Protein 2KHU (pdb70)

Solvent-accessible surface area: 2929 Å² total; per-residue (Å²): 241,91,82,62,53,129,132,59,70,69,118,95,4,111,129,67,85,121,76,57,20,112,128,50,60,46,100,20,152,197,120,73

Foldseek 3Di:
DDDDPPPDDPVVQVVDDVVVNVVVVVVVVVVD

GO terms:
  GO:0005654 nucleoplasm (C, TAS)
  GO:0003887 DNA-directed DNA polymerase activity (F, TAS)
  GO:0006281 DNA repair (P, TAS)
  GO:0042276 error-prone translesion synthesis (P, TAS)
  GO:0005515 protein binding (F, IPI)
  GO:0016607 nuclear speck (C, IDA)
  GO:0003887 DNA-directed DNA polymerase activity (F, IDA)
  GO:0019985 translesion synthesis (P, IDA)
  GO:0005634 nucleus (C, EXP)
  GO:0034061 DNA polymerase activity (F, EXP)

Secondary structure (DSSP, 8-state):
-----TT--HHHHTTS-HHHHHHHHHHHHHH-

Sequence (32 aa):
KITFPSDIDPQVFYELPEAVQKELLAEWKRTGKITFPSDIDPQVFYELPEAVQKELLAEWKRTGKITFPSDIDPQVFYELPEAVQKELLAEWKRTGKITFPSDIDPQVFYELPEAVQKELLAEWKRTGKITFPSDIDPQVFYELPEAVQKELLAEWKRTGKITFPSDIDPQVFYELPEAVQKELLAEWKRTGKITFPSDIDPQVFYELPEAVQKELLAEWKRTGKITFPSDIDPQVFYELPEAVQKELLAEWKRTGKITFPSDIDPQVFYELPEAVQKELLAEWKRTGKITFPSDIDPQVFYELPEAVQKELLAEWKRTGKITFPSDIDPQVFYELPEAVQKELLAEWKRTGKITFPSDIDPQVFYELPEAVQKELLAEWKRTGKITFPSDIDPQVFYELPEAVQKELLAEWKRTGKITFPSDIDPQVFYELPEAVQKELLAEWKRTGKITFPSDIDPQVFYELPEAVQKELLAEWKRTGKITFPSDIDPQVFYELPEAVQKELLAEWKRTGKITFPSDIDPQVFYELPEAVQKELLAEWKRTGKITFPSDIDPQVFYELPEAVQKELLAEWKRTGKITFPSDIDPQVFYELPEAVQKELLAEWKRTGKITFPSDIDPQVFYELPEAVQKELLAEWKRTGKITFPSDIDPQVFYELPEAVQKELLAEWKRTGKITFPSDIDPQVFYELPEAVQKELLAEWKRTGKITFPSDIDPQVFYELPEAVQKELLAEWKRTGKITFPSDIDPQVFYELPEAVQKELLAEWKRTGKITFPSDIDPQVFYELPEAVQKELLAEWKRTG

Structure (mmCIF, N/CA/C/O backbone):
data_2KHU
#
_entry.id   2KHU
#
loop_
_atom_site.group_PDB
_atom_site.id
_atom_site.type_symbol
_atom_site.label_atom_id
_atom_site.label_alt_id
_atom_site.label_comp_id
_atom_site.label_asym_id
_atom_site.label_entity_id
_atom_site.label_seq_id
_atom_site.pdbx_PDB_ins_code
_atom_site.Cartn_x
_atom_site.Cartn_y
_atom_site.Cartn_z
_atom_site.occupancy
_atom_site.B_iso_or_equiv
_atom_site.auth_seq_id
_atom_site.auth_comp_id
_atom_site.auth_asym_id
_atom_site.auth_atom_id
_atom_site.pdbx_PDB_model_num
ATOM 1 N N . LYS A 1 61 ? -11.670 -0.602 2.273 1.00 0.00 61 LYS A N 1
ATOM 2 C CA . LYS A 1 61 ? -10.979 -1.868 2.645 1.00 0.00 61 LYS A CA 1
ATOM 3 C C . LYS A 1 61 ? -9.598 -1.901 1.989 1.00 0.00 61 LYS A C 1
ATOM 4 O O . LYS A 1 61 ? -9.480 -1.848 0.780 1.00 0.00 61 LYS A O 1
ATOM 23 N N . ILE A 1 62 ? -8.552 -1.988 2.766 1.00 0.00 62 ILE A N 1
ATOM 24 C CA . ILE A 1 62 ? -7.185 -2.021 2.171 1.00 0.00 62 ILE A CA 1
ATOM 25 C C . ILE A 1 62 ? -6.635 -3.449 2.221 1.00 0.00 62 ILE A C 1
ATOM 26 O O . ILE A 1 62 ? -6.800 -4.158 3.193 1.00 0.00 62 ILE A O 1
ATOM 42 N N . THR A 1 63 ? -5.974 -3.868 1.175 1.00 0.00 63 THR A N 1
ATOM 43 C CA . THR A 1 63 ? -5.397 -5.243 1.145 1.00 0.00 63 THR A CA 1
ATOM 44 C C . THR A 1 63 ? -3.895 -5.142 0.871 1.00 0.00 63 THR A C 1
ATOM 45 O O . THR A 1 63 ? -3.472 -4.661 -0.161 1.00 0.00 63 THR A O 1
ATOM 56 N N . PHE A 1 64 ? -3.084 -5.587 1.792 1.00 0.00 64 PHE A N 1
ATOM 57 C CA . PHE A 1 64 ? -1.611 -5.506 1.583 1.00 0.00 64 PHE A CA 1
ATOM 58 C C . PHE A 1 64 ? -1.080 -6.864 1.093 1.00 0.00 64 PHE A C 1
ATOM 59 O O . PHE A 1 64 ? -1.391 -7.888 1.668 1.00 0.00 64 PHE A O 1
ATOM 76 N N . PRO A 1 65 ? -0.261 -6.886 0.064 1.00 0.00 65 PRO A N 1
ATOM 77 C CA . PRO A 1 65 ? 0.328 -8.154 -0.451 1.00 0.00 65 PRO A CA 1
ATOM 78 C C . PRO A 1 65 ? 0.871 -9.036 0.679 1.00 0.00 65 PRO A C 1
ATOM 79 O O . PRO A 1 65 ? 1.147 -8.570 1.766 1.00 0.00 65 PRO A O 1
ATOM 90 N N . SER A 1 66 ? 1.021 -10.304 0.426 1.00 0.00 66 SER A N 1
ATOM 91 C CA . SER A 1 66 ? 1.542 -11.225 1.475 1.00 0.00 66 SER A CA 1
ATOM 92 C C . SER A 1 66 ? 3.009 -10.908 1.781 1.00 0.00 66 SER A C 1
ATOM 93 O O . SER A 1 66 ? 3.609 -11.524 2.638 1.00 0.00 66 SER A O 1
ATOM 101 N N . ASP A 1 67 ? 3.595 -9.964 1.087 1.00 0.00 67 ASP A N 1
ATOM 102 C CA . ASP A 1 67 ? 5.030 -9.633 1.348 1.00 0.00 67 ASP A CA 1
ATOM 103 C C . ASP A 1 67 ? 5.176 -8.152 1.723 1.00 0.00 67 ASP A C 1
ATOM 104 O O . ASP A 1 67 ? 6.273 -7.634 1.789 1.00 0.00 67 ASP A O 1
ATOM 113 N N . ILE A 1 68 ? 4.087 -7.469 1.968 1.00 0.00 68 ILE A N 1
ATOM 114 C CA . ILE A 1 68 ? 4.178 -6.023 2.339 1.00 0.00 68 ILE A CA 1
ATOM 115 C C . ILE A 1 68 ? 3.703 -5.812 3.778 1.00 0.00 68 ILE A C 1
ATOM 116 O O . ILE A 1 68 ? 2.621 -6.210 4.160 1.00 0.00 68 ILE A O 1
ATOM 132 N N . ASP A 1 69 ? 4.516 -5.173 4.570 1.00 0.00 69 ASP A N 1
ATOM 133 C CA . ASP A 1 69 ? 4.139 -4.907 5.985 1.00 0.00 69 ASP A CA 1
ATOM 134 C C . ASP A 1 69 ? 3.416 -3.550 6.057 1.00 0.00 69 ASP A C 1
ATOM 135 O O . ASP A 1 69 ? 3.816 -2.605 5.407 1.00 0.00 69 ASP A O 1
ATOM 144 N N . PRO A 1 70 ? 2.352 -3.447 6.824 1.00 0.00 70 PRO A N 1
ATOM 145 C CA . PRO A 1 70 ? 1.578 -2.174 6.941 1.00 0.00 70 PRO A CA 1
ATOM 146 C C . PRO A 1 70 ? 2.368 -1.049 7.624 1.00 0.00 70 PRO A C 1
ATOM 147 O O . PRO A 1 70 ? 2.273 0.101 7.245 1.00 0.00 70 PRO A O 1
ATOM 158 N N . GLN A 1 71 ? 3.143 -1.367 8.624 1.00 0.00 71 GLN A N 1
ATOM 159 C CA . GLN A 1 71 ? 3.929 -0.309 9.323 1.00 0.00 71 GLN A CA 1
ATOM 160 C C . GLN A 1 71 ? 5.103 0.133 8.445 1.00 0.00 71 GLN A C 1
ATOM 161 O O . GLN A 1 71 ? 5.487 1.286 8.454 1.00 0.00 71 GLN A O 1
ATOM 175 N N . VAL A 1 72 ? 5.670 -0.755 7.677 1.00 0.00 72 VAL A N 1
ATOM 176 C CA . VAL A 1 72 ? 6.806 -0.349 6.801 1.00 0.00 72 VAL A CA 1
ATOM 177 C C . VAL A 1 72 ? 6.242 0.273 5.524 1.00 0.00 72 VAL A C 1
ATOM 178 O O . VAL A 1 72 ? 6.904 1.031 4.842 1.00 0.00 72 VAL A O 1
ATOM 191 N N . PHE A 1 73 ? 5.019 -0.046 5.197 1.00 0.00 73 PHE A N 1
ATOM 192 C CA . PHE A 1 73 ? 4.392 0.511 3.968 1.00 0.00 73 PHE A CA 1
ATOM 193 C C . PHE A 1 73 ? 3.990 1.969 4.203 1.00 0.00 73 PHE A C 1
ATOM 194 O O . PHE A 1 73 ? 4.389 2.857 3.475 1.00 0.00 73 PHE A O 1
ATOM 211 N N . TYR A 1 74 ? 3.197 2.223 5.207 1.00 0.00 74 TYR A N 1
ATOM 212 C CA . TYR A 1 74 ? 2.767 3.627 5.473 1.00 0.00 74 TYR A CA 1
ATOM 213 C C . TYR A 1 74 ? 3.997 4.504 5.706 1.00 0.00 74 TYR A C 1
ATOM 214 O O . TYR A 1 74 ? 3.926 5.714 5.640 1.00 0.00 74 TYR A O 1
ATOM 232 N N . GLU A 1 75 ? 5.127 3.910 5.970 1.00 0.00 75 GLU A N 1
ATOM 233 C CA . GLU A 1 75 ? 6.355 4.718 6.197 1.00 0.00 75 GLU A CA 1
ATOM 234 C C . GLU A 1 75 ? 6.918 5.176 4.849 1.00 0.00 75 GLU A C 1
ATOM 235 O O . GLU A 1 75 ? 7.896 5.895 4.785 1.00 0.00 75 GLU A O 1
ATOM 247 N N . LEU A 1 76 ? 6.312 4.758 3.771 1.00 0.00 76 LEU A N 1
ATOM 248 C CA . LEU A 1 76 ? 6.813 5.160 2.426 1.00 0.00 76 LEU A CA 1
ATOM 249 C C . LEU A 1 76 ? 6.119 6.454 1.976 1.00 0.00 76 LEU A C 1
ATOM 250 O O . LEU A 1 76 ? 4.989 6.710 2.345 1.00 0.00 76 LEU A O 1
ATOM 266 N N . PRO A 1 77 ? 6.770 7.261 1.165 1.00 0.00 77 PRO A N 1
ATOM 267 C CA . PRO A 1 77 ? 6.166 8.527 0.657 1.00 0.00 77 PRO A CA 1
ATOM 268 C C . PRO A 1 77 ? 4.803 8.283 0.003 1.00 0.00 77 PRO A C 1
ATOM 269 O O . PRO A 1 77 ? 4.493 7.188 -0.422 1.00 0.00 77 PRO A O 1
ATOM 280 N N . GLU A 1 78 ? 3.988 9.299 -0.083 1.00 0.00 78 GLU A N 1
ATOM 281 C CA . GLU A 1 78 ? 2.647 9.134 -0.709 1.00 0.00 78 GLU A CA 1
ATOM 282 C C . GLU A 1 78 ? 2.802 8.725 -2.177 1.00 0.00 78 GLU A C 1
ATOM 283 O O . GLU A 1 78 ? 2.196 7.774 -2.629 1.00 0.00 78 GLU A O 1
ATOM 295 N N . ALA A 1 79 ? 3.603 9.432 -2.929 1.00 0.00 79 ALA A N 1
ATOM 296 C CA . ALA A 1 79 ? 3.781 9.071 -4.366 1.00 0.00 79 ALA A CA 1
ATOM 297 C C . ALA A 1 79 ? 4.105 7.579 -4.477 1.00 0.00 79 ALA A C 1
ATOM 298 O O . ALA A 1 79 ? 3.687 6.908 -5.404 1.00 0.00 79 ALA A O 1
ATOM 305 N N . VAL A 1 80 ? 4.824 7.048 -3.527 1.00 0.00 80 VAL A N 1
ATOM 306 C CA . VAL A 1 80 ? 5.156 5.596 -3.563 1.00 0.00 80 VAL A CA 1
ATOM 307 C C . VAL A 1 80 ? 3.931 4.808 -3.101 1.00 0.00 80 VAL A C 1
ATOM 308 O O . VAL A 1 80 ? 3.639 3.736 -3.592 1.00 0.00 80 VAL A O 1
ATOM 321 N N . GLN A 1 81 ? 3.207 5.350 -2.163 1.00 0.00 81 GLN A N 1
ATOM 322 C CA . GLN A 1 81 ? 1.986 4.668 -1.654 1.00 0.00 81 GLN A CA 1
ATOM 323 C C . GLN A 1 81 ? 0.964 4.548 -2.788 1.00 0.00 81 GLN A C 1
ATOM 324 O O . GLN A 1 81 ? 0.436 3.487 -3.054 1.00 0.00 81 GLN A O 1
ATOM 338 N N . LYS A 1 82 ? 0.678 5.636 -3.452 1.00 0.00 82 LYS A N 1
ATOM 339 C CA . LYS A 1 82 ? -0.314 5.603 -4.564 1.00 0.00 82 LYS A CA 1
ATOM 340 C C . LYS A 1 82 ? 0.150 4.636 -5.655 1.00 0.00 82 LYS A C 1
ATOM 341 O O . LYS A 1 82 ? -0.599 3.795 -6.105 1.00 0.00 82 LYS A O 1
ATOM 360 N N . GLU A 1 83 ? 1.372 4.754 -6.096 1.00 0.00 83 GLU A N 1
ATOM 361 C CA . GLU A 1 83 ? 1.860 3.842 -7.169 1.00 0.00 83 GLU A CA 1
ATOM 362 C C . GLU A 1 83 ? 1.759 2.389 -6.697 1.00 0.00 83 GLU A C 1
ATOM 363 O O . GLU A 1 83 ? 1.415 1.502 -7.457 1.00 0.00 83 GLU A O 1
ATOM 375 N N . LEU A 1 84 ? 2.047 2.131 -5.452 1.00 0.00 84 LEU A N 1
ATOM 376 C CA . LEU A 1 84 ? 1.961 0.730 -4.954 1.00 0.00 84 LEU A CA 1
ATOM 377 C C . LEU A 1 84 ? 0.490 0.337 -4.794 1.00 0.00 84 LEU A C 1
ATOM 378 O O . LEU A 1 84 ? 0.108 -0.783 -5.070 1.00 0.00 84 LEU A O 1
ATOM 394 N N . LEU A 1 85 ? -0.346 1.247 -4.371 1.00 0.00 85 LEU A N 1
ATOM 395 C CA . LEU A 1 85 ? -1.790 0.907 -4.224 1.00 0.00 85 LEU A CA 1
ATOM 396 C C . LEU A 1 85 ? -2.390 0.722 -5.618 1.00 0.00 85 LEU A C 1
ATOM 397 O O . LEU A 1 85 ? -3.200 -0.156 -5.845 1.00 0.00 85 LEU A O 1
ATOM 413 N N . ALA A 1 86 ? -1.991 1.535 -6.557 1.00 0.00 86 ALA A N 1
ATOM 414 C CA . ALA A 1 86 ? -2.527 1.399 -7.939 1.00 0.00 86 ALA A CA 1
ATOM 415 C C . ALA A 1 86 ? -2.109 0.037 -8.495 1.00 0.00 86 ALA A C 1
ATOM 416 O O . ALA A 1 86 ? -2.830 -0.588 -9.245 1.00 0.00 86 ALA A O 1
ATOM 423 N N . GLU A 1 87 ? -0.954 -0.437 -8.111 1.00 0.00 87 GLU A N 1
ATOM 424 C CA . GLU A 1 87 ? -0.501 -1.772 -8.595 1.00 0.00 87 GLU A CA 1
ATOM 425 C C . GLU A 1 87 ? -1.294 -2.849 -7.852 1.00 0.00 87 GLU A C 1
ATOM 426 O O . GLU A 1 87 ? -1.635 -3.879 -8.404 1.00 0.00 87 GLU A O 1
ATOM 438 N N . TRP A 1 88 ? -1.614 -2.604 -6.611 1.00 0.00 88 TRP A N 1
ATOM 439 C CA . TRP A 1 88 ? -2.410 -3.595 -5.836 1.00 0.00 88 TRP A CA 1
ATOM 440 C C . TRP A 1 88 ? -3.822 -3.637 -6.416 1.00 0.00 88 TRP A C 1
ATOM 441 O O . TRP A 1 88 ? -4.474 -4.660 -6.427 1.00 0.00 88 TRP A O 1
ATOM 462 N N . LYS A 1 89 ? -4.293 -2.518 -6.895 1.00 0.00 89 LYS A N 1
ATOM 463 C CA . LYS A 1 89 ? -5.661 -2.468 -7.479 1.00 0.00 89 LYS A CA 1
ATOM 464 C C . LYS A 1 89 ? -5.664 -3.181 -8.832 1.00 0.00 89 LYS A C 1
ATOM 465 O O . LYS A 1 89 ? -6.611 -3.857 -9.181 1.00 0.00 89 LYS A O 1
ATOM 484 N N . ARG A 1 90 ? -4.614 -3.046 -9.600 1.00 0.00 90 ARG A N 1
ATOM 485 C CA . ARG A 1 90 ? -4.584 -3.733 -10.922 1.00 0.00 90 ARG A CA 1
ATOM 486 C C . ARG A 1 90 ? -4.657 -5.243 -10.691 1.00 0.00 90 ARG A C 1
ATOM 487 O O . ARG A 1 90 ? -5.403 -5.945 -11.344 1.00 0.00 90 ARG A O 1
ATOM 508 N N . THR A 1 91 ? -3.904 -5.746 -9.750 1.00 0.00 91 THR A N 1
ATOM 509 C CA . THR A 1 91 ? -3.951 -7.207 -9.464 1.00 0.00 91 THR A CA 1
ATOM 510 C C . THR A 1 91 ? -5.124 -7.480 -8.521 1.00 0.00 91 THR A C 1
ATOM 511 O O . THR A 1 91 ? -5.856 -8.437 -8.678 1.00 0.00 91 THR A O 1
ATOM 522 N N . GLY A 1 92 ? -5.305 -6.634 -7.545 1.00 0.00 92 GLY A N 1
ATOM 523 C CA . GLY A 1 92 ? -6.428 -6.820 -6.583 1.00 0.00 92 GLY A CA 1
ATOM 524 C C . GLY A 1 92 ? -5.878 -7.241 -5.219 1.00 0.00 92 GLY A C 1
ATOM 525 O O . GLY A 1 92 ? -6.618 -7.442 -4.277 1.00 0.00 92 GLY A O 1
ATOM 529 N N . LYS A 1 61 ? -11.411 -0.810 2.888 1.00 0.00 61 LYS A N 2
ATOM 530 C CA . LYS A 1 61 ? -10.716 -2.113 3.088 1.00 0.00 61 LYS A CA 2
ATOM 531 C C . LYS A 1 61 ? -9.402 -2.111 2.303 1.00 0.00 61 LYS A C 2
ATOM 532 O O . LYS A 1 61 ? -9.396 -2.073 1.088 1.00 0.00 61 LYS A O 2
ATOM 551 N N . ILE A 1 62 ? -8.291 -2.155 2.984 1.00 0.00 62 ILE A N 2
ATOM 552 C CA . ILE A 1 62 ? -6.980 -2.156 2.2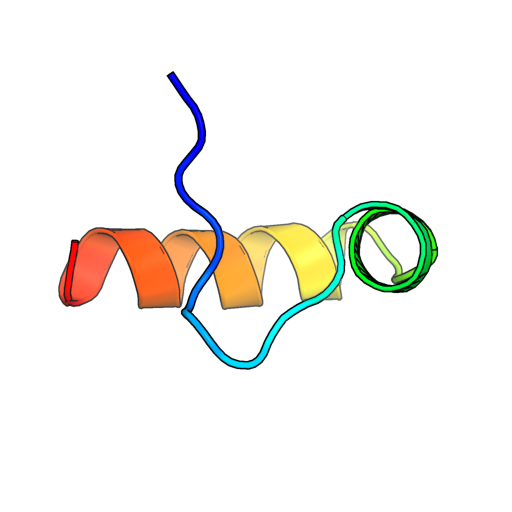73 1.00 0.00 62 ILE A CA 2
ATOM 553 C C . ILE A 1 62 ? -6.393 -3.568 2.292 1.00 0.00 62 ILE A C 2
ATOM 554 O O . ILE A 1 62 ? -6.421 -4.248 3.298 1.00 0.00 62 ILE A O 2
ATOM 570 N N . THR A 1 63 ? -5.856 -4.009 1.186 1.00 0.00 63 THR A N 2
ATOM 571 C CA . THR A 1 63 ? -5.258 -5.372 1.131 1.00 0.00 63 THR A CA 2
ATOM 572 C C . THR A 1 63 ? -3.759 -5.249 0.855 1.00 0.00 63 THR A C 2
ATOM 573 O O . THR A 1 63 ? -3.346 -4.766 -0.180 1.00 0.00 63 THR A O 2
ATOM 584 N N . PHE A 1 64 ? -2.943 -5.681 1.775 1.00 0.00 64 PHE A N 2
ATOM 585 C CA . PHE A 1 64 ? -1.471 -5.591 1.571 1.00 0.00 64 PHE A CA 2
ATOM 586 C C . PHE A 1 64 ? -0.930 -6.962 1.132 1.00 0.00 64 PHE A C 2
ATOM 587 O O . PHE A 1 64 ? -1.272 -7.971 1.716 1.00 0.00 64 PHE A O 2
ATOM 604 N N . PRO A 1 65 ? -0.075 -7.012 0.134 1.00 0.00 65 PRO A N 2
ATOM 605 C CA . PRO A 1 65 ? 0.516 -8.297 -0.335 1.00 0.00 65 PRO A CA 2
ATOM 606 C C . PRO A 1 65 ? 1.021 -9.167 0.822 1.00 0.00 65 PRO A C 2
ATOM 607 O O . PRO A 1 65 ? 1.347 -8.681 1.888 1.00 0.00 65 PRO A O 2
ATOM 618 N N . SER A 1 66 ? 1.092 -10.451 0.608 1.00 0.00 66 SER A N 2
ATOM 619 C CA . SER A 1 66 ? 1.579 -11.377 1.672 1.00 0.00 66 SER A CA 2
ATOM 620 C C . SER A 1 66 ? 3.038 -11.065 2.017 1.00 0.00 66 SER A C 2
ATOM 621 O O . SER A 1 66 ? 3.621 -11.696 2.876 1.00 0.00 66 SER A O 2
ATOM 629 N N . ASP A 1 67 ? 3.638 -10.112 1.351 1.00 0.00 67 ASP A N 2
ATOM 630 C CA . ASP A 1 67 ? 5.067 -9.785 1.644 1.00 0.00 67 ASP A CA 2
ATOM 631 C C . ASP A 1 67 ? 5.224 -8.301 1.998 1.00 0.00 67 ASP A C 2
ATOM 632 O O . ASP A 1 67 ? 6.326 -7.792 2.052 1.00 0.00 67 ASP A O 2
ATOM 641 N N . ILE A 1 68 ? 4.145 -7.600 2.238 1.00 0.00 68 ILE A N 2
ATOM 642 C CA . ILE A 1 68 ? 4.258 -6.149 2.585 1.00 0.00 68 ILE A CA 2
ATOM 643 C C . ILE A 1 68 ? 3.745 -5.891 4.003 1.00 0.00 68 ILE A C 2
ATOM 644 O O . ILE A 1 68 ? 2.659 -6.289 4.373 1.00 0.00 68 ILE A O 2
ATOM 660 N N . ASP A 1 69 ? 4.531 -5.210 4.788 1.00 0.00 69 ASP A N 2
ATOM 661 C CA . ASP A 1 69 ? 4.115 -4.892 6.183 1.00 0.00 69 ASP A CA 2
ATOM 662 C C . ASP A 1 69 ? 3.379 -3.541 6.185 1.00 0.00 69 ASP A C 2
ATOM 663 O O . ASP A 1 69 ? 3.787 -2.618 5.507 1.00 0.00 69 ASP A O 2
ATOM 672 N N . PRO A 1 70 ? 2.300 -3.416 6.924 1.00 0.00 70 PRO A N 2
ATOM 673 C CA . PRO A 1 70 ? 1.513 -2.145 6.979 1.00 0.00 70 PRO A CA 2
ATOM 674 C C . PRO A 1 70 ? 2.285 -0.997 7.639 1.00 0.00 70 PRO A C 2
ATOM 675 O O . PRO A 1 70 ? 2.173 0.146 7.240 1.00 0.00 70 PRO A O 2
ATOM 686 N N . GLN A 1 71 ? 3.070 -1.289 8.639 1.00 0.00 71 GLN A N 2
ATOM 687 C CA . GLN A 1 71 ? 3.850 -0.212 9.315 1.00 0.00 71 GLN A CA 2
ATOM 688 C C . GLN A 1 71 ? 5.036 0.189 8.437 1.00 0.00 71 GLN A C 2
ATOM 689 O O . GLN A 1 71 ? 5.455 1.331 8.435 1.00 0.00 71 GLN A O 2
ATOM 703 N N . VAL A 1 72 ? 5.574 -0.723 7.679 1.00 0.00 72 VAL A N 2
ATOM 704 C CA . VAL A 1 72 ? 6.718 -0.364 6.795 1.00 0.00 72 VAL A CA 2
ATOM 705 C C . VAL A 1 72 ? 6.169 0.259 5.512 1.00 0.00 72 VAL A C 2
ATOM 706 O O . VAL A 1 72 ? 6.847 0.996 4.825 1.00 0.00 72 VAL A O 2
ATOM 719 N N . PHE A 1 73 ? 4.938 -0.033 5.190 1.00 0.00 73 PHE A N 2
ATOM 720 C CA . PHE A 1 73 ? 4.320 0.533 3.960 1.00 0.00 73 PHE A CA 2
ATOM 721 C C . PHE A 1 73 ? 3.934 1.995 4.197 1.00 0.00 73 PHE A C 2
ATOM 722 O O . PHE A 1 73 ? 4.352 2.881 3.478 1.00 0.00 73 PHE A O 2
ATOM 739 N N . TYR A 1 74 ? 3.136 2.256 5.194 1.00 0.00 74 TYR A N 2
ATOM 740 C CA . TYR A 1 74 ? 2.731 3.665 5.459 1.00 0.00 74 TYR A CA 2
ATOM 741 C C . TYR A 1 74 ? 3.983 4.502 5.717 1.00 0.00 74 TYR A C 2
ATOM 742 O O . TYR A 1 74 ? 3.951 5.717 5.673 1.00 0.00 74 TYR A O 2
ATOM 760 N N . GLU A 1 75 ? 5.092 3.864 5.971 1.00 0.00 75 GLU A N 2
ATOM 761 C CA . GLU A 1 75 ? 6.352 4.619 6.214 1.00 0.00 75 GLU A CA 2
ATOM 762 C C . GLU A 1 75 ? 6.916 5.086 4.873 1.00 0.00 75 GLU A C 2
ATOM 763 O O . GLU A 1 75 ? 7.907 5.788 4.813 1.00 0.00 75 GLU A O 2
ATOM 775 N N . LEU A 1 76 ? 6.295 4.694 3.794 1.00 0.00 76 LEU A N 2
ATOM 776 C CA . LEU A 1 76 ? 6.795 5.104 2.452 1.00 0.00 76 LEU A CA 2
ATOM 777 C C . LEU A 1 76 ? 6.104 6.405 2.017 1.00 0.00 76 LEU A C 2
ATOM 778 O O . LEU A 1 76 ? 4.981 6.666 2.402 1.00 0.00 76 LEU A O 2
ATOM 794 N N . PRO A 1 77 ? 6.753 7.212 1.206 1.00 0.00 77 PRO A N 2
ATOM 795 C CA . PRO A 1 77 ? 6.155 8.484 0.715 1.00 0.00 77 PRO A CA 2
ATOM 796 C C . PRO A 1 77 ? 4.785 8.257 0.069 1.00 0.00 77 PRO A C 2
ATOM 797 O O . PRO A 1 77 ? 4.461 7.168 -0.362 1.00 0.00 77 PRO A O 2
ATOM 808 N N . GLU A 1 78 ? 3.978 9.280 -0.004 1.00 0.00 78 GLU A N 2
ATOM 809 C CA . GLU A 1 78 ? 2.629 9.135 -0.623 1.00 0.00 78 GLU A CA 2
ATOM 810 C C . GLU A 1 78 ? 2.763 8.773 -2.106 1.00 0.00 78 GLU A C 2
ATOM 811 O O . GLU A 1 78 ? 2.120 7.861 -2.587 1.00 0.00 78 GLU A O 2
ATOM 823 N N . ALA A 1 79 ? 3.583 9.478 -2.841 1.00 0.00 79 ALA A N 2
ATOM 824 C CA . ALA A 1 79 ? 3.733 9.161 -4.293 1.00 0.00 79 ALA A CA 2
ATOM 825 C C . ALA A 1 79 ? 4.049 7.674 -4.461 1.00 0.00 79 ALA A C 2
ATOM 826 O O . ALA A 1 79 ? 3.596 7.033 -5.390 1.00 0.00 79 ALA A O 2
ATOM 833 N N . VAL A 1 80 ? 4.804 7.115 -3.558 1.00 0.00 80 VAL A N 2
ATOM 834 C CA . VAL A 1 80 ? 5.132 5.666 -3.648 1.00 0.00 80 VAL A CA 2
ATOM 835 C C . VAL A 1 80 ? 3.909 4.867 -3.203 1.00 0.00 80 VAL A C 2
ATOM 836 O O . VAL A 1 80 ? 3.610 3.812 -3.727 1.00 0.00 80 VAL A O 2
ATOM 849 N N . GLN A 1 81 ? 3.195 5.380 -2.242 1.00 0.00 81 GLN A N 2
ATOM 850 C CA . GLN A 1 81 ? 1.975 4.684 -1.750 1.00 0.00 81 GLN A CA 2
ATOM 851 C C . GLN A 1 81 ? 0.957 4.575 -2.888 1.00 0.00 81 GLN A C 2
ATOM 852 O O . GLN A 1 81 ? 0.374 3.536 -3.119 1.00 0.00 81 GLN A O 2
ATOM 866 N N . LYS A 1 82 ? 0.731 5.653 -3.590 1.00 0.00 82 LYS A N 2
ATOM 867 C CA . LYS A 1 82 ? -0.258 5.637 -4.706 1.00 0.00 82 LYS A CA 2
ATOM 868 C C . LYS A 1 82 ? 0.194 4.683 -5.813 1.00 0.00 82 LYS A C 2
ATOM 869 O O . LYS A 1 82 ? -0.565 3.856 -6.275 1.00 0.00 82 LYS A O 2
ATOM 888 N N . GLU A 1 83 ? 1.417 4.794 -6.256 1.00 0.00 83 GLU A N 2
ATOM 889 C CA . GLU A 1 83 ? 1.888 3.892 -7.346 1.00 0.00 83 GLU A CA 2
ATOM 890 C C . GLU A 1 83 ? 1.794 2.433 -6.892 1.00 0.00 83 GLU A C 2
ATOM 891 O O . GLU A 1 83 ? 1.396 1.562 -7.644 1.00 0.00 83 GLU A O 2
ATOM 903 N N . LEU A 1 84 ? 2.147 2.153 -5.669 1.00 0.00 84 LEU A N 2
ATOM 904 C CA . LEU A 1 84 ? 2.070 0.746 -5.190 1.00 0.00 84 LEU A CA 2
ATOM 905 C C . LEU A 1 84 ? 0.603 0.346 -5.023 1.00 0.00 84 LEU A C 2
ATOM 906 O O . LEU A 1 84 ? 0.219 -0.766 -5.321 1.00 0.00 84 LEU A O 2
ATOM 922 N N . LEU A 1 85 ? -0.227 1.244 -4.563 1.00 0.00 85 LEU A N 2
ATOM 923 C CA . LEU A 1 85 ? -1.666 0.897 -4.402 1.00 0.00 85 LEU A CA 2
ATOM 924 C C . LEU A 1 85 ? -2.298 0.757 -5.787 1.00 0.00 85 LEU A C 2
ATOM 925 O O . LEU A 1 85 ? -3.144 -0.085 -6.013 1.00 0.00 85 LEU A O 2
ATOM 941 N N . ALA A 1 86 ? -1.888 1.571 -6.724 1.00 0.00 86 ALA A N 2
ATOM 942 C CA . ALA A 1 86 ? -2.460 1.472 -8.095 1.00 0.00 86 ALA A CA 2
ATOM 943 C C . ALA A 1 86 ? -2.126 0.094 -8.669 1.00 0.00 86 ALA A C 2
ATOM 944 O O . ALA A 1 86 ? -2.891 -0.482 -9.415 1.00 0.00 86 ALA A O 2
ATOM 951 N N . GLU A 1 87 ? -0.994 -0.444 -8.305 1.00 0.00 87 GLU A N 2
ATOM 952 C CA . GLU A 1 87 ? -0.614 -1.794 -8.809 1.00 0.00 87 GLU A CA 2
ATOM 953 C C . GLU A 1 87 ? -1.434 -2.854 -8.068 1.00 0.00 87 GLU A C 2
ATOM 954 O O . GLU A 1 87 ? -1.862 -3.838 -8.642 1.00 0.00 87 GLU A O 2
ATOM 966 N N . TRP A 1 88 ? -1.676 -2.653 -6.801 1.00 0.00 88 TRP A N 2
ATOM 967 C CA . TRP A 1 88 ? -2.485 -3.639 -6.030 1.00 0.00 88 TRP A CA 2
ATOM 968 C C . TRP A 1 88 ? -3.922 -3.619 -6.551 1.00 0.00 88 TRP A C 2
ATOM 969 O O . TRP A 1 88 ? -4.549 -4.645 -6.715 1.00 0.00 88 TRP A O 2
ATOM 990 N N . LYS A 1 89 ? -4.442 -2.455 -6.815 1.00 0.00 89 LYS A N 2
ATOM 991 C CA . LYS A 1 89 ? -5.837 -2.344 -7.328 1.00 0.00 89 LYS A CA 2
ATOM 992 C C . LYS A 1 89 ? -5.916 -2.886 -8.757 1.00 0.00 89 LYS A C 2
ATOM 993 O O . LYS A 1 89 ? -6.911 -3.459 -9.154 1.00 0.00 89 LYS A O 2
ATOM 1012 N N . ARG A 1 90 ? -4.889 -2.701 -9.539 1.00 0.00 90 ARG A N 2
ATOM 1013 C CA . ARG A 1 90 ? -4.932 -3.196 -10.946 1.00 0.00 90 ARG A CA 2
ATOM 1014 C C . ARG A 1 90 ? -5.036 -4.724 -10.968 1.00 0.00 90 ARG A C 2
ATOM 1015 O O . ARG A 1 90 ? -5.808 -5.284 -11.723 1.00 0.00 90 ARG A O 2
ATOM 1036 N N . THR A 1 91 ? -4.271 -5.405 -10.158 1.00 0.00 91 THR A N 2
ATOM 1037 C CA . THR A 1 91 ? -4.339 -6.897 -10.154 1.00 0.00 91 THR A CA 2
ATOM 1038 C C . THR A 1 91 ? -5.070 -7.386 -8.900 1.00 0.00 91 THR A C 2
ATOM 1039 O O . THR A 1 91 ? -5.867 -8.301 -8.956 1.00 0.00 91 THR A O 2
ATOM 1050 N N . GLY A 1 92 ? -4.806 -6.788 -7.770 1.00 0.00 92 GLY A N 2
ATOM 1051 C CA . GLY A 1 92 ? -5.487 -7.228 -6.516 1.00 0.00 92 GLY A CA 2
ATOM 1052 C C . GLY A 1 92 ? -4.498 -7.998 -5.642 1.00 0.00 92 GLY A C 2
ATOM 1053 O O . GLY A 1 92 ? -4.749 -8.253 -4.480 1.00 0.00 92 GLY A O 2
ATOM 1057 N N . LYS A 1 61 ? -11.686 -0.584 2.426 1.00 0.00 61 LYS A N 3
ATOM 1058 C CA . LYS A 1 61 ? -10.983 -1.862 2.733 1.00 0.00 61 LYS A CA 3
ATOM 1059 C C . LYS A 1 61 ? -9.626 -1.876 2.026 1.00 0.00 61 LYS A C 3
ATOM 1060 O O . LYS A 1 61 ? -9.549 -1.804 0.816 1.00 0.00 61 LYS A O 3
ATOM 1079 N N . ILE A 1 62 ? -8.553 -1.966 2.768 1.00 0.00 62 ILE A N 3
ATOM 1080 C CA . ILE A 1 62 ? -7.204 -1.981 2.130 1.00 0.00 62 ILE A CA 3
ATOM 1081 C C . ILE A 1 62 ? -6.623 -3.397 2.190 1.00 0.00 62 ILE A C 3
ATOM 1082 O O . ILE A 1 62 ? -6.808 -4.117 3.152 1.00 0.00 62 ILE A O 3
ATOM 1098 N N . THR A 1 63 ? -5.918 -3.797 1.165 1.00 0.00 63 THR A N 3
ATOM 1099 C CA . THR A 1 63 ? -5.317 -5.162 1.147 1.00 0.00 63 THR A CA 3
ATOM 1100 C C . THR A 1 63 ? -3.816 -5.051 0.880 1.00 0.00 63 THR A C 3
ATOM 1101 O O . THR A 1 63 ? -3.392 -4.559 -0.147 1.00 0.00 63 THR A O 3
ATOM 1112 N N . PHE A 1 64 ? -3.007 -5.509 1.796 1.00 0.00 64 PHE A N 3
ATOM 1113 C CA . PHE A 1 64 ? -1.534 -5.431 1.594 1.00 0.00 64 PHE A CA 3
ATOM 1114 C C . PHE A 1 64 ? -1.009 -6.805 1.141 1.00 0.00 64 PHE A C 3
ATOM 1115 O O . PHE A 1 64 ? -1.343 -7.814 1.732 1.00 0.00 64 PHE A O 3
ATOM 1132 N N . PRO A 1 65 ? -0.178 -6.859 0.124 1.00 0.00 65 PRO A N 3
ATOM 1133 C CA . PRO A 1 65 ? 0.396 -8.148 -0.361 1.00 0.00 65 PRO A CA 3
ATOM 1134 C C . PRO A 1 65 ? 0.915 -9.026 0.783 1.00 0.00 65 PRO A C 3
ATOM 1135 O O . PRO A 1 65 ? 1.183 -8.557 1.870 1.00 0.00 65 PRO A O 3
ATOM 1146 N N . SER A 1 66 ? 1.059 -10.298 0.536 1.00 0.00 66 SER A N 3
ATOM 1147 C CA . SER A 1 66 ? 1.561 -11.222 1.592 1.00 0.00 66 SER A CA 3
ATOM 1148 C C . SER A 1 66 ? 3.039 -10.942 1.876 1.00 0.00 66 SER A C 3
ATOM 1149 O O . SER A 1 66 ? 3.633 -11.556 2.740 1.00 0.00 66 SER A O 3
ATOM 1157 N N . ASP A 1 67 ? 3.641 -10.027 1.158 1.00 0.00 67 ASP A N 3
ATOM 1158 C CA . ASP A 1 67 ? 5.086 -9.724 1.394 1.00 0.00 67 ASP A CA 3
ATOM 1159 C C . ASP A 1 67 ? 5.263 -8.248 1.767 1.00 0.00 67 ASP A C 3
ATOM 1160 O O . ASP A 1 67 ? 6.370 -7.751 1.833 1.00 0.00 67 ASP A O 3
ATOM 1169 N N . ILE A 1 68 ? 4.188 -7.544 2.008 1.00 0.00 68 ILE A N 3
ATOM 1170 C CA . ILE A 1 68 ? 4.305 -6.100 2.374 1.00 0.00 68 ILE A CA 3
ATOM 1171 C C . ILE A 1 68 ? 3.818 -5.874 3.808 1.00 0.00 68 ILE A C 3
ATOM 1172 O O . ILE A 1 68 ? 2.734 -6.275 4.184 1.00 0.00 68 ILE A O 3
ATOM 1188 N N . ASP A 1 69 ? 4.620 -5.223 4.604 1.00 0.00 69 ASP A N 3
ATOM 1189 C CA . ASP A 1 69 ? 4.219 -4.951 6.015 1.00 0.00 69 ASP A CA 3
ATOM 1190 C C . ASP A 1 69 ? 3.483 -3.601 6.071 1.00 0.00 69 ASP A C 3
ATOM 1191 O O . ASP A 1 69 ? 3.898 -2.647 5.441 1.00 0.00 69 ASP A O 3
ATOM 1200 N N . PRO A 1 70 ? 2.397 -3.511 6.806 1.00 0.00 70 PRO A N 3
ATOM 1201 C CA . PRO A 1 70 ? 1.611 -2.244 6.914 1.00 0.00 70 PRO A CA 3
ATOM 1202 C C . PRO A 1 70 ? 2.380 -1.129 7.633 1.00 0.00 70 PRO A C 3
ATOM 1203 O O . PRO A 1 70 ? 2.279 0.030 7.283 1.00 0.00 70 PRO A O 3
ATOM 1214 N N . GLN A 1 71 ? 3.149 -1.469 8.632 1.00 0.00 71 GLN A N 3
ATOM 1215 C CA . GLN A 1 71 ? 3.924 -0.426 9.368 1.00 0.00 71 GLN A CA 3
ATOM 1216 C C . GLN A 1 71 ? 5.070 0.074 8.486 1.00 0.00 71 GLN A C 3
ATOM 1217 O O . GLN A 1 71 ? 5.444 1.228 8.542 1.00 0.00 71 GLN A O 3
ATOM 1231 N N . VAL A 1 72 ? 5.627 -0.772 7.668 1.00 0.00 72 VAL A N 3
ATOM 1232 C CA . VAL A 1 72 ? 6.739 -0.323 6.784 1.00 0.00 72 VAL A CA 3
ATOM 1233 C C . VAL A 1 72 ? 6.150 0.319 5.526 1.00 0.00 72 VAL A C 3
ATOM 1234 O O . VAL A 1 72 ? 6.795 1.098 4.852 1.00 0.00 72 VAL A O 3
ATOM 1247 N N . PHE A 1 73 ? 4.927 -0.009 5.199 1.00 0.00 73 PHE A N 3
ATOM 1248 C CA . PHE A 1 73 ? 4.284 0.565 3.983 1.00 0.00 73 PHE A CA 3
ATOM 1249 C C . PHE A 1 73 ? 3.886 2.027 4.233 1.00 0.00 73 PHE A C 3
ATOM 1250 O O . PHE A 1 73 ? 4.286 2.919 3.511 1.00 0.00 73 PHE A O 3
ATOM 1267 N N . TYR A 1 74 ? 3.093 2.275 5.238 1.00 0.00 74 TYR A N 3
ATOM 1268 C CA . TYR A 1 74 ? 2.668 3.678 5.514 1.00 0.00 74 TYR A CA 3
ATOM 1269 C C . TYR A 1 74 ? 3.898 4.555 5.761 1.00 0.00 74 TYR A C 3
ATOM 1270 O O . TYR A 1 74 ? 3.823 5.766 5.717 1.00 0.00 74 TYR A O 3
ATOM 1288 N N . GLU A 1 75 ? 5.032 3.959 6.010 1.00 0.00 75 GLU A N 3
ATOM 1289 C CA . GLU A 1 75 ? 6.260 4.768 6.248 1.00 0.00 75 GLU A CA 3
ATOM 1290 C C . GLU A 1 75 ? 6.848 5.206 4.904 1.00 0.00 75 GLU A C 3
ATOM 1291 O O . GLU A 1 75 ? 7.832 5.916 4.848 1.00 0.00 75 GLU A O 3
ATOM 1303 N N . LEU A 1 76 ? 6.256 4.784 3.818 1.00 0.00 76 LEU A N 3
ATOM 1304 C CA . LEU A 1 76 ? 6.789 5.174 2.481 1.00 0.00 76 LEU A CA 3
ATOM 1305 C C . LEU A 1 76 ? 6.085 6.450 1.994 1.00 0.00 76 LEU A C 3
ATOM 1306 O O . LEU A 1 76 ? 4.959 6.714 2.369 1.00 0.00 76 LEU A O 3
ATOM 1322 N N . PRO A 1 77 ? 6.729 7.236 1.158 1.00 0.00 77 PRO A N 3
ATOM 1323 C CA . PRO A 1 77 ? 6.120 8.489 0.622 1.00 0.00 77 PRO A CA 3
ATOM 1324 C C . PRO A 1 77 ? 4.754 8.239 -0.024 1.00 0.00 77 PRO A C 3
ATOM 1325 O O . PRO A 1 77 ? 4.441 7.139 -0.435 1.00 0.00 77 PRO A O 3
ATOM 1336 N N . GLU A 1 78 ? 3.944 9.257 -0.119 1.00 0.00 78 GLU A N 3
ATOM 1337 C CA . GLU A 1 78 ? 2.599 9.096 -0.742 1.00 0.00 78 GLU A CA 3
ATOM 1338 C C . GLU A 1 78 ? 2.749 8.704 -2.216 1.00 0.00 78 GLU A C 3
ATOM 1339 O O . GLU A 1 78 ? 2.130 7.767 -2.680 1.00 0.00 78 GLU A O 3
ATOM 1351 N N . ALA A 1 79 ? 3.557 9.412 -2.959 1.00 0.00 79 ALA A N 3
ATOM 1352 C CA . ALA A 1 79 ? 3.728 9.072 -4.402 1.00 0.00 79 ALA A CA 3
ATOM 1353 C C . ALA A 1 79 ? 4.053 7.583 -4.539 1.00 0.00 79 ALA A C 3
ATOM 1354 O O . ALA A 1 79 ? 3.623 6.925 -5.467 1.00 0.00 79 ALA A O 3
ATOM 1361 N N . VAL A 1 80 ? 4.791 7.040 -3.611 1.00 0.00 80 VAL A N 3
ATOM 1362 C CA . VAL A 1 80 ? 5.125 5.592 -3.675 1.00 0.00 80 VAL A CA 3
ATOM 1363 C C . VAL A 1 80 ? 3.917 4.793 -3.186 1.00 0.00 80 VAL A C 3
ATOM 1364 O O . VAL A 1 80 ? 3.612 3.728 -3.689 1.00 0.00 80 VAL A O 3
ATOM 1377 N N . GLN A 1 81 ? 3.219 5.315 -2.217 1.00 0.00 81 GLN A N 3
ATOM 1378 C CA . GLN A 1 81 ? 2.016 4.615 -1.690 1.00 0.00 81 GLN A CA 3
ATOM 1379 C C . GLN A 1 81 ? 0.976 4.494 -2.809 1.00 0.00 81 GLN A C 3
ATOM 1380 O O . GLN A 1 81 ? 0.392 3.450 -3.021 1.00 0.00 81 GLN A O 3
ATOM 1394 N N . LYS A 1 82 ? 0.738 5.564 -3.521 1.00 0.00 82 LYS A N 3
ATOM 1395 C CA . LYS A 1 82 ? -0.264 5.532 -4.625 1.00 0.00 82 LYS A CA 3
ATOM 1396 C C . LYS A 1 82 ? 0.191 4.570 -5.725 1.00 0.00 82 LYS A C 3
ATOM 1397 O O . LYS A 1 82 ? -0.563 3.734 -6.174 1.00 0.00 82 LYS A O 3
ATOM 1416 N N . GLU A 1 83 ? 1.410 4.691 -6.175 1.00 0.00 83 GLU A N 3
ATOM 1417 C CA . GLU A 1 83 ? 1.891 3.785 -7.260 1.00 0.00 83 GLU A CA 3
ATOM 1418 C C . GLU A 1 83 ? 1.784 2.326 -6.809 1.00 0.00 83 GLU A C 3
ATOM 1419 O O . GLU A 1 83 ? 1.398 1.459 -7.571 1.00 0.00 83 GLU A O 3
ATOM 1431 N N . LEU A 1 84 ? 2.114 2.042 -5.582 1.00 0.00 84 LEU A N 3
ATOM 1432 C CA . LEU A 1 84 ? 2.023 0.635 -5.104 1.00 0.00 84 LEU A CA 3
ATOM 1433 C C . LEU A 1 84 ? 0.554 0.276 -4.874 1.00 0.00 84 LEU A C 3
ATOM 1434 O O . LEU A 1 84 ? 0.124 -0.824 -5.161 1.00 0.00 84 LEU A O 3
ATOM 1450 N N . LEU A 1 85 ? -0.229 1.197 -4.379 1.00 0.00 85 LEU A N 3
ATOM 1451 C CA . LEU A 1 85 ? -1.673 0.901 -4.160 1.00 0.00 85 LEU A CA 3
ATOM 1452 C C . LEU A 1 85 ? -2.340 0.702 -5.524 1.00 0.00 85 LEU A C 3
ATOM 1453 O O . LEU A 1 85 ? -3.179 -0.159 -5.698 1.00 0.00 85 LEU A O 3
ATOM 1469 N N . ALA A 1 86 ? -1.962 1.489 -6.495 1.00 0.00 86 ALA A N 3
ATOM 1470 C CA . ALA A 1 86 ? -2.560 1.342 -7.851 1.00 0.00 86 ALA A CA 3
ATOM 1471 C C . ALA A 1 86 ? -2.142 -0.009 -8.431 1.00 0.00 86 ALA A C 3
ATOM 1472 O O . ALA A 1 86 ? -2.871 -0.628 -9.179 1.00 0.00 86 ALA A O 3
ATOM 1479 N N . GLU A 1 87 ? -0.979 -0.479 -8.070 1.00 0.00 87 GLU A N 3
ATOM 1480 C CA . GLU A 1 87 ? -0.521 -1.801 -8.581 1.00 0.00 87 GLU A CA 3
ATOM 1481 C C . GLU A 1 87 ? -1.332 -2.901 -7.890 1.00 0.00 87 GLU A C 3
ATOM 1482 O O . GLU A 1 87 ? -1.731 -3.873 -8.503 1.00 0.00 87 GLU A O 3
ATOM 1494 N N . TRP A 1 88 ? -1.601 -2.741 -6.623 1.00 0.00 88 TRP A N 3
ATOM 1495 C CA . TRP A 1 88 ? -2.407 -3.763 -5.899 1.00 0.00 88 TRP A CA 3
ATOM 1496 C C . TRP A 1 88 ? -3.836 -3.731 -6.439 1.00 0.00 88 TRP A C 3
ATOM 1497 O O . TRP A 1 88 ? -4.515 -4.736 -6.501 1.00 0.00 88 TRP A O 3
ATOM 1518 N N . LYS A 1 89 ? -4.295 -2.571 -6.823 1.00 0.00 89 LYS A N 3
ATOM 1519 C CA . LYS A 1 89 ? -5.679 -2.444 -7.355 1.00 0.00 89 LYS A CA 3
ATOM 1520 C C . LYS A 1 89 ? -5.732 -2.934 -8.802 1.00 0.00 89 LYS A C 3
ATOM 1521 O O . LYS A 1 89 ? -6.704 -3.528 -9.226 1.00 0.00 89 LYS A O 3
ATOM 1540 N N . ARG A 1 90 ? -4.708 -2.686 -9.571 1.00 0.00 90 ARG A N 3
ATOM 1541 C CA . ARG A 1 90 ? -4.725 -3.134 -10.979 1.00 0.00 90 ARG A CA 3
ATOM 1542 C C . ARG A 1 90 ? -4.853 -4.657 -11.022 1.00 0.00 90 ARG A C 3
ATOM 1543 O O . ARG A 1 90 ? -5.618 -5.200 -11.793 1.00 0.00 90 ARG A O 3
ATOM 1564 N N . THR A 1 91 ? -4.121 -5.353 -10.196 1.00 0.00 91 THR A N 3
ATOM 1565 C CA . THR A 1 91 ? -4.225 -6.839 -10.195 1.00 0.00 91 THR A CA 3
ATOM 1566 C C . THR A 1 91 ? -5.164 -7.277 -9.069 1.00 0.00 91 THR A C 3
ATOM 1567 O O . THR A 1 91 ? -5.967 -8.174 -9.233 1.00 0.00 91 THR A O 3
ATOM 1578 N N . GLY A 1 92 ? -5.072 -6.653 -7.927 1.00 0.00 92 GLY A N 3
ATOM 1579 C CA . GLY A 1 92 ? -5.963 -7.038 -6.796 1.00 0.00 92 GLY A CA 3
ATOM 1580 C C . GLY A 1 92 ? -5.188 -7.916 -5.813 1.00 0.00 92 GLY A C 3
ATOM 1581 O O . GLY A 1 92 ? -5.715 -8.859 -5.257 1.00 0.00 92 GLY A O 3
ATOM 1585 N N . LYS A 1 61 ? -11.587 -0.622 2.462 1.00 0.00 61 LYS A N 4
ATOM 1586 C CA . LYS A 1 61 ? -10.918 -1.921 2.756 1.00 0.00 61 LYS A CA 4
ATOM 1587 C C . LYS A 1 61 ? -9.566 -1.960 2.045 1.00 0.00 61 LYS A C 4
ATOM 1588 O O . LYS A 1 61 ? -9.494 -1.888 0.834 1.00 0.00 61 LYS A O 4
ATOM 1607 N N . ILE A 1 62 ? -8.491 -2.068 2.780 1.00 0.00 62 ILE A N 4
ATOM 1608 C CA . ILE A 1 62 ? -7.148 -2.100 2.135 1.00 0.00 62 ILE A CA 4
ATOM 1609 C C . ILE A 1 62 ? -6.574 -3.518 2.191 1.00 0.00 62 ILE A C 4
ATOM 1610 O O . ILE A 1 62 ? -6.706 -4.217 3.176 1.00 0.00 62 ILE A O 4
ATOM 1626 N N . THR A 1 63 ? -5.926 -3.935 1.138 1.00 0.00 63 THR A N 4
ATOM 1627 C CA . THR A 1 63 ? -5.320 -5.297 1.110 1.00 0.00 63 THR A CA 4
ATOM 1628 C C . THR A 1 63 ? -3.823 -5.162 0.829 1.00 0.00 63 THR A C 4
ATOM 1629 O O . THR A 1 63 ? -3.418 -4.670 -0.204 1.00 0.00 63 THR A O 4
ATOM 1640 N N . PHE A 1 64 ? -2.996 -5.586 1.747 1.00 0.00 64 PHE A N 4
ATOM 1641 C CA . PHE A 1 64 ? -1.527 -5.468 1.531 1.00 0.00 64 PHE A CA 4
ATOM 1642 C C . PHE A 1 64 ? -0.966 -6.816 1.046 1.00 0.00 64 PHE A C 4
ATOM 1643 O O . PHE A 1 64 ? -1.285 -7.850 1.601 1.00 0.00 64 PHE A O 4
ATOM 1660 N N . PRO A 1 65 ? -0.123 -6.820 0.035 1.00 0.00 65 PRO A N 4
ATOM 1661 C CA . PRO A 1 65 ? 0.486 -8.080 -0.484 1.00 0.00 65 PRO A CA 4
ATOM 1662 C C . PRO A 1 65 ? 1.019 -8.978 0.636 1.00 0.00 65 PRO A C 4
ATOM 1663 O O . PRO A 1 65 ? 1.342 -8.522 1.716 1.00 0.00 65 PRO A O 4
ATOM 1674 N N . SER A 1 66 ? 1.119 -10.250 0.377 1.00 0.00 66 SER A N 4
ATOM 1675 C CA . SER A 1 66 ? 1.635 -11.197 1.407 1.00 0.00 66 SER A CA 4
ATOM 1676 C C . SER A 1 66 ? 3.096 -10.878 1.734 1.00 0.00 66 SER A C 4
ATOM 1677 O O . SER A 1 66 ? 3.700 -11.521 2.571 1.00 0.00 66 SER A O 4
ATOM 1685 N N . ASP A 1 67 ? 3.676 -9.905 1.078 1.00 0.00 67 ASP A N 4
ATOM 1686 C CA . ASP A 1 67 ? 5.106 -9.568 1.356 1.00 0.00 67 ASP A CA 4
ATOM 1687 C C . ASP A 1 67 ? 5.244 -8.095 1.757 1.00 0.00 67 ASP A C 4
ATOM 1688 O O . ASP A 1 67 ? 6.338 -7.565 1.795 1.00 0.00 67 ASP A O 4
ATOM 1697 N N . ILE A 1 68 ? 4.159 -7.426 2.054 1.00 0.00 68 ILE A N 4
ATOM 1698 C CA . ILE A 1 68 ? 4.253 -5.985 2.447 1.00 0.00 68 ILE A CA 4
ATOM 1699 C C . ILE A 1 68 ? 3.736 -5.782 3.874 1.00 0.00 68 ILE A C 4
ATOM 1700 O O . ILE A 1 68 ? 2.649 -6.194 4.226 1.00 0.00 68 ILE A O 4
ATOM 1716 N N . ASP A 1 69 ? 4.517 -5.129 4.688 1.00 0.00 69 ASP A N 4
ATOM 1717 C CA . ASP A 1 69 ? 4.091 -4.864 6.093 1.00 0.00 69 ASP A CA 4
ATOM 1718 C C . ASP A 1 69 ? 3.365 -3.506 6.139 1.00 0.00 69 ASP A C 4
ATOM 1719 O O . ASP A 1 69 ? 3.798 -2.559 5.512 1.00 0.00 69 ASP A O 4
ATOM 1728 N N . PRO A 1 70 ? 2.266 -3.403 6.856 1.00 0.00 70 PRO A N 4
ATOM 1729 C CA . PRO A 1 70 ? 1.494 -2.127 6.942 1.00 0.00 70 PRO A CA 4
ATOM 1730 C C . PRO A 1 70 ? 2.287 -1.002 7.614 1.00 0.00 70 PRO A C 4
ATOM 1731 O O . PRO A 1 70 ? 2.196 0.146 7.231 1.00 0.00 70 PRO A O 4
ATOM 1742 N N . GLN A 1 71 ? 3.072 -1.322 8.605 1.00 0.00 71 GLN A N 4
ATOM 1743 C CA . GLN A 1 71 ? 3.873 -0.266 9.288 1.00 0.00 71 GLN A CA 4
ATOM 1744 C C . GLN A 1 71 ? 5.037 0.149 8.385 1.00 0.00 71 GLN A C 4
ATOM 1745 O O . GLN A 1 71 ? 5.458 1.288 8.391 1.00 0.00 71 GLN A O 4
ATOM 1759 N N . VAL A 1 72 ? 5.552 -0.754 7.597 1.00 0.00 72 VAL A N 4
ATOM 1760 C CA . VAL A 1 72 ? 6.675 -0.381 6.690 1.00 0.00 72 VAL A CA 4
ATOM 1761 C C . VAL A 1 72 ? 6.099 0.286 5.442 1.00 0.00 72 VAL A C 4
ATOM 1762 O O . VAL A 1 72 ? 6.768 1.033 4.759 1.00 0.00 72 VAL A O 4
ATOM 1775 N N . PHE A 1 73 ? 4.859 0.014 5.140 1.00 0.00 73 PHE A N 4
ATOM 1776 C CA . PHE A 1 73 ? 4.221 0.617 3.937 1.00 0.00 73 PHE A CA 4
ATOM 1777 C C . PHE A 1 73 ? 3.838 2.072 4.220 1.00 0.00 73 PHE A C 4
ATOM 1778 O O . PHE A 1 73 ? 4.219 2.976 3.502 1.00 0.00 73 PHE A O 4
ATOM 1795 N N . TYR A 1 74 ? 3.077 2.307 5.254 1.00 0.00 74 TYR A N 4
ATOM 1796 C CA . TYR A 1 74 ? 2.667 3.707 5.563 1.00 0.00 74 TYR A CA 4
ATOM 1797 C C . TYR A 1 74 ? 3.913 4.566 5.790 1.00 0.00 74 TYR A C 4
ATOM 1798 O O . TYR A 1 74 ? 3.853 5.779 5.748 1.00 0.00 74 TYR A O 4
ATOM 1816 N N . GLU A 1 75 ? 5.041 3.955 6.026 1.00 0.00 75 GLU A N 4
ATOM 1817 C CA . GLU A 1 75 ? 6.284 4.746 6.247 1.00 0.00 75 GLU A CA 4
ATOM 1818 C C . GLU A 1 75 ? 6.880 5.151 4.895 1.00 0.00 75 GLU A C 4
ATOM 1819 O O . GLU A 1 75 ? 7.868 5.856 4.830 1.00 0.00 75 GLU A O 4
ATOM 1831 N N . LEU A 1 76 ? 6.295 4.704 3.816 1.00 0.00 76 LEU A N 4
ATOM 1832 C CA . LEU A 1 76 ? 6.836 5.057 2.472 1.00 0.00 76 LEU A CA 4
ATOM 1833 C C . LEU A 1 76 ? 6.199 6.367 1.983 1.00 0.00 76 LEU A C 4
ATOM 1834 O O . LEU A 1 76 ? 5.092 6.693 2.362 1.00 0.00 76 LEU A O 4
ATOM 1850 N N . PRO A 1 77 ? 6.877 7.110 1.135 1.00 0.00 77 PRO A N 4
ATOM 1851 C CA . PRO A 1 77 ? 6.327 8.385 0.596 1.00 0.00 77 PRO A CA 4
ATOM 1852 C C . PRO A 1 77 ? 4.944 8.181 -0.032 1.00 0.00 77 PRO A C 4
ATOM 1853 O O . PRO A 1 77 ? 4.583 7.087 -0.419 1.00 0.00 77 PRO A O 4
ATOM 1864 N N . GLU A 1 78 ? 4.169 9.225 -0.133 1.00 0.00 78 GLU A N 4
ATOM 1865 C CA . GLU A 1 78 ? 2.811 9.095 -0.731 1.00 0.00 78 GLU A CA 4
ATOM 1866 C C . GLU A 1 78 ? 2.928 8.659 -2.194 1.00 0.00 78 GLU A C 4
ATOM 1867 O O . GLU A 1 78 ? 2.274 7.730 -2.624 1.00 0.00 78 GLU A O 4
ATOM 1879 N N . ALA A 1 79 ? 3.748 9.319 -2.967 1.00 0.00 79 ALA A N 4
ATOM 1880 C CA . ALA A 1 79 ? 3.885 8.930 -4.400 1.00 0.00 79 ALA A CA 4
ATOM 1881 C C . ALA A 1 79 ? 4.179 7.431 -4.500 1.00 0.00 79 ALA A C 4
ATOM 1882 O O . ALA A 1 79 ? 3.742 6.764 -5.418 1.00 0.00 79 ALA A O 4
ATOM 1889 N N . VAL A 1 80 ? 4.899 6.890 -3.554 1.00 0.00 80 VAL A N 4
ATOM 1890 C CA . VAL A 1 80 ? 5.201 5.430 -3.588 1.00 0.00 80 VAL A CA 4
ATOM 1891 C C . VAL A 1 80 ? 3.974 4.666 -3.091 1.00 0.00 80 VAL A C 4
ATOM 1892 O O . VAL A 1 80 ? 3.651 3.597 -3.569 1.00 0.00 80 VAL A O 4
ATOM 1905 N N . GLN A 1 81 ? 3.286 5.222 -2.135 1.00 0.00 81 GLN A N 4
ATOM 1906 C CA . GLN A 1 81 ? 2.070 4.560 -1.590 1.00 0.00 81 GLN A CA 4
ATOM 1907 C C . GLN A 1 81 ? 0.997 4.479 -2.681 1.00 0.00 81 GLN A C 4
ATOM 1908 O O . GLN A 1 81 ? 0.453 3.429 -2.955 1.00 0.00 81 GLN A O 4
ATOM 1922 N N . LYS A 1 82 ? 0.688 5.588 -3.296 1.00 0.00 82 LYS A N 4
ATOM 1923 C CA . LYS A 1 82 ? -0.352 5.597 -4.363 1.00 0.00 82 LYS A CA 4
ATOM 1924 C C . LYS A 1 82 ? 0.068 4.693 -5.526 1.00 0.00 82 LYS A C 4
ATOM 1925 O O . LYS A 1 82 ? -0.694 3.864 -5.981 1.00 0.00 82 LYS A O 4
ATOM 1944 N N . GLU A 1 83 ? 1.264 4.852 -6.020 1.00 0.00 83 GLU A N 4
ATOM 1945 C CA . GLU A 1 83 ? 1.710 4.004 -7.163 1.00 0.00 83 GLU A CA 4
ATOM 1946 C C . GLU A 1 83 ? 1.629 2.527 -6.773 1.00 0.00 83 GLU A C 4
ATOM 1947 O O . GLU A 1 83 ? 1.227 1.688 -7.558 1.00 0.00 83 GLU A O 4
ATOM 1959 N N . LEU A 1 84 ? 2.000 2.194 -5.568 1.00 0.00 84 LEU A N 4
ATOM 1960 C CA . LEU A 1 84 ? 1.932 0.768 -5.154 1.00 0.00 84 LEU A CA 4
ATOM 1961 C C . LEU A 1 84 ? 0.470 0.378 -4.931 1.00 0.00 84 LEU A C 4
ATOM 1962 O O . LEU A 1 84 ? 0.061 -0.724 -5.240 1.00 0.00 84 LEU A O 4
ATOM 1978 N N . LEU A 1 85 ? -0.333 1.276 -4.424 1.00 0.00 85 LEU A N 4
ATOM 1979 C CA . LEU A 1 85 ? -1.771 0.941 -4.221 1.00 0.00 85 LEU A CA 4
ATOM 1980 C C . LEU A 1 85 ? -2.420 0.769 -5.595 1.00 0.00 85 LEU A C 4
ATOM 1981 O O . LEU A 1 85 ? -3.256 -0.089 -5.794 1.00 0.00 85 LEU A O 4
ATOM 1997 N N . ALA A 1 86 ? -2.028 1.570 -6.550 1.00 0.00 86 ALA A N 4
ATOM 1998 C CA . ALA A 1 86 ? -2.612 1.439 -7.915 1.00 0.00 86 ALA A CA 4
ATOM 1999 C C . ALA A 1 86 ? -2.218 0.078 -8.490 1.00 0.00 86 ALA A C 4
ATOM 2000 O O . ALA A 1 86 ? -2.965 -0.538 -9.225 1.00 0.00 86 ALA A O 4
ATOM 2007 N N . GLU A 1 87 ? -1.055 -0.405 -8.143 1.00 0.00 87 GLU A N 4
ATOM 2008 C CA . GLU A 1 87 ? -0.622 -1.739 -8.651 1.00 0.00 87 GLU A CA 4
ATOM 2009 C C . GLU A 1 87 ? -1.395 -2.824 -7.895 1.00 0.00 87 GLU A C 4
ATOM 2010 O O . GLU A 1 87 ? -1.811 -3.817 -8.463 1.00 0.00 87 GLU A O 4
ATOM 2022 N N . TRP A 1 88 ? -1.615 -2.628 -6.624 1.00 0.00 88 TRP A N 4
ATOM 2023 C CA . TRP A 1 88 ? -2.387 -3.632 -5.841 1.00 0.00 88 TRP A CA 4
ATOM 2024 C C . TRP A 1 88 ? -3.812 -3.675 -6.391 1.00 0.00 88 TRP A C 4
ATOM 2025 O O . TRP A 1 88 ? -4.469 -4.695 -6.382 1.00 0.00 88 TRP A O 4
ATOM 2046 N N . LYS A 1 89 ? -4.290 -2.556 -6.861 1.00 0.00 89 LYS A N 4
ATOM 2047 C CA . LYS A 1 89 ? -5.673 -2.500 -7.411 1.00 0.00 89 LYS A CA 4
ATOM 2048 C C . LYS A 1 89 ? -5.717 -3.175 -8.785 1.00 0.00 89 LYS A C 4
ATOM 2049 O O . LYS A 1 89 ? -6.686 -3.819 -9.132 1.00 0.00 89 LYS A O 4
ATOM 2068 N N . ARG A 1 90 ? -4.683 -3.042 -9.573 1.00 0.00 90 ARG A N 4
ATOM 2069 C CA . ARG A 1 90 ? -4.700 -3.693 -10.915 1.00 0.00 90 ARG A CA 4
ATOM 2070 C C . ARG A 1 90 ? -4.800 -5.207 -10.730 1.00 0.00 90 ARG A C 4
ATOM 2071 O O . ARG A 1 90 ? -5.563 -5.876 -11.399 1.00 0.00 90 ARG A O 4
ATOM 2092 N N . THR A 1 91 ? -4.048 -5.751 -9.814 1.00 0.00 91 THR A N 4
ATOM 2093 C CA . THR A 1 91 ? -4.115 -7.222 -9.575 1.00 0.00 91 THR A CA 4
ATOM 2094 C C . THR A 1 91 ? -5.140 -7.494 -8.473 1.00 0.00 91 THR A C 4
ATOM 2095 O O . THR A 1 91 ? -5.914 -8.429 -8.546 1.00 0.00 91 THR A O 4
ATOM 2106 N N . GLY A 1 92 ? -5.147 -6.680 -7.456 1.00 0.00 92 GLY A N 4
ATOM 2107 C CA . GLY A 1 92 ? -6.117 -6.876 -6.340 1.00 0.00 92 GLY A CA 4
ATOM 2108 C C . GLY A 1 92 ? -5.370 -7.343 -5.091 1.00 0.00 92 GLY A C 4
ATOM 2109 O O . GLY A 1 92 ? -5.894 -7.307 -3.996 1.00 0.00 92 GLY A O 4
ATOM 2113 N N . LYS A 1 61 ? -11.302 -0.345 2.771 1.00 0.00 61 LYS A N 5
ATOM 2114 C CA . LYS A 1 61 ? -10.659 -1.660 3.048 1.00 0.00 61 LYS A CA 5
ATOM 2115 C C . LYS A 1 61 ? -9.332 -1.735 2.293 1.00 0.00 61 LYS A C 5
ATOM 2116 O O . LYS A 1 61 ? -9.301 -1.691 1.079 1.00 0.00 61 LYS A O 5
ATOM 2135 N N . ILE A 1 62 ? -8.235 -1.842 2.994 1.00 0.00 62 ILE A N 5
ATOM 2136 C CA . ILE A 1 62 ? -6.914 -1.911 2.304 1.00 0.00 62 ILE A CA 5
ATOM 2137 C C . ILE A 1 62 ? -6.373 -3.341 2.350 1.00 0.00 62 ILE A C 5
ATOM 2138 O O . ILE A 1 62 ? -6.548 -4.053 3.319 1.00 0.00 62 ILE A O 5
ATOM 2154 N N . THR A 1 63 ? -5.712 -3.757 1.306 1.00 0.00 63 THR A N 5
ATOM 2155 C CA . THR A 1 63 ? -5.145 -5.134 1.268 1.00 0.00 63 THR A CA 5
ATOM 2156 C C . THR A 1 63 ? -3.654 -5.055 0.941 1.00 0.00 63 THR A C 5
ATOM 2157 O O . THR A 1 63 ? -3.263 -4.595 -0.114 1.00 0.00 63 THR A O 5
ATOM 2168 N N . PHE A 1 64 ? -2.818 -5.501 1.838 1.00 0.00 64 PHE A N 5
ATOM 2169 C CA . PHE A 1 64 ? -1.354 -5.451 1.578 1.00 0.00 64 PHE A CA 5
ATOM 2170 C C . PHE A 1 64 ? -0.868 -6.839 1.128 1.00 0.00 64 PHE A C 5
ATOM 2171 O O . PHE A 1 64 ? -1.243 -7.839 1.708 1.00 0.00 64 PHE A O 5
ATOM 2188 N N . PRO A 1 65 ? -0.031 -6.914 0.117 1.00 0.00 65 PRO A N 5
ATOM 2189 C CA . PRO A 1 65 ? 0.505 -8.216 -0.370 1.00 0.00 65 PRO A CA 5
ATOM 2190 C C . PRO A 1 65 ? 0.989 -9.115 0.773 1.00 0.00 65 PRO A C 5
ATOM 2191 O O . PRO A 1 65 ? 1.343 -8.651 1.838 1.00 0.00 65 PRO A O 5
ATOM 2202 N N . SER A 1 66 ? 1.016 -10.397 0.548 1.00 0.00 66 SER A N 5
ATOM 2203 C CA . SER A 1 66 ? 1.487 -11.345 1.599 1.00 0.00 66 SER A CA 5
ATOM 2204 C C . SER A 1 66 ? 2.950 -11.054 1.943 1.00 0.00 66 SER A C 5
ATOM 2205 O O . SER A 1 66 ? 3.533 -11.703 2.788 1.00 0.00 66 SER A O 5
ATOM 2213 N N . ASP A 1 67 ? 3.554 -10.097 1.285 1.00 0.00 67 ASP A N 5
ATOM 2214 C CA . ASP A 1 67 ? 4.988 -9.786 1.569 1.00 0.00 67 ASP A CA 5
ATOM 2215 C C . ASP A 1 67 ? 5.159 -8.317 1.970 1.00 0.00 67 ASP A C 5
ATOM 2216 O O . ASP A 1 67 ? 6.264 -7.810 1.999 1.00 0.00 67 ASP A O 5
ATOM 2225 N N . ILE A 1 68 ? 4.091 -7.622 2.272 1.00 0.00 68 ILE A N 5
ATOM 2226 C CA . ILE A 1 68 ? 4.222 -6.183 2.661 1.00 0.00 68 ILE A CA 5
ATOM 2227 C C . ILE A 1 68 ? 3.732 -5.955 4.091 1.00 0.00 68 ILE A C 5
ATOM 2228 O O . ILE A 1 68 ? 2.637 -6.332 4.460 1.00 0.00 68 ILE A O 5
ATOM 2244 N N . ASP A 1 69 ? 4.538 -5.309 4.882 1.00 0.00 69 ASP A N 5
ATOM 2245 C CA . ASP A 1 69 ? 4.136 -5.009 6.285 1.00 0.00 69 ASP A CA 5
ATOM 2246 C C . ASP A 1 69 ? 3.401 -3.657 6.291 1.00 0.00 69 ASP A C 5
ATOM 2247 O O . ASP A 1 69 ? 3.807 -2.737 5.610 1.00 0.00 69 ASP A O 5
ATOM 2256 N N . PRO A 1 70 ? 2.321 -3.530 7.030 1.00 0.00 70 PRO A N 5
ATOM 2257 C CA . PRO A 1 70 ? 1.533 -2.259 7.074 1.00 0.00 70 PRO A CA 5
ATOM 2258 C C . PRO A 1 70 ? 2.318 -1.091 7.678 1.00 0.00 70 PRO A C 5
ATOM 2259 O O . PRO A 1 70 ? 2.185 0.041 7.256 1.00 0.00 70 PRO A O 5
ATOM 2270 N N . GLN A 1 71 ? 3.137 -1.352 8.657 1.00 0.00 71 GLN A N 5
ATOM 2271 C CA . GLN A 1 71 ? 3.929 -0.253 9.278 1.00 0.00 71 GLN A CA 5
ATOM 2272 C C . GLN A 1 71 ? 5.087 0.132 8.355 1.00 0.00 71 GLN A C 5
ATOM 2273 O O . GLN A 1 71 ? 5.519 1.267 8.336 1.00 0.00 71 GLN A O 5
ATOM 2287 N N . VAL A 1 72 ? 5.584 -0.788 7.579 1.00 0.00 72 VAL A N 5
ATOM 2288 C CA . VAL A 1 72 ? 6.701 -0.445 6.657 1.00 0.00 72 VAL A CA 5
ATOM 2289 C C . VAL A 1 72 ? 6.122 0.212 5.402 1.00 0.00 72 VAL A C 5
ATOM 2290 O O . VAL A 1 72 ? 6.797 0.939 4.700 1.00 0.00 72 VAL A O 5
ATOM 2303 N N . PHE A 1 73 ? 4.873 -0.043 5.115 1.00 0.00 73 PHE A N 5
ATOM 2304 C CA . PHE A 1 73 ? 4.233 0.555 3.909 1.00 0.00 73 PHE A CA 5
ATOM 2305 C C . PHE A 1 73 ? 3.889 2.022 4.175 1.00 0.00 73 PHE A C 5
ATOM 2306 O O . PHE A 1 73 ? 4.301 2.907 3.453 1.00 0.00 73 PHE A O 5
ATOM 2323 N N . TYR A 1 74 ? 3.134 2.290 5.206 1.00 0.00 74 TYR A N 5
ATOM 2324 C CA . TYR A 1 74 ? 2.769 3.705 5.501 1.00 0.00 74 TYR A CA 5
ATOM 2325 C C . TYR A 1 74 ? 4.046 4.513 5.725 1.00 0.00 74 TYR A C 5
ATOM 2326 O O . TYR A 1 74 ? 4.043 5.725 5.659 1.00 0.00 74 TYR A O 5
ATOM 2344 N N . GLU A 1 75 ? 5.141 3.852 5.976 1.00 0.00 75 GLU A N 5
ATOM 2345 C CA . GLU A 1 75 ? 6.418 4.583 6.188 1.00 0.00 75 GLU A CA 5
ATOM 2346 C C . GLU A 1 75 ? 6.962 5.033 4.831 1.00 0.00 75 GLU A C 5
ATOM 2347 O O . GLU A 1 75 ? 7.958 5.722 4.746 1.00 0.00 75 GLU A O 5
ATOM 2359 N N . LEU A 1 76 ? 6.314 4.639 3.768 1.00 0.00 76 LEU A N 5
ATOM 2360 C CA . LEU A 1 76 ? 6.790 5.034 2.413 1.00 0.00 76 LEU A CA 5
ATOM 2361 C C . LEU A 1 76 ? 6.127 6.354 2.000 1.00 0.00 76 LEU A C 5
ATOM 2362 O O . LEU A 1 76 ? 5.020 6.643 2.409 1.00 0.00 76 LEU A O 5
ATOM 2378 N N . PRO A 1 77 ? 6.782 7.146 1.181 1.00 0.00 77 PRO A N 5
ATOM 2379 C CA . PRO A 1 77 ? 6.207 8.434 0.708 1.00 0.00 77 PRO A CA 5
ATOM 2380 C C . PRO A 1 77 ? 4.819 8.239 0.093 1.00 0.00 77 PRO A C 5
ATOM 2381 O O . PRO A 1 77 ? 4.467 7.158 -0.337 1.00 0.00 77 PRO A O 5
ATOM 2392 N N . GLU A 1 78 ? 4.029 9.275 0.043 1.00 0.00 78 GLU A N 5
ATOM 2393 C CA . GLU A 1 78 ? 2.667 9.152 -0.546 1.00 0.00 78 GLU A CA 5
ATOM 2394 C C . GLU A 1 78 ? 2.767 8.792 -2.031 1.00 0.00 78 GLU A C 5
ATOM 2395 O O . GLU A 1 78 ? 2.117 7.877 -2.498 1.00 0.00 78 GLU A O 5
ATOM 2407 N N . ALA A 1 79 ? 3.568 9.499 -2.782 1.00 0.00 79 ALA A N 5
ATOM 2408 C CA . ALA A 1 79 ? 3.691 9.183 -4.234 1.00 0.00 79 ALA A CA 5
ATOM 2409 C C . ALA A 1 79 ? 3.987 7.692 -4.402 1.00 0.00 79 ALA A C 5
ATOM 2410 O O . ALA A 1 79 ? 3.538 7.057 -5.338 1.00 0.00 79 ALA A O 5
ATOM 2417 N N . VAL A 1 80 ? 4.723 7.125 -3.487 1.00 0.00 80 VAL A N 5
ATOM 2418 C CA . VAL A 1 80 ? 5.037 5.671 -3.568 1.00 0.00 80 VAL A CA 5
ATOM 2419 C C . VAL A 1 80 ? 3.802 4.884 -3.130 1.00 0.00 80 VAL A C 5
ATOM 2420 O O . VAL A 1 80 ? 3.501 3.829 -3.651 1.00 0.00 80 VAL A O 5
ATOM 2433 N N . GLN A 1 81 ? 3.084 5.406 -2.176 1.00 0.00 81 GLN A N 5
ATOM 2434 C CA . GLN A 1 81 ? 1.856 4.719 -1.689 1.00 0.00 81 GLN A CA 5
ATOM 2435 C C . GLN A 1 81 ? 0.831 4.631 -2.822 1.00 0.00 81 GLN A C 5
ATOM 2436 O O . GLN A 1 81 ? 0.242 3.596 -3.064 1.00 0.00 81 GLN A O 5
ATOM 2450 N N . LYS A 1 82 ? 0.603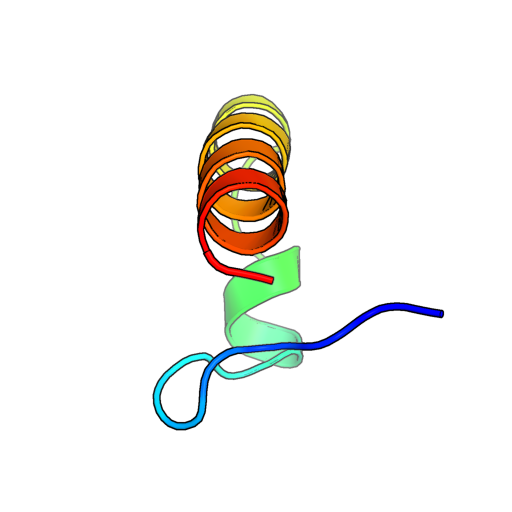 5.718 -3.509 1.00 0.00 82 LYS A N 5
ATOM 2451 C CA . LYS A 1 82 ? -0.394 5.718 -4.619 1.00 0.00 82 LYS A CA 5
ATOM 2452 C C . LYS A 1 82 ? 0.054 4.776 -5.738 1.00 0.00 82 LYS A C 5
ATOM 2453 O O . LYS A 1 82 ? -0.710 3.959 -6.212 1.00 0.00 82 LYS A O 5
ATOM 2472 N N . GLU A 1 83 ? 1.276 4.893 -6.179 1.00 0.00 83 GLU A N 5
ATOM 2473 C CA . GLU A 1 83 ? 1.750 4.008 -7.283 1.00 0.00 83 GLU A CA 5
ATOM 2474 C C . GLU A 1 83 ? 1.682 2.542 -6.849 1.00 0.00 83 GLU A C 5
ATOM 2475 O O . GLU A 1 83 ? 1.259 1.682 -7.599 1.00 0.00 83 GLU A O 5
ATOM 2487 N N . LEU A 1 84 ? 2.089 2.241 -5.648 1.00 0.00 84 LEU A N 5
ATOM 2488 C CA . LEU A 1 84 ? 2.036 0.823 -5.200 1.00 0.00 84 LEU A CA 5
ATOM 2489 C C . LEU A 1 84 ? 0.574 0.409 -5.030 1.00 0.00 84 LEU A C 5
ATOM 2490 O O . LEU A 1 84 ? 0.201 -0.713 -5.307 1.00 0.00 84 LEU A O 5
ATOM 2506 N N . LEU A 1 85 ? -0.264 1.308 -4.590 1.00 0.00 85 LEU A N 5
ATOM 2507 C CA . LEU A 1 85 ? -1.702 0.959 -4.421 1.00 0.00 85 LEU A CA 5
ATOM 2508 C C . LEU A 1 85 ? -2.331 0.772 -5.805 1.00 0.00 85 LEU A C 5
ATOM 2509 O O . LEU A 1 85 ? -3.187 -0.069 -5.998 1.00 0.00 85 LEU A O 5
ATOM 2525 N N . ALA A 1 86 ? -1.909 1.543 -6.771 1.00 0.00 86 ALA A N 5
ATOM 2526 C CA . ALA A 1 86 ? -2.480 1.399 -8.142 1.00 0.00 86 ALA A CA 5
ATOM 2527 C C . ALA A 1 86 ? -2.111 0.021 -8.695 1.00 0.00 86 ALA A C 5
ATOM 2528 O O . ALA A 1 86 ? -2.866 -0.591 -9.424 1.00 0.00 86 ALA A O 5
ATOM 2535 N N . GLU A 1 87 ? -0.959 -0.479 -8.338 1.00 0.00 87 GLU A N 5
ATOM 2536 C CA . GLU A 1 87 ? -0.545 -1.827 -8.827 1.00 0.00 87 GLU A CA 5
ATOM 2537 C C . GLU A 1 87 ? -1.374 -2.892 -8.101 1.00 0.00 87 GLU A C 5
ATOM 2538 O O . GLU A 1 87 ? -1.799 -3.872 -8.687 1.00 0.00 87 GLU A O 5
ATOM 2550 N N . TRP A 1 88 ? -1.627 -2.697 -6.837 1.00 0.00 88 TRP A N 5
ATOM 2551 C CA . TRP A 1 88 ? -2.447 -3.683 -6.081 1.00 0.00 88 TRP A CA 5
ATOM 2552 C C . TRP A 1 88 ? -3.879 -3.644 -6.614 1.00 0.00 88 TRP A C 5
ATOM 2553 O O . TRP A 1 88 ? -4.579 -4.635 -6.620 1.00 0.00 88 TRP A O 5
ATOM 2574 N N . LYS A 1 89 ? -4.318 -2.499 -7.056 1.00 0.00 89 LYS A N 5
ATOM 2575 C CA . LYS A 1 89 ? -5.705 -2.384 -7.585 1.00 0.00 89 LYS A CA 5
ATOM 2576 C C . LYS A 1 89 ? -5.797 -3.105 -8.932 1.00 0.00 89 LYS A C 5
ATOM 2577 O O . LYS A 1 89 ? -6.790 -3.733 -9.241 1.00 0.00 89 LYS A O 5
ATOM 2596 N N . ARG A 1 90 ? -4.775 -3.017 -9.739 1.00 0.00 90 ARG A N 5
ATOM 2597 C CA . ARG A 1 90 ? -4.819 -3.692 -11.061 1.00 0.00 90 ARG A CA 5
ATOM 2598 C C . ARG A 1 90 ? -4.920 -5.207 -10.862 1.00 0.00 90 ARG A C 5
ATOM 2599 O O . ARG A 1 90 ? -5.685 -5.876 -11.528 1.00 0.00 90 ARG A O 5
ATOM 2620 N N . THR A 1 91 ? -4.160 -5.757 -9.954 1.00 0.00 91 THR A N 5
ATOM 2621 C CA . THR A 1 91 ? -4.232 -7.230 -9.729 1.00 0.00 91 THR A CA 5
ATOM 2622 C C . THR A 1 91 ? -5.177 -7.524 -8.561 1.00 0.00 91 THR A C 5
ATOM 2623 O O . THR A 1 91 ? -5.969 -8.444 -8.607 1.00 0.00 91 THR A O 5
ATOM 2634 N N . GLY A 1 92 ? -5.103 -6.748 -7.516 1.00 0.00 92 GLY A N 5
ATOM 2635 C CA . GLY A 1 92 ? -5.999 -6.982 -6.348 1.00 0.00 92 GLY A CA 5
ATOM 2636 C C . GLY A 1 92 ? -5.292 -7.879 -5.331 1.00 0.00 92 GLY A C 5
ATOM 2637 O O . GLY A 1 92 ? -5.918 -8.512 -4.504 1.00 0.00 92 GLY A O 5
ATOM 2641 N N . LYS A 1 61 ? -10.973 0.463 2.475 1.00 0.00 61 LYS A N 6
ATOM 2642 C CA . LYS A 1 61 ? -10.585 -0.790 1.766 1.00 0.00 61 LYS A CA 6
ATOM 2643 C C . LYS A 1 61 ? -9.068 -0.812 1.578 1.00 0.00 61 LYS A C 6
ATOM 2644 O O . LYS A 1 61 ? -8.514 0.025 0.894 1.00 0.00 61 LYS A O 6
ATOM 2663 N N . ILE A 1 62 ? -8.383 -1.756 2.165 1.00 0.00 62 ILE A N 6
ATOM 2664 C CA . ILE A 1 62 ? -6.904 -1.801 1.985 1.00 0.00 62 ILE A CA 6
ATOM 2665 C C . ILE A 1 62 ? -6.415 -3.250 2.053 1.00 0.00 62 ILE A C 6
ATOM 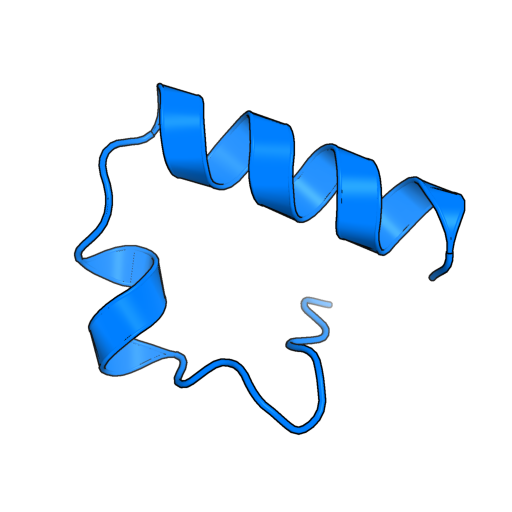2666 O O . ILE A 1 62 ? -6.638 -3.947 3.021 1.00 0.00 62 ILE A O 6
ATOM 2682 N N . THR A 1 63 ? -5.741 -3.698 1.031 1.00 0.00 63 THR A N 6
ATOM 2683 C CA . THR A 1 63 ? -5.219 -5.096 1.023 1.00 0.00 63 THR A CA 6
ATOM 2684 C C . THR A 1 63 ? -3.706 -5.054 0.813 1.00 0.00 63 THR A C 6
ATOM 2685 O O . THR A 1 63 ? -3.221 -4.556 -0.184 1.00 0.00 63 THR A O 6
ATOM 2696 N N . PHE A 1 64 ? -2.950 -5.568 1.747 1.00 0.00 64 PHE A N 6
ATOM 2697 C CA . PHE A 1 64 ? -1.469 -5.548 1.601 1.00 0.00 64 PHE A CA 6
ATOM 2698 C C . PHE A 1 64 ? -0.976 -6.922 1.121 1.00 0.00 64 PHE A C 6
ATOM 2699 O O . PHE A 1 64 ? -1.330 -7.934 1.694 1.00 0.00 64 PHE A O 6
ATOM 2716 N N . PRO A 1 65 ? -0.145 -6.975 0.104 1.00 0.00 65 PRO A N 6
ATOM 2717 C CA . PRO A 1 65 ? 0.403 -8.265 -0.399 1.00 0.00 65 PRO A CA 6
ATOM 2718 C C . PRO A 1 65 ? 0.908 -9.157 0.738 1.00 0.00 65 PRO A C 6
ATOM 2719 O O . PRO A 1 65 ? 1.207 -8.696 1.821 1.00 0.00 65 PRO A O 6
ATOM 2730 N N . SER A 1 66 ? 1.005 -10.432 0.493 1.00 0.00 66 SER A N 6
ATOM 2731 C CA . SER A 1 66 ? 1.490 -11.371 1.543 1.00 0.00 66 SER A CA 6
ATOM 2732 C C . SER A 1 66 ? 2.944 -11.056 1.907 1.00 0.00 66 SER A C 6
ATOM 2733 O O . SER A 1 66 ? 3.521 -11.698 2.761 1.00 0.00 66 SER A O 6
ATOM 2741 N N . ASP A 1 67 ? 3.547 -10.086 1.265 1.00 0.00 67 ASP A N 6
ATOM 2742 C CA . ASP A 1 67 ? 4.970 -9.758 1.582 1.00 0.00 67 ASP A CA 6
ATOM 2743 C C . ASP A 1 67 ? 5.116 -8.279 1.958 1.00 0.00 67 ASP A C 6
ATOM 2744 O O . ASP A 1 67 ? 6.214 -7.760 2.002 1.00 0.00 67 ASP A O 6
ATOM 2753 N N . ILE A 1 68 ? 4.033 -7.592 2.227 1.00 0.00 68 ILE A N 6
ATOM 2754 C CA . ILE A 1 68 ? 4.141 -6.145 2.590 1.00 0.00 68 ILE A CA 6
ATOM 2755 C C . ILE A 1 68 ? 3.666 -5.910 4.026 1.00 0.00 68 ILE A C 6
ATOM 2756 O O . ILE A 1 68 ? 2.566 -6.263 4.402 1.00 0.00 68 ILE A O 6
ATOM 2772 N N . ASP A 1 69 ? 4.497 -5.293 4.814 1.00 0.00 69 ASP A N 6
ATOM 2773 C CA . ASP A 1 69 ? 4.119 -4.997 6.226 1.00 0.00 69 ASP A CA 6
ATOM 2774 C C . ASP A 1 69 ? 3.420 -3.626 6.265 1.00 0.00 69 ASP A C 6
ATOM 2775 O O . ASP A 1 69 ? 3.840 -2.703 5.597 1.00 0.00 69 ASP A O 6
ATOM 2784 N N . PRO A 1 70 ? 2.354 -3.486 7.023 1.00 0.00 70 PRO A N 6
ATOM 2785 C CA . PRO A 1 70 ? 1.601 -2.197 7.109 1.00 0.00 70 PRO A CA 6
ATOM 2786 C C . PRO A 1 70 ? 2.420 -1.064 7.739 1.00 0.00 70 PRO A C 6
ATOM 2787 O O . PRO A 1 70 ? 2.323 0.078 7.335 1.00 0.00 70 PRO A O 6
ATOM 2798 N N . GLN A 1 71 ? 3.225 -1.364 8.719 1.00 0.00 71 GLN A N 6
ATOM 2799 C CA . GLN A 1 71 ? 4.043 -0.293 9.363 1.00 0.00 71 GLN A CA 6
ATOM 2800 C C . GLN A 1 71 ? 5.200 0.096 8.443 1.00 0.00 71 GLN A C 6
ATOM 2801 O O . GLN A 1 71 ? 5.652 1.225 8.451 1.00 0.00 71 GLN A O 6
ATOM 2815 N N . VAL A 1 72 ? 5.684 -0.812 7.645 1.00 0.00 72 VAL A N 6
ATOM 2816 C CA . VAL A 1 72 ? 6.808 -0.463 6.731 1.00 0.00 72 VAL A CA 6
ATOM 2817 C C . VAL A 1 72 ? 6.243 0.185 5.467 1.00 0.00 72 VAL A C 6
ATOM 2818 O O . VAL A 1 72 ? 6.926 0.908 4.768 1.00 0.00 72 VAL A O 6
ATOM 2831 N N . PHE A 1 73 ? 5.000 -0.074 5.167 1.00 0.00 73 PHE A N 6
ATOM 2832 C CA . PHE A 1 73 ? 4.377 0.513 3.946 1.00 0.00 73 PHE A CA 6
ATOM 2833 C C . PHE A 1 73 ? 4.009 1.979 4.197 1.00 0.00 73 PHE A C 6
ATOM 2834 O O . PHE A 1 73 ? 4.434 2.864 3.481 1.00 0.00 73 PHE A O 6
ATOM 2851 N N . TYR A 1 74 ? 3.216 2.246 5.199 1.00 0.00 74 TYR A N 6
ATOM 2852 C CA . TYR A 1 74 ? 2.830 3.661 5.471 1.00 0.00 74 TYR A CA 6
ATOM 2853 C C . TYR A 1 74 ? 4.096 4.489 5.688 1.00 0.00 74 TYR A C 6
ATOM 2854 O O . TYR A 1 74 ? 4.072 5.703 5.637 1.00 0.00 74 TYR A O 6
ATOM 2872 N N . GLU A 1 75 ? 5.206 3.846 5.919 1.00 0.00 75 GLU A N 6
ATOM 2873 C CA . GLU A 1 75 ? 6.471 4.598 6.129 1.00 0.00 75 GLU A CA 6
ATOM 2874 C C . GLU A 1 75 ? 7.009 5.068 4.775 1.00 0.00 75 GLU A C 6
ATOM 2875 O O . GLU A 1 75 ? 8.016 5.742 4.696 1.00 0.00 75 GLU A O 6
ATOM 2887 N N . LEU A 1 76 ? 6.349 4.707 3.706 1.00 0.00 76 LEU A N 6
ATOM 2888 C CA . LEU A 1 76 ? 6.829 5.123 2.358 1.00 0.00 76 LEU A CA 6
ATOM 2889 C C . LEU A 1 76 ? 6.142 6.432 1.943 1.00 0.00 76 LEU A C 6
ATOM 2890 O O . LEU A 1 76 ? 5.038 6.710 2.364 1.00 0.00 76 LEU A O 6
ATOM 2906 N N . PRO A 1 77 ? 6.775 7.227 1.108 1.00 0.00 77 PRO A N 6
ATOM 2907 C CA . PRO A 1 77 ? 6.177 8.507 0.631 1.00 0.00 77 PRO A CA 6
ATOM 2908 C C . PRO A 1 77 ? 4.789 8.296 0.021 1.00 0.00 77 PRO A C 6
ATOM 2909 O O . PRO A 1 77 ? 4.443 7.211 -0.402 1.00 0.00 77 PRO A O 6
ATOM 2920 N N . GLU A 1 78 ? 3.994 9.328 -0.030 1.00 0.00 78 GLU A N 6
ATOM 2921 C CA . GLU A 1 78 ? 2.630 9.200 -0.614 1.00 0.00 78 GLU A CA 6
ATOM 2922 C C . GLU A 1 78 ? 2.731 8.827 -2.097 1.00 0.00 78 GLU A C 6
ATOM 2923 O O . GLU A 1 78 ? 2.080 7.911 -2.558 1.00 0.00 78 GLU A O 6
ATOM 2935 N N . ALA A 1 79 ? 3.534 9.529 -2.852 1.00 0.00 79 ALA A N 6
ATOM 2936 C CA . ALA A 1 79 ? 3.658 9.205 -4.303 1.00 0.00 79 ALA A CA 6
ATOM 2937 C C . ALA A 1 79 ? 3.933 7.710 -4.468 1.00 0.00 79 ALA A C 6
ATOM 2938 O O . ALA A 1 79 ? 3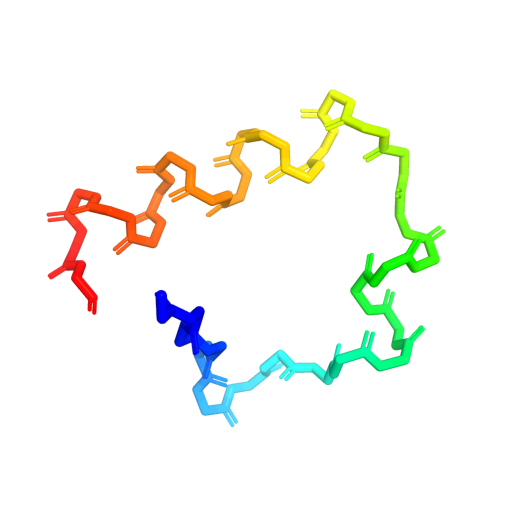.471 7.080 -5.399 1.00 0.00 79 ALA A O 6
ATOM 2945 N N . VAL A 1 80 ? 4.665 7.132 -3.558 1.00 0.00 80 VAL A N 6
ATOM 2946 C CA . VAL A 1 80 ? 4.958 5.674 -3.644 1.00 0.00 80 VAL A CA 6
ATOM 2947 C C . VAL A 1 80 ? 3.735 4.900 -3.152 1.00 0.00 80 VAL A C 6
ATOM 2948 O O . VAL A 1 80 ? 3.400 3.849 -3.663 1.00 0.00 80 VAL A O 6
ATOM 2961 N N . GLN A 1 81 ? 3.060 5.428 -2.170 1.00 0.00 81 GLN A N 6
ATOM 2962 C CA . GLN A 1 81 ? 1.844 4.753 -1.638 1.00 0.00 81 GLN A CA 6
ATOM 2963 C C . GLN A 1 81 ? 0.802 4.644 -2.754 1.00 0.00 81 GLN A C 6
ATOM 2964 O O . GLN A 1 81 ? 0.218 3.603 -2.977 1.00 0.00 81 GLN A O 6
ATOM 2978 N N . LYS A 1 82 ? 0.566 5.722 -3.449 1.00 0.00 82 LYS A N 6
ATOM 2979 C CA . LYS A 1 82 ? -0.439 5.709 -4.550 1.00 0.00 82 LYS A CA 6
ATOM 2980 C C . LYS A 1 82 ? 0.011 4.758 -5.662 1.00 0.00 82 LYS A C 6
ATOM 2981 O O . LYS A 1 82 ? -0.747 3.926 -6.121 1.00 0.00 82 LYS A O 6
ATOM 3000 N N . GLU A 1 83 ? 1.231 4.881 -6.109 1.00 0.00 83 GLU A N 6
ATOM 3001 C CA . GLU A 1 83 ? 1.712 3.988 -7.202 1.00 0.00 83 GLU A CA 6
ATOM 3002 C C . GLU A 1 83 ? 1.640 2.526 -6.756 1.00 0.00 83 GLU A C 6
ATOM 3003 O O . GLU A 1 83 ? 1.219 1.659 -7.501 1.00 0.00 83 GLU A O 6
ATOM 3015 N N . LEU A 1 84 ? 2.043 2.237 -5.551 1.00 0.00 84 LEU A N 6
ATOM 3016 C CA . LEU A 1 84 ? 1.994 0.824 -5.081 1.00 0.00 84 LEU A CA 6
ATOM 3017 C C . LEU A 1 84 ? 0.535 0.403 -4.896 1.00 0.00 84 LEU A C 6
ATOM 3018 O O . LEU A 1 84 ? 0.165 -0.717 -5.185 1.00 0.00 84 LEU A O 6
ATOM 3034 N N . LEU A 1 85 ? -0.300 1.290 -4.432 1.00 0.00 85 LEU A N 6
ATOM 3035 C CA . LEU A 1 85 ? -1.733 0.925 -4.254 1.00 0.00 85 LEU A CA 6
ATOM 3036 C C . LEU A 1 85 ? -2.361 0.714 -5.633 1.00 0.00 85 LEU A C 6
ATOM 3037 O O . LEU A 1 85 ? -3.210 -0.136 -5.816 1.00 0.00 85 LEU A O 6
ATOM 3053 N N . ALA A 1 86 ? -1.940 1.473 -6.609 1.00 0.00 86 ALA A N 6
ATOM 3054 C CA . ALA A 1 86 ? -2.507 1.306 -7.976 1.00 0.00 86 ALA A CA 6
ATOM 3055 C C . ALA A 1 86 ? -2.108 -0.071 -8.515 1.00 0.00 86 ALA A C 6
ATOM 3056 O O . ALA A 1 86 ? -2.842 -0.695 -9.256 1.00 0.00 86 ALA A O 6
ATOM 3063 N N . GLU A 1 87 ? -0.956 -0.553 -8.134 1.00 0.00 87 GLU A N 6
ATOM 3064 C CA . GLU A 1 87 ? -0.515 -1.897 -8.608 1.00 0.00 87 GLU A CA 6
ATOM 3065 C C . GLU A 1 87 ? -1.358 -2.972 -7.916 1.00 0.00 87 GLU A C 6
ATOM 3066 O O . GLU A 1 87 ? -1.815 -3.913 -8.538 1.00 0.00 87 GLU A O 6
ATOM 3078 N N . TRP A 1 88 ? -1.587 -2.829 -6.640 1.00 0.00 88 TRP A N 6
ATOM 3079 C CA . TRP A 1 88 ? -2.422 -3.830 -5.919 1.00 0.00 88 TRP A CA 6
ATOM 3080 C C . TRP A 1 88 ? -3.841 -3.778 -6.481 1.00 0.00 88 TRP A C 6
ATOM 3081 O O . TRP A 1 88 ? -4.548 -4.765 -6.513 1.00 0.00 88 TRP A O 6
ATOM 3102 N N . LYS A 1 89 ? -4.262 -2.622 -6.919 1.00 0.00 89 LYS A N 6
ATOM 3103 C CA . LYS A 1 89 ? -5.635 -2.483 -7.476 1.00 0.00 89 LYS A CA 6
ATOM 3104 C C . LYS A 1 89 ? -5.689 -3.081 -8.882 1.00 0.00 89 LYS A C 6
ATOM 3105 O O . LYS A 1 89 ? -6.660 -3.705 -9.259 1.00 0.00 89 LYS A O 6
ATOM 3124 N N . ARG A 1 90 ? -4.660 -2.898 -9.664 1.00 0.00 90 ARG A N 6
ATOM 3125 C CA . ARG A 1 90 ? -4.676 -3.466 -11.040 1.00 0.00 90 ARG A CA 6
ATOM 3126 C C . ARG A 1 90 ? -4.841 -4.981 -10.948 1.00 0.00 90 ARG A C 6
ATOM 3127 O O . ARG A 1 90 ? -5.598 -5.579 -11.688 1.00 0.00 90 ARG A O 6
ATOM 3148 N N . THR A 1 91 ? -4.151 -5.607 -10.036 1.00 0.00 91 THR A N 6
ATOM 3149 C CA . THR A 1 91 ? -4.285 -7.083 -9.887 1.00 0.00 91 THR A CA 6
ATOM 3150 C C . THR A 1 91 ? -5.345 -7.380 -8.823 1.00 0.00 91 THR A C 6
ATOM 3151 O O . THR A 1 91 ? -6.155 -8.274 -8.971 1.00 0.00 91 THR A O 6
ATOM 3162 N N . GLY A 1 92 ? -5.345 -6.636 -7.752 1.00 0.00 92 GLY A N 6
ATOM 3163 C CA . GLY A 1 92 ? -6.352 -6.873 -6.678 1.00 0.00 92 GLY A CA 6
ATOM 3164 C C . GLY A 1 92 ? -5.910 -8.057 -5.819 1.00 0.00 92 GLY A C 6
ATOM 3165 O O . GLY A 1 92 ? -6.700 -8.913 -5.470 1.00 0.00 92 GLY A O 6
ATOM 3169 N N . LYS A 1 61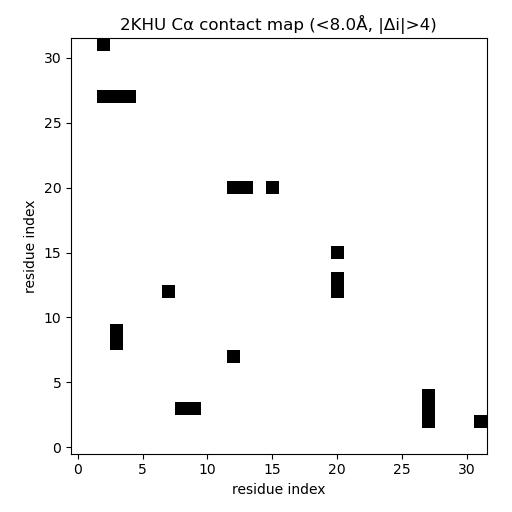 ? -11.515 -0.376 2.171 1.00 0.00 61 LYS A N 7
ATOM 3170 C CA . LYS A 1 61 ? -10.799 -1.616 2.585 1.00 0.00 61 LYS A CA 7
ATOM 3171 C C . LYS A 1 61 ? -9.433 -1.671 1.898 1.00 0.00 61 LYS A C 7
ATOM 3172 O O . LYS A 1 61 ? -9.342 -1.632 0.686 1.00 0.00 61 LYS A O 7
ATOM 3191 N N . ILE A 1 62 ? -8.371 -1.765 2.653 1.00 0.00 62 ILE A N 7
ATOM 3192 C CA . ILE A 1 62 ? -7.017 -1.824 2.031 1.00 0.00 62 ILE A CA 7
ATOM 3193 C C . ILE A 1 62 ? -6.456 -3.243 2.167 1.00 0.00 62 ILE A C 7
ATOM 3194 O O . ILE A 1 62 ? -6.587 -3.879 3.194 1.00 0.00 62 ILE A O 7
ATOM 3210 N N . THR A 1 63 ? -5.831 -3.739 1.133 1.00 0.00 63 THR A N 7
ATOM 3211 C CA . THR A 1 63 ? -5.257 -5.116 1.185 1.00 0.00 63 THR A CA 7
ATOM 3212 C C . THR A 1 63 ? -3.755 -5.051 0.907 1.00 0.00 63 THR A C 7
ATOM 3213 O O . THR A 1 63 ? -3.324 -4.590 -0.132 1.00 0.00 63 THR A O 7
ATOM 3224 N N . PHE A 1 64 ? -2.952 -5.514 1.828 1.00 0.00 64 PHE A N 7
ATOM 3225 C CA . PHE A 1 64 ? -1.479 -5.483 1.617 1.00 0.00 64 PHE A CA 7
ATOM 3226 C C . PHE A 1 64 ? -0.998 -6.885 1.198 1.00 0.00 64 PHE A C 7
ATOM 3227 O O . PHE A 1 64 ? -1.372 -7.866 1.809 1.00 0.00 64 PHE A O 7
ATOM 3244 N N . PRO A 1 65 ? -0.163 -6.993 0.190 1.00 0.00 65 PRO A N 7
ATOM 3245 C CA . PRO A 1 65 ? 0.370 -8.313 -0.257 1.00 0.00 65 PRO A CA 7
ATOM 3246 C C . PRO A 1 65 ? 0.855 -9.177 0.912 1.00 0.00 65 PRO A C 7
ATOM 3247 O O . PRO A 1 65 ? 1.147 -8.686 1.985 1.00 0.00 65 PRO A O 7
ATOM 3258 N N . SER A 1 66 ? 0.947 -10.461 0.704 1.00 0.00 66 SER A N 7
ATOM 3259 C CA . SER A 1 66 ? 1.419 -11.375 1.785 1.00 0.00 66 SER A CA 7
ATOM 3260 C C . SER A 1 66 ? 2.897 -11.107 2.088 1.00 0.00 66 SER A C 7
ATOM 3261 O O . SER A 1 66 ? 3.474 -11.723 2.964 1.00 0.00 66 SER A O 7
ATOM 3269 N N . ASP A 1 67 ? 3.515 -10.202 1.373 1.00 0.00 67 ASP A N 7
ATOM 3270 C CA . ASP A 1 67 ? 4.960 -9.909 1.623 1.00 0.00 67 ASP A CA 7
ATOM 3271 C C . ASP A 1 67 ? 5.148 -8.430 1.977 1.00 0.00 67 ASP A C 7
ATOM 3272 O O . ASP A 1 67 ? 6.259 -7.940 2.031 1.00 0.00 67 ASP A O 7
ATOM 3281 N N . ILE A 1 68 ? 4.079 -7.715 2.214 1.00 0.00 68 ILE A N 7
ATOM 3282 C CA . ILE A 1 68 ? 4.209 -6.265 2.560 1.00 0.00 68 ILE A CA 7
ATOM 3283 C C . ILE A 1 68 ? 3.745 -6.009 3.994 1.00 0.00 68 ILE A C 7
ATOM 3284 O O . ILE A 1 68 ? 2.662 -6.390 4.393 1.00 0.00 68 ILE A O 7
ATOM 3300 N N . ASP A 1 69 ? 4.564 -5.349 4.763 1.00 0.00 69 ASP A N 7
ATOM 3301 C CA . ASP A 1 69 ? 4.190 -5.038 6.172 1.00 0.00 69 ASP A CA 7
ATOM 3302 C C . ASP A 1 69 ? 3.469 -3.677 6.199 1.00 0.00 69 ASP A C 7
ATOM 3303 O O . ASP A 1 69 ? 3.880 -2.751 5.528 1.00 0.00 69 ASP A O 7
ATOM 3312 N N . PRO A 1 70 ? 2.396 -3.548 6.951 1.00 0.00 70 PRO A N 7
ATOM 3313 C CA . PRO A 1 70 ? 1.625 -2.269 7.024 1.00 0.00 70 PRO A CA 7
ATOM 3314 C C . PRO A 1 70 ? 2.427 -1.124 7.653 1.00 0.00 70 PRO A C 7
ATOM 3315 O O . PRO A 1 70 ? 2.311 0.017 7.251 1.00 0.00 70 PRO A O 7
ATOM 3326 N N . GLN A 1 71 ? 3.237 -1.414 8.634 1.00 0.00 71 GLN A N 7
ATOM 3327 C CA . GLN A 1 71 ? 4.038 -0.335 9.280 1.00 0.00 71 GLN A CA 7
ATOM 3328 C C . GLN A 1 71 ? 5.197 0.067 8.364 1.00 0.00 71 GLN A C 7
ATOM 3329 O O . GLN A 1 71 ? 5.620 1.206 8.356 1.00 0.00 71 GLN A O 7
ATOM 3343 N N . VAL A 1 72 ? 5.710 -0.843 7.586 1.00 0.00 72 VAL A N 7
ATOM 3344 C CA . VAL A 1 72 ? 6.830 -0.481 6.672 1.00 0.00 72 VAL A CA 7
ATOM 3345 C C . VAL A 1 72 ? 6.254 0.163 5.410 1.00 0.00 72 VAL A C 7
ATOM 3346 O O . VAL A 1 72 ? 6.929 0.891 4.707 1.00 0.00 72 VAL A O 7
ATOM 3359 N N . PHE A 1 73 ? 5.011 -0.105 5.116 1.00 0.00 73 PHE A N 7
ATOM 3360 C CA . PHE A 1 73 ? 4.374 0.476 3.901 1.00 0.00 73 PHE A CA 7
ATOM 3361 C C . PHE A 1 73 ? 4.010 1.943 4.149 1.00 0.00 73 PHE A C 7
ATOM 3362 O O . PHE A 1 73 ? 4.411 2.824 3.414 1.00 0.00 73 PHE A O 7
ATOM 3379 N N . TYR A 1 74 ? 3.245 2.214 5.171 1.00 0.00 74 TYR A N 7
ATOM 3380 C CA . TYR A 1 74 ? 2.857 3.627 5.446 1.00 0.00 74 TYR A CA 7
ATOM 3381 C C . TYR A 1 74 ? 4.112 4.470 5.678 1.00 0.00 74 TYR A C 7
ATOM 3382 O O . TYR A 1 74 ? 4.074 5.683 5.606 1.00 0.00 74 TYR A O 7
ATOM 3400 N N . GLU A 1 75 ? 5.226 3.847 5.944 1.00 0.00 75 GLU A N 7
ATOM 3401 C CA . GLU A 1 75 ? 6.475 4.628 6.165 1.00 0.00 75 GLU A CA 7
ATOM 3402 C C . GLU A 1 75 ? 6.998 5.137 4.821 1.00 0.00 75 GLU A C 7
ATOM 3403 O O . GLU A 1 75 ? 7.987 5.840 4.752 1.00 0.00 75 GLU A O 7
ATOM 3415 N N . LEU A 1 76 ? 6.344 4.780 3.749 1.00 0.00 76 LEU A N 7
ATOM 3416 C CA . LEU A 1 76 ? 6.808 5.236 2.408 1.00 0.00 76 LEU A CA 7
ATOM 3417 C C . LEU A 1 76 ? 6.073 6.527 2.013 1.00 0.00 76 LEU A C 7
ATOM 3418 O O . LEU A 1 76 ? 4.948 6.747 2.416 1.00 0.00 76 LEU A O 7
ATOM 3434 N N . PRO A 1 77 ? 6.689 7.367 1.210 1.00 0.00 77 PRO A N 7
ATOM 3435 C CA . PRO A 1 77 ? 6.051 8.631 0.747 1.00 0.00 77 PRO A CA 7
ATOM 3436 C C . PRO A 1 77 ? 4.682 8.379 0.108 1.00 0.00 77 PRO A C 7
ATOM 3437 O O . PRO A 1 77 ? 4.383 7.289 -0.336 1.00 0.00 77 PRO A O 7
ATOM 3448 N N . GLU A 1 78 ? 3.852 9.383 0.053 1.00 0.00 78 GLU A N 7
ATOM 3449 C CA . GLU A 1 78 ? 2.503 9.213 -0.559 1.00 0.00 78 GLU A CA 7
ATOM 3450 C C . GLU A 1 78 ? 2.643 8.842 -2.039 1.00 0.00 78 GLU A C 7
ATOM 3451 O O . GLU A 1 78 ? 2.038 7.898 -2.509 1.00 0.00 78 GLU A O 7
ATOM 3463 N N . ALA A 1 79 ? 3.426 9.576 -2.782 1.00 0.00 79 ALA A N 7
ATOM 3464 C CA . ALA A 1 79 ? 3.588 9.257 -4.231 1.00 0.00 79 ALA A CA 7
ATOM 3465 C C . ALA A 1 79 ? 3.915 7.771 -4.390 1.00 0.00 79 ALA A C 7
ATOM 3466 O O . ALA A 1 79 ? 3.465 7.120 -5.313 1.00 0.00 79 ALA A O 7
ATOM 3473 N N . VAL A 1 80 ? 4.675 7.224 -3.482 1.00 0.00 80 VAL A N 7
ATOM 3474 C CA . VAL A 1 80 ? 5.015 5.776 -3.565 1.00 0.00 80 VAL A CA 7
ATOM 3475 C C . VAL A 1 80 ? 3.803 4.963 -3.112 1.00 0.00 80 VAL A C 7
ATOM 3476 O O . VAL A 1 80 ? 3.513 3.904 -3.635 1.00 0.00 80 VAL A O 7
ATOM 3489 N N . GLN A 1 81 ? 3.088 5.466 -2.148 1.00 0.00 81 GLN A N 7
ATOM 3490 C CA . GLN A 1 81 ? 1.881 4.753 -1.650 1.00 0.00 81 GLN A CA 7
ATOM 3491 C C . GLN A 1 81 ? 0.870 4.611 -2.791 1.00 0.00 81 GLN A C 7
ATOM 3492 O O . GLN A 1 81 ? 0.308 3.557 -3.015 1.00 0.00 81 GLN A O 7
ATOM 3506 N N . LYS A 1 82 ? 0.628 5.676 -3.506 1.00 0.00 82 LYS A N 7
ATOM 3507 C CA . LYS A 1 82 ? -0.351 5.632 -4.628 1.00 0.00 82 LYS A CA 7
ATOM 3508 C C . LYS A 1 82 ? 0.136 4.687 -5.730 1.00 0.00 82 LYS A C 7
ATOM 3509 O O . LYS A 1 82 ? -0.601 3.846 -6.203 1.00 0.00 82 LYS A O 7
ATOM 3528 N N . GLU A 1 83 ? 1.360 4.825 -6.161 1.00 0.00 83 GLU A N 7
ATOM 3529 C CA . GLU A 1 83 ? 1.862 3.935 -7.247 1.00 0.00 83 GLU A CA 7
ATOM 3530 C C . GLU A 1 83 ? 1.779 2.472 -6.804 1.00 0.00 83 GLU A C 7
ATOM 3531 O O . GLU A 1 83 ? 1.409 1.602 -7.571 1.00 0.00 83 GLU A O 7
ATOM 3543 N N . LEU A 1 84 ? 2.109 2.186 -5.576 1.00 0.00 84 LEU A N 7
ATOM 3544 C CA . LEU A 1 84 ? 2.037 0.773 -5.113 1.00 0.00 84 LEU A CA 7
ATOM 3545 C C . LEU A 1 84 ? 0.570 0.363 -4.974 1.00 0.00 84 LEU A C 7
ATOM 3546 O O . LEU A 1 84 ? 0.205 -0.761 -5.251 1.00 0.00 84 LEU A O 7
ATOM 3562 N N . LEU A 1 85 ? -0.279 1.265 -4.559 1.00 0.00 85 LEU A N 7
ATOM 3563 C CA . LEU A 1 85 ? -1.720 0.913 -4.424 1.00 0.00 85 LEU A CA 7
ATOM 3564 C C . LEU A 1 85 ? -2.325 0.750 -5.823 1.00 0.00 85 LEU A C 7
ATOM 3565 O O . LEU A 1 85 ? -3.161 -0.101 -6.050 1.00 0.00 85 LEU A O 7
ATOM 3581 N N . ALA A 1 86 ? -1.902 1.553 -6.764 1.00 0.00 86 ALA A N 7
ATOM 3582 C CA . ALA A 1 86 ? -2.448 1.432 -8.146 1.00 0.00 86 ALA A CA 7
ATOM 3583 C C . ALA A 1 86 ? -2.083 0.055 -8.703 1.00 0.00 86 ALA A C 7
ATOM 3584 O O . ALA A 1 86 ? -2.843 -0.559 -9.426 1.00 0.00 86 ALA A O 7
ATOM 3591 N N . GLU A 1 87 ? -0.928 -0.443 -8.350 1.00 0.00 87 GLU A N 7
ATOM 3592 C CA . GLU A 1 87 ? -0.520 -1.792 -8.835 1.00 0.00 87 GLU A CA 7
ATOM 3593 C C . GLU A 1 87 ? -1.340 -2.847 -8.089 1.00 0.00 87 GLU A C 7
ATOM 3594 O O . GLU A 1 87 ? -1.761 -3.840 -8.653 1.00 0.00 87 GLU A O 7
ATOM 3606 N N . TRP A 1 88 ? -1.592 -2.622 -6.830 1.00 0.00 88 TRP A N 7
ATOM 3607 C CA . TRP A 1 88 ? -2.406 -3.591 -6.048 1.00 0.00 88 TRP A CA 7
ATOM 3608 C C . TRP A 1 88 ? -3.828 -3.595 -6.605 1.00 0.00 88 TRP A C 7
ATOM 3609 O O . TRP A 1 88 ? -4.479 -4.618 -6.675 1.00 0.00 88 TRP A O 7
ATOM 3630 N N . LYS A 1 89 ? -4.313 -2.450 -7.002 1.00 0.00 89 LYS A N 7
ATOM 3631 C CA . LYS A 1 89 ? -5.692 -2.376 -7.556 1.00 0.00 89 LYS A CA 7
ATOM 3632 C C . LYS A 1 89 ? -5.748 -3.127 -8.886 1.00 0.00 89 LYS A C 7
ATOM 3633 O O . LYS A 1 89 ? -6.714 -3.802 -9.183 1.00 0.00 89 LYS A O 7
ATOM 3652 N N . ARG A 1 90 ? -4.723 -3.029 -9.690 1.00 0.00 90 ARG A N 7
ATOM 3653 C CA . ARG A 1 90 ? -4.747 -3.757 -10.987 1.00 0.00 90 ARG A CA 7
ATOM 3654 C C . ARG A 1 90 ? -4.895 -5.251 -10.699 1.00 0.00 90 ARG A C 7
ATOM 3655 O O . ARG A 1 90 ? -5.672 -5.940 -11.330 1.00 0.00 90 ARG A O 7
ATOM 3676 N N . THR A 1 91 ? -4.177 -5.753 -9.730 1.00 0.00 91 THR A N 7
ATOM 3677 C CA . THR A 1 91 ? -4.312 -7.197 -9.386 1.00 0.00 91 THR A CA 7
ATOM 3678 C C . THR A 1 91 ? -5.613 -7.377 -8.603 1.00 0.00 91 THR A C 7
ATOM 3679 O O . THR A 1 91 ? -6.355 -8.317 -8.806 1.00 0.00 91 THR A O 7
ATOM 3690 N N . GLY A 1 92 ? -5.887 -6.465 -7.712 1.00 0.00 92 GLY A N 7
ATOM 3691 C CA . GLY A 1 92 ? -7.135 -6.548 -6.904 1.00 0.00 92 GLY A CA 7
ATOM 3692 C C . GLY A 1 92 ? -6.811 -7.093 -5.513 1.00 0.00 92 GLY A C 7
ATOM 3693 O O . GLY A 1 92 ? -7.687 -7.514 -4.782 1.00 0.00 92 GLY A O 7
ATOM 3697 N N . LYS A 1 61 ? -11.356 -0.267 3.235 1.00 0.00 61 LYS A N 8
ATOM 3698 C CA . LYS A 1 61 ? -10.707 -1.588 3.474 1.00 0.00 61 LYS A CA 8
ATOM 3699 C C . LYS A 1 61 ? -9.418 -1.676 2.654 1.00 0.00 61 LYS A C 8
ATOM 3700 O O . LYS A 1 61 ? -9.442 -1.641 1.439 1.00 0.00 61 LYS A O 8
ATOM 3719 N N . ILE A 1 62 ? -8.292 -1.782 3.306 1.00 0.00 62 ILE A N 8
ATOM 3720 C CA . ILE A 1 62 ? -7.005 -1.863 2.557 1.00 0.00 62 ILE A CA 8
ATOM 3721 C C . ILE A 1 62 ? -6.502 -3.307 2.533 1.00 0.00 62 ILE A C 8
ATOM 3722 O O . ILE A 1 62 ? -6.690 -4.060 3.468 1.00 0.00 62 ILE A O 8
ATOM 3738 N N . THR A 1 63 ? -5.859 -3.692 1.465 1.00 0.00 63 THR A N 8
ATOM 3739 C CA . THR A 1 63 ? -5.328 -5.080 1.358 1.00 0.00 63 THR A CA 8
ATOM 3740 C C . THR A 1 63 ? -3.839 -5.024 1.013 1.00 0.00 63 THR A C 8
ATOM 3741 O O . THR A 1 63 ? -3.453 -4.572 -0.047 1.00 0.00 63 THR A O 8
ATOM 3752 N N . PHE A 1 64 ? -2.999 -5.478 1.903 1.00 0.00 64 PHE A N 8
ATOM 3753 C CA . PHE A 1 64 ? -1.534 -5.451 1.632 1.00 0.00 64 PHE A CA 8
ATOM 3754 C C . PHE A 1 64 ? -1.079 -6.838 1.150 1.00 0.00 64 PHE A C 8
ATOM 3755 O O . PHE A 1 64 ? -1.453 -7.842 1.725 1.00 0.00 64 PHE A O 8
ATOM 3772 N N . PRO A 1 65 ? -0.260 -6.911 0.123 1.00 0.00 65 PRO A N 8
ATOM 3773 C CA . PRO A 1 65 ? 0.249 -8.214 -0.389 1.00 0.00 65 PRO A CA 8
ATOM 3774 C C . PRO A 1 65 ? 0.758 -9.124 0.735 1.00 0.00 65 PRO A C 8
ATOM 3775 O O . PRO A 1 65 ? 1.150 -8.670 1.791 1.00 0.00 65 PRO A O 8
ATOM 3786 N N . SER A 1 66 ? 0.764 -10.405 0.503 1.00 0.00 66 SER A N 8
ATOM 3787 C CA . SER A 1 66 ? 1.254 -11.363 1.535 1.00 0.00 66 SER A CA 8
ATOM 3788 C C . SER A 1 66 ? 2.728 -11.084 1.852 1.00 0.00 66 SER A C 8
ATOM 3789 O O . SER A 1 66 ? 3.323 -11.752 2.675 1.00 0.00 66 SER A O 8
ATOM 3797 N N . ASP A 1 67 ? 3.326 -10.119 1.200 1.00 0.00 67 ASP A N 8
ATOM 3798 C CA . ASP A 1 67 ? 4.768 -9.824 1.464 1.00 0.00 67 ASP A CA 8
ATOM 3799 C C . ASP A 1 67 ? 4.963 -8.354 1.857 1.00 0.00 67 ASP A C 8
ATOM 3800 O O . ASP A 1 67 ? 6.071 -7.856 1.855 1.00 0.00 67 ASP A O 8
ATOM 3809 N N . ILE A 1 68 ? 3.909 -7.652 2.188 1.00 0.00 68 ILE A N 8
ATOM 3810 C CA . ILE A 1 68 ? 4.060 -6.213 2.570 1.00 0.00 68 ILE A CA 8
ATOM 3811 C C . ILE A 1 68 ? 3.679 -5.985 4.033 1.00 0.00 68 ILE A C 8
ATOM 3812 O O . ILE A 1 68 ? 2.603 -6.330 4.477 1.00 0.00 68 ILE A O 8
ATOM 3828 N N . ASP A 1 69 ? 4.563 -5.374 4.769 1.00 0.00 69 ASP A N 8
ATOM 3829 C CA . ASP A 1 69 ? 4.278 -5.075 6.199 1.00 0.00 69 ASP A CA 8
ATOM 3830 C C . ASP A 1 69 ? 3.540 -3.724 6.268 1.00 0.00 69 ASP A C 8
ATOM 3831 O O . ASP A 1 69 ? 3.885 -2.801 5.558 1.00 0.00 69 ASP A O 8
ATOM 3840 N N . PRO A 1 70 ? 2.521 -3.606 7.089 1.00 0.00 70 PRO A N 8
ATOM 3841 C CA . PRO A 1 70 ? 1.727 -2.341 7.203 1.00 0.00 70 PRO A CA 8
ATOM 3842 C C . PRO A 1 70 ? 2.527 -1.171 7.790 1.00 0.00 70 PRO A C 8
ATOM 3843 O O . PRO A 1 70 ? 2.383 -0.041 7.367 1.00 0.00 70 PRO A O 8
ATOM 3854 N N . GLN A 1 71 ? 3.369 -1.427 8.752 1.00 0.00 71 GLN A N 8
ATOM 3855 C CA . GLN A 1 71 ? 4.168 -0.324 9.350 1.00 0.00 71 GLN A CA 8
ATOM 3856 C C . GLN A 1 71 ? 5.294 0.072 8.394 1.00 0.00 71 GLN A C 8
ATOM 3857 O O . GLN A 1 71 ? 5.744 1.200 8.390 1.00 0.00 71 GLN A O 8
ATOM 3871 N N . VAL A 1 72 ? 5.752 -0.833 7.578 1.00 0.00 72 VAL A N 8
ATOM 3872 C CA . VAL A 1 72 ? 6.842 -0.482 6.627 1.00 0.00 72 VAL A CA 8
ATOM 3873 C C . VAL A 1 72 ? 6.237 0.180 5.388 1.00 0.00 72 VAL A C 8
ATOM 3874 O O . VAL A 1 72 ? 6.901 0.900 4.669 1.00 0.00 72 VAL A O 8
ATOM 3887 N N . PHE A 1 73 ? 4.979 -0.064 5.130 1.00 0.00 73 PHE A N 8
ATOM 3888 C CA . PHE A 1 73 ? 4.319 0.538 3.935 1.00 0.00 73 PHE A CA 8
ATOM 3889 C C . PHE A 1 73 ? 3.952 1.999 4.216 1.00 0.00 73 PHE A C 8
ATOM 3890 O O . PHE A 1 73 ? 4.327 2.894 3.482 1.00 0.00 73 PHE A O 8
ATOM 3907 N N . TYR A 1 74 ? 3.210 2.250 5.259 1.00 0.00 74 TYR A N 8
ATOM 3908 C CA . TYR A 1 74 ? 2.816 3.658 5.557 1.00 0.00 74 TYR A CA 8
ATOM 3909 C C . TYR A 1 74 ? 4.069 4.513 5.747 1.00 0.00 74 TYR A C 8
ATOM 3910 O O . TYR A 1 74 ? 4.018 5.724 5.665 1.00 0.00 74 TYR A O 8
ATOM 3928 N N . GLU A 1 75 ? 5.196 3.905 5.986 1.00 0.00 75 GLU A N 8
ATOM 3929 C CA . GLU A 1 75 ? 6.443 4.702 6.163 1.00 0.00 75 GLU A CA 8
ATOM 3930 C C . GLU A 1 75 ? 6.952 5.151 4.792 1.00 0.00 75 GLU A C 8
ATOM 3931 O O . GLU A 1 75 ? 7.944 5.845 4.684 1.00 0.00 75 GLU A O 8
ATOM 3943 N N . LEU A 1 76 ? 6.285 4.755 3.741 1.00 0.00 76 LEU A N 8
ATOM 3944 C CA . LEU A 1 76 ? 6.735 5.152 2.374 1.00 0.00 76 LEU A CA 8
ATOM 3945 C C . LEU A 1 76 ? 6.054 6.469 1.968 1.00 0.00 76 LEU A C 8
ATOM 3946 O O . LEU A 1 76 ? 4.952 6.754 2.392 1.00 0.00 76 LEU A O 8
ATOM 3962 N N . PRO A 1 77 ? 6.698 7.262 1.141 1.00 0.00 77 PRO A N 8
ATOM 3963 C CA . PRO A 1 77 ? 6.124 8.554 0.672 1.00 0.00 77 PRO A CA 8
ATOM 3964 C C . PRO A 1 77 ? 4.736 8.371 0.050 1.00 0.00 77 PRO A C 8
ATOM 3965 O O . PRO A 1 77 ? 4.374 7.291 -0.375 1.00 0.00 77 PRO A O 8
ATOM 3976 N N . GLU A 1 78 ? 3.956 9.416 -0.007 1.00 0.00 78 GLU A N 8
ATOM 3977 C CA . GLU A 1 78 ? 2.593 9.302 -0.601 1.00 0.00 78 GLU A CA 8
ATOM 3978 C C . GLU A 1 78 ? 2.696 8.913 -2.078 1.00 0.00 78 GLU A C 8
ATOM 3979 O O . GLU A 1 78 ? 2.028 8.007 -2.535 1.00 0.00 78 GLU A O 8
ATOM 3991 N N . ALA A 1 79 ? 3.515 9.594 -2.834 1.00 0.00 79 ALA A N 8
ATOM 3992 C CA . ALA A 1 79 ? 3.636 9.256 -4.282 1.00 0.00 79 ALA A CA 8
ATOM 3993 C C . ALA A 1 79 ? 3.927 7.760 -4.438 1.00 0.00 79 ALA A C 8
ATOM 3994 O O . ALA A 1 79 ? 3.469 7.123 -5.365 1.00 0.00 79 ALA A O 8
ATOM 4001 N N . VAL A 1 80 ? 4.666 7.190 -3.528 1.00 0.00 80 VAL A N 8
ATOM 4002 C CA . VAL A 1 80 ? 4.968 5.732 -3.614 1.00 0.00 80 VAL A CA 8
ATOM 4003 C C . VAL A 1 80 ? 3.749 4.951 -3.123 1.00 0.00 80 VAL A C 8
ATOM 4004 O O . VAL A 1 80 ? 3.420 3.898 -3.632 1.00 0.00 80 VAL A O 8
ATOM 4017 N N . GLN A 1 81 ? 3.073 5.477 -2.142 1.00 0.00 81 GLN A N 8
ATOM 4018 C CA . GLN A 1 81 ? 1.862 4.794 -1.608 1.00 0.00 81 GLN A CA 8
ATOM 4019 C C . GLN A 1 81 ? 0.822 4.670 -2.723 1.00 0.00 81 GLN A C 8
ATOM 4020 O O . GLN A 1 81 ? 0.238 3.625 -2.932 1.00 0.00 81 GLN A O 8
ATOM 4034 N N . LYS A 1 82 ? 0.581 5.739 -3.432 1.00 0.00 82 LYS A N 8
ATOM 4035 C CA . LYS A 1 82 ? -0.426 5.711 -4.532 1.00 0.00 82 LYS A CA 8
ATOM 4036 C C . LYS A 1 82 ? 0.031 4.775 -5.653 1.00 0.00 82 LYS A C 8
ATOM 4037 O O . LYS A 1 82 ? -0.720 3.944 -6.122 1.00 0.00 82 LYS A O 8
ATOM 4056 N N . GLU A 1 83 ? 1.250 4.913 -6.102 1.00 0.00 83 GLU A N 8
ATOM 4057 C CA . GLU A 1 83 ? 1.734 4.040 -7.210 1.00 0.00 83 GLU A CA 8
ATOM 4058 C C . GLU A 1 83 ? 1.683 2.571 -6.786 1.00 0.00 83 GLU A C 8
ATOM 4059 O O . GLU A 1 83 ? 1.313 1.707 -7.561 1.00 0.00 83 GLU A O 8
ATOM 4071 N N . LEU A 1 84 ? 2.044 2.268 -5.571 1.00 0.00 84 LEU A N 8
ATOM 4072 C CA . LEU A 1 84 ? 2.004 0.846 -5.135 1.00 0.00 84 LEU A CA 8
ATOM 4073 C C . LEU A 1 84 ? 0.545 0.413 -4.989 1.00 0.00 84 LEU A C 8
ATOM 4074 O O . LEU A 1 84 ? 0.191 -0.713 -5.274 1.00 0.00 84 LEU A O 8
ATOM 4090 N N . LEU A 1 85 ? -0.308 1.303 -4.565 1.00 0.00 85 LEU A N 8
ATOM 4091 C CA . LEU A 1 85 ? -1.745 0.942 -4.424 1.00 0.00 85 LEU A CA 8
ATOM 4092 C C . LEU A 1 85 ? -2.346 0.741 -5.817 1.00 0.00 85 LEU A C 8
ATOM 4093 O O . LEU A 1 85 ? -3.201 -0.098 -6.018 1.00 0.00 85 LEU A O 8
ATOM 4109 N N . ALA A 1 86 ? -1.901 1.498 -6.786 1.00 0.00 86 ALA A N 8
ATOM 4110 C CA . ALA A 1 86 ? -2.446 1.339 -8.164 1.00 0.00 86 ALA A CA 8
ATOM 4111 C C . ALA A 1 86 ? -2.035 -0.028 -8.715 1.00 0.00 86 ALA A C 8
ATOM 4112 O O . ALA A 1 86 ? -2.789 -0.684 -9.407 1.00 0.00 86 ALA A O 8
ATOM 4119 N N . GLU A 1 87 ? -0.849 -0.472 -8.395 1.00 0.00 87 GLU A N 8
ATOM 4120 C CA . GLU A 1 87 ? -0.398 -1.808 -8.884 1.00 0.00 87 GLU A CA 8
ATOM 4121 C C . GLU A 1 87 ? -1.191 -2.888 -8.147 1.00 0.00 87 GLU A C 8
ATOM 4122 O O . GLU A 1 87 ? -1.582 -3.890 -8.717 1.00 0.00 87 GLU A O 8
ATOM 4134 N N . TRP A 1 88 ? -1.454 -2.677 -6.888 1.00 0.00 88 TRP A N 8
ATOM 4135 C CA . TRP A 1 88 ? -2.247 -3.673 -6.117 1.00 0.00 88 TRP A CA 8
ATOM 4136 C C . TRP A 1 88 ? -3.655 -3.737 -6.710 1.00 0.00 88 TRP A C 8
ATOM 4137 O O . TRP A 1 88 ? -4.275 -4.778 -6.765 1.00 0.00 88 TRP A O 8
ATOM 4158 N N . LYS A 1 89 ? -4.166 -2.616 -7.145 1.00 0.00 89 LYS A N 8
ATOM 4159 C CA . LYS A 1 89 ? -5.539 -2.589 -7.725 1.00 0.00 89 LYS A CA 8
ATOM 4160 C C . LYS A 1 89 ? -5.556 -3.306 -9.079 1.00 0.00 89 LYS A C 8
ATOM 4161 O O . LYS A 1 89 ? -6.524 -3.952 -9.427 1.00 0.00 89 LYS A O 8
ATOM 4180 N N . ARG A 1 90 ? -4.509 -3.205 -9.853 1.00 0.00 90 ARG A N 8
ATOM 4181 C CA . ARG A 1 90 ? -4.509 -3.889 -11.173 1.00 0.00 90 ARG A CA 8
ATOM 4182 C C . ARG A 1 90 ? -4.558 -5.406 -10.965 1.00 0.00 90 ARG A C 8
ATOM 4183 O O . ARG A 1 90 ? -5.326 -6.100 -11.600 1.00 0.00 90 ARG A O 8
ATOM 4204 N N . THR A 1 91 ? -3.758 -5.929 -10.075 1.00 0.00 91 THR A N 8
ATOM 4205 C CA . THR A 1 91 ? -3.788 -7.402 -9.837 1.00 0.00 91 THR A CA 8
ATOM 4206 C C . THR A 1 91 ? -4.751 -7.705 -8.685 1.00 0.00 91 THR A C 8
ATOM 4207 O O . THR A 1 91 ? -5.521 -8.644 -8.737 1.00 0.00 91 THR A O 8
ATOM 4218 N N . GLY A 1 92 ? -4.711 -6.917 -7.648 1.00 0.00 92 GLY A N 8
ATOM 4219 C CA . GLY A 1 92 ? -5.623 -7.158 -6.493 1.00 0.00 92 GLY A CA 8
ATOM 4220 C C . GLY A 1 92 ? -4.909 -8.018 -5.450 1.00 0.00 92 GLY A C 8
ATOM 4221 O O . GLY A 1 92 ? -5.256 -8.015 -4.286 1.00 0.00 92 GLY A O 8
ATOM 4225 N N . LYS A 1 61 ? -11.623 -0.756 2.834 1.00 0.00 61 LYS A N 9
ATOM 4226 C CA . LYS A 1 61 ? -10.928 -2.052 3.069 1.00 0.00 61 LYS A CA 9
ATOM 4227 C C . LYS A 1 61 ? -9.591 -2.045 2.327 1.00 0.00 61 LYS A C 9
ATOM 4228 O O . LYS A 1 61 ? -9.549 -1.974 1.115 1.00 0.00 61 LYS A O 9
ATOM 4247 N N . ILE A 1 62 ? -8.498 -2.113 3.038 1.00 0.00 62 ILE A N 9
ATOM 4248 C CA . ILE A 1 62 ? -7.170 -2.104 2.363 1.00 0.00 62 ILE A CA 9
ATOM 4249 C C . ILE A 1 62 ? -6.578 -3.514 2.369 1.00 0.00 62 ILE A C 9
ATOM 4250 O O . ILE A 1 62 ? -6.759 -4.272 3.302 1.00 0.00 62 ILE A O 9
ATOM 4266 N N . THR A 1 63 ? -5.872 -3.868 1.330 1.00 0.00 63 THR A N 9
ATOM 4267 C CA . THR A 1 63 ? -5.263 -5.226 1.258 1.00 0.00 63 THR A CA 9
ATOM 4268 C C . THR A 1 63 ? -3.768 -5.101 0.961 1.00 0.00 63 THR A C 9
ATOM 4269 O O . THR A 1 63 ? -3.368 -4.611 -0.076 1.00 0.00 63 THR A O 9
ATOM 4280 N N . PHE A 1 64 ? -2.939 -5.549 1.866 1.00 0.00 64 PHE A N 9
ATOM 4281 C CA . PHE A 1 64 ? -1.470 -5.465 1.640 1.00 0.00 64 PHE A CA 9
ATOM 4282 C C . PHE A 1 64 ? -0.955 -6.837 1.169 1.00 0.00 64 PHE A C 9
ATOM 4283 O O . PHE A 1 64 ? -1.312 -7.851 1.735 1.00 0.00 64 PHE A O 9
ATOM 4300 N N . PRO A 1 65 ? -0.111 -6.882 0.163 1.00 0.00 65 PRO A N 9
ATOM 4301 C CA . PRO A 1 65 ? 0.454 -8.169 -0.337 1.00 0.00 65 PRO A CA 9
ATOM 4302 C C . PRO A 1 65 ? 0.960 -9.067 0.797 1.00 0.00 65 PRO A C 9
ATOM 4303 O O . PRO A 1 65 ? 1.276 -8.608 1.877 1.00 0.00 65 PRO A O 9
ATOM 4314 N N . SER A 1 66 ? 1.049 -10.344 0.548 1.00 0.00 66 SER A N 9
ATOM 4315 C CA . SER A 1 66 ? 1.543 -11.291 1.588 1.00 0.00 66 SER A CA 9
ATOM 4316 C C . SER A 1 66 ? 3.012 -10.995 1.911 1.00 0.00 66 SER A C 9
ATOM 4317 O O . SER A 1 66 ? 3.605 -11.643 2.752 1.00 0.00 66 SER A O 9
ATOM 4325 N N . ASP A 1 67 ? 3.607 -10.038 1.247 1.00 0.00 67 ASP A N 9
ATOM 4326 C CA . ASP A 1 67 ? 5.044 -9.724 1.518 1.00 0.00 67 ASP A CA 9
ATOM 4327 C C . ASP A 1 67 ? 5.211 -8.254 1.925 1.00 0.00 67 ASP A C 9
ATOM 4328 O O . ASP A 1 67 ? 6.314 -7.745 1.965 1.00 0.00 67 ASP A O 9
ATOM 4337 N N . ILE A 1 68 ? 4.137 -7.564 2.218 1.00 0.00 68 ILE A N 9
ATOM 4338 C CA . ILE A 1 68 ? 4.260 -6.125 2.611 1.00 0.00 68 ILE A CA 9
ATOM 4339 C C . ILE A 1 68 ? 3.804 -5.911 4.056 1.00 0.00 68 ILE A C 9
ATOM 4340 O O . ILE A 1 68 ? 2.724 -6.301 4.452 1.00 0.00 68 ILE A O 9
ATOM 4356 N N . ASP A 1 69 ? 4.630 -5.269 4.833 1.00 0.00 69 ASP A N 9
ATOM 4357 C CA . ASP A 1 69 ? 4.272 -4.990 6.254 1.00 0.00 69 ASP A CA 9
ATOM 4358 C C . ASP A 1 69 ? 3.531 -3.641 6.314 1.00 0.00 69 ASP A C 9
ATOM 4359 O O . ASP A 1 69 ? 3.915 -2.701 5.647 1.00 0.00 69 ASP A O 9
ATOM 4368 N N . PRO A 1 70 ? 2.469 -3.541 7.085 1.00 0.00 70 PRO A N 9
ATOM 4369 C CA . PRO A 1 70 ? 1.675 -2.277 7.189 1.00 0.00 70 PRO A CA 9
ATOM 4370 C C . PRO A 1 70 ? 2.463 -1.121 7.815 1.00 0.00 70 PRO A C 9
ATOM 4371 O O . PRO A 1 70 ? 2.313 0.021 7.423 1.00 0.00 70 PRO A O 9
ATOM 4382 N N . GLN A 1 71 ? 3.306 -1.398 8.769 1.00 0.00 71 GLN A N 9
ATOM 4383 C CA . GLN A 1 71 ? 4.100 -0.301 9.393 1.00 0.00 71 GLN A CA 9
ATOM 4384 C C . GLN A 1 71 ? 5.221 0.111 8.438 1.00 0.00 71 GLN A C 9
ATOM 4385 O O . GLN A 1 71 ? 5.668 1.240 8.445 1.00 0.00 71 GLN A O 9
ATOM 4399 N N . VAL A 1 72 ? 5.672 -0.785 7.608 1.00 0.00 72 VAL A N 9
ATOM 4400 C CA . VAL A 1 72 ? 6.753 -0.426 6.648 1.00 0.00 72 VAL A CA 9
ATOM 4401 C C . VAL A 1 72 ? 6.132 0.210 5.403 1.00 0.00 72 VAL A C 9
ATOM 4402 O O . VAL A 1 72 ? 6.784 0.923 4.667 1.00 0.00 72 VAL A O 9
ATOM 4415 N N . PHE A 1 73 ? 4.875 -0.048 5.155 1.00 0.00 73 PHE A N 9
ATOM 4416 C CA . PHE A 1 73 ? 4.205 0.529 3.954 1.00 0.00 73 PHE A CA 9
ATOM 4417 C C . PHE A 1 73 ? 3.802 1.984 4.225 1.00 0.00 73 PHE A C 9
ATOM 4418 O O . PHE A 1 73 ? 4.193 2.889 3.514 1.00 0.00 73 PHE A O 9
ATOM 4435 N N . TYR A 1 74 ? 3.013 2.217 5.239 1.00 0.00 74 TYR A N 9
ATOM 4436 C CA . TYR A 1 74 ? 2.582 3.616 5.538 1.00 0.00 74 TYR A CA 9
ATOM 4437 C C . TYR A 1 74 ? 3.810 4.502 5.770 1.00 0.00 74 TYR A C 9
ATOM 4438 O O . TYR A 1 74 ? 3.722 5.712 5.746 1.00 0.00 74 TYR A O 9
ATOM 4456 N N . GLU A 1 75 ? 4.954 3.916 5.992 1.00 0.00 75 GLU A N 9
ATOM 4457 C CA . GLU A 1 75 ? 6.179 4.735 6.220 1.00 0.00 75 GLU A CA 9
ATOM 4458 C C . GLU A 1 75 ? 6.762 5.175 4.875 1.00 0.00 75 GLU A C 9
ATOM 4459 O O . GLU A 1 75 ? 7.749 5.881 4.819 1.00 0.00 75 GLU A O 9
ATOM 4471 N N . LEU A 1 76 ? 6.168 4.759 3.792 1.00 0.00 76 LEU A N 9
ATOM 4472 C CA . LEU A 1 76 ? 6.701 5.153 2.458 1.00 0.00 76 LEU A CA 9
ATOM 4473 C C . LEU A 1 76 ? 6.006 6.439 1.984 1.00 0.00 76 LEU A C 9
ATOM 4474 O O . LEU A 1 76 ? 4.877 6.700 2.346 1.00 0.00 76 LEU A O 9
ATOM 4490 N N . PRO A 1 77 ? 6.667 7.236 1.173 1.00 0.00 77 PRO A N 9
ATOM 4491 C CA . PRO A 1 77 ? 6.073 8.499 0.648 1.00 0.00 77 PRO A CA 9
ATOM 4492 C C . PRO A 1 77 ? 4.708 8.264 -0.008 1.00 0.00 77 PRO A C 9
ATOM 4493 O O . PRO A 1 77 ? 4.386 7.168 -0.422 1.00 0.00 77 PRO A O 9
ATOM 4504 N N . GLU A 1 78 ? 3.907 9.290 -0.105 1.00 0.00 78 GLU A N 9
ATOM 4505 C CA . GLU A 1 78 ? 2.563 9.139 -0.732 1.00 0.00 78 GLU A CA 9
ATOM 4506 C C . GLU A 1 78 ? 2.713 8.744 -2.204 1.00 0.00 78 GLU A C 9
ATOM 4507 O O . GLU A 1 78 ? 2.078 7.821 -2.669 1.00 0.00 78 GLU A O 9
ATOM 4519 N N . ALA A 1 79 ? 3.538 9.433 -2.943 1.00 0.00 79 ALA A N 9
ATOM 4520 C CA . ALA A 1 79 ? 3.705 9.085 -4.385 1.00 0.00 79 ALA A CA 9
ATOM 4521 C C . ALA A 1 79 ? 4.073 7.604 -4.520 1.00 0.00 79 ALA A C 9
ATOM 4522 O O . ALA A 1 79 ? 3.671 6.937 -5.453 1.00 0.00 79 ALA A O 9
ATOM 4529 N N . VAL A 1 80 ? 4.818 7.079 -3.585 1.00 0.00 80 VAL A N 9
ATOM 4530 C CA . VAL A 1 80 ? 5.193 5.638 -3.651 1.00 0.00 80 VAL A CA 9
ATOM 4531 C C . VAL A 1 80 ? 3.998 4.807 -3.191 1.00 0.00 80 VAL A C 9
ATOM 4532 O O . VAL A 1 80 ? 3.730 3.736 -3.697 1.00 0.00 80 VAL A O 9
ATOM 4545 N N . GLN A 1 81 ? 3.273 5.313 -2.234 1.00 0.00 81 GLN A N 9
ATOM 4546 C CA . GLN A 1 81 ? 2.078 4.590 -1.725 1.00 0.00 81 GLN A CA 9
ATOM 4547 C C . GLN A 1 81 ? 1.042 4.482 -2.846 1.00 0.00 81 GLN A C 9
ATOM 4548 O O . GLN A 1 81 ? 0.469 3.437 -3.082 1.00 0.00 81 GLN A O 9
ATOM 4562 N N . LYS A 1 82 ? 0.791 5.568 -3.528 1.00 0.00 82 LYS A N 9
ATOM 4563 C CA . LYS A 1 82 ? -0.214 5.561 -4.630 1.00 0.00 82 LYS A CA 9
ATOM 4564 C C . LYS A 1 82 ? 0.229 4.620 -5.750 1.00 0.00 82 LYS A C 9
ATOM 4565 O O . LYS A 1 82 ? -0.531 3.797 -6.213 1.00 0.00 82 LYS A O 9
ATOM 4584 N N . GLU A 1 83 ? 1.446 4.742 -6.204 1.00 0.00 83 GLU A N 9
ATOM 4585 C CA . GLU A 1 83 ? 1.912 3.854 -7.308 1.00 0.00 83 GLU A CA 9
ATOM 4586 C C . GLU A 1 83 ? 1.805 2.390 -6.877 1.00 0.00 83 GLU A C 9
ATOM 4587 O O . GLU A 1 83 ? 1.379 1.539 -7.637 1.00 0.00 83 GLU A O 9
ATOM 4599 N N . LEU A 1 84 ? 2.175 2.084 -5.665 1.00 0.00 84 LEU A N 9
ATOM 4600 C CA . LEU A 1 84 ? 2.083 0.672 -5.206 1.00 0.00 84 LEU A CA 9
ATOM 4601 C C . LEU A 1 84 ? 0.612 0.300 -5.026 1.00 0.00 84 LEU A C 9
ATOM 4602 O O . LEU A 1 84 ? 0.200 -0.803 -5.331 1.00 0.00 84 LEU A O 9
ATOM 4618 N N . LEU A 1 85 ? -0.192 1.212 -4.552 1.00 0.00 85 LEU A N 9
ATOM 4619 C CA . LEU A 1 85 ? -1.637 0.904 -4.380 1.00 0.00 85 LEU A CA 9
ATOM 4620 C C . LEU A 1 85 ? -2.279 0.754 -5.761 1.00 0.00 85 LEU A C 9
ATOM 4621 O O . LEU A 1 85 ? -3.126 -0.091 -5.973 1.00 0.00 85 LEU A O 9
ATOM 4637 N N . ALA A 1 86 ? -1.876 1.559 -6.708 1.00 0.00 86 ALA A N 9
ATOM 4638 C CA . ALA A 1 86 ? -2.457 1.450 -8.075 1.00 0.00 86 ALA A CA 9
ATOM 4639 C C . ALA A 1 86 ? -2.107 0.080 -8.660 1.00 0.00 86 ALA A C 9
ATOM 4640 O O . ALA A 1 86 ? -2.863 -0.493 -9.420 1.00 0.00 86 ALA A O 9
ATOM 4647 N N . GLU A 1 87 ? -0.975 -0.457 -8.293 1.00 0.00 87 GLU A N 9
ATOM 4648 C CA . GLU A 1 87 ? -0.588 -1.801 -8.812 1.00 0.00 87 GLU A CA 9
ATOM 4649 C C . GLU A 1 87 ? -1.402 -2.869 -8.079 1.00 0.00 87 GLU A C 9
ATOM 4650 O O . GLU A 1 87 ? -1.783 -3.871 -8.651 1.00 0.00 87 GLU A O 9
ATOM 4662 N N . TRP A 1 88 ? -1.687 -2.656 -6.824 1.00 0.00 88 TRP A N 9
ATOM 4663 C CA . TRP A 1 88 ? -2.494 -3.650 -6.061 1.00 0.00 88 TRP A CA 9
ATOM 4664 C C . TRP A 1 88 ? -3.922 -3.653 -6.610 1.00 0.00 88 TRP A C 9
ATOM 4665 O O . TRP A 1 88 ? -4.542 -4.686 -6.760 1.00 0.00 88 TRP A O 9
ATOM 4686 N N . LYS A 1 89 ? -4.443 -2.495 -6.908 1.00 0.00 89 LYS A N 9
ATOM 4687 C CA . LYS A 1 89 ? -5.828 -2.402 -7.447 1.00 0.00 89 LYS A CA 9
ATOM 4688 C C . LYS A 1 89 ? -5.859 -2.868 -8.903 1.00 0.00 89 LYS A C 9
ATOM 4689 O O . LYS A 1 89 ? -6.835 -3.431 -9.358 1.00 0.00 89 LYS A O 9
ATOM 4708 N N . ARG A 1 90 ? -4.811 -2.638 -9.644 1.00 0.00 90 ARG A N 9
ATOM 4709 C CA . ARG A 1 90 ? -4.807 -3.067 -11.061 1.00 0.00 90 ARG A CA 9
ATOM 4710 C C . ARG A 1 90 ? -4.914 -4.590 -11.127 1.00 0.00 90 ARG A C 9
ATOM 4711 O O . ARG A 1 90 ? -5.674 -5.134 -11.905 1.00 0.00 90 ARG A O 9
ATOM 4732 N N . THR A 1 91 ? -4.165 -5.286 -10.314 1.00 0.00 91 THR A N 9
ATOM 4733 C CA . THR A 1 91 ? -4.238 -6.774 -10.333 1.00 0.00 91 THR A CA 9
ATOM 4734 C C . THR A 1 91 ? -5.087 -7.260 -9.153 1.00 0.00 91 THR A C 9
ATOM 4735 O O . THR A 1 91 ? -5.878 -8.173 -9.286 1.00 0.00 91 THR A O 9
ATOM 4746 N N . GLY A 1 92 ? -4.931 -6.660 -8.004 1.00 0.00 92 GLY A N 9
ATOM 4747 C CA . GLY A 1 92 ? -5.729 -7.089 -6.816 1.00 0.00 92 GLY A CA 9
ATOM 4748 C C . GLY A 1 92 ? -4.816 -7.781 -5.804 1.00 0.00 92 GLY A C 9
ATOM 4749 O O . GLY A 1 92 ? -5.207 -8.722 -5.143 1.00 0.00 92 GLY A O 9
ATOM 4753 N N . LYS A 1 61 ? -11.071 0.238 3.147 1.00 0.00 61 LYS A N 10
ATOM 4754 C CA . LYS A 1 61 ? -10.702 -0.950 2.331 1.00 0.00 61 LYS A CA 10
ATOM 4755 C C . LYS A 1 61 ? -9.203 -0.908 2.033 1.00 0.00 61 LYS A C 10
ATOM 4756 O O . LYS A 1 61 ? -8.728 -0.029 1.343 1.00 0.00 61 LYS A O 10
ATOM 4775 N N . ILE A 1 62 ? -8.451 -1.851 2.531 1.00 0.00 62 ILE A N 10
ATOM 4776 C CA . ILE A 1 62 ? -6.987 -1.846 2.246 1.00 0.00 62 ILE A CA 10
ATOM 4777 C C . ILE A 1 62 ? -6.449 -3.279 2.290 1.00 0.00 62 ILE A C 10
ATOM 4778 O O . ILE A 1 62 ? -6.626 -3.990 3.259 1.00 0.00 62 ILE A O 10
ATOM 4794 N N . THR A 1 63 ? -5.786 -3.699 1.248 1.00 0.00 63 THR A N 10
ATOM 4795 C CA . THR A 1 63 ? -5.221 -5.078 1.217 1.00 0.00 63 THR A CA 10
ATOM 4796 C C . THR A 1 63 ? -3.721 -4.996 0.922 1.00 0.00 63 THR A C 10
ATOM 4797 O O . THR A 1 63 ? -3.308 -4.525 -0.119 1.00 0.00 63 THR A O 10
ATOM 4808 N N . PHE A 1 64 ? -2.901 -5.447 1.834 1.00 0.00 64 PHE A N 10
ATOM 4809 C CA . PHE A 1 64 ? -1.429 -5.391 1.606 1.00 0.00 64 PHE A CA 10
ATOM 4810 C C . PHE A 1 64 ? -0.935 -6.759 1.106 1.00 0.00 64 PHE A C 10
ATOM 4811 O O . PHE A 1 64 ? -1.269 -7.777 1.678 1.00 0.00 64 PHE A O 10
ATOM 4828 N N . PRO A 1 65 ? -0.124 -6.798 0.070 1.00 0.00 65 PRO A N 10
ATOM 4829 C CA . PRO A 1 65 ? 0.425 -8.081 -0.454 1.00 0.00 65 PRO A CA 10
ATOM 4830 C C . PRO A 1 65 ? 0.966 -8.983 0.662 1.00 0.00 65 PRO A C 10
ATOM 4831 O O . PRO A 1 65 ? 1.310 -8.526 1.735 1.00 0.00 65 PRO A O 10
ATOM 4842 N N . SER A 1 66 ? 1.043 -10.259 0.411 1.00 0.00 66 SER A N 10
ATOM 4843 C CA . SER A 1 66 ? 1.560 -11.209 1.439 1.00 0.00 66 SER A CA 10
ATOM 4844 C C . SER A 1 66 ? 3.024 -10.896 1.765 1.00 0.00 66 SER A C 10
ATOM 4845 O O . SER A 1 66 ? 3.624 -11.540 2.604 1.00 0.00 66 SER A O 10
ATOM 4853 N N . ASP A 1 67 ? 3.610 -9.928 1.108 1.00 0.00 67 ASP A N 10
ATOM 4854 C CA . ASP A 1 67 ? 5.041 -9.599 1.386 1.00 0.00 67 ASP A CA 10
ATOM 4855 C C . ASP A 1 67 ? 5.187 -8.126 1.785 1.00 0.00 67 ASP A C 10
ATOM 4856 O O . ASP A 1 67 ? 6.282 -7.599 1.822 1.00 0.00 67 ASP A O 10
ATOM 4865 N N . ILE A 1 68 ? 4.103 -7.455 2.080 1.00 0.00 68 ILE A N 10
ATOM 4866 C CA . ILE A 1 68 ? 4.196 -6.014 2.470 1.00 0.00 68 ILE A CA 10
ATOM 4867 C C . ILE A 1 68 ? 3.724 -5.813 3.912 1.00 0.00 68 ILE A C 10
ATOM 4868 O O . ILE A 1 68 ? 2.638 -6.205 4.291 1.00 0.00 68 ILE A O 10
ATOM 4884 N N . ASP A 1 69 ? 4.539 -5.182 4.709 1.00 0.00 69 ASP A N 10
ATOM 4885 C CA . ASP A 1 69 ? 4.157 -4.920 6.126 1.00 0.00 69 ASP A CA 10
ATOM 4886 C C . ASP A 1 69 ? 3.453 -3.552 6.199 1.00 0.00 69 ASP A C 10
ATOM 4887 O O . ASP A 1 69 ? 3.881 -2.607 5.567 1.00 0.00 69 ASP A O 10
ATOM 4896 N N . PRO A 1 70 ? 2.375 -3.438 6.945 1.00 0.00 70 PRO A N 10
ATOM 4897 C CA . PRO A 1 70 ? 1.619 -2.154 7.058 1.00 0.00 70 PRO A CA 10
ATOM 4898 C C . PRO A 1 70 ? 2.432 -1.040 7.727 1.00 0.00 70 PRO A C 10
ATOM 4899 O O . PRO A 1 70 ? 2.342 0.114 7.358 1.00 0.00 70 PRO A O 10
ATOM 4910 N N . GLN A 1 71 ? 3.221 -1.375 8.709 1.00 0.00 71 GLN A N 10
ATOM 4911 C CA . GLN A 1 71 ? 4.036 -0.338 9.403 1.00 0.00 71 GLN A CA 10
ATOM 4912 C C . GLN A 1 71 ? 5.164 0.133 8.483 1.00 0.00 71 GLN A C 10
ATOM 4913 O O . GLN A 1 71 ? 5.539 1.289 8.494 1.00 0.00 71 GLN A O 10
ATOM 4927 N N . VAL A 1 72 ? 5.704 -0.739 7.681 1.00 0.00 72 VAL A N 10
ATOM 4928 C CA . VAL A 1 72 ? 6.799 -0.319 6.763 1.00 0.00 72 VAL A CA 10
ATOM 4929 C C . VAL A 1 72 ? 6.188 0.330 5.521 1.00 0.00 72 VAL A C 10
ATOM 4930 O O . VAL A 1 72 ? 6.827 1.097 4.828 1.00 0.00 72 VAL A O 10
ATOM 4943 N N . PHE A 1 73 ? 4.954 0.019 5.229 1.00 0.00 73 PHE A N 10
ATOM 4944 C CA . PHE A 1 73 ? 4.289 0.601 4.029 1.00 0.00 73 PHE A CA 10
ATOM 4945 C C . PHE A 1 73 ? 3.939 2.070 4.284 1.00 0.00 73 PHE A C 10
ATOM 4946 O O . PHE A 1 73 ? 4.327 2.948 3.540 1.00 0.00 73 PHE A O 10
ATOM 4963 N N . TYR A 1 74 ? 3.199 2.342 5.325 1.00 0.00 74 TYR A N 10
ATOM 4964 C CA . TYR A 1 74 ? 2.822 3.756 5.610 1.00 0.00 74 TYR A CA 10
ATOM 4965 C C . TYR A 1 74 ? 4.086 4.587 5.840 1.00 0.00 74 TYR A C 10
ATOM 4966 O O . TYR A 1 74 ? 4.059 5.800 5.778 1.00 0.00 74 TYR A O 10
ATOM 4984 N N . GLU A 1 75 ? 5.196 3.951 6.093 1.00 0.00 75 GLU A N 10
ATOM 4985 C CA . GLU A 1 75 ? 6.456 4.716 6.310 1.00 0.00 75 GLU A CA 10
ATOM 4986 C C . GLU A 1 75 ? 7.001 5.176 4.956 1.00 0.00 75 GLU A C 10
ATOM 4987 O O . GLU A 1 75 ? 7.981 5.890 4.879 1.00 0.00 75 GLU A O 10
ATOM 4999 N N . LEU A 1 76 ? 6.373 4.767 3.887 1.00 0.00 76 LEU A N 10
ATOM 5000 C CA . LEU A 1 76 ? 6.854 5.172 2.536 1.00 0.00 76 LEU A CA 10
ATOM 5001 C C . LEU A 1 76 ? 6.137 6.458 2.094 1.00 0.00 76 LEU A C 10
ATOM 5002 O O . LEU A 1 76 ? 5.011 6.702 2.480 1.00 0.00 76 LEU A O 10
ATOM 5018 N N . PRO A 1 77 ? 6.770 7.270 1.275 1.00 0.00 77 PRO A N 10
ATOM 5019 C CA . PRO A 1 77 ? 6.151 8.531 0.774 1.00 0.00 77 PRO A CA 10
ATOM 5020 C C . PRO A 1 77 ? 4.784 8.276 0.131 1.00 0.00 77 PRO A C 10
ATOM 5021 O O . PRO A 1 77 ? 4.477 7.176 -0.286 1.00 0.00 77 PRO A O 10
ATOM 5032 N N . GLU A 1 78 ? 3.960 9.284 0.048 1.00 0.00 78 GLU A N 10
ATOM 5033 C CA . GLU A 1 78 ? 2.614 9.103 -0.567 1.00 0.00 78 GLU A CA 10
ATOM 5034 C C . GLU A 1 78 ? 2.760 8.687 -2.033 1.00 0.00 78 GLU A C 10
ATOM 5035 O O . GLU A 1 78 ? 2.136 7.746 -2.481 1.00 0.00 78 GLU A O 10
ATOM 5047 N N . ALA A 1 79 ? 3.565 9.382 -2.791 1.00 0.00 79 ALA A N 10
ATOM 5048 C CA . ALA A 1 79 ? 3.728 9.019 -4.229 1.00 0.00 79 ALA A CA 10
ATOM 5049 C C . ALA A 1 79 ? 4.055 7.527 -4.354 1.00 0.00 79 ALA A C 10
ATOM 5050 O O . ALA A 1 79 ? 3.621 6.862 -5.275 1.00 0.00 79 ALA A O 10
ATOM 5057 N N . VAL A 1 80 ? 4.798 6.990 -3.424 1.00 0.00 80 VAL A N 10
ATOM 5058 C CA . VAL A 1 80 ? 5.131 5.538 -3.483 1.00 0.00 80 VAL A CA 10
ATOM 5059 C C . VAL A 1 80 ? 3.907 4.741 -3.038 1.00 0.00 80 VAL A C 10
ATOM 5060 O O . VAL A 1 80 ? 3.619 3.677 -3.547 1.00 0.00 80 VAL A O 10
ATOM 5073 N N . GLN A 1 81 ? 3.182 5.268 -2.092 1.00 0.00 81 GLN A N 10
ATOM 5074 C CA . GLN A 1 81 ? 1.964 4.574 -1.597 1.00 0.00 81 GLN A CA 10
ATOM 5075 C C . GLN A 1 81 ? 0.949 4.452 -2.735 1.00 0.00 81 GLN A C 10
ATOM 5076 O O . GLN A 1 81 ? 0.367 3.409 -2.956 1.00 0.00 81 GLN A O 10
ATOM 5090 N N . LYS A 1 82 ? 0.722 5.520 -3.451 1.00 0.00 82 LYS A N 10
ATOM 5091 C CA . LYS A 1 82 ? -0.268 5.484 -4.565 1.00 0.00 82 LYS A CA 10
ATOM 5092 C C . LYS A 1 82 ? 0.194 4.524 -5.664 1.00 0.00 82 LYS A C 10
ATOM 5093 O O . LYS A 1 82 ? -0.557 3.685 -6.117 1.00 0.00 82 LYS A O 10
ATOM 5112 N N . GLU A 1 83 ? 1.412 4.646 -6.113 1.00 0.00 83 GLU A N 10
ATOM 5113 C CA . GLU A 1 83 ? 1.887 3.743 -7.200 1.00 0.00 83 GLU A CA 10
ATOM 5114 C C . GLU A 1 83 ? 1.745 2.280 -6.770 1.00 0.00 83 GLU A C 10
ATOM 5115 O O . GLU A 1 83 ? 1.379 1.427 -7.558 1.00 0.00 83 GLU A O 10
ATOM 5127 N N . LEU A 1 84 ? 2.023 1.972 -5.536 1.00 0.00 84 LEU A N 10
ATOM 5128 C CA . LEU A 1 84 ? 1.892 0.557 -5.095 1.00 0.00 84 LEU A CA 10
ATOM 5129 C C . LEU A 1 84 ? 0.410 0.210 -4.946 1.00 0.00 84 LEU A C 10
ATOM 5130 O O . LEU A 1 84 ? -0.004 -0.901 -5.214 1.00 0.00 84 LEU A O 10
ATOM 5146 N N . LEU A 1 85 ? -0.398 1.150 -4.539 1.00 0.00 85 LEU A N 10
ATOM 5147 C CA . LEU A 1 85 ? -1.852 0.862 -4.399 1.00 0.00 85 LEU A CA 10
ATOM 5148 C C . LEU A 1 85 ? -2.455 0.692 -5.793 1.00 0.00 85 LEU A C 10
ATOM 5149 O O . LEU A 1 85 ? -3.284 -0.167 -6.021 1.00 0.00 85 LEU A O 10
ATOM 5165 N N . ALA A 1 86 ? -2.041 1.497 -6.733 1.00 0.00 86 ALA A N 10
ATOM 5166 C CA . ALA A 1 86 ? -2.586 1.372 -8.111 1.00 0.00 86 ALA A CA 10
ATOM 5167 C C . ALA A 1 86 ? -2.199 0.006 -8.679 1.00 0.00 86 ALA A C 10
ATOM 5168 O O . ALA A 1 86 ? -2.942 -0.601 -9.424 1.00 0.00 86 ALA A O 10
ATOM 5175 N N . GLU A 1 87 ? -1.047 -0.491 -8.315 1.00 0.00 87 GLU A N 10
ATOM 5176 C CA . GLU A 1 87 ? -0.623 -1.830 -8.817 1.00 0.00 87 GLU A CA 10
ATOM 5177 C C . GLU A 1 87 ? -1.438 -2.909 -8.099 1.00 0.00 87 GLU A C 10
ATOM 5178 O O . GLU A 1 87 ? -1.821 -3.908 -8.682 1.00 0.00 87 GLU A O 10
ATOM 5190 N N . TRP A 1 88 ? -1.729 -2.702 -6.844 1.00 0.00 88 TRP A N 10
ATOM 5191 C CA . TRP A 1 88 ? -2.541 -3.700 -6.092 1.00 0.00 88 TRP A CA 10
ATOM 5192 C C . TRP A 1 88 ? -3.961 -3.708 -6.656 1.00 0.00 88 TRP A C 10
ATOM 5193 O O . TRP A 1 88 ? -4.630 -4.720 -6.670 1.00 0.00 88 TRP A O 10
ATOM 5214 N N . LYS A 1 89 ? -4.427 -2.577 -7.110 1.00 0.00 89 LYS A N 10
ATOM 5215 C CA . LYS A 1 89 ? -5.807 -2.505 -7.664 1.00 0.00 89 LYS A CA 10
ATOM 5216 C C . LYS A 1 89 ? -5.855 -3.182 -9.035 1.00 0.00 89 LYS A C 10
ATOM 5217 O O . LYS A 1 89 ? -6.815 -3.848 -9.369 1.00 0.00 89 LYS A O 10
ATOM 5236 N N . ARG A 1 90 ? -4.836 -3.024 -9.837 1.00 0.00 90 ARG A N 10
ATOM 5237 C CA . ARG A 1 90 ? -4.847 -3.658 -11.173 1.00 0.00 90 ARG A CA 10
ATOM 5238 C C . ARG A 1 90 ? -4.915 -5.176 -11.015 1.00 0.00 90 ARG A C 10
ATOM 5239 O O . ARG A 1 90 ? -5.668 -5.845 -11.695 1.00 0.00 90 ARG A O 10
ATOM 5260 N N . THR A 1 91 ? -4.143 -5.727 -10.119 1.00 0.00 91 THR A N 10
ATOM 5261 C CA . THR A 1 91 ? -4.182 -7.204 -9.924 1.00 0.00 91 THR A CA 10
ATOM 5262 C C . THR A 1 91 ? -5.143 -7.537 -8.781 1.00 0.00 91 THR A C 10
ATOM 5263 O O . THR A 1 91 ? -5.910 -8.476 -8.856 1.00 0.00 91 THR A O 10
ATOM 5274 N N . GLY A 1 92 ? -5.109 -6.772 -7.726 1.00 0.00 92 GLY A N 10
ATOM 5275 C CA . GLY A 1 92 ? -6.022 -7.042 -6.579 1.00 0.00 92 GLY A CA 10
ATOM 5276 C C . GLY A 1 92 ? -5.264 -7.796 -5.485 1.00 0.00 92 GLY A C 10
ATOM 5277 O O . GLY A 1 92 ? -5.782 -8.707 -4.874 1.00 0.00 92 GLY A O 10
ATOM 5281 N N . LYS A 1 61 ? -11.166 -0.169 3.661 1.00 0.00 61 LYS A N 11
ATOM 5282 C CA . LYS A 1 61 ? -10.811 -1.227 2.673 1.00 0.00 61 LYS A CA 11
ATOM 5283 C C . LYS A 1 61 ? -9.327 -1.119 2.314 1.00 0.00 61 LYS A C 11
ATOM 5284 O O . LYS A 1 61 ? -8.897 -0.168 1.692 1.00 0.00 61 LYS A O 11
ATOM 5303 N N . ILE A 1 62 ? -8.543 -2.097 2.683 1.00 0.00 62 ILE A N 11
ATOM 5304 C CA . ILE A 1 62 ? -7.090 -2.055 2.340 1.00 0.00 62 ILE A CA 11
ATOM 5305 C C . ILE A 1 62 ? -6.536 -3.481 2.289 1.00 0.00 62 ILE A C 11
ATOM 5306 O O . ILE A 1 62 ? -6.738 -4.269 3.190 1.00 0.00 62 ILE A O 11
ATOM 5322 N N . THR A 1 63 ? -5.832 -3.811 1.241 1.00 0.00 63 THR A N 11
ATOM 5323 C CA . THR A 1 63 ? -5.249 -5.178 1.121 1.00 0.00 63 THR A CA 11
ATOM 5324 C C . THR A 1 63 ? -3.743 -5.062 0.885 1.00 0.00 63 THR A C 11
ATOM 5325 O O . THR A 1 63 ? -3.302 -4.541 -0.121 1.00 0.00 63 THR A O 11
ATOM 5336 N N . PHE A 1 64 ? -2.948 -5.541 1.805 1.00 0.00 64 PHE A N 11
ATOM 5337 C CA . PHE A 1 64 ? -1.471 -5.453 1.632 1.00 0.00 64 PHE A CA 11
ATOM 5338 C C . PHE A 1 64 ? -0.934 -6.786 1.086 1.00 0.00 64 PHE A C 11
ATOM 5339 O O . PHE A 1 64 ? -1.253 -7.836 1.611 1.00 0.00 64 PHE A O 11
ATOM 5356 N N . PRO A 1 65 ? -0.102 -6.764 0.069 1.00 0.00 65 PRO A N 11
ATOM 5357 C CA . PRO A 1 65 ? 0.491 -8.012 -0.492 1.00 0.00 65 PRO A CA 11
ATOM 5358 C C . PRO A 1 65 ? 1.025 -8.939 0.605 1.00 0.00 65 PRO A C 11
ATOM 5359 O O . PRO A 1 65 ? 1.403 -8.500 1.674 1.00 0.00 65 PRO A O 11
ATOM 5370 N N . SER A 1 66 ? 1.057 -10.216 0.348 1.00 0.00 66 SER A N 11
ATOM 5371 C CA . SER A 1 66 ? 1.565 -11.180 1.366 1.00 0.00 66 SER A CA 11
ATOM 5372 C C . SER A 1 66 ? 3.037 -10.896 1.681 1.00 0.00 66 SER A C 11
ATOM 5373 O O . SER A 1 66 ? 3.634 -11.559 2.508 1.00 0.00 66 SER A O 11
ATOM 5381 N N . ASP A 1 67 ? 3.635 -9.932 1.027 1.00 0.00 67 ASP A N 11
ATOM 5382 C CA . ASP A 1 67 ? 5.075 -9.631 1.294 1.00 0.00 67 ASP A CA 11
ATOM 5383 C C . ASP A 1 67 ? 5.252 -8.166 1.718 1.00 0.00 67 ASP A C 11
ATOM 5384 O O . ASP A 1 67 ? 6.357 -7.661 1.756 1.00 0.00 67 ASP A O 11
ATOM 5393 N N . ILE A 1 68 ? 4.182 -7.481 2.031 1.00 0.00 68 ILE A N 11
ATOM 5394 C CA . ILE A 1 68 ? 4.303 -6.049 2.446 1.00 0.00 68 ILE A CA 11
ATOM 5395 C C . ILE A 1 68 ? 3.825 -5.851 3.885 1.00 0.00 68 ILE A C 11
ATOM 5396 O O . ILE A 1 68 ? 2.741 -6.250 4.263 1.00 0.00 68 ILE A O 11
ATOM 5412 N N . ASP A 1 69 ? 4.638 -5.215 4.680 1.00 0.00 69 ASP A N 11
ATOM 5413 C CA . ASP A 1 69 ? 4.261 -4.953 6.097 1.00 0.00 69 ASP A CA 11
ATOM 5414 C C . ASP A 1 69 ? 3.472 -3.631 6.158 1.00 0.00 69 ASP A C 11
ATOM 5415 O O . ASP A 1 69 ? 3.811 -2.681 5.481 1.00 0.00 69 ASP A O 11
ATOM 5424 N N . PRO A 1 70 ? 2.418 -3.568 6.941 1.00 0.00 70 PRO A N 11
ATOM 5425 C CA . PRO A 1 70 ? 1.572 -2.336 7.052 1.00 0.00 70 PRO A CA 11
ATOM 5426 C C . PRO A 1 70 ? 2.307 -1.153 7.695 1.00 0.00 70 PRO A C 11
ATOM 5427 O O . PRO A 1 70 ? 2.153 -0.021 7.282 1.00 0.00 70 PRO A O 11
ATOM 5438 N N . GLN A 1 71 ? 3.103 -1.401 8.698 1.00 0.00 71 GLN A N 11
ATOM 5439 C CA . GLN A 1 71 ? 3.839 -0.281 9.355 1.00 0.00 71 GLN A CA 11
ATOM 5440 C C . GLN A 1 71 ? 4.996 0.172 8.462 1.00 0.00 71 GLN A C 11
ATOM 5441 O O . GLN A 1 71 ? 5.379 1.325 8.474 1.00 0.00 71 GLN A O 11
ATOM 5455 N N . VAL A 1 72 ? 5.547 -0.706 7.674 1.00 0.00 72 VAL A N 11
ATOM 5456 C CA . VAL A 1 72 ? 6.662 -0.289 6.778 1.00 0.00 72 VAL A CA 11
ATOM 5457 C C . VAL A 1 72 ? 6.076 0.339 5.514 1.00 0.00 72 VAL A C 11
ATOM 5458 O O . VAL A 1 72 ? 6.724 1.101 4.827 1.00 0.00 72 VAL A O 11
ATOM 5471 N N . PHE A 1 73 ? 4.848 0.018 5.202 1.00 0.00 73 PHE A N 11
ATOM 5472 C CA . PHE A 1 73 ? 4.200 0.581 3.983 1.00 0.00 73 PHE A CA 11
ATOM 5473 C C . PHE A 1 73 ? 3.798 2.038 4.225 1.00 0.00 73 PHE A C 11
ATOM 5474 O O . PHE A 1 73 ? 4.191 2.930 3.500 1.00 0.00 73 PHE A O 11
ATOM 5491 N N . TYR A 1 74 ? 3.007 2.285 5.232 1.00 0.00 74 TYR A N 11
ATOM 5492 C CA . TYR A 1 74 ? 2.578 3.687 5.503 1.00 0.00 74 TYR A CA 11
ATOM 5493 C C . TYR A 1 74 ? 3.812 4.563 5.736 1.00 0.00 74 TYR A C 11
ATOM 5494 O O . TYR A 1 74 ? 3.743 5.775 5.679 1.00 0.00 74 TYR A O 11
ATOM 5512 N N . GLU A 1 75 ? 4.943 3.963 5.990 1.00 0.00 75 GLU A N 11
ATOM 5513 C CA . GLU A 1 75 ? 6.180 4.764 6.216 1.00 0.00 75 GLU A CA 11
ATOM 5514 C C . GLU A 1 75 ? 6.780 5.171 4.865 1.00 0.00 75 GLU A C 11
ATOM 5515 O O . GLU A 1 75 ? 7.757 5.890 4.803 1.00 0.00 75 GLU A O 11
ATOM 5527 N N . LEU A 1 76 ? 6.205 4.715 3.784 1.00 0.00 76 LEU A N 11
ATOM 5528 C CA . LEU A 1 76 ? 6.749 5.074 2.441 1.00 0.00 76 LEU A CA 11
ATOM 5529 C C . LEU A 1 76 ? 6.093 6.372 1.943 1.00 0.00 76 LEU A C 11
ATOM 5530 O O . LEU A 1 76 ? 4.975 6.677 2.308 1.00 0.00 76 LEU A O 11
ATOM 5546 N N . PRO A 1 77 ? 6.767 7.129 1.103 1.00 0.00 77 PRO A N 11
ATOM 5547 C CA . PRO A 1 77 ? 6.204 8.396 0.553 1.00 0.00 77 PRO A CA 11
ATOM 5548 C C . PRO A 1 77 ? 4.833 8.176 -0.093 1.00 0.00 77 PRO A C 11
ATOM 5549 O O . PRO A 1 77 ? 4.490 7.078 -0.485 1.00 0.00 77 PRO A O 11
ATOM 5560 N N . GLU A 1 78 ? 4.048 9.212 -0.208 1.00 0.00 78 GLU A N 11
ATOM 5561 C CA . GLU A 1 78 ? 2.702 9.068 -0.831 1.00 0.00 78 GLU A CA 11
ATOM 5562 C C . GLU A 1 78 ? 2.847 8.650 -2.297 1.00 0.00 78 GLU A C 11
ATOM 5563 O O . GLU A 1 78 ? 2.245 7.691 -2.736 1.00 0.00 78 GLU A O 11
ATOM 5575 N N . ALA A 1 79 ? 3.636 9.354 -3.063 1.00 0.00 79 ALA A N 11
ATOM 5576 C CA . ALA A 1 79 ? 3.799 8.978 -4.497 1.00 0.00 79 ALA A CA 11
ATOM 5577 C C . ALA A 1 79 ? 4.115 7.484 -4.595 1.00 0.00 79 ALA A C 11
ATOM 5578 O O . ALA A 1 79 ? 3.689 6.808 -5.511 1.00 0.00 79 ALA A O 11
ATOM 5585 N N . VAL A 1 80 ? 4.837 6.958 -3.644 1.00 0.00 80 VAL A N 11
ATOM 5586 C CA . VAL A 1 80 ? 5.158 5.505 -3.670 1.00 0.00 80 VAL A CA 11
ATOM 5587 C C . VAL A 1 80 ? 3.943 4.729 -3.162 1.00 0.00 80 VAL A C 11
ATOM 5588 O O . VAL A 1 80 ? 3.627 3.658 -3.639 1.00 0.00 80 VAL A O 11
ATOM 5601 N N . GLN A 1 81 ? 3.251 5.279 -2.203 1.00 0.00 81 GLN A N 11
ATOM 5602 C CA . GLN A 1 81 ? 2.042 4.601 -1.658 1.00 0.00 81 GLN A CA 11
ATOM 5603 C C . GLN A 1 81 ? 0.995 4.484 -2.766 1.00 0.00 81 GLN A C 11
ATOM 5604 O O . GLN A 1 81 ? 0.470 3.421 -3.033 1.00 0.00 81 GLN A O 11
ATOM 5618 N N . LYS A 1 82 ? 0.688 5.576 -3.410 1.00 0.00 82 LYS A N 11
ATOM 5619 C CA . LYS A 1 82 ? -0.323 5.550 -4.504 1.00 0.00 82 LYS A CA 11
ATOM 5620 C C . LYS A 1 82 ? 0.137 4.601 -5.611 1.00 0.00 82 LYS A C 11
ATOM 5621 O O . LYS A 1 82 ? -0.616 3.774 -6.079 1.00 0.00 82 LYS A O 11
ATOM 5640 N N . GLU A 1 83 ? 1.363 4.720 -6.044 1.00 0.00 83 GLU A N 11
ATOM 5641 C CA . GLU A 1 83 ? 1.856 3.826 -7.132 1.00 0.00 83 GLU A CA 11
ATOM 5642 C C . GLU A 1 83 ? 1.776 2.367 -6.681 1.00 0.00 83 GLU A C 11
ATOM 5643 O O . GLU A 1 83 ? 1.399 1.494 -7.442 1.00 0.00 83 GLU A O 11
ATOM 5655 N N . LEU A 1 84 ? 2.119 2.088 -5.456 1.00 0.00 84 LEU A N 11
ATOM 5656 C CA . LEU A 1 84 ? 2.053 0.679 -4.984 1.00 0.00 84 LEU A CA 11
ATOM 5657 C C . LEU A 1 84 ? 0.587 0.285 -4.802 1.00 0.00 84 LEU A C 11
ATOM 5658 O O . LEU A 1 84 ? 0.197 -0.833 -5.071 1.00 0.00 84 LEU A O 11
ATOM 5674 N N . LEU A 1 85 ? -0.237 1.201 -4.368 1.00 0.00 85 LEU A N 11
ATOM 5675 C CA . LEU A 1 85 ? -1.680 0.877 -4.199 1.00 0.00 85 LEU A CA 11
ATOM 5676 C C . LEU A 1 85 ? -2.302 0.702 -5.585 1.00 0.00 85 LEU A C 11
ATOM 5677 O O . LEU A 1 85 ? -3.139 -0.154 -5.797 1.00 0.00 85 LEU A O 11
ATOM 5693 N N . ALA A 1 86 ? -1.894 1.500 -6.536 1.00 0.00 86 ALA A N 11
ATOM 5694 C CA . ALA A 1 86 ? -2.454 1.368 -7.909 1.00 0.00 86 ALA A CA 11
ATOM 5695 C C . ALA A 1 86 ? -2.082 -0.008 -8.460 1.00 0.00 86 ALA A C 11
ATOM 5696 O O . ALA A 1 86 ? -2.834 -0.621 -9.190 1.00 0.00 86 ALA A O 11
ATOM 5703 N N . GLU A 1 87 ? -0.936 -0.511 -8.089 1.00 0.00 87 GLU A N 11
ATOM 5704 C CA . GLU A 1 87 ? -0.528 -1.862 -8.566 1.00 0.00 87 GLU A CA 11
ATOM 5705 C C . GLU A 1 87 ? -1.364 -2.904 -7.823 1.00 0.00 87 GLU A C 11
ATOM 5706 O O . GLU A 1 87 ? -1.743 -3.923 -8.371 1.00 0.00 87 GLU A O 11
ATOM 5718 N N . TRP A 1 88 ? -1.677 -2.643 -6.583 1.00 0.00 88 TRP A N 11
ATOM 5719 C CA . TRP A 1 88 ? -2.508 -3.602 -5.809 1.00 0.00 88 TRP A CA 11
ATOM 5720 C C . TRP A 1 88 ? -3.930 -3.574 -6.368 1.00 0.00 88 TRP A C 11
ATOM 5721 O O . TRP A 1 88 ? -4.641 -4.558 -6.345 1.00 0.00 88 TRP A O 11
ATOM 5742 N N . LYS A 1 89 ? -4.349 -2.441 -6.863 1.00 0.00 89 LYS A N 11
ATOM 5743 C CA . LYS A 1 89 ? -5.725 -2.325 -7.418 1.00 0.00 89 LYS A CA 11
ATOM 5744 C C . LYS A 1 89 ? -5.772 -2.942 -8.817 1.00 0.00 89 LYS A C 11
ATOM 5745 O O . LYS A 1 89 ? -6.730 -3.597 -9.177 1.00 0.00 89 LYS A O 11
ATOM 5764 N N . ARG A 1 90 ? -4.757 -2.748 -9.614 1.00 0.00 90 ARG A N 11
ATOM 5765 C CA . ARG A 1 90 ? -4.779 -3.340 -10.980 1.00 0.00 90 ARG A CA 11
ATOM 5766 C C . ARG A 1 90 ? -4.894 -4.861 -10.857 1.00 0.00 90 ARG A C 11
ATOM 5767 O O . ARG A 1 90 ? -5.642 -5.495 -11.573 1.00 0.00 90 ARG A O 11
ATOM 5788 N N . THR A 1 91 ? -4.164 -5.451 -9.950 1.00 0.00 91 THR A N 11
ATOM 5789 C CA . THR A 1 91 ? -4.242 -6.929 -9.780 1.00 0.00 91 THR A CA 11
ATOM 5790 C C . THR A 1 91 ? -5.202 -7.255 -8.634 1.00 0.00 91 THR A C 11
ATOM 5791 O O . THR A 1 91 ? -5.990 -8.176 -8.716 1.00 0.00 91 THR A O 11
ATOM 5802 N N . GLY A 1 92 ? -5.147 -6.501 -7.569 1.00 0.00 92 GLY A N 11
ATOM 5803 C CA . GLY A 1 92 ? -6.058 -6.759 -6.416 1.00 0.00 92 GLY A CA 11
ATOM 5804 C C . GLY A 1 92 ? -5.258 -7.316 -5.237 1.00 0.00 92 GLY A C 11
ATOM 5805 O O . GLY A 1 92 ? -5.805 -7.911 -4.330 1.00 0.00 92 GLY A O 11
ATOM 5809 N N . LYS A 1 61 ? -10.957 0.128 2.610 1.00 0.00 61 LYS A N 12
ATOM 5810 C CA . LYS A 1 61 ? -10.414 -1.238 2.855 1.00 0.00 61 LYS A CA 12
ATOM 5811 C C . LYS A 1 61 ? -9.106 -1.403 2.080 1.00 0.00 61 LYS A C 12
ATOM 5812 O O . LYS A 1 61 ? -9.086 -1.341 0.867 1.00 0.00 61 LYS A O 12
ATOM 5831 N N . ILE A 1 62 ? -8.014 -1.603 2.770 1.00 0.00 62 ILE A N 12
ATOM 5832 C CA . ILE A 1 62 ? -6.708 -1.759 2.067 1.00 0.00 62 ILE A CA 12
ATOM 5833 C C . ILE A 1 62 ? -6.206 -3.199 2.194 1.00 0.00 62 ILE A C 12
ATOM 5834 O O . ILE A 1 62 ? -6.256 -3.797 3.249 1.00 0.00 62 ILE A O 12
ATOM 5850 N N . THR A 1 63 ? -5.706 -3.747 1.123 1.00 0.00 63 THR A N 12
ATOM 5851 C CA . THR A 1 63 ? -5.175 -5.138 1.158 1.00 0.00 63 THR A CA 12
ATOM 5852 C C . THR A 1 63 ? -3.676 -5.092 0.867 1.00 0.00 63 THR A C 12
ATOM 5853 O O . THR A 1 63 ? -3.250 -4.610 -0.164 1.00 0.00 63 THR A O 12
ATOM 5864 N N . PHE A 1 64 ? -2.869 -5.581 1.769 1.00 0.00 64 PHE A N 12
ATOM 5865 C CA . PHE A 1 64 ? -1.398 -5.555 1.546 1.00 0.00 64 PHE A CA 12
ATOM 5866 C C . PHE A 1 64 ? -0.916 -6.945 1.100 1.00 0.00 64 PHE A C 12
ATOM 5867 O O . PHE A 1 64 ? -1.277 -7.939 1.695 1.00 0.00 64 PHE A O 12
ATOM 5884 N N . PRO A 1 65 ? -0.088 -7.027 0.081 1.00 0.00 65 PRO A N 12
ATOM 5885 C CA . PRO A 1 65 ? 0.447 -8.334 -0.393 1.00 0.00 65 PRO A CA 12
ATOM 5886 C C . PRO A 1 65 ? 0.960 -9.206 0.758 1.00 0.00 65 PRO A C 12
ATOM 5887 O O . PRO A 1 65 ? 1.263 -8.726 1.833 1.00 0.00 65 PRO A O 12
ATOM 5898 N N . SER A 1 66 ? 1.067 -10.484 0.532 1.00 0.00 66 SER A N 12
ATOM 5899 C CA . SER A 1 66 ? 1.568 -11.407 1.590 1.00 0.00 66 SER A CA 12
ATOM 5900 C C . SER A 1 66 ? 3.031 -11.090 1.917 1.00 0.00 66 SER A C 12
ATOM 5901 O O . SER A 1 66 ? 3.628 -11.717 2.768 1.00 0.00 66 SER A O 12
ATOM 5909 N N . ASP A 1 67 ? 3.618 -10.136 1.239 1.00 0.00 67 ASP A N 12
ATOM 5910 C CA . ASP A 1 67 ? 5.050 -9.803 1.510 1.00 0.00 67 ASP A CA 12
ATOM 5911 C C . ASP A 1 67 ? 5.203 -8.324 1.882 1.00 0.00 67 ASP A C 12
ATOM 5912 O O . ASP A 1 67 ? 6.301 -7.804 1.910 1.00 0.00 67 ASP A O 12
ATOM 5921 N N . ILE A 1 68 ? 4.124 -7.639 2.163 1.00 0.00 68 ILE A N 12
ATOM 5922 C CA . ILE A 1 68 ? 4.235 -6.193 2.523 1.00 0.00 68 ILE A CA 12
ATOM 5923 C C . ILE A 1 68 ? 3.769 -5.963 3.961 1.00 0.00 68 ILE A C 12
ATOM 5924 O O . ILE A 1 68 ? 2.688 -6.357 4.355 1.00 0.00 68 ILE A O 12
ATOM 5940 N N . ASP A 1 69 ? 4.583 -5.308 4.735 1.00 0.00 69 ASP A N 12
ATOM 5941 C CA . ASP A 1 69 ? 4.211 -5.017 6.148 1.00 0.00 69 ASP A CA 12
ATOM 5942 C C . ASP A 1 69 ? 3.427 -3.691 6.185 1.00 0.00 69 ASP A C 12
ATOM 5943 O O . ASP A 1 69 ? 3.781 -2.748 5.504 1.00 0.00 69 ASP A O 12
ATOM 5952 N N . PRO A 1 70 ? 2.363 -3.613 6.954 1.00 0.00 70 PRO A N 12
ATOM 5953 C CA . PRO A 1 70 ? 1.528 -2.375 7.040 1.00 0.00 70 PRO A CA 12
ATOM 5954 C C . PRO A 1 70 ? 2.264 -1.199 7.694 1.00 0.00 70 PRO A C 12
ATOM 5955 O O . PRO A 1 70 ? 2.106 -0.060 7.297 1.00 0.00 70 PRO A O 12
ATOM 5966 N N . GLN A 1 71 ? 3.066 -1.460 8.688 1.00 0.00 71 GLN A N 12
ATOM 5967 C CA . GLN A 1 71 ? 3.808 -0.354 9.357 1.00 0.00 71 GLN A CA 12
ATOM 5968 C C . GLN A 1 71 ? 4.959 0.102 8.459 1.00 0.00 71 GLN A C 12
ATOM 5969 O O . GLN A 1 71 ? 5.353 1.252 8.483 1.00 0.00 71 GLN A O 12
ATOM 5983 N N . VAL A 1 72 ? 5.499 -0.773 7.657 1.00 0.00 72 VAL A N 12
ATOM 5984 C CA . VAL A 1 72 ? 6.611 -0.354 6.759 1.00 0.00 72 VAL A CA 12
ATOM 5985 C C . VAL A 1 72 ? 6.021 0.315 5.518 1.00 0.00 72 VAL A C 12
ATOM 5986 O O . VAL A 1 72 ? 6.665 1.108 4.861 1.00 0.00 72 VAL A O 12
ATOM 5999 N N . PHE A 1 73 ? 4.794 0.003 5.196 1.00 0.00 73 PHE A N 12
ATOM 6000 C CA . PHE A 1 73 ? 4.151 0.616 4.001 1.00 0.00 73 PHE A CA 12
ATOM 6001 C C . PHE A 1 73 ? 3.791 2.074 4.304 1.00 0.00 73 PHE A C 12
ATOM 6002 O O . PHE A 1 73 ? 4.176 2.977 3.589 1.00 0.00 73 PHE A O 12
ATOM 6019 N N . TYR A 1 74 ? 3.054 2.312 5.356 1.00 0.00 74 TYR A N 12
ATOM 6020 C CA . TYR A 1 74 ? 2.681 3.719 5.683 1.00 0.00 74 TYR A CA 12
ATOM 6021 C C . TYR A 1 74 ? 3.957 4.548 5.842 1.00 0.00 74 TYR A C 12
ATOM 6022 O O . TYR A 1 74 ? 3.923 5.763 5.839 1.00 0.00 74 TYR A O 12
ATOM 6040 N N . GLU A 1 75 ? 5.082 3.905 5.987 1.00 0.00 75 GLU A N 12
ATOM 6041 C CA . GLU A 1 75 ? 6.357 4.658 6.152 1.00 0.00 75 GLU A CA 12
ATOM 6042 C C . GLU A 1 75 ? 6.884 5.099 4.783 1.00 0.00 75 GLU A C 12
ATOM 6043 O O . GLU A 1 75 ? 7.868 5.806 4.687 1.00 0.00 75 GLU A O 12
ATOM 6055 N N . LEU A 1 76 ? 6.249 4.684 3.722 1.00 0.00 76 LEU A N 12
ATOM 6056 C CA . LEU A 1 76 ? 6.733 5.078 2.366 1.00 0.00 76 LEU A CA 12
ATOM 6057 C C . LEU A 1 76 ? 6.061 6.393 1.934 1.00 0.00 76 LEU A C 12
ATOM 6058 O O . LEU A 1 76 ? 4.952 6.682 2.339 1.00 0.00 76 LEU A O 12
ATOM 6074 N N . PRO A 1 77 ? 6.715 7.180 1.106 1.00 0.00 77 PRO A N 12
ATOM 6075 C CA . PRO A 1 77 ? 6.141 8.465 0.615 1.00 0.00 77 PRO A CA 12
ATOM 6076 C C . PRO A 1 77 ? 4.758 8.268 -0.013 1.00 0.00 77 PRO A C 12
ATOM 6077 O O . PRO A 1 77 ? 4.407 7.186 -0.438 1.00 0.00 77 PRO A O 12
ATOM 6088 N N . GLU A 1 78 ? 3.972 9.308 -0.079 1.00 0.00 78 GLU A N 12
ATOM 6089 C CA . GLU A 1 78 ? 2.616 9.185 -0.683 1.00 0.00 78 GLU A CA 12
ATOM 6090 C C . GLU A 1 78 ? 2.734 8.816 -2.165 1.00 0.00 78 GLU A C 12
ATOM 6091 O O . GLU A 1 78 ? 2.088 7.902 -2.636 1.00 0.00 78 GLU A O 12
ATOM 6103 N N . ALA A 1 79 ? 3.546 9.518 -2.910 1.00 0.00 79 ALA A N 12
ATOM 6104 C CA . ALA A 1 79 ? 3.687 9.196 -4.361 1.00 0.00 79 ALA A CA 12
ATOM 6105 C C . ALA A 1 79 ? 4.033 7.712 -4.523 1.00 0.00 79 ALA A C 12
ATOM 6106 O O . ALA A 1 79 ? 3.579 7.054 -5.441 1.00 0.00 79 ALA A O 12
ATOM 6113 N N . VAL A 1 80 ? 4.813 7.177 -3.626 1.00 0.00 80 VAL A N 12
ATOM 6114 C CA . VAL A 1 80 ? 5.173 5.733 -3.709 1.00 0.00 80 VAL A CA 12
ATOM 6115 C C . VAL A 1 80 ? 3.983 4.911 -3.222 1.00 0.00 80 VAL A C 12
ATOM 6116 O O . VAL A 1 80 ? 3.697 3.841 -3.722 1.00 0.00 80 VAL A O 12
ATOM 6129 N N . GLN A 1 81 ? 3.284 5.420 -2.249 1.00 0.00 81 GLN A N 12
ATOM 6130 C CA . GLN A 1 81 ? 2.099 4.703 -1.708 1.00 0.00 81 GLN A CA 12
ATOM 6131 C C . GLN A 1 81 ? 1.036 4.575 -2.804 1.00 0.00 81 GLN A C 12
ATOM 6132 O O . GLN A 1 81 ? 0.477 3.518 -3.024 1.00 0.00 81 GLN A O 12
ATOM 6146 N N . LYS A 1 82 ? 0.747 5.653 -3.483 1.00 0.00 82 LYS A N 12
ATOM 6147 C CA . LYS A 1 82 ? -0.286 5.621 -4.560 1.00 0.00 82 LYS A CA 12
ATOM 6148 C C . LYS A 1 82 ? 0.145 4.682 -5.687 1.00 0.00 82 LYS A C 12
ATOM 6149 O O . LYS A 1 82 ? -0.612 3.841 -6.127 1.00 0.00 82 LYS A O 12
ATOM 6168 N N . GLU A 1 83 ? 1.347 4.825 -6.176 1.00 0.00 83 GLU A N 12
ATOM 6169 C CA . GLU A 1 83 ? 1.800 3.944 -7.289 1.00 0.00 83 GLU A CA 12
ATOM 6170 C C . GLU A 1 83 ? 1.712 2.475 -6.864 1.00 0.00 83 GLU A C 12
ATOM 6171 O O . GLU A 1 83 ? 1.303 1.621 -7.629 1.00 0.00 83 GLU A O 12
ATOM 6183 N N . LEU A 1 84 ? 2.084 2.168 -5.653 1.00 0.00 84 LEU A N 12
ATOM 6184 C CA . LEU A 1 84 ? 2.012 0.750 -5.204 1.00 0.00 84 LEU A CA 12
ATOM 6185 C C . LEU A 1 84 ? 0.550 0.366 -4.979 1.00 0.00 84 LEU A C 12
ATOM 6186 O O . LEU A 1 84 ? 0.141 -0.742 -5.265 1.00 0.00 84 LEU A O 12
ATOM 6202 N N . LEU A 1 85 ? -0.246 1.274 -4.489 1.00 0.00 85 LEU A N 12
ATOM 6203 C CA . LEU A 1 85 ? -1.684 0.956 -4.274 1.00 0.00 85 LEU A CA 12
ATOM 6204 C C . LEU A 1 85 ? -2.354 0.781 -5.639 1.00 0.00 85 LEU A C 12
ATOM 6205 O O . LEU A 1 85 ? -3.202 -0.071 -5.822 1.00 0.00 85 LEU A O 12
ATOM 6221 N N . ALA A 1 86 ? -1.972 1.576 -6.602 1.00 0.00 86 ALA A N 12
ATOM 6222 C CA . ALA A 1 86 ? -2.577 1.450 -7.957 1.00 0.00 86 ALA A CA 12
ATOM 6223 C C . ALA A 1 86 ? -2.203 0.087 -8.544 1.00 0.00 86 ALA A C 12
ATOM 6224 O O . ALA A 1 86 ? -2.953 -0.505 -9.294 1.00 0.00 86 ALA A O 12
ATOM 6231 N N . GLU A 1 87 ? -1.051 -0.421 -8.192 1.00 0.00 87 GLU A N 12
ATOM 6232 C CA . GLU A 1 87 ? -0.638 -1.757 -8.713 1.00 0.00 87 GLU A CA 12
ATOM 6233 C C . GLU A 1 87 ? -1.422 -2.846 -7.973 1.00 0.00 87 GLU A C 12
ATOM 6234 O O . GLU A 1 87 ? -1.837 -3.832 -8.554 1.00 0.00 87 GLU A O 12
ATOM 6246 N N . TRP A 1 88 ? -1.653 -2.665 -6.700 1.00 0.00 88 TRP A N 12
ATOM 6247 C CA . TRP A 1 88 ? -2.434 -3.679 -5.935 1.00 0.00 88 TRP A CA 12
ATOM 6248 C C . TRP A 1 88 ? -3.867 -3.693 -6.465 1.00 0.00 88 TRP A C 12
ATOM 6249 O O . TRP A 1 88 ? -4.516 -4.718 -6.512 1.00 0.00 88 TRP A O 12
ATOM 6270 N N . LYS A 1 89 ? -4.365 -2.554 -6.862 1.00 0.00 89 LYS A N 12
ATOM 6271 C CA . LYS A 1 89 ? -5.755 -2.482 -7.391 1.00 0.00 89 LYS A CA 12
ATOM 6272 C C . LYS A 1 89 ? -5.807 -3.102 -8.789 1.00 0.00 89 LYS A C 12
ATOM 6273 O O . LYS A 1 89 ? -6.782 -3.724 -9.161 1.00 0.00 89 LYS A O 12
ATOM 6292 N N . ARG A 1 90 ? -4.777 -2.938 -9.571 1.00 0.00 90 ARG A N 12
ATOM 6293 C CA . ARG A 1 90 ? -4.793 -3.522 -10.936 1.00 0.00 90 ARG A CA 12
ATOM 6294 C C . ARG A 1 90 ? -4.902 -5.045 -10.834 1.00 0.00 90 ARG A C 12
ATOM 6295 O O . ARG A 1 90 ? -5.648 -5.672 -11.559 1.00 0.00 90 ARG A O 12
ATOM 6316 N N . THR A 1 91 ? -4.171 -5.649 -9.934 1.00 0.00 91 THR A N 12
ATOM 6317 C CA . THR A 1 91 ? -4.249 -7.131 -9.792 1.00 0.00 91 THR A CA 12
ATOM 6318 C C . THR A 1 91 ? -5.157 -7.482 -8.608 1.00 0.00 91 THR A C 12
ATOM 6319 O O . THR A 1 91 ? -5.959 -8.392 -8.679 1.00 0.00 91 THR A O 12
ATOM 6330 N N . GLY A 1 92 ? -5.043 -6.762 -7.525 1.00 0.00 92 GLY A N 12
ATOM 6331 C CA . GLY A 1 92 ? -5.906 -7.048 -6.342 1.00 0.00 92 GLY A CA 12
ATOM 6332 C C . GLY A 1 92 ? -5.086 -7.749 -5.257 1.00 0.00 92 GLY A C 12
ATOM 6333 O O . GLY A 1 92 ? -5.626 -8.407 -4.390 1.00 0.00 92 GLY A O 12
ATOM 6337 N N . LYS A 1 61 ? -11.588 -0.528 2.505 1.00 0.00 61 LYS A N 13
ATOM 6338 C CA . LYS A 1 61 ? -10.877 -1.785 2.869 1.00 0.00 61 LYS A CA 13
ATOM 6339 C C . LYS A 1 61 ? -9.512 -1.818 2.181 1.00 0.00 61 LYS A C 13
ATOM 6340 O O . LYS A 1 61 ? -9.419 -1.751 0.971 1.00 0.00 61 LYS A O 13
ATOM 6359 N N . ILE A 1 62 ? -8.451 -1.920 2.936 1.00 0.00 62 ILE A N 13
ATOM 6360 C CA . ILE A 1 62 ? -7.097 -1.954 2.315 1.00 0.00 62 ILE A CA 13
ATOM 6361 C C . ILE A 1 62 ? -6.557 -3.386 2.325 1.00 0.00 62 ILE A C 13
ATOM 63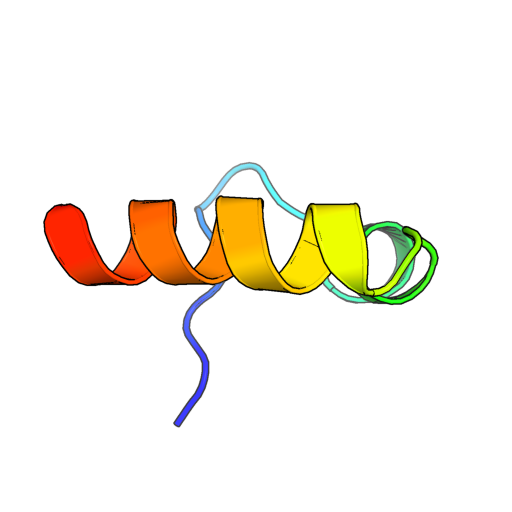62 O O . ILE A 1 62 ? -6.761 -4.132 3.263 1.00 0.00 62 ILE A O 13
ATOM 6378 N N . THR A 1 63 ? -5.866 -3.769 1.287 1.00 0.00 63 THR A N 13
ATOM 6379 C CA . THR A 1 63 ? -5.299 -5.144 1.218 1.00 0.00 63 THR A CA 13
ATOM 6380 C C . THR A 1 63 ? -3.798 -5.054 0.943 1.00 0.00 63 THR A C 13
ATOM 6381 O O . THR A 1 63 ? -3.373 -4.568 -0.086 1.00 0.00 63 THR A O 13
ATOM 6392 N N . PHE A 1 64 ? -2.990 -5.514 1.860 1.00 0.00 64 PHE A N 13
ATOM 6393 C CA . PHE A 1 64 ? -1.517 -5.450 1.656 1.00 0.00 64 PHE A CA 13
ATOM 6394 C C . PHE A 1 64 ? -1.004 -6.818 1.175 1.00 0.00 64 PHE A C 13
ATOM 6395 O O . PHE A 1 64 ? -1.348 -7.836 1.743 1.00 0.00 64 PHE A O 13
ATOM 6412 N N . PRO A 1 65 ? -0.172 -6.857 0.157 1.00 0.00 65 PRO A N 13
ATOM 6413 C CA . PRO A 1 65 ? 0.391 -8.140 -0.353 1.00 0.00 65 PRO A CA 13
ATOM 6414 C C . PRO A 1 65 ? 0.900 -9.042 0.775 1.00 0.00 65 PRO A C 13
ATOM 6415 O O . PRO A 1 65 ? 1.238 -8.585 1.849 1.00 0.00 65 PRO A O 13
ATOM 6426 N N . SER A 1 66 ? 0.962 -10.321 0.532 1.00 0.00 66 SER A N 13
ATOM 6427 C CA . SER A 1 66 ? 1.452 -11.268 1.572 1.00 0.00 66 SER A CA 13
ATOM 6428 C C . SER A 1 66 ? 2.919 -10.978 1.900 1.00 0.00 66 SER A C 13
ATOM 6429 O O . SER A 1 66 ? 3.507 -11.625 2.744 1.00 0.00 66 SER A O 13
ATOM 6437 N N . ASP A 1 67 ? 3.519 -10.024 1.236 1.00 0.00 67 ASP A N 13
ATOM 6438 C CA . ASP A 1 67 ? 4.956 -9.714 1.512 1.00 0.00 67 ASP A CA 13
ATOM 6439 C C . ASP A 1 67 ? 5.119 -8.245 1.919 1.00 0.00 67 ASP A C 13
ATOM 6440 O O . ASP A 1 67 ? 6.221 -7.739 1.981 1.00 0.00 67 ASP A O 13
ATOM 6449 N N . ILE A 1 68 ? 4.040 -7.557 2.195 1.00 0.00 68 ILE A N 13
ATOM 6450 C CA . ILE A 1 68 ? 4.152 -6.121 2.594 1.00 0.00 68 ILE A CA 13
ATOM 6451 C C . ILE A 1 68 ? 3.693 -5.921 4.039 1.00 0.00 68 ILE A C 13
ATOM 6452 O O . ILE A 1 68 ? 2.600 -6.292 4.421 1.00 0.00 68 ILE A O 13
ATOM 6468 N N . ASP A 1 69 ? 4.525 -5.309 4.831 1.00 0.00 69 ASP A N 13
ATOM 6469 C CA . ASP A 1 69 ? 4.158 -5.041 6.248 1.00 0.00 69 ASP A CA 13
ATOM 6470 C C . ASP A 1 69 ? 3.442 -3.680 6.305 1.00 0.00 69 ASP A C 13
ATOM 6471 O O . ASP A 1 69 ? 3.849 -2.745 5.644 1.00 0.00 69 ASP A O 13
ATOM 6480 N N . PRO A 1 70 ? 2.375 -3.560 7.062 1.00 0.00 70 PRO A N 13
ATOM 6481 C CA . PRO A 1 70 ? 1.606 -2.280 7.155 1.00 0.00 70 PRO A CA 13
ATOM 6482 C C . PRO A 1 70 ? 2.411 -1.128 7.769 1.00 0.00 70 PRO A C 13
ATOM 6483 O O . PRO A 1 70 ? 2.282 0.011 7.364 1.00 0.00 70 PRO A O 13
ATOM 6494 N N . GLN A 1 71 ? 3.237 -1.408 8.738 1.00 0.00 71 GLN A N 13
ATOM 6495 C CA . GLN A 1 71 ? 4.038 -0.320 9.372 1.00 0.00 71 GLN A CA 13
ATOM 6496 C C . GLN A 1 71 ? 5.189 0.095 8.452 1.00 0.00 71 GLN A C 13
ATOM 6497 O O . GLN A 1 71 ? 5.604 1.237 8.450 1.00 0.00 71 GLN A O 13
ATOM 6511 N N . VAL A 1 72 ? 5.708 -0.804 7.664 1.00 0.00 72 VAL A N 13
ATOM 6512 C CA . VAL A 1 72 ? 6.822 -0.418 6.754 1.00 0.00 72 VAL A CA 13
ATOM 6513 C C . VAL A 1 72 ? 6.240 0.191 5.477 1.00 0.00 72 VAL A C 13
ATOM 6514 O O . VAL A 1 72 ? 6.898 0.936 4.779 1.00 0.00 72 VAL A O 13
ATOM 6527 N N . PHE A 1 73 ? 5.009 -0.118 5.167 1.00 0.00 73 PHE A N 13
ATOM 6528 C CA . PHE A 1 73 ? 4.376 0.444 3.940 1.00 0.00 73 PHE A CA 13
ATOM 6529 C C . PHE A 1 73 ? 4.014 1.910 4.178 1.00 0.00 73 PHE A C 13
ATOM 6530 O O . PHE A 1 73 ? 4.415 2.787 3.439 1.00 0.00 73 PHE A O 13
ATOM 6547 N N . TYR A 1 74 ? 3.254 2.185 5.202 1.00 0.00 74 TYR A N 13
ATOM 6548 C CA . TYR A 1 74 ? 2.868 3.598 5.471 1.00 0.00 74 TYR A CA 13
ATOM 6549 C C . TYR A 1 74 ? 4.129 4.440 5.687 1.00 0.00 74 TYR A C 13
ATOM 6550 O O . TYR A 1 74 ? 4.088 5.654 5.634 1.00 0.00 74 TYR A O 13
ATOM 6568 N N . GLU A 1 75 ? 5.251 3.814 5.918 1.00 0.00 75 GLU A N 13
ATOM 6569 C CA . GLU A 1 75 ? 6.508 4.591 6.121 1.00 0.00 75 GLU A CA 13
ATOM 6570 C C . GLU A 1 75 ? 7.023 5.083 4.765 1.00 0.00 75 GLU A C 13
ATOM 6571 O O . GLU A 1 75 ? 8.005 5.793 4.684 1.00 0.00 75 GLU A O 13
ATOM 6583 N N . LEU A 1 76 ? 6.367 4.706 3.701 1.00 0.00 76 LEU A N 13
ATOM 6584 C CA . LEU A 1 76 ? 6.815 5.143 2.348 1.00 0.00 76 LEU A CA 13
ATOM 6585 C C . LEU A 1 76 ? 6.084 6.439 1.963 1.00 0.00 76 LEU A C 13
ATOM 6586 O O . LEU A 1 76 ? 4.976 6.678 2.397 1.00 0.00 76 LEU A O 13
ATOM 6602 N N . PRO A 1 77 ? 6.696 7.268 1.152 1.00 0.00 77 PRO A N 13
ATOM 6603 C CA . PRO A 1 77 ? 6.080 8.552 0.707 1.00 0.00 77 PRO A CA 13
ATOM 6604 C C . PRO A 1 77 ? 4.735 8.328 0.006 1.00 0.00 77 PRO A C 13
ATOM 6605 O O . PRO A 1 77 ? 4.449 7.249 -0.475 1.00 0.00 77 PRO A O 13
ATOM 6616 N N . GLU A 1 78 ? 3.907 9.334 -0.047 1.00 0.00 78 GLU A N 13
ATOM 6617 C CA . GLU A 1 78 ? 2.577 9.179 -0.704 1.00 0.00 78 GLU A CA 13
ATOM 6618 C C . GLU A 1 78 ? 2.746 8.784 -2.174 1.00 0.00 78 GLU A C 13
ATOM 6619 O O . GLU A 1 78 ? 2.124 7.854 -2.646 1.00 0.00 78 GLU A O 13
ATOM 6631 N N . ALA A 1 79 ? 3.568 9.483 -2.910 1.00 0.00 79 ALA A N 13
ATOM 6632 C CA . ALA A 1 79 ? 3.744 9.132 -4.349 1.00 0.00 79 ALA A CA 13
ATOM 6633 C C . ALA A 1 79 ? 4.041 7.639 -4.480 1.00 0.00 79 ALA A C 13
ATOM 6634 O O . ALA A 1 79 ? 3.606 6.988 -5.410 1.00 0.00 79 ALA A O 13
ATOM 6641 N N . VAL A 1 80 ? 4.761 7.087 -3.545 1.00 0.00 80 VAL A N 13
ATOM 6642 C CA . VAL A 1 80 ? 5.070 5.631 -3.603 1.00 0.00 80 VAL A CA 13
ATOM 6643 C C . VAL A 1 80 ? 3.850 4.849 -3.120 1.00 0.00 80 VAL A C 13
ATOM 6644 O O . VAL A 1 80 ? 3.536 3.786 -3.618 1.00 0.00 80 VAL A O 13
ATOM 6657 N N . GLN A 1 81 ? 3.154 5.384 -2.156 1.00 0.00 81 GLN A N 13
ATOM 6658 C CA . GLN A 1 81 ? 1.941 4.701 -1.629 1.00 0.00 81 GLN A CA 13
ATOM 6659 C C . GLN A 1 81 ? 0.895 4.589 -2.741 1.00 0.00 81 GLN A C 13
ATOM 6660 O O . GLN A 1 81 ? 0.352 3.533 -2.997 1.00 0.00 81 GLN A O 13
ATOM 6674 N N . LYS A 1 82 ? 0.606 5.679 -3.396 1.00 0.00 82 LYS A N 13
ATOM 6675 C CA . LYS A 1 82 ? -0.408 5.662 -4.488 1.00 0.00 82 LYS A CA 13
ATOM 6676 C C . LYS A 1 82 ? 0.051 4.739 -5.619 1.00 0.00 82 LYS A C 13
ATOM 6677 O O . LYS A 1 82 ? -0.692 3.896 -6.083 1.00 0.00 82 LYS A O 13
ATOM 6696 N N . GLU A 1 83 ? 1.263 4.894 -6.077 1.00 0.00 83 GLU A N 13
ATOM 6697 C CA . GLU A 1 83 ? 1.750 4.029 -7.190 1.00 0.00 83 GLU A CA 13
ATOM 6698 C C . GLU A 1 83 ? 1.663 2.555 -6.786 1.00 0.00 83 GLU A C 13
ATOM 6699 O O . GLU A 1 83 ? 1.305 1.706 -7.581 1.00 0.00 83 GLU A O 13
ATOM 6711 N N . LEU A 1 84 ? 1.979 2.235 -5.561 1.00 0.00 84 LEU A N 13
ATOM 6712 C CA . LEU A 1 84 ? 1.906 0.811 -5.135 1.00 0.00 84 LEU A CA 13
ATOM 6713 C C . LEU A 1 84 ? 0.440 0.409 -4.965 1.00 0.00 84 LEU A C 13
ATOM 6714 O O . LEU A 1 84 ? 0.054 -0.701 -5.275 1.00 0.00 84 LEU A O 13
ATOM 6730 N N . LEU A 1 85 ? -0.386 1.302 -4.495 1.00 0.00 85 LEU A N 13
ATOM 6731 C CA . LEU A 1 85 ? -1.825 0.955 -4.334 1.00 0.00 85 LEU A CA 13
ATOM 6732 C C . LEU A 1 85 ? -2.442 0.774 -5.723 1.00 0.00 85 LEU A C 13
ATOM 6733 O O . LEU A 1 85 ? -3.271 -0.089 -5.936 1.00 0.00 85 LEU A O 13
ATOM 6749 N N . ALA A 1 86 ? -2.035 1.571 -6.674 1.00 0.00 86 ALA A N 13
ATOM 6750 C CA . ALA A 1 86 ? -2.590 1.430 -8.051 1.00 0.00 86 ALA A CA 13
ATOM 6751 C C . ALA A 1 86 ? -2.166 0.074 -8.615 1.00 0.00 86 ALA A C 13
ATOM 6752 O O . ALA A 1 86 ? -2.905 -0.574 -9.330 1.00 0.00 86 ALA A O 13
ATOM 6759 N N . GLU A 1 87 ? -0.986 -0.368 -8.278 1.00 0.00 87 GLU A N 13
ATOM 6760 C CA . GLU A 1 87 ? -0.522 -1.692 -8.773 1.00 0.00 87 GLU A CA 13
ATOM 6761 C C . GLU A 1 87 ? -1.315 -2.783 -8.051 1.00 0.00 87 GLU A C 13
ATOM 6762 O O . GLU A 1 87 ? -1.699 -3.780 -8.634 1.00 0.00 87 GLU A O 13
ATOM 6774 N N . TRP A 1 88 ? -1.593 -2.586 -6.792 1.00 0.00 88 TRP A N 13
ATOM 6775 C CA . TRP A 1 88 ? -2.391 -3.593 -6.042 1.00 0.00 88 TRP A CA 13
ATOM 6776 C C . TRP A 1 88 ? -3.801 -3.623 -6.631 1.00 0.00 88 TRP A C 13
ATOM 6777 O O . TRP A 1 88 ? -4.491 -4.621 -6.578 1.00 0.00 88 TRP A O 13
ATOM 6798 N N . LYS A 1 89 ? -4.231 -2.524 -7.189 1.00 0.00 89 LYS A N 13
ATOM 6799 C CA . LYS A 1 89 ? -5.596 -2.467 -7.785 1.00 0.00 89 LYS A CA 13
ATOM 6800 C C . LYS A 1 89 ? -5.609 -3.227 -9.111 1.00 0.00 89 LYS A C 13
ATOM 6801 O O . LYS A 1 89 ? -6.571 -3.892 -9.442 1.00 0.00 89 LYS A O 13
ATOM 6820 N N . ARG A 1 90 ? -4.556 -3.140 -9.880 1.00 0.00 90 ARG A N 13
ATOM 6821 C CA . ARG A 1 90 ? -4.527 -3.858 -11.170 1.00 0.00 90 ARG A CA 13
ATOM 6822 C C . ARG A 1 90 ? -4.593 -5.363 -10.894 1.00 0.00 90 ARG A C 13
ATOM 6823 O O . ARG A 1 90 ? -5.336 -6.086 -11.526 1.00 0.00 90 ARG A O 13
ATOM 6844 N N . THR A 1 91 ? -3.839 -5.839 -9.939 1.00 0.00 91 THR A N 13
ATOM 6845 C CA . THR A 1 91 ? -3.889 -7.293 -9.617 1.00 0.00 91 THR A CA 13
ATOM 6846 C C . THR A 1 91 ? -4.992 -7.526 -8.583 1.00 0.00 91 THR A C 13
ATOM 6847 O O . THR A 1 91 ? -5.750 -8.472 -8.664 1.00 0.00 91 THR A O 13
ATOM 6858 N N . GLY A 1 92 ? -5.085 -6.658 -7.613 1.00 0.00 92 GLY A N 13
ATOM 6859 C CA . GLY A 1 92 ? -6.136 -6.810 -6.567 1.00 0.00 92 GLY A CA 13
ATOM 6860 C C . GLY A 1 92 ? -5.586 -7.622 -5.395 1.00 0.00 92 GLY A C 13
ATOM 6861 O O . GLY A 1 92 ? -6.309 -8.333 -4.727 1.00 0.00 92 GLY A O 13
ATOM 6865 N N . LYS A 1 61 ? -11.195 0.129 2.478 1.00 0.00 61 LYS A N 14
ATOM 6866 C CA . LYS A 1 61 ? -10.580 -1.188 2.801 1.00 0.00 61 LYS A CA 14
ATOM 6867 C C . LYS A 1 61 ? -9.224 -1.294 2.106 1.00 0.00 61 LYS A C 14
ATOM 6868 O O . LYS A 1 61 ? -9.137 -1.217 0.896 1.00 0.00 61 LYS A O 14
ATOM 6887 N N . ILE A 1 62 ? -8.164 -1.467 2.852 1.00 0.00 62 ILE A N 14
ATOM 6888 C CA . ILE A 1 62 ? -6.819 -1.575 2.219 1.00 0.00 62 ILE A CA 14
ATOM 6889 C C . ILE A 1 62 ? -6.314 -3.015 2.326 1.00 0.00 62 ILE A C 14
ATOM 6890 O O . ILE A 1 62 ? -6.404 -3.642 3.363 1.00 0.00 62 ILE A O 14
ATOM 6906 N N . THR A 1 63 ? -5.780 -3.536 1.259 1.00 0.00 63 THR A N 14
ATOM 6907 C CA . THR A 1 63 ? -5.257 -4.930 1.276 1.00 0.00 63 THR A CA 14
ATOM 6908 C C . THR A 1 63 ? -3.762 -4.899 0.971 1.00 0.00 63 THR A C 14
ATOM 6909 O O . THR A 1 63 ? -3.337 -4.400 -0.052 1.00 0.00 63 THR A O 14
ATOM 6920 N N . PHE A 1 64 ? -2.958 -5.422 1.855 1.00 0.00 64 PHE A N 14
ATOM 6921 C CA . PHE A 1 64 ? -1.490 -5.413 1.621 1.00 0.00 64 PHE A CA 14
ATOM 6922 C C . PHE A 1 64 ? -1.043 -6.799 1.130 1.00 0.00 64 PHE A C 14
ATOM 6923 O O . PHE A 1 64 ? -1.407 -7.802 1.712 1.00 0.00 64 PHE A O 14
ATOM 6940 N N . PRO A 1 65 ? -0.242 -6.873 0.092 1.00 0.00 65 PRO A N 14
ATOM 6941 C CA . PRO A 1 65 ? 0.259 -8.177 -0.423 1.00 0.00 65 PRO A CA 14
ATOM 6942 C C . PRO A 1 65 ? 0.778 -9.078 0.702 1.00 0.00 65 PRO A C 14
ATOM 6943 O O . PRO A 1 65 ? 1.130 -8.617 1.769 1.00 0.00 65 PRO A O 14
ATOM 6954 N N . SER A 1 66 ? 0.837 -10.356 0.463 1.00 0.00 66 SER A N 14
ATOM 6955 C CA . SER A 1 66 ? 1.342 -11.301 1.500 1.00 0.00 66 SER A CA 14
ATOM 6956 C C . SER A 1 66 ? 2.814 -11.006 1.810 1.00 0.00 66 SER A C 14
ATOM 6957 O O . SER A 1 66 ? 3.416 -11.658 2.641 1.00 0.00 66 SER A O 14
ATOM 6965 N N . ASP A 1 67 ? 3.403 -10.046 1.144 1.00 0.00 67 ASP A N 14
ATOM 6966 C CA . ASP A 1 67 ? 4.842 -9.735 1.402 1.00 0.00 67 ASP A CA 14
ATOM 6967 C C . ASP A 1 67 ? 5.021 -8.267 1.803 1.00 0.00 67 ASP A C 14
ATOM 6968 O O . ASP A 1 67 ? 6.126 -7.763 1.828 1.00 0.00 67 ASP A O 14
ATOM 6977 N N . ILE A 1 68 ? 3.955 -7.574 2.112 1.00 0.00 68 ILE A N 14
ATOM 6978 C CA . ILE A 1 68 ? 4.089 -6.136 2.501 1.00 0.00 68 ILE A CA 14
ATOM 6979 C C . ILE A 1 68 ? 3.688 -5.926 3.963 1.00 0.00 68 ILE A C 14
ATOM 6980 O O . ILE A 1 68 ? 2.613 -6.297 4.391 1.00 0.00 68 ILE A O 14
ATOM 6996 N N . ASP A 1 69 ? 4.551 -5.308 4.717 1.00 0.00 69 ASP A N 14
ATOM 6997 C CA . ASP A 1 69 ? 4.241 -5.033 6.149 1.00 0.00 69 ASP A CA 14
ATOM 6998 C C . ASP A 1 69 ? 3.511 -3.680 6.233 1.00 0.00 69 ASP A C 14
ATOM 6999 O O . ASP A 1 69 ? 3.873 -2.743 5.550 1.00 0.00 69 ASP A O 14
ATOM 7008 N N . PRO A 1 70 ? 2.481 -3.571 7.044 1.00 0.00 70 PRO A N 14
ATOM 7009 C CA . PRO A 1 70 ? 1.704 -2.301 7.177 1.00 0.00 70 PRO A CA 14
ATOM 7010 C C . PRO A 1 70 ? 2.527 -1.160 7.785 1.00 0.00 70 PRO A C 14
ATOM 7011 O O . PRO A 1 70 ? 2.386 -0.014 7.403 1.00 0.00 70 PRO A O 14
ATOM 7022 N N . GLN A 1 71 ? 3.387 -1.456 8.720 1.00 0.00 71 GLN A N 14
ATOM 7023 C CA . GLN A 1 71 ? 4.214 -0.380 9.338 1.00 0.00 71 GLN A CA 14
ATOM 7024 C C . GLN A 1 71 ? 5.325 0.038 8.371 1.00 0.00 71 GLN A C 14
ATOM 7025 O O . GLN A 1 71 ? 5.756 1.173 8.368 1.00 0.00 71 GLN A O 14
ATOM 7039 N N . VAL A 1 72 ? 5.788 -0.856 7.543 1.00 0.00 72 VAL A N 14
ATOM 7040 C CA . VAL A 1 72 ? 6.863 -0.479 6.580 1.00 0.00 72 VAL A CA 14
ATOM 7041 C C . VAL A 1 72 ? 6.228 0.171 5.351 1.00 0.00 72 VAL A C 14
ATOM 7042 O O . VAL A 1 72 ? 6.871 0.895 4.617 1.00 0.00 72 VAL A O 14
ATOM 7055 N N . PHE A 1 73 ? 4.970 -0.094 5.112 1.00 0.00 73 PHE A N 14
ATOM 7056 C CA . PHE A 1 73 ? 4.289 0.492 3.924 1.00 0.00 73 PHE A CA 14
ATOM 7057 C C . PHE A 1 73 ? 3.895 1.948 4.200 1.00 0.00 73 PHE A C 14
ATOM 7058 O O . PHE A 1 73 ? 4.280 2.850 3.482 1.00 0.00 73 PHE A O 14
ATOM 7075 N N . TYR A 1 74 ? 3.124 2.186 5.226 1.00 0.00 74 TYR A N 14
ATOM 7076 C CA . TYR A 1 74 ? 2.710 3.589 5.526 1.00 0.00 74 TYR A CA 14
ATOM 7077 C C . TYR A 1 74 ? 3.957 4.449 5.740 1.00 0.00 74 TYR A C 14
ATOM 7078 O O . TYR A 1 74 ? 3.897 5.662 5.713 1.00 0.00 74 TYR A O 14
ATOM 7096 N N . GLU A 1 75 ? 5.085 3.832 5.950 1.00 0.00 75 GLU A N 14
ATOM 7097 C CA . GLU A 1 75 ? 6.336 4.612 6.161 1.00 0.00 75 GLU A CA 14
ATOM 7098 C C . GLU A 1 75 ? 6.859 5.115 4.813 1.00 0.00 75 GLU A C 14
ATOM 7099 O O . GLU A 1 75 ? 7.846 5.819 4.744 1.00 0.00 75 GLU A O 14
ATOM 7111 N N . LEU A 1 76 ? 6.213 4.750 3.740 1.00 0.00 76 LEU A N 14
ATOM 7112 C CA . LEU A 1 76 ? 6.685 5.198 2.397 1.00 0.00 76 LEU A CA 14
ATOM 7113 C C . LEU A 1 76 ? 5.956 6.488 1.985 1.00 0.00 76 LEU A C 14
ATOM 7114 O O . LEU A 1 76 ? 4.836 6.722 2.391 1.00 0.00 76 LEU A O 14
ATOM 7130 N N . PRO A 1 77 ? 6.575 7.315 1.167 1.00 0.00 77 PRO A N 14
ATOM 7131 C CA . PRO A 1 77 ? 5.946 8.583 0.691 1.00 0.00 77 PRO A CA 14
ATOM 7132 C C . PRO A 1 77 ? 4.570 8.342 0.062 1.00 0.00 77 PRO A C 14
ATOM 7133 O O . PRO A 1 77 ? 4.259 7.251 -0.373 1.00 0.00 77 PRO A O 14
ATOM 7144 N N . GLU A 1 78 ? 3.748 9.355 0.001 1.00 0.00 78 GLU A N 14
ATOM 7145 C CA . GLU A 1 78 ? 2.399 9.189 -0.609 1.00 0.00 78 GLU A CA 14
ATOM 7146 C C . GLU A 1 78 ? 2.541 8.826 -2.090 1.00 0.00 78 GLU A C 14
ATOM 7147 O O . GLU A 1 78 ? 1.896 7.920 -2.577 1.00 0.00 78 GLU A O 14
ATOM 7159 N N . ALA A 1 79 ? 3.374 9.522 -2.816 1.00 0.00 79 ALA A N 14
ATOM 7160 C CA . ALA A 1 79 ? 3.539 9.205 -4.265 1.00 0.00 79 ALA A CA 14
ATOM 7161 C C . ALA A 1 79 ? 3.923 7.731 -4.426 1.00 0.00 79 ALA A C 14
ATOM 7162 O O . ALA A 1 79 ? 3.498 7.066 -5.352 1.00 0.00 79 ALA A O 14
ATOM 7169 N N . VAL A 1 80 ? 4.701 7.208 -3.519 1.00 0.00 80 VAL A N 14
ATOM 7170 C CA . VAL A 1 80 ? 5.090 5.771 -3.607 1.00 0.00 80 VAL A CA 14
ATOM 7171 C C . VAL A 1 80 ? 3.908 4.924 -3.134 1.00 0.00 80 VAL A C 14
ATOM 7172 O O . VAL A 1 80 ? 3.639 3.858 -3.651 1.00 0.00 80 VAL A O 14
ATOM 7185 N N . GLN A 1 81 ? 3.195 5.412 -2.160 1.00 0.00 81 GLN A N 14
ATOM 7186 C CA . GLN A 1 81 ? 2.011 4.674 -1.640 1.00 0.00 81 GLN A CA 14
ATOM 7187 C C . GLN A 1 81 ? 0.970 4.539 -2.757 1.00 0.00 81 GLN A C 14
ATOM 7188 O O . GLN A 1 81 ? 0.412 3.484 -2.979 1.00 0.00 81 GLN A O 14
ATOM 7202 N N . LYS A 1 82 ? 0.701 5.611 -3.451 1.00 0.00 82 LYS A N 14
ATOM 7203 C CA . LYS A 1 82 ? -0.308 5.573 -4.548 1.00 0.00 82 LYS A CA 14
ATOM 7204 C C . LYS A 1 82 ? 0.149 4.633 -5.666 1.00 0.00 82 LYS A C 14
ATOM 7205 O O . LYS A 1 82 ? -0.598 3.791 -6.118 1.00 0.00 82 LYS A O 14
ATOM 7224 N N . GLU A 1 83 ? 1.359 4.776 -6.131 1.00 0.00 83 GLU A N 14
ATOM 7225 C CA . GLU A 1 83 ? 1.834 3.889 -7.232 1.00 0.00 83 GLU A CA 14
ATOM 7226 C C . GLU A 1 83 ? 1.771 2.426 -6.788 1.00 0.00 83 GLU A C 14
ATOM 7227 O O . GLU A 1 83 ? 1.385 1.553 -7.545 1.00 0.00 83 GLU A O 14
ATOM 7239 N N . LEU A 1 84 ? 2.133 2.140 -5.569 1.00 0.00 84 LEU A N 14
ATOM 7240 C CA . LEU A 1 84 ? 2.079 0.725 -5.103 1.00 0.00 84 LEU A CA 14
ATOM 7241 C C . LEU A 1 84 ? 0.615 0.323 -4.918 1.00 0.00 84 LEU A C 14
ATOM 7242 O O . LEU A 1 84 ? 0.227 -0.792 -5.207 1.00 0.00 84 LEU A O 14
ATOM 7258 N N . LEU A 1 85 ? -0.202 1.226 -4.453 1.00 0.00 85 LEU A N 14
ATOM 7259 C CA . LEU A 1 85 ? -1.643 0.901 -4.269 1.00 0.00 85 LEU A CA 14
ATOM 7260 C C . LEU A 1 85 ? -2.282 0.714 -5.649 1.00 0.00 85 LEU A C 14
ATOM 7261 O O . LEU A 1 85 ? -3.124 -0.142 -5.843 1.00 0.00 85 LEU A O 14
ATOM 7277 N N . ALA A 1 86 ? -1.882 1.502 -6.610 1.00 0.00 86 ALA A N 14
ATOM 7278 C CA . ALA A 1 86 ? -2.459 1.365 -7.976 1.00 0.00 86 ALA A CA 14
ATOM 7279 C C . ALA A 1 86 ? -2.077 -0.002 -8.548 1.00 0.00 86 ALA A C 14
ATOM 7280 O O . ALA A 1 86 ? -2.814 -0.597 -9.309 1.00 0.00 86 ALA A O 14
ATOM 7287 N N . GLU A 1 87 ? -0.933 -0.511 -8.175 1.00 0.00 87 GLU A N 14
ATOM 7288 C CA . GLU A 1 87 ? -0.510 -1.847 -8.686 1.00 0.00 87 GLU A CA 14
ATOM 7289 C C . GLU A 1 87 ? -1.317 -2.936 -7.972 1.00 0.00 87 GLU A C 14
ATOM 7290 O O . GLU A 1 87 ? -1.730 -3.911 -8.572 1.00 0.00 87 GLU A O 14
ATOM 7302 N N . TRP A 1 88 ? -1.565 -2.769 -6.703 1.00 0.00 88 TRP A N 14
ATOM 7303 C CA . TRP A 1 88 ? -2.367 -3.785 -5.965 1.00 0.00 88 TRP A CA 14
ATOM 7304 C C . TRP A 1 88 ? -3.775 -3.814 -6.552 1.00 0.00 88 TRP A C 14
ATOM 7305 O O . TRP A 1 88 ? -4.436 -4.833 -6.571 1.00 0.00 88 TRP A O 14
ATOM 7326 N N . LYS A 1 89 ? -4.239 -2.690 -7.024 1.00 0.00 89 LYS A N 14
ATOM 7327 C CA . LYS A 1 89 ? -5.607 -2.627 -7.606 1.00 0.00 89 LYS A CA 14
ATOM 7328 C C . LYS A 1 89 ? -5.615 -3.248 -9.003 1.00 0.00 89 LYS A C 14
ATOM 7329 O O . LYS A 1 89 ? -6.575 -3.879 -9.397 1.00 0.00 89 LYS A O 14
ATOM 7348 N N . ARG A 1 90 ? -4.565 -3.086 -9.763 1.00 0.00 90 ARG A N 14
ATOM 7349 C CA . ARG A 1 90 ? -4.563 -3.688 -11.124 1.00 0.00 90 ARG A CA 14
ATOM 7350 C C . ARG A 1 90 ? -4.670 -5.207 -10.986 1.00 0.00 90 ARG A C 14
ATOM 7351 O O . ARG A 1 90 ? -5.420 -5.851 -11.692 1.00 0.00 90 ARG A O 14
ATOM 7372 N N . THR A 1 91 ? -3.945 -5.782 -10.066 1.00 0.00 91 THR A N 14
ATOM 7373 C CA . THR A 1 91 ? -4.029 -7.258 -9.870 1.00 0.00 91 THR A CA 14
ATOM 7374 C C . THR A 1 91 ? -5.082 -7.549 -8.797 1.00 0.00 91 THR A C 14
ATOM 7375 O O . THR A 1 91 ? -5.867 -8.468 -8.916 1.00 0.00 91 THR A O 14
ATOM 7386 N N . GLY A 1 92 ? -5.104 -6.765 -7.753 1.00 0.00 92 GLY A N 14
ATOM 7387 C CA . GLY A 1 92 ? -6.109 -6.984 -6.672 1.00 0.00 92 GLY A CA 14
ATOM 7388 C C . GLY A 1 92 ? -5.430 -7.606 -5.452 1.00 0.00 92 GLY A C 14
ATOM 7389 O O . GLY A 1 92 ? -6.080 -8.146 -4.579 1.00 0.00 92 GLY A O 14
ATOM 7393 N N . LYS A 1 61 ? -11.249 -0.160 2.952 1.00 0.00 61 LYS A N 15
ATOM 7394 C CA . LYS A 1 61 ? -10.796 -1.255 2.052 1.00 0.00 61 LYS A CA 15
ATOM 7395 C C . LYS A 1 61 ? -9.287 -1.144 1.828 1.00 0.00 61 LYS A C 15
ATOM 7396 O O . LYS A 1 61 ? -8.813 -0.224 1.192 1.00 0.00 61 LYS A O 15
ATOM 7415 N N . ILE A 1 62 ? -8.530 -2.086 2.322 1.00 0.00 62 ILE A N 15
ATOM 7416 C CA . ILE A 1 62 ? -7.056 -2.040 2.109 1.00 0.00 62 ILE A CA 15
ATOM 7417 C C . ILE A 1 62 ? -6.496 -3.462 2.159 1.00 0.00 62 ILE A C 15
ATOM 7418 O O . ILE A 1 62 ? -6.648 -4.165 3.138 1.00 0.00 62 ILE A O 15
ATOM 7434 N N . THR A 1 63 ? -5.843 -3.884 1.114 1.00 0.00 63 THR A N 15
ATOM 7435 C CA . THR A 1 63 ? -5.260 -5.254 1.093 1.00 0.00 63 THR A CA 15
ATOM 7436 C C . THR A 1 63 ? -3.758 -5.149 0.842 1.00 0.00 63 THR A C 15
ATOM 7437 O O . THR A 1 63 ? -3.322 -4.666 -0.184 1.00 0.00 63 THR A O 15
ATOM 7448 N N . PHE A 1 64 ? -2.962 -5.601 1.770 1.00 0.00 64 PHE A N 15
ATOM 7449 C CA . PHE A 1 64 ? -1.489 -5.530 1.586 1.00 0.00 64 PHE A CA 15
ATOM 7450 C C . PHE A 1 64 ? -0.977 -6.889 1.081 1.00 0.00 64 PHE A C 15
ATOM 7451 O O . PHE A 1 64 ? -1.300 -7.913 1.650 1.00 0.00 64 PHE A O 15
ATOM 7468 N N . PRO A 1 65 ? -0.169 -6.915 0.049 1.00 0.00 65 PRO A N 15
ATOM 7469 C CA . PRO A 1 65 ? 0.392 -8.191 -0.473 1.00 0.00 65 PRO A CA 15
ATOM 7470 C C . PRO A 1 65 ? 0.932 -9.083 0.650 1.00 0.00 65 PRO A C 15
ATOM 7471 O O . PRO A 1 65 ? 1.282 -8.616 1.716 1.00 0.00 65 PRO A O 15
ATOM 7482 N N . SER A 1 66 ? 1.001 -10.360 0.413 1.00 0.00 66 SER A N 15
ATOM 7483 C CA . SER A 1 66 ? 1.517 -11.300 1.449 1.00 0.00 66 SER A CA 15
ATOM 7484 C C . SER A 1 66 ? 2.973 -10.968 1.792 1.00 0.00 66 SER A C 15
ATOM 7485 O O . SER A 1 66 ? 3.576 -11.618 2.623 1.00 0.00 66 SER A O 15
ATOM 7493 N N . ASP A 1 67 ? 3.550 -9.981 1.154 1.00 0.00 67 ASP A N 15
ATOM 7494 C CA . ASP A 1 67 ? 4.977 -9.642 1.448 1.00 0.00 67 ASP A CA 15
ATOM 7495 C C . ASP A 1 67 ? 5.131 -8.159 1.814 1.00 0.00 67 ASP A C 15
ATOM 7496 O O . ASP A 1 67 ? 6.232 -7.646 1.846 1.00 0.00 67 ASP A O 15
ATOM 7505 N N . ILE A 1 68 ? 4.056 -7.463 2.089 1.00 0.00 68 ILE A N 15
ATOM 7506 C CA . ILE A 1 68 ? 4.179 -6.015 2.449 1.00 0.00 68 ILE A CA 15
ATOM 7507 C C . ILE A 1 68 ? 3.763 -5.780 3.904 1.00 0.00 68 ILE A C 15
ATOM 7508 O O . ILE A 1 68 ? 2.689 -6.157 4.329 1.00 0.00 68 ILE A O 15
ATOM 7524 N N . ASP A 1 69 ? 4.614 -5.145 4.658 1.00 0.00 69 ASP A N 15
ATOM 7525 C CA . ASP A 1 69 ? 4.292 -4.858 6.085 1.00 0.00 69 ASP A CA 15
ATOM 7526 C C . ASP A 1 69 ? 3.539 -3.516 6.164 1.00 0.00 69 ASP A C 15
ATOM 7527 O O . ASP A 1 69 ? 3.892 -2.572 5.487 1.00 0.00 69 ASP A O 15
ATOM 7536 N N . PRO A 1 70 ? 2.502 -3.425 6.972 1.00 0.00 70 PRO A N 15
ATOM 7537 C CA . PRO A 1 70 ? 1.701 -2.168 7.104 1.00 0.00 70 PRO A CA 15
ATOM 7538 C C . PRO A 1 70 ? 2.485 -1.026 7.760 1.00 0.00 70 PRO A C 15
ATOM 7539 O O . PRO A 1 70 ? 2.365 0.120 7.374 1.00 0.00 70 PRO A O 15
ATOM 7550 N N . GLN A 1 71 ? 3.284 -1.324 8.747 1.00 0.00 71 GLN A N 15
ATOM 7551 C CA . GLN A 1 71 ? 4.069 -0.247 9.419 1.00 0.00 71 GLN A CA 15
ATOM 7552 C C . GLN A 1 71 ? 5.174 0.241 8.480 1.00 0.00 71 GLN A C 15
ATOM 7553 O O . GLN A 1 71 ? 5.551 1.395 8.506 1.00 0.00 71 GLN A O 15
ATOM 7567 N N . VAL A 1 72 ? 5.692 -0.614 7.644 1.00 0.00 72 VAL A N 15
ATOM 7568 C CA . VAL A 1 72 ? 6.762 -0.171 6.707 1.00 0.00 72 VAL A CA 15
ATOM 7569 C C . VAL A 1 72 ? 6.121 0.451 5.465 1.00 0.00 72 VAL A C 15
ATOM 7570 O O . VAL A 1 72 ? 6.736 1.229 4.762 1.00 0.00 72 VAL A O 15
ATOM 7583 N N . PHE A 1 73 ? 4.890 0.114 5.179 1.00 0.00 73 PHE A N 15
ATOM 7584 C CA . PHE A 1 73 ? 4.213 0.682 3.979 1.00 0.00 73 PHE A CA 15
ATOM 7585 C C . PHE A 1 73 ? 3.822 2.137 4.247 1.00 0.00 73 PHE A C 15
ATOM 7586 O O . PHE A 1 73 ? 4.215 3.039 3.532 1.00 0.00 73 PHE A O 15
ATOM 7603 N N . TYR A 1 74 ? 3.047 2.375 5.269 1.00 0.00 74 TYR A N 15
ATOM 7604 C CA . TYR A 1 74 ? 2.640 3.775 5.569 1.00 0.00 74 TYR A CA 15
ATOM 7605 C C . TYR A 1 74 ? 3.898 4.616 5.798 1.00 0.00 74 TYR A C 15
ATOM 7606 O O . TYR A 1 74 ? 3.864 5.829 5.752 1.00 0.00 74 TYR A O 15
ATOM 7624 N N . GLU A 1 75 ? 5.012 3.977 6.034 1.00 0.00 75 GLU A N 15
ATOM 7625 C CA . GLU A 1 75 ? 6.277 4.732 6.256 1.00 0.00 75 GLU A CA 15
ATOM 7626 C C . GLU A 1 75 ? 6.877 5.126 4.904 1.00 0.00 75 GLU A C 15
ATOM 7627 O O . GLU A 1 75 ? 7.861 5.836 4.834 1.00 0.00 75 GLU A O 15
ATOM 7639 N N . LEU A 1 76 ? 6.294 4.669 3.831 1.00 0.00 76 LEU A N 15
ATOM 7640 C CA . LEU A 1 76 ? 6.832 5.016 2.484 1.00 0.00 76 LEU A CA 15
ATOM 7641 C C . LEU A 1 76 ? 6.196 6.329 2.004 1.00 0.00 76 LEU A C 15
ATOM 7642 O O . LEU A 1 76 ? 5.098 6.663 2.402 1.00 0.00 76 LEU A O 15
ATOM 7658 N N . PRO A 1 77 ? 6.864 7.067 1.145 1.00 0.00 77 PRO A N 15
ATOM 7659 C CA . PRO A 1 77 ? 6.316 8.348 0.617 1.00 0.00 77 PRO A CA 15
ATOM 7660 C C . PRO A 1 77 ? 4.920 8.165 0.018 1.00 0.00 77 PRO A C 15
ATOM 7661 O O . PRO A 1 77 ? 4.536 7.078 -0.367 1.00 0.00 77 PRO A O 15
ATOM 7672 N N . GLU A 1 78 ? 4.157 9.221 -0.067 1.00 0.00 78 GLU A N 15
ATOM 7673 C CA . GLU A 1 78 ? 2.787 9.114 -0.644 1.00 0.00 78 GLU A CA 15
ATOM 7674 C C . GLU A 1 78 ? 2.869 8.703 -2.117 1.00 0.00 78 GLU A C 15
ATOM 7675 O O . GLU A 1 78 ? 2.223 7.767 -2.543 1.00 0.00 78 GLU A O 15
ATOM 7687 N N . ALA A 1 79 ? 3.649 9.398 -2.900 1.00 0.00 79 ALA A N 15
ATOM 7688 C CA . ALA A 1 79 ? 3.757 9.045 -4.346 1.00 0.00 79 ALA A CA 15
ATOM 7689 C C . ALA A 1 79 ? 4.064 7.551 -4.489 1.00 0.00 79 ALA A C 15
ATOM 7690 O O . ALA A 1 79 ? 3.614 6.898 -5.411 1.00 0.00 79 ALA A O 15
ATOM 7697 N N . VAL A 1 80 ? 4.808 7.001 -3.570 1.00 0.00 80 VAL A N 15
ATOM 7698 C CA . VAL A 1 80 ? 5.128 5.547 -3.636 1.00 0.00 80 VAL A CA 15
ATOM 7699 C C . VAL A 1 80 ? 3.920 4.760 -3.124 1.00 0.00 80 VAL A C 15
ATOM 7700 O O . VAL A 1 80 ? 3.599 3.696 -3.616 1.00 0.00 80 VAL A O 15
ATOM 7713 N N . GLN A 1 81 ? 3.243 5.294 -2.146 1.00 0.00 81 GLN A N 15
ATOM 7714 C CA . GLN A 1 81 ? 2.042 4.610 -1.594 1.00 0.00 81 GLN A CA 15
ATOM 7715 C C . GLN A 1 81 ? 0.980 4.490 -2.691 1.00 0.00 81 GLN A C 15
ATOM 7716 O O . GLN A 1 81 ? 0.421 3.437 -2.921 1.00 0.00 81 GLN A O 15
ATOM 7730 N N . LYS A 1 82 ? 0.695 5.574 -3.359 1.00 0.00 82 LYS A N 15
ATOM 7731 C CA . LYS A 1 82 ? -0.333 5.552 -4.437 1.00 0.00 82 LYS A CA 15
ATOM 7732 C C . LYS A 1 82 ? 0.099 4.621 -5.571 1.00 0.00 82 LYS A C 15
ATOM 7733 O O . LYS A 1 82 ? -0.660 3.785 -6.019 1.00 0.00 82 LYS A O 15
ATOM 7752 N N . GLU A 1 83 ? 1.303 4.763 -6.051 1.00 0.00 83 GLU A N 15
ATOM 7753 C CA . GLU A 1 83 ? 1.760 3.889 -7.169 1.00 0.00 83 GLU A CA 15
ATOM 7754 C C . GLU A 1 83 ? 1.665 2.419 -6.753 1.00 0.00 83 GLU A C 15
ATOM 7755 O O . GLU A 1 83 ? 1.260 1.573 -7.529 1.00 0.00 83 GLU A O 15
ATOM 7767 N N . LEU A 1 84 ? 2.021 2.101 -5.540 1.00 0.00 84 LEU A N 15
ATOM 7768 C CA . LEU A 1 84 ? 1.933 0.678 -5.109 1.00 0.00 84 LEU A CA 15
ATOM 7769 C C . LEU A 1 84 ? 0.466 0.308 -4.896 1.00 0.00 84 LEU A C 15
ATOM 7770 O O . LEU A 1 84 ? 0.057 -0.806 -5.157 1.00 0.00 84 LEU A O 15
ATOM 7786 N N . LEU A 1 85 ? -0.339 1.230 -4.440 1.00 0.00 85 LEU A N 15
ATOM 7787 C CA . LEU A 1 85 ? -1.780 0.910 -4.239 1.00 0.00 85 LEU A CA 15
ATOM 7788 C C . LEU A 1 85 ? -2.431 0.714 -5.611 1.00 0.00 85 LEU A C 15
ATOM 7789 O O . LEU A 1 85 ? -3.274 -0.142 -5.792 1.00 0.00 85 LEU A O 15
ATOM 7805 N N . ALA A 1 86 ? -2.039 1.493 -6.586 1.00 0.00 86 ALA A N 15
ATOM 7806 C CA . ALA A 1 86 ? -2.629 1.333 -7.946 1.00 0.00 86 ALA A CA 15
ATOM 7807 C C . ALA A 1 86 ? -2.229 -0.034 -8.502 1.00 0.00 86 ALA A C 15
ATOM 7808 O O . ALA A 1 86 ? -2.978 -0.670 -9.218 1.00 0.00 86 ALA A O 15
ATOM 7815 N N . GLU A 1 87 ? -1.058 -0.502 -8.160 1.00 0.00 87 GLU A N 15
ATOM 7816 C CA . GLU A 1 87 ? -0.621 -1.839 -8.652 1.00 0.00 87 GLU A CA 15
ATOM 7817 C C . GLU A 1 87 ? -1.440 -2.922 -7.941 1.00 0.00 87 GLU A C 15
ATOM 7818 O O . GLU A 1 87 ? -1.851 -3.901 -8.540 1.00 0.00 87 GLU A O 15
ATOM 7830 N N . TRP A 1 88 ? -1.703 -2.740 -6.675 1.00 0.00 88 TRP A N 15
ATOM 7831 C CA . TRP A 1 88 ? -2.516 -3.743 -5.933 1.00 0.00 88 TRP A CA 15
ATOM 7832 C C . TRP A 1 88 ? -3.935 -3.746 -6.503 1.00 0.00 88 TRP A C 15
ATOM 7833 O O . TRP A 1 88 ? -4.601 -4.760 -6.545 1.00 0.00 88 TRP A O 15
ATOM 7854 N N . LYS A 1 89 ? -4.399 -2.605 -6.932 1.00 0.00 89 LYS A N 15
ATOM 7855 C CA . LYS A 1 89 ? -5.775 -2.506 -7.494 1.00 0.00 89 LYS A CA 15
ATOM 7856 C C . LYS A 1 89 ? -5.770 -2.905 -8.972 1.00 0.00 89 LYS A C 15
ATOM 7857 O O . LYS A 1 89 ? -6.804 -3.171 -9.551 1.00 0.00 89 LYS A O 15
ATOM 7876 N N . ARG A 1 90 ? -4.622 -2.952 -9.593 1.00 0.00 90 ARG A N 15
ATOM 7877 C CA . ARG A 1 90 ? -4.593 -3.337 -11.033 1.00 0.00 90 ARG A CA 15
ATOM 7878 C C . ARG A 1 90 ? -4.751 -4.853 -11.149 1.00 0.00 90 ARG A C 15
ATOM 7879 O O . ARG A 1 90 ? -5.538 -5.342 -11.937 1.00 0.00 90 ARG A O 15
ATOM 7900 N N . THR A 1 91 ? -4.017 -5.605 -10.373 1.00 0.00 91 THR A N 15
ATOM 7901 C CA . THR A 1 91 ? -4.141 -7.091 -10.447 1.00 0.00 91 THR A CA 15
ATOM 7902 C C . THR A 1 91 ? -4.946 -7.603 -9.250 1.00 0.00 91 THR A C 15
ATOM 7903 O O . THR A 1 91 ? -5.770 -8.485 -9.382 1.00 0.00 91 THR A O 15
ATOM 7914 N N . GLY A 1 92 ? -4.719 -7.061 -8.084 1.00 0.00 92 GLY A N 15
ATOM 7915 C CA . GLY A 1 92 ? -5.480 -7.527 -6.888 1.00 0.00 92 GLY A CA 15
ATOM 7916 C C . GLY A 1 92 ? -4.587 -8.419 -6.026 1.00 0.00 92 GLY A C 15
ATOM 7917 O O . GLY A 1 92 ? -5.040 -9.049 -5.091 1.00 0.00 92 GLY A O 15
ATOM 7921 N N . LYS A 1 61 ? -10.972 -0.061 4.420 1.00 0.00 61 LYS A N 16
ATOM 7922 C CA . LYS A 1 61 ? -10.723 -1.068 3.351 1.00 0.00 61 LYS A CA 16
ATOM 7923 C C . LYS A 1 61 ? -9.268 -0.970 2.885 1.00 0.00 61 LYS A C 16
ATOM 7924 O O . LYS A 1 61 ? -8.866 0.003 2.280 1.00 0.00 61 LYS A O 16
ATOM 7943 N N . ILE A 1 62 ? -8.481 -1.980 3.150 1.00 0.00 62 ILE A N 16
ATOM 7944 C CA . ILE A 1 62 ? -7.052 -1.955 2.708 1.00 0.00 62 ILE A CA 16
ATOM 7945 C C . ILE A 1 62 ? -6.522 -3.389 2.610 1.00 0.00 62 ILE A C 16
ATOM 7946 O O . ILE A 1 62 ? -6.723 -4.198 3.493 1.00 0.00 62 ILE A O 16
ATOM 7962 N N . THR A 1 63 ? -5.844 -3.704 1.539 1.00 0.00 63 THR A N 16
ATOM 7963 C CA . THR A 1 63 ? -5.292 -5.081 1.371 1.00 0.00 63 THR A CA 16
ATOM 7964 C C . THR A 1 63 ? -3.796 -4.995 1.058 1.00 0.00 63 THR A C 16
ATOM 7965 O O . THR A 1 63 ? -3.394 -4.463 0.043 1.00 0.00 63 THR A O 16
ATOM 7976 N N . PHE A 1 64 ? -2.968 -5.514 1.925 1.00 0.00 64 PHE A N 16
ATOM 7977 C CA . PHE A 1 64 ? -1.500 -5.462 1.679 1.00 0.00 64 PHE A CA 16
ATOM 7978 C C . PHE A 1 64 ? -1.028 -6.805 1.099 1.00 0.00 64 PHE A C 16
ATOM 7979 O O . PHE A 1 64 ? -1.353 -7.849 1.626 1.00 0.00 64 PHE A O 16
ATOM 7996 N N . PRO A 1 65 ? -0.242 -6.794 0.046 1.00 0.00 65 PRO A N 16
ATOM 7997 C CA . PRO A 1 65 ? 0.289 -8.051 -0.551 1.00 0.00 65 PRO A CA 16
ATOM 7998 C C . PRO A 1 65 ? 0.841 -9.006 0.512 1.00 0.00 65 PRO A C 16
ATOM 7999 O O . PRO A 1 65 ? 1.231 -8.598 1.588 1.00 0.00 65 PRO A O 16
ATOM 8010 N N . SER A 1 66 ? 0.875 -10.274 0.214 1.00 0.00 66 SER A N 16
ATOM 8011 C CA . SER A 1 66 ? 1.399 -11.272 1.193 1.00 0.00 66 SER A CA 16
ATOM 8012 C C . SER A 1 66 ? 2.868 -10.980 1.519 1.00 0.00 66 SER A C 16
ATOM 8013 O O . SER A 1 66 ? 3.477 -11.675 2.309 1.00 0.00 66 SER A O 16
ATOM 8021 N N . ASP A 1 67 ? 3.449 -9.976 0.912 1.00 0.00 67 ASP A N 16
ATOM 8022 C CA . ASP A 1 67 ? 4.887 -9.669 1.190 1.00 0.00 67 ASP A CA 16
ATOM 8023 C C . ASP A 1 67 ? 5.058 -8.210 1.629 1.00 0.00 67 ASP A C 16
ATOM 8024 O O . ASP A 1 67 ? 6.152 -7.684 1.616 1.00 0.00 67 ASP A O 16
ATOM 8033 N N . ILE A 1 68 ? 3.994 -7.547 2.005 1.00 0.00 68 ILE A N 16
ATOM 8034 C CA . ILE A 1 68 ? 4.119 -6.118 2.429 1.00 0.00 68 ILE A CA 16
ATOM 8035 C C . ILE A 1 68 ? 3.672 -5.929 3.881 1.00 0.00 68 ILE A C 16
ATOM 8036 O O . ILE A 1 68 ? 2.605 -6.349 4.284 1.00 0.00 68 ILE A O 16
ATOM 8052 N N . ASP A 1 69 ? 4.492 -5.276 4.656 1.00 0.00 69 ASP A N 16
ATOM 8053 C CA . ASP A 1 69 ? 4.145 -5.020 6.084 1.00 0.00 69 ASP A CA 16
ATOM 8054 C C . ASP A 1 69 ? 3.420 -3.665 6.179 1.00 0.00 69 ASP A C 16
ATOM 8055 O O . ASP A 1 69 ? 3.801 -2.716 5.524 1.00 0.00 69 ASP A O 16
ATOM 8064 N N . PRO A 1 70 ? 2.375 -3.566 6.974 1.00 0.00 70 PRO A N 16
ATOM 8065 C CA . PRO A 1 70 ? 1.600 -2.293 7.118 1.00 0.00 70 PRO A CA 16
ATOM 8066 C C . PRO A 1 70 ? 2.412 -1.162 7.761 1.00 0.00 70 PRO A C 16
ATOM 8067 O O . PRO A 1 70 ? 2.269 -0.009 7.408 1.00 0.00 70 PRO A O 16
ATOM 8078 N N . GLN A 1 71 ? 3.263 -1.477 8.698 1.00 0.00 71 GLN A N 16
ATOM 8079 C CA . GLN A 1 71 ? 4.076 -0.413 9.355 1.00 0.00 71 GLN A CA 16
ATOM 8080 C C . GLN A 1 71 ? 5.181 0.050 8.404 1.00 0.00 71 GLN A C 16
ATOM 8081 O O . GLN A 1 71 ? 5.583 1.196 8.422 1.00 0.00 71 GLN A O 16
ATOM 8095 N N . VAL A 1 72 ? 5.670 -0.818 7.567 1.00 0.00 72 VAL A N 16
ATOM 8096 C CA . VAL A 1 72 ? 6.737 -0.403 6.616 1.00 0.00 72 VAL A CA 16
ATOM 8097 C C . VAL A 1 72 ? 6.096 0.275 5.405 1.00 0.00 72 VAL A C 16
ATOM 8098 O O . VAL A 1 72 ? 6.730 1.027 4.692 1.00 0.00 72 VAL A O 16
ATOM 8111 N N . PHE A 1 73 ? 4.843 0.003 5.159 1.00 0.00 73 PHE A N 16
ATOM 8112 C CA . PHE A 1 73 ? 4.150 0.613 3.989 1.00 0.00 73 PHE A CA 16
ATOM 8113 C C . PHE A 1 73 ? 3.760 2.066 4.293 1.00 0.00 73 PHE A C 16
ATOM 8114 O O . PHE A 1 73 ? 4.132 2.979 3.584 1.00 0.00 73 PHE A O 16
ATOM 8131 N N . TYR A 1 74 ? 3.003 2.287 5.335 1.00 0.00 74 TYR A N 16
ATOM 8132 C CA . TYR A 1 74 ? 2.583 3.684 5.664 1.00 0.00 74 TYR A CA 16
ATOM 8133 C C . TYR A 1 74 ? 3.820 4.566 5.852 1.00 0.00 74 TYR A C 16
ATOM 8134 O O . TYR A 1 74 ? 3.732 5.778 5.850 1.00 0.00 74 TYR A O 16
ATOM 8152 N N . GLU A 1 75 ? 4.970 3.978 6.019 1.00 0.00 75 GLU A N 16
ATOM 8153 C CA . GLU A 1 75 ? 6.203 4.794 6.208 1.00 0.00 75 GLU A CA 16
ATOM 8154 C C . GLU A 1 75 ? 6.771 5.205 4.847 1.00 0.00 75 GLU A C 16
ATOM 8155 O O . GLU A 1 75 ? 7.740 5.934 4.766 1.00 0.00 75 GLU A O 16
ATOM 8167 N N . LEU A 1 76 ? 6.186 4.740 3.778 1.00 0.00 76 LEU A N 16
ATOM 8168 C CA . LEU A 1 76 ? 6.707 5.103 2.427 1.00 0.00 76 LEU A CA 16
ATOM 8169 C C . LEU A 1 76 ? 6.051 6.409 1.951 1.00 0.00 76 LEU A C 16
ATOM 8170 O O . LEU A 1 76 ? 4.942 6.719 2.337 1.00 0.00 76 LEU A O 16
ATOM 8186 N N . PRO A 1 77 ? 6.720 7.169 1.108 1.00 0.00 77 PRO A N 16
ATOM 8187 C CA . PRO A 1 77 ? 6.159 8.447 0.582 1.00 0.00 77 PRO A CA 16
ATOM 8188 C C . PRO A 1 77 ? 4.775 8.247 -0.045 1.00 0.00 77 PRO A C 16
ATOM 8189 O O . PRO A 1 77 ? 4.423 7.160 -0.459 1.00 0.00 77 PRO A O 16
ATOM 8200 N N . GLU A 1 78 ? 3.991 9.288 -0.121 1.00 0.00 78 GLU A N 16
ATOM 8201 C CA . GLU A 1 78 ? 2.634 9.162 -0.725 1.00 0.00 78 GLU A CA 16
ATOM 8202 C C . GLU A 1 78 ? 2.752 8.798 -2.208 1.00 0.00 78 GLU A C 16
ATOM 8203 O O . GLU A 1 78 ? 2.134 7.862 -2.674 1.00 0.00 78 GLU A O 16
ATOM 8215 N N . ALA A 1 79 ? 3.533 9.530 -2.959 1.00 0.00 79 ALA A N 16
ATOM 8216 C CA . ALA A 1 79 ? 3.671 9.215 -4.412 1.00 0.00 79 ALA A CA 16
ATOM 8217 C C . ALA A 1 79 ? 4.032 7.736 -4.579 1.00 0.00 79 ALA A C 16
ATOM 8218 O O . ALA A 1 79 ? 3.590 7.077 -5.502 1.00 0.00 79 ALA A O 16
ATOM 8225 N N . VAL A 1 80 ? 4.809 7.205 -3.677 1.00 0.00 80 VAL A N 16
ATOM 8226 C CA . VAL A 1 80 ? 5.176 5.766 -3.762 1.00 0.00 80 VAL A CA 16
ATOM 8227 C C . VAL A 1 80 ? 3.992 4.941 -3.269 1.00 0.00 80 VAL A C 16
ATOM 8228 O O . VAL A 1 80 ? 3.709 3.869 -3.769 1.00 0.00 80 VAL A O 16
ATOM 8241 N N . GLN A 1 81 ? 3.290 5.447 -2.294 1.00 0.00 81 GLN A N 16
ATOM 8242 C CA . GLN A 1 81 ? 2.110 4.722 -1.758 1.00 0.00 81 GLN A CA 16
ATOM 8243 C C . GLN A 1 81 ? 1.069 4.582 -2.872 1.00 0.00 81 GLN A C 16
ATOM 8244 O O . GLN A 1 81 ? 0.520 3.521 -3.097 1.00 0.00 81 GLN A O 16
ATOM 8258 N N . LYS A 1 82 ? 0.793 5.652 -3.570 1.00 0.00 82 LYS A N 16
ATOM 8259 C CA . LYS A 1 82 ? -0.212 5.597 -4.671 1.00 0.00 82 LYS A CA 16
ATOM 8260 C C . LYS A 1 82 ? 0.238 4.601 -5.741 1.00 0.00 82 LYS A C 16
ATOM 8261 O O . LYS A 1 82 ? -0.520 3.759 -6.171 1.00 0.00 82 LYS A O 16
ATOM 8280 N N . GLU A 1 83 ? 1.459 4.703 -6.190 1.00 0.00 83 GLU A N 16
ATOM 8281 C CA . GLU A 1 83 ? 1.935 3.767 -7.250 1.00 0.00 83 GLU A CA 16
ATOM 8282 C C . GLU A 1 83 ? 1.833 2.322 -6.755 1.00 0.00 83 GLU A C 16
ATOM 8283 O O . GLU A 1 83 ? 1.504 1.423 -7.506 1.00 0.00 83 GLU A O 16
ATOM 8295 N N . LEU A 1 84 ? 2.103 2.082 -5.504 1.00 0.00 84 LEU A N 16
ATOM 8296 C CA . LEU A 1 84 ? 2.012 0.688 -4.988 1.00 0.00 84 LEU A CA 16
ATOM 8297 C C . LEU A 1 84 ? 0.540 0.318 -4.787 1.00 0.00 84 LEU A C 16
ATOM 8298 O O . LEU A 1 84 ? 0.127 -0.788 -5.075 1.00 0.00 84 LEU A O 16
ATOM 8314 N N . LEU A 1 85 ? -0.264 1.235 -4.319 1.00 0.00 85 LEU A N 16
ATOM 8315 C CA . LEU A 1 85 ? -1.709 0.922 -4.132 1.00 0.00 85 LEU A CA 16
ATOM 8316 C C . LEU A 1 85 ? -2.353 0.741 -5.509 1.00 0.00 85 LEU A C 16
ATOM 8317 O O . LEU A 1 85 ? -3.184 -0.124 -5.706 1.00 0.00 85 LEU A O 16
ATOM 8333 N N . ALA A 1 86 ? -1.971 1.542 -6.468 1.00 0.00 86 ALA A N 16
ATOM 8334 C CA . ALA A 1 86 ? -2.557 1.402 -7.830 1.00 0.00 86 ALA A CA 16
ATOM 8335 C C . ALA A 1 86 ? -2.125 0.060 -8.426 1.00 0.00 86 ALA A C 16
ATOM 8336 O O . ALA A 1 86 ? -2.856 -0.565 -9.168 1.00 0.00 86 ALA A O 16
ATOM 8343 N N . GLU A 1 87 ? -0.948 -0.397 -8.090 1.00 0.00 87 GLU A N 16
ATOM 8344 C CA . GLU A 1 87 ? -0.481 -1.711 -8.620 1.00 0.00 87 GLU A CA 16
ATOM 8345 C C . GLU A 1 87 ? -1.245 -2.824 -7.902 1.00 0.00 87 GLU A C 16
ATOM 8346 O O . GLU A 1 87 ? -1.617 -3.822 -8.494 1.00 0.00 87 GLU A O 16
ATOM 8358 N N . TRP A 1 88 ? -1.509 -2.647 -6.637 1.00 0.00 88 TRP A N 16
ATOM 8359 C CA . TRP A 1 88 ? -2.277 -3.678 -5.888 1.00 0.00 88 TRP A CA 16
ATOM 8360 C C . TRP A 1 88 ? -3.684 -3.743 -6.477 1.00 0.00 88 TRP A C 16
ATOM 8361 O O . TRP A 1 88 ? -4.324 -4.776 -6.492 1.00 0.00 88 TRP A O 16
ATOM 8382 N N . LYS A 1 89 ? -4.169 -2.629 -6.954 1.00 0.00 89 LYS A N 16
ATOM 8383 C CA . LYS A 1 89 ? -5.537 -2.594 -7.533 1.00 0.00 89 LYS A CA 16
ATOM 8384 C C . LYS A 1 89 ? -5.543 -3.275 -8.905 1.00 0.00 89 LYS A C 16
ATOM 8385 O O . LYS A 1 89 ? -6.482 -3.964 -9.249 1.00 0.00 89 LYS A O 16
ATOM 8404 N N . ARG A 1 90 ? -4.517 -3.104 -9.695 1.00 0.00 90 ARG A N 16
ATOM 8405 C CA . ARG A 1 90 ? -4.517 -3.768 -11.026 1.00 0.00 90 ARG A CA 16
ATOM 8406 C C . ARG A 1 90 ? -4.594 -5.278 -10.814 1.00 0.00 90 ARG A C 16
ATOM 8407 O O . ARG A 1 90 ? -5.343 -5.970 -11.475 1.00 0.00 90 ARG A O 16
ATOM 8428 N N . THR A 1 91 ? -3.844 -5.795 -9.878 1.00 0.00 91 THR A N 16
ATOM 8429 C CA . THR A 1 91 ? -3.902 -7.259 -9.609 1.00 0.00 91 THR A CA 16
ATOM 8430 C C . THR A 1 91 ? -5.099 -7.533 -8.699 1.00 0.00 91 THR A C 16
ATOM 8431 O O . THR A 1 91 ? -5.833 -8.485 -8.881 1.00 0.00 91 THR A O 16
ATOM 8442 N N . GLY A 1 92 ? -5.298 -6.695 -7.719 1.00 0.00 92 GLY A N 16
ATOM 8443 C CA . GLY A 1 92 ? -6.445 -6.887 -6.787 1.00 0.00 92 GLY A CA 16
ATOM 8444 C C . GLY A 1 92 ? -5.944 -7.498 -5.477 1.00 0.00 92 GLY A C 16
ATOM 8445 O O . GLY A 1 92 ? -6.707 -8.042 -4.704 1.00 0.00 92 GLY A O 16
ATOM 8449 N N . LYS A 1 61 ? -10.953 -0.071 4.295 1.00 0.00 61 LYS A N 17
ATOM 8450 C CA . LYS A 1 61 ? -10.701 -1.086 3.232 1.00 0.00 61 LYS A CA 17
ATOM 8451 C C . LYS A 1 61 ? -9.248 -0.979 2.766 1.00 0.00 61 LYS A C 17
ATOM 8452 O O . LYS A 1 61 ? -8.854 -0.009 2.150 1.00 0.00 61 LYS A O 17
ATOM 8471 N N . ILE A 1 62 ? -8.454 -1.978 3.039 1.00 0.00 62 ILE A N 17
ATOM 8472 C CA . ILE A 1 62 ? -7.028 -1.946 2.594 1.00 0.00 62 ILE A CA 17
ATOM 8473 C C . ILE A 1 62 ? -6.492 -3.377 2.518 1.00 0.00 62 ILE A C 17
ATOM 8474 O O . ILE A 1 62 ? -6.681 -4.170 3.420 1.00 0.00 62 ILE A O 17
ATOM 8490 N N . THR A 1 63 ? -5.821 -3.709 1.450 1.00 0.00 63 THR A N 17
ATOM 8491 C CA . THR A 1 63 ? -5.264 -5.086 1.307 1.00 0.00 63 THR A CA 17
ATOM 8492 C C . THR A 1 63 ? -3.770 -5.001 0.995 1.00 0.00 63 THR A C 17
ATOM 8493 O O . THR A 1 63 ? -3.367 -4.486 -0.030 1.00 0.00 63 THR A O 17
ATOM 8504 N N . PHE A 1 64 ? -2.944 -5.507 1.872 1.00 0.00 64 PHE A N 17
ATOM 8505 C CA . PHE A 1 64 ? -1.474 -5.464 1.629 1.00 0.00 64 PHE A CA 17
ATOM 8506 C C . PHE A 1 64 ? -1.003 -6.833 1.112 1.00 0.00 64 PHE A C 17
ATOM 8507 O O . PHE A 1 64 ? -1.341 -7.851 1.681 1.00 0.00 64 PHE A O 17
ATOM 8524 N N . PRO A 1 65 ? -0.206 -6.873 0.068 1.00 0.00 65 PRO A N 17
ATOM 8525 C CA . PRO A 1 65 ? 0.321 -8.159 -0.468 1.00 0.00 65 PRO A CA 17
ATOM 8526 C C . PRO A 1 65 ? 0.868 -9.064 0.642 1.00 0.00 65 PRO A C 17
ATOM 8527 O O . PRO A 1 65 ? 1.228 -8.609 1.709 1.00 0.00 65 PRO A O 17
ATOM 8538 N N . SER A 1 66 ? 0.939 -10.339 0.390 1.00 0.00 66 SER A N 17
ATOM 8539 C CA . SER A 1 66 ? 1.469 -11.288 1.412 1.00 0.00 66 SER A CA 17
ATOM 8540 C C . SER A 1 66 ? 2.925 -10.950 1.748 1.00 0.00 66 SER A C 17
ATOM 8541 O O . SER A 1 66 ? 3.542 -11.606 2.566 1.00 0.00 66 SER A O 17
ATOM 8549 N N . ASP A 1 67 ? 3.489 -9.952 1.116 1.00 0.00 67 ASP A N 17
ATOM 8550 C CA . ASP A 1 67 ? 4.915 -9.602 1.398 1.00 0.00 67 ASP A CA 17
ATOM 8551 C C . ASP A 1 67 ? 5.055 -8.130 1.802 1.00 0.00 67 ASP A C 17
ATOM 8552 O O . ASP A 1 67 ? 6.146 -7.597 1.823 1.00 0.00 67 ASP A O 17
ATOM 8561 N N . ILE A 1 68 ? 3.975 -7.463 2.121 1.00 0.00 68 ILE A N 17
ATOM 8562 C CA . ILE A 1 68 ? 4.079 -6.023 2.515 1.00 0.00 68 ILE A CA 17
ATOM 8563 C C . ILE A 1 68 ? 3.696 -5.834 3.984 1.00 0.00 68 ILE A C 17
ATOM 8564 O O . ILE A 1 68 ? 2.636 -6.232 4.425 1.00 0.00 68 ILE A O 17
ATOM 8580 N N . ASP A 1 69 ? 4.563 -5.216 4.732 1.00 0.00 69 ASP A N 17
ATOM 8581 C CA . ASP A 1 69 ? 4.277 -4.972 6.173 1.00 0.00 69 ASP A CA 17
ATOM 8582 C C . ASP A 1 69 ? 3.564 -3.612 6.328 1.00 0.00 69 ASP A C 17
ATOM 8583 O O . ASP A 1 69 ? 4.130 -2.583 6.019 1.00 0.00 69 ASP A O 17
ATOM 8592 N N . PRO A 1 70 ? 2.332 -3.599 6.793 1.00 0.00 70 PRO A N 17
ATOM 8593 C CA . PRO A 1 70 ? 1.553 -2.334 6.971 1.00 0.00 70 PRO A CA 17
ATOM 8594 C C . PRO A 1 70 ? 2.366 -1.211 7.631 1.00 0.00 70 PRO A C 17
ATOM 8595 O O . PRO A 1 70 ? 2.257 -0.058 7.261 1.00 0.00 70 PRO A O 17
ATOM 8606 N N . GLN A 1 71 ? 3.173 -1.532 8.604 1.00 0.00 71 GLN A N 17
ATOM 8607 C CA . GLN A 1 71 ? 3.982 -0.474 9.282 1.00 0.00 71 GLN A CA 17
ATOM 8608 C C . GLN A 1 71 ? 5.102 0.007 8.355 1.00 0.00 71 GLN A C 17
ATOM 8609 O O . GLN A 1 71 ? 5.474 1.163 8.376 1.00 0.00 71 GLN A O 17
ATOM 8623 N N . VAL A 1 72 ? 5.637 -0.850 7.536 1.00 0.00 72 VAL A N 17
ATOM 8624 C CA . VAL A 1 72 ? 6.722 -0.405 6.616 1.00 0.00 72 VAL A CA 17
ATOM 8625 C C . VAL A 1 72 ? 6.096 0.269 5.394 1.00 0.00 72 VAL A C 17
ATOM 8626 O O . VAL A 1 72 ? 6.728 1.044 4.706 1.00 0.00 72 VAL A O 17
ATOM 8639 N N . PHE A 1 73 ? 4.855 -0.032 5.114 1.00 0.00 73 PHE A N 17
ATOM 8640 C CA . PHE A 1 73 ? 4.175 0.572 3.933 1.00 0.00 73 PHE A CA 17
ATOM 8641 C C . PHE A 1 73 ? 3.808 2.035 4.218 1.00 0.00 73 PHE A C 17
ATOM 8642 O O . PHE A 1 73 ? 4.175 2.930 3.481 1.00 0.00 73 PHE A O 17
ATOM 8659 N N . TYR A 1 74 ? 3.079 2.286 5.271 1.00 0.00 74 TYR A N 17
ATOM 8660 C CA . TYR A 1 74 ? 2.690 3.695 5.583 1.00 0.00 74 TYR A CA 17
ATOM 8661 C C . TYR A 1 74 ? 3.949 4.543 5.773 1.00 0.00 74 TYR A C 17
ATOM 8662 O O . TYR A 1 74 ? 3.899 5.756 5.749 1.00 0.00 74 TYR A O 17
ATOM 8680 N N . GLU A 1 75 ? 5.075 3.917 5.964 1.00 0.00 75 GLU A N 17
ATOM 8681 C CA . GLU A 1 75 ? 6.335 4.688 6.159 1.00 0.00 75 GLU A CA 17
ATOM 8682 C C . GLU A 1 75 ? 6.878 5.139 4.801 1.00 0.00 75 GLU A C 17
ATOM 8683 O O . GLU A 1 75 ? 7.846 5.868 4.720 1.00 0.00 75 GLU A O 17
ATOM 8695 N N . LEU A 1 76 ? 6.268 4.707 3.731 1.00 0.00 76 LEU A N 17
ATOM 8696 C CA . LEU A 1 76 ? 6.758 5.108 2.382 1.00 0.00 76 LEU A CA 17
ATOM 8697 C C . LEU A 1 76 ? 6.072 6.413 1.950 1.00 0.00 76 LEU A C 17
ATOM 8698 O O . LEU A 1 76 ? 4.955 6.683 2.345 1.00 0.00 76 LEU A O 17
ATOM 8714 N N . PRO A 1 77 ? 6.720 7.213 1.134 1.00 0.00 77 PRO A N 17
ATOM 8715 C CA . PRO A 1 77 ? 6.129 8.491 0.647 1.00 0.00 77 PRO A CA 17
ATOM 8716 C C . PRO A 1 77 ? 4.752 8.274 0.012 1.00 0.00 77 PRO A C 17
ATOM 8717 O O . PRO A 1 77 ? 4.421 7.187 -0.418 1.00 0.00 77 PRO A O 17
ATOM 8728 N N . GLU A 1 78 ? 3.950 9.302 -0.051 1.00 0.00 78 GLU A N 17
ATOM 8729 C CA . GLU A 1 78 ? 2.598 9.160 -0.659 1.00 0.00 78 GLU A CA 17
ATOM 8730 C C . GLU A 1 78 ? 2.728 8.800 -2.140 1.00 0.00 78 GLU A C 17
ATOM 8731 O O . GLU A 1 78 ? 2.111 7.868 -2.616 1.00 0.00 78 GLU A O 17
ATOM 8743 N N . ALA A 1 79 ? 3.518 9.529 -2.880 1.00 0.00 79 ALA A N 17
ATOM 8744 C CA . ALA A 1 79 ? 3.666 9.213 -4.329 1.00 0.00 79 ALA A CA 17
ATOM 8745 C C . ALA A 1 79 ? 4.029 7.735 -4.488 1.00 0.00 79 ALA A C 17
ATOM 8746 O O . ALA A 1 79 ? 3.600 7.075 -5.413 1.00 0.00 79 ALA A O 17
ATOM 8753 N N . VAL A 1 80 ? 4.793 7.204 -3.574 1.00 0.00 80 VAL A N 17
ATOM 8754 C CA . VAL A 1 80 ? 5.163 5.763 -3.652 1.00 0.00 80 VAL A CA 17
ATOM 8755 C C . VAL A 1 80 ? 3.977 4.931 -3.169 1.00 0.00 80 VAL A C 17
ATOM 8756 O O . VAL A 1 80 ? 3.700 3.861 -3.674 1.00 0.00 80 VAL A O 17
ATOM 8769 N N . GLN A 1 81 ? 3.267 5.431 -2.198 1.00 0.00 81 GLN A N 17
ATOM 8770 C CA . GLN A 1 81 ? 2.083 4.699 -1.673 1.00 0.00 81 GLN A CA 17
ATOM 8771 C C . GLN A 1 81 ? 1.042 4.561 -2.787 1.00 0.00 81 GLN A C 17
ATOM 8772 O O . GLN A 1 81 ? 0.503 3.497 -3.025 1.00 0.00 81 GLN A O 17
ATOM 8786 N N . LYS A 1 82 ? 0.751 5.639 -3.465 1.00 0.00 82 LYS A N 17
ATOM 8787 C CA . LYS A 1 82 ? -0.258 5.596 -4.561 1.00 0.00 82 LYS A CA 17
ATOM 8788 C C . LYS A 1 82 ? 0.202 4.644 -5.666 1.00 0.00 82 LYS A C 17
ATOM 8789 O O . LYS A 1 82 ? -0.546 3.798 -6.113 1.00 0.00 82 LYS A O 17
ATOM 8808 N N . GLU A 1 83 ? 1.417 4.780 -6.123 1.00 0.00 83 GLU A N 17
ATOM 8809 C CA . GLU A 1 83 ? 1.897 3.881 -7.211 1.00 0.00 83 GLU A CA 17
ATOM 8810 C C . GLU A 1 83 ? 1.812 2.422 -6.756 1.00 0.00 83 GLU A C 17
ATOM 8811 O O . GLU A 1 83 ? 1.434 1.548 -7.514 1.00 0.00 83 GLU A O 17
ATOM 8823 N N . LEU A 1 84 ? 2.146 2.143 -5.527 1.00 0.00 84 LEU A N 17
ATOM 8824 C CA . LEU A 1 84 ? 2.072 0.733 -5.055 1.00 0.00 84 LEU A CA 17
ATOM 8825 C C . LEU A 1 84 ? 0.604 0.340 -4.867 1.00 0.00 84 LEU A C 17
ATOM 8826 O O . LEU A 1 84 ? 0.214 -0.778 -5.137 1.00 0.00 84 LEU A O 17
ATOM 8842 N N . LEU A 1 85 ? -0.219 1.253 -4.424 1.00 0.00 85 LEU A N 17
ATOM 8843 C CA . LEU A 1 85 ? -1.662 0.922 -4.244 1.00 0.00 85 LEU A CA 17
ATOM 8844 C C . LEU A 1 85 ? -2.300 0.730 -5.624 1.00 0.00 85 LEU A C 17
ATOM 8845 O O . LEU A 1 85 ? -3.137 -0.130 -5.816 1.00 0.00 85 LEU A O 17
ATOM 8861 N N . ALA A 1 86 ? -1.910 1.520 -6.588 1.00 0.00 86 ALA A N 17
ATOM 8862 C CA . ALA A 1 86 ? -2.492 1.373 -7.953 1.00 0.00 86 ALA A CA 17
ATOM 8863 C C . ALA A 1 86 ? -2.096 0.010 -8.526 1.00 0.00 86 ALA A C 17
ATOM 8864 O O . ALA A 1 86 ? -2.848 -0.613 -9.250 1.00 0.00 86 ALA A O 17
ATOM 8871 N N . GLU A 1 87 ? -0.928 -0.467 -8.190 1.00 0.00 87 GLU A N 17
ATOM 8872 C CA . GLU A 1 87 ? -0.494 -1.803 -8.696 1.00 0.00 87 GLU A CA 17
ATOM 8873 C C . GLU A 1 87 ? -1.296 -2.884 -7.971 1.00 0.00 87 GLU A C 17
ATOM 8874 O O . GLU A 1 87 ? -1.648 -3.903 -8.539 1.00 0.00 87 GLU A O 17
ATOM 8886 N N . TRP A 1 88 ? -1.606 -2.660 -6.725 1.00 0.00 88 TRP A N 17
ATOM 8887 C CA . TRP A 1 88 ? -2.403 -3.661 -5.966 1.00 0.00 88 TRP A CA 17
ATOM 8888 C C . TRP A 1 88 ? -3.819 -3.701 -6.541 1.00 0.00 88 TRP A C 17
ATOM 8889 O O . TRP A 1 88 ? -4.479 -4.720 -6.533 1.00 0.00 88 TRP A O 17
ATOM 8910 N N . LYS A 1 89 ? -4.295 -2.586 -7.025 1.00 0.00 89 LYS A N 17
ATOM 8911 C CA . LYS A 1 89 ? -5.672 -2.545 -7.588 1.00 0.00 89 LYS A CA 17
ATOM 8912 C C . LYS A 1 89 ? -5.702 -3.238 -8.951 1.00 0.00 89 LYS A C 17
ATOM 8913 O O . LYS A 1 89 ? -6.652 -3.920 -9.280 1.00 0.00 89 LYS A O 17
ATOM 8932 N N . ARG A 1 90 ? -4.682 -3.083 -9.751 1.00 0.00 90 ARG A N 17
ATOM 8933 C CA . ARG A 1 90 ? -4.691 -3.754 -11.079 1.00 0.00 90 ARG A CA 17
ATOM 8934 C C . ARG A 1 90 ? -4.724 -5.269 -10.871 1.00 0.00 90 ARG A C 17
ATOM 8935 O O . ARG A 1 90 ? -5.493 -5.973 -11.495 1.00 0.00 90 ARG A O 17
ATOM 8956 N N . THR A 1 91 ? -3.910 -5.776 -9.985 1.00 0.00 91 THR A N 17
ATOM 8957 C CA . THR A 1 91 ? -3.918 -7.245 -9.730 1.00 0.00 91 THR A CA 17
ATOM 8958 C C . THR A 1 91 ? -4.951 -7.549 -8.644 1.00 0.00 91 THR A C 17
ATOM 8959 O O . THR A 1 91 ? -5.693 -8.508 -8.724 1.00 0.00 91 THR A O 17
ATOM 8970 N N . GLY A 1 92 ? -5.002 -6.733 -7.629 1.00 0.00 92 GLY A N 17
ATOM 8971 C CA . GLY A 1 92 ? -5.985 -6.960 -6.531 1.00 0.00 92 GLY A CA 17
ATOM 8972 C C . GLY A 1 92 ? -5.289 -7.643 -5.354 1.00 0.00 92 GLY A C 17
ATOM 8973 O O . GLY A 1 92 ? -5.928 -8.141 -4.448 1.00 0.00 92 GLY A O 17
ATOM 8977 N N . LYS A 1 61 ? -11.893 -0.878 2.661 1.00 0.00 61 LYS A N 18
ATOM 8978 C CA . LYS A 1 61 ? -11.105 -2.087 3.035 1.00 0.00 61 LYS A CA 18
ATOM 8979 C C . LYS A 1 61 ? -9.754 -2.059 2.314 1.00 0.00 61 LYS A C 18
ATOM 8980 O O . LYS A 1 61 ? -9.694 -2.010 1.101 1.00 0.00 61 LYS A O 18
ATOM 8999 N N . ILE A 1 62 ? -8.669 -2.094 3.043 1.00 0.00 62 ILE A N 18
ATOM 9000 C CA . ILE A 1 62 ? -7.332 -2.075 2.383 1.00 0.00 62 ILE A CA 18
ATOM 9001 C C . ILE A 1 62 ? -6.755 -3.492 2.362 1.00 0.00 62 ILE A C 18
ATOM 9002 O O . ILE A 1 62 ? -6.963 -4.272 3.270 1.00 0.00 62 ILE A O 18
ATOM 9018 N N . THR A 1 63 ? -6.035 -3.827 1.327 1.00 0.00 63 THR A N 18
ATOM 9019 C CA . THR A 1 63 ? -5.441 -5.192 1.235 1.00 0.00 63 THR A CA 18
ATOM 9020 C C . THR A 1 63 ? -3.948 -5.083 0.919 1.00 0.00 63 THR A C 18
ATOM 9021 O O . THR A 1 63 ? -3.556 -4.629 -0.137 1.00 0.00 63 THR A O 18
ATOM 9032 N N . PHE A 1 64 ? -3.114 -5.507 1.829 1.00 0.00 64 PHE A N 18
ATOM 9033 C CA . PHE A 1 64 ? -1.645 -5.442 1.590 1.00 0.00 64 PHE A CA 18
ATOM 9034 C C . PHE A 1 64 ? -1.148 -6.821 1.122 1.00 0.00 64 PHE A C 18
ATOM 9035 O O . PHE A 1 64 ? -1.493 -7.828 1.706 1.00 0.00 64 PHE A O 18
ATOM 9052 N N . PRO A 1 65 ? -0.324 -6.879 0.099 1.00 0.00 65 PRO A N 18
ATOM 9053 C CA . PRO A 1 65 ? 0.228 -8.173 -0.400 1.00 0.00 65 PRO A CA 18
ATOM 9054 C C . PRO A 1 65 ? 0.748 -9.066 0.733 1.00 0.00 65 PRO A C 18
ATOM 9055 O O . PRO A 1 65 ? 1.075 -8.603 1.807 1.00 0.00 65 PRO A O 18
ATOM 9066 N N . SER A 1 66 ? 0.829 -10.344 0.488 1.00 0.00 66 SER A N 18
ATOM 9067 C CA . SER A 1 66 ? 1.332 -11.288 1.528 1.00 0.00 66 SER A CA 18
ATOM 9068 C C . SER A 1 66 ? 2.798 -10.983 1.854 1.00 0.00 66 SER A C 18
ATOM 9069 O O . SER A 1 66 ? 3.393 -11.629 2.695 1.00 0.00 66 SER A O 18
ATOM 9077 N N . ASP A 1 67 ? 3.390 -10.021 1.193 1.00 0.00 67 ASP A N 18
ATOM 9078 C CA . ASP A 1 67 ? 4.825 -9.702 1.469 1.00 0.00 67 ASP A CA 18
ATOM 9079 C C . ASP A 1 67 ? 4.989 -8.227 1.850 1.00 0.00 67 ASP A C 18
ATOM 9080 O O . ASP A 1 67 ? 6.092 -7.721 1.904 1.00 0.00 67 ASP A O 18
ATOM 9089 N N . ILE A 1 68 ? 3.913 -7.529 2.110 1.00 0.00 68 ILE A N 18
ATOM 9090 C CA . ILE A 1 68 ? 4.034 -6.086 2.482 1.00 0.00 68 ILE A CA 18
ATOM 9091 C C . ILE A 1 68 ? 3.608 -5.858 3.933 1.00 0.00 68 ILE A C 18
ATOM 9092 O O . ILE A 1 68 ? 2.526 -6.223 4.348 1.00 0.00 68 ILE A O 18
ATOM 9108 N N . ASP A 1 69 ? 4.460 -5.233 4.695 1.00 0.00 69 ASP A N 18
ATOM 9109 C CA . ASP A 1 69 ? 4.124 -4.943 6.117 1.00 0.00 69 ASP A CA 18
ATOM 9110 C C . ASP A 1 69 ? 3.448 -3.562 6.185 1.00 0.00 69 ASP A C 18
ATOM 9111 O O . ASP A 1 69 ? 3.881 -2.634 5.530 1.00 0.00 69 ASP A O 18
ATOM 9120 N N . PRO A 1 70 ? 2.388 -3.417 6.949 1.00 0.00 70 PRO A N 18
ATOM 9121 C CA . PRO A 1 70 ? 1.661 -2.117 7.057 1.00 0.00 70 PRO A CA 18
ATOM 9122 C C . PRO A 1 70 ? 2.513 -1.003 7.677 1.00 0.00 70 PRO A C 18
ATOM 9123 O O . PRO A 1 70 ? 2.421 0.145 7.293 1.00 0.00 70 PRO A O 18
ATOM 9134 N N . GLN A 1 71 ? 3.348 -1.328 8.625 1.00 0.00 71 GLN A N 18
ATOM 9135 C CA . GLN A 1 71 ? 4.203 -0.279 9.252 1.00 0.00 71 GLN A CA 18
ATOM 9136 C C . GLN A 1 71 ? 5.346 0.089 8.302 1.00 0.00 71 GLN A C 18
ATOM 9137 O O . GLN A 1 71 ? 5.805 1.213 8.288 1.00 0.00 71 GLN A O 18
ATOM 9151 N N . VAL A 1 72 ? 5.805 -0.831 7.504 1.00 0.00 72 VAL A N 18
ATOM 9152 C CA . VAL A 1 72 ? 6.909 -0.497 6.562 1.00 0.00 72 VAL A CA 18
ATOM 9153 C C . VAL A 1 72 ? 6.315 0.138 5.303 1.00 0.00 72 VAL A C 18
ATOM 9154 O O . VAL A 1 72 ? 6.982 0.849 4.579 1.00 0.00 72 VAL A O 18
ATOM 9167 N N . PHE A 1 73 ? 5.063 -0.118 5.038 1.00 0.00 73 PHE A N 18
ATOM 9168 C CA . PHE A 1 73 ? 4.411 0.460 3.830 1.00 0.00 73 PHE A CA 18
ATOM 9169 C C . PHE A 1 73 ? 4.015 1.915 4.098 1.00 0.00 73 PHE A C 18
ATOM 9170 O O . PH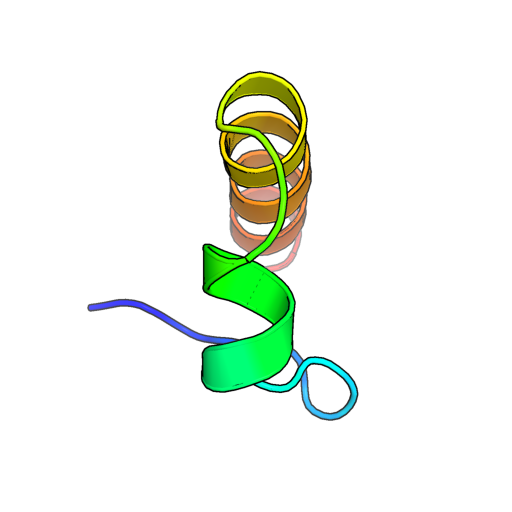E A 1 73 ? 4.417 2.819 3.390 1.00 0.00 73 PHE A O 18
ATOM 9187 N N . TYR A 1 74 ? 3.225 2.150 5.109 1.00 0.00 74 TYR A N 18
ATOM 9188 C CA . TYR A 1 74 ? 2.806 3.551 5.405 1.00 0.00 74 TYR A CA 18
ATOM 9189 C C . TYR A 1 74 ? 4.047 4.410 5.655 1.00 0.00 74 TYR A C 18
ATOM 9190 O O . TYR A 1 74 ? 3.992 5.623 5.601 1.00 0.00 74 TYR A O 18
ATOM 9208 N N . GLU A 1 75 ? 5.171 3.798 5.912 1.00 0.00 75 GLU A N 18
ATOM 9209 C CA . GLU A 1 75 ? 6.413 4.587 6.146 1.00 0.00 75 GLU A CA 18
ATOM 9210 C C . GLU A 1 75 ? 6.965 5.065 4.800 1.00 0.00 75 GLU A C 18
ATOM 9211 O O . GLU A 1 75 ? 7.953 5.768 4.737 1.00 0.00 75 GLU A O 18
ATOM 9223 N N . LEU A 1 76 ? 6.336 4.678 3.722 1.00 0.00 76 LEU A N 18
ATOM 9224 C CA . LEU A 1 76 ? 6.825 5.099 2.377 1.00 0.00 76 LEU A CA 18
ATOM 9225 C C . LEU A 1 76 ? 6.145 6.413 1.962 1.00 0.00 76 LEU A C 18
ATOM 9226 O O . LEU A 1 76 ? 5.034 6.688 2.369 1.00 0.00 76 LEU A O 18
ATOM 9242 N N . PRO A 1 77 ? 6.791 7.215 1.142 1.00 0.00 77 PRO A N 18
ATOM 9243 C CA . PRO A 1 77 ? 6.204 8.500 0.668 1.00 0.00 77 PRO A CA 18
ATOM 9244 C C . PRO A 1 77 ? 4.815 8.301 0.054 1.00 0.00 77 PRO A C 18
ATOM 9245 O O . PRO A 1 77 ? 4.460 7.217 -0.367 1.00 0.00 77 PRO A O 18
ATOM 9256 N N . GLU A 1 78 ? 4.027 9.339 0.002 1.00 0.00 78 GLU A N 18
ATOM 9257 C CA . GLU A 1 78 ? 2.661 9.223 -0.582 1.00 0.00 78 GLU A CA 18
ATOM 9258 C C . GLU A 1 78 ? 2.749 8.852 -2.066 1.00 0.00 78 GLU A C 18
ATOM 9259 O O . GLU A 1 78 ? 2.125 7.912 -2.514 1.00 0.00 78 GLU A O 18
ATOM 9271 N N . ALA A 1 79 ? 3.513 9.581 -2.836 1.00 0.00 79 ALA A N 18
ATOM 9272 C CA . ALA A 1 79 ? 3.623 9.257 -4.287 1.00 0.00 79 ALA A CA 18
ATOM 9273 C C . ALA A 1 79 ? 3.952 7.772 -4.448 1.00 0.00 79 ALA A C 18
ATOM 9274 O O . ALA A 1 79 ? 3.520 7.124 -5.381 1.00 0.00 79 ALA A O 18
ATOM 9281 N N . VAL A 1 80 ? 4.692 7.221 -3.527 1.00 0.00 80 VAL A N 18
ATOM 9282 C CA . VAL A 1 80 ? 5.030 5.773 -3.601 1.00 0.00 80 VAL A CA 18
ATOM 9283 C C . VAL A 1 80 ? 3.821 4.971 -3.123 1.00 0.00 80 VAL A C 18
ATOM 9284 O O . VAL A 1 80 ? 3.518 3.908 -3.628 1.00 0.00 80 VAL A O 18
ATOM 9297 N N . GLN A 1 81 ? 3.121 5.494 -2.157 1.00 0.00 81 GLN A N 18
ATOM 9298 C CA . GLN A 1 81 ? 1.914 4.800 -1.632 1.00 0.00 81 GLN A CA 18
ATOM 9299 C C . GLN A 1 81 ? 0.873 4.688 -2.748 1.00 0.00 81 GLN A C 18
ATOM 9300 O O . GLN A 1 81 ? 0.332 3.632 -3.008 1.00 0.00 81 GLN A O 18
ATOM 9314 N N . LYS A 1 82 ? 0.587 5.780 -3.403 1.00 0.00 82 LYS A N 18
ATOM 9315 C CA . LYS A 1 82 ? -0.421 5.765 -4.501 1.00 0.00 82 LYS A CA 18
ATOM 9316 C C . LYS A 1 82 ? 0.028 4.827 -5.621 1.00 0.00 82 LYS A C 18
ATOM 9317 O O . LYS A 1 82 ? -0.725 3.993 -6.082 1.00 0.00 82 LYS A O 18
ATOM 9336 N N . GLU A 1 83 ? 1.242 4.966 -6.076 1.00 0.00 83 GLU A N 18
ATOM 9337 C CA . GLU A 1 83 ? 1.721 4.090 -7.182 1.00 0.00 83 GLU A CA 18
ATOM 9338 C C . GLU A 1 83 ? 1.659 2.622 -6.755 1.00 0.00 83 GLU A C 18
ATOM 9339 O O . GLU A 1 83 ? 1.298 1.755 -7.532 1.00 0.00 83 GLU A O 18
ATOM 9351 N N . LEU A 1 84 ? 2.000 2.325 -5.534 1.00 0.00 84 LEU A N 18
ATOM 9352 C CA . LEU A 1 84 ? 1.951 0.906 -5.091 1.00 0.00 84 LEU A CA 18
ATOM 9353 C C . LEU A 1 84 ? 0.494 0.481 -4.915 1.00 0.00 84 LEU A C 18
ATOM 9354 O O . LEU A 1 84 ? 0.125 -0.633 -5.230 1.00 0.00 84 LEU A O 18
ATOM 9370 N N . LEU A 1 85 ? -0.347 1.357 -4.438 1.00 0.00 85 LEU A N 18
ATOM 9371 C CA . LEU A 1 85 ? -1.779 0.982 -4.280 1.00 0.00 85 LEU A CA 18
ATOM 9372 C C . LEU A 1 85 ? -2.366 0.741 -5.672 1.00 0.00 85 LEU A C 18
ATOM 9373 O O . LEU A 1 85 ? -3.214 -0.108 -5.863 1.00 0.00 85 LEU A O 18
ATOM 9389 N N . ALA A 1 86 ? -1.913 1.480 -6.651 1.00 0.00 86 ALA A N 18
ATOM 9390 C CA . ALA A 1 86 ? -2.437 1.290 -8.034 1.00 0.00 86 ALA A CA 18
ATOM 9391 C C . ALA A 1 86 ? -2.001 -0.081 -8.558 1.00 0.00 86 ALA A C 18
ATOM 9392 O O . ALA A 1 86 ? -2.726 -0.741 -9.276 1.00 0.00 86 ALA A O 18
ATOM 9399 N N . GLU A 1 87 ? -0.827 -0.520 -8.190 1.00 0.00 87 GLU A N 18
ATOM 9400 C CA . GLU A 1 87 ? -0.352 -1.856 -8.657 1.00 0.00 87 GLU A CA 18
ATOM 9401 C C . GLU A 1 87 ? -1.142 -2.947 -7.929 1.00 0.00 87 GLU A C 18
ATOM 9402 O O . GLU A 1 87 ? -1.540 -3.938 -8.513 1.00 0.00 87 GLU A O 18
ATOM 9414 N N . TRP A 1 88 ? -1.398 -2.761 -6.664 1.00 0.00 88 TRP A N 18
ATOM 9415 C CA . TRP A 1 88 ? -2.188 -3.773 -5.911 1.00 0.00 88 TRP A CA 18
ATOM 9416 C C . TRP A 1 88 ? -3.592 -3.837 -6.511 1.00 0.00 88 TRP A C 18
ATOM 9417 O O . TRP A 1 88 ? -4.207 -4.881 -6.584 1.00 0.00 88 TRP A O 18
ATOM 9438 N N . LYS A 1 89 ? -4.100 -2.713 -6.933 1.00 0.00 89 LYS A N 18
ATOM 9439 C CA . LYS A 1 89 ? -5.466 -2.672 -7.524 1.00 0.00 89 LYS A CA 18
ATOM 9440 C C . LYS A 1 89 ? -5.459 -3.307 -8.916 1.00 0.00 89 LYS A C 18
ATOM 9441 O O . LYS A 1 89 ? -6.426 -3.921 -9.322 1.00 0.00 89 LYS A O 18
ATOM 9460 N N . ARG A 1 90 ? -4.393 -3.173 -9.658 1.00 0.00 90 ARG A N 18
ATOM 9461 C CA . ARG A 1 90 ? -4.377 -3.785 -11.018 1.00 0.00 90 ARG A CA 18
ATOM 9462 C C . ARG A 1 90 ? -4.486 -5.304 -10.878 1.00 0.00 90 ARG A C 18
ATOM 9463 O O . ARG A 1 90 ? -5.253 -5.946 -11.569 1.00 0.00 90 ARG A O 18
ATOM 9484 N N . THR A 1 91 ? -3.744 -5.884 -9.975 1.00 0.00 91 THR A N 18
ATOM 9485 C CA . THR A 1 91 ? -3.834 -7.359 -9.779 1.00 0.00 91 THR A CA 18
ATOM 9486 C C . THR A 1 91 ? -4.910 -7.647 -8.730 1.00 0.00 91 THR A C 18
ATOM 9487 O O . THR A 1 91 ? -5.699 -8.562 -8.864 1.00 0.00 91 THR A O 18
ATOM 9498 N N . GLY A 1 92 ? -4.947 -6.864 -7.689 1.00 0.00 92 GLY A N 18
ATOM 9499 C CA . GLY A 1 92 ? -5.970 -7.076 -6.628 1.00 0.00 92 GLY A CA 18
ATOM 9500 C C . GLY A 1 92 ? -5.386 -7.953 -5.520 1.00 0.00 92 GLY A C 18
ATOM 9501 O O . GLY A 1 92 ? -6.045 -8.830 -4.997 1.00 0.00 92 GLY A O 18
ATOM 9505 N N . LYS A 1 61 ? -11.455 -0.726 3.237 1.00 0.00 61 LYS A N 19
ATOM 9506 C CA . LYS A 1 61 ? -10.834 -2.075 3.361 1.00 0.00 61 LYS A CA 19
ATOM 9507 C C . LYS A 1 61 ? -9.540 -2.103 2.543 1.00 0.00 61 LYS A C 19
ATOM 9508 O O . LYS A 1 61 ? -9.558 -2.004 1.332 1.00 0.00 61 LYS A O 19
ATOM 9527 N N . ILE A 1 62 ? -8.418 -2.219 3.198 1.00 0.00 62 ILE A N 19
ATOM 9528 C CA . ILE A 1 62 ? -7.123 -2.235 2.460 1.00 0.00 62 ILE A CA 19
ATOM 9529 C C . ILE A 1 62 ? -6.568 -3.660 2.392 1.00 0.00 62 ILE A C 19
ATOM 9530 O O . ILE A 1 62 ? -6.779 -4.467 3.274 1.00 0.00 62 ILE A O 19
ATOM 9546 N N . THR A 1 63 ? -5.853 -3.965 1.343 1.00 0.00 63 THR A N 19
ATOM 9547 C CA . THR A 1 63 ? -5.266 -5.326 1.195 1.00 0.00 63 THR A CA 19
ATOM 9548 C C . THR A 1 63 ? -3.772 -5.198 0.904 1.00 0.00 63 THR A C 19
ATOM 9549 O O . THR A 1 63 ? -3.372 -4.726 -0.142 1.00 0.00 63 THR A O 19
ATOM 9560 N N . PHE A 1 64 ? -2.942 -5.615 1.819 1.00 0.00 64 PHE A N 19
ATOM 9561 C CA . PHE A 1 64 ? -1.475 -5.518 1.592 1.00 0.00 64 PHE A CA 19
ATOM 9562 C C . PHE A 1 64 ? -0.940 -6.887 1.137 1.00 0.00 64 PHE A C 19
ATOM 9563 O O . PHE A 1 64 ? -1.279 -7.902 1.714 1.00 0.00 64 PHE A O 19
ATOM 9580 N N . PRO A 1 65 ? -0.098 -6.930 0.129 1.00 0.00 65 PRO A N 19
ATOM 9581 C CA . PRO A 1 65 ? 0.486 -8.211 -0.358 1.00 0.00 65 PRO A CA 19
ATOM 9582 C C . PRO A 1 65 ? 0.996 -9.095 0.786 1.00 0.00 65 PRO A C 19
ATOM 9583 O O . PRO A 1 65 ? 1.304 -8.627 1.864 1.00 0.00 65 PRO A O 19
ATOM 9594 N N . SER A 1 66 ? 1.095 -10.371 0.544 1.00 0.00 66 SER A N 19
ATOM 9595 C CA . SER A 1 66 ? 1.593 -11.313 1.587 1.00 0.00 66 SER A CA 19
ATOM 9596 C C . SER A 1 66 ? 3.034 -10.962 1.970 1.00 0.00 66 SER A C 19
ATOM 9597 O O . SER A 1 66 ? 3.625 -11.607 2.814 1.00 0.00 66 SER A O 19
ATOM 9605 N N . ASP A 1 67 ? 3.610 -9.965 1.351 1.00 0.00 67 ASP A N 19
ATOM 9606 C CA . ASP A 1 67 ? 5.023 -9.604 1.681 1.00 0.00 67 ASP A CA 19
ATOM 9607 C C . ASP A 1 67 ? 5.145 -8.118 2.051 1.00 0.00 67 ASP A C 19
ATOM 9608 O O . ASP A 1 67 ? 6.237 -7.590 2.110 1.00 0.00 67 ASP A O 19
ATOM 9617 N N . ILE A 1 68 ? 4.053 -7.436 2.301 1.00 0.00 68 ILE A N 19
ATOM 9618 C CA . ILE A 1 68 ? 4.150 -5.987 2.665 1.00 0.00 68 ILE A CA 19
ATOM 9619 C C . ILE A 1 68 ? 3.699 -5.762 4.109 1.00 0.00 68 ILE A C 19
ATOM 9620 O O . ILE A 1 68 ? 2.619 -6.147 4.511 1.00 0.00 68 ILE A O 19
ATOM 9636 N N . ASP A 1 69 ? 4.533 -5.125 4.879 1.00 0.00 69 ASP A N 19
ATOM 9637 C CA . ASP A 1 69 ? 4.186 -4.842 6.299 1.00 0.00 69 ASP A CA 19
ATOM 9638 C C . ASP A 1 69 ? 3.528 -3.451 6.389 1.00 0.00 69 ASP A C 19
ATOM 9639 O O . ASP A 1 69 ? 4.155 -2.455 6.089 1.00 0.00 69 ASP A O 19
ATOM 9648 N N . PRO A 1 70 ? 2.274 -3.371 6.784 1.00 0.00 70 PRO A N 19
ATOM 9649 C CA . PRO A 1 70 ? 1.551 -2.068 6.888 1.00 0.00 70 PRO A CA 19
ATOM 9650 C C . PRO A 1 70 ? 2.382 -0.982 7.581 1.00 0.00 70 PRO A C 19
ATOM 9651 O O . PRO A 1 70 ? 2.315 0.180 7.233 1.00 0.00 70 PRO A O 19
ATOM 9662 N N . GLN A 1 71 ? 3.169 -1.352 8.555 1.00 0.00 71 GLN A N 19
ATOM 9663 C CA . GLN A 1 71 ? 4.007 -0.340 9.266 1.00 0.00 71 GLN A CA 19
ATOM 9664 C C . GLN A 1 71 ? 5.176 0.072 8.367 1.00 0.00 71 GLN A C 19
ATOM 9665 O O . GLN A 1 71 ? 5.615 1.205 8.394 1.00 0.00 71 GLN A O 19
ATOM 9679 N N . VAL A 1 72 ? 5.674 -0.821 7.564 1.00 0.00 72 VAL A N 19
ATOM 9680 C CA . VAL A 1 72 ? 6.799 -0.455 6.659 1.00 0.00 72 VAL A CA 19
ATOM 9681 C C . VAL A 1 72 ? 6.221 0.207 5.406 1.00 0.00 72 VAL A C 19
ATOM 9682 O O . VAL A 1 72 ? 6.890 0.945 4.711 1.00 0.00 72 VAL A O 19
ATOM 9695 N N . PHE A 1 73 ? 4.975 -0.055 5.116 1.00 0.00 73 PHE A N 19
ATOM 9696 C CA . PHE A 1 73 ? 4.327 0.543 3.913 1.00 0.00 73 PHE A CA 19
ATOM 9697 C C . PHE A 1 73 ? 3.927 1.994 4.195 1.00 0.00 73 PHE A C 19
ATOM 9698 O O . PHE A 1 73 ? 4.334 2.906 3.504 1.00 0.00 73 PHE A O 19
ATOM 9715 N N . TYR A 1 74 ? 3.121 2.216 5.198 1.00 0.00 74 TYR A N 19
ATOM 9716 C CA . TYR A 1 74 ? 2.692 3.611 5.504 1.00 0.00 74 TYR A CA 19
ATOM 9717 C C . TYR A 1 74 ? 3.922 4.479 5.772 1.00 0.00 74 TYR A C 19
ATOM 9718 O O . TYR A 1 74 ? 3.854 5.692 5.738 1.00 0.00 74 TYR A O 19
ATOM 9736 N N . GLU A 1 75 ? 5.051 3.875 6.021 1.00 0.00 75 GLU A N 19
ATOM 9737 C CA . GLU A 1 75 ? 6.285 4.673 6.269 1.00 0.00 75 GLU A CA 19
ATOM 9738 C C . GLU A 1 75 ? 6.865 5.110 4.924 1.00 0.00 75 GLU A C 19
ATOM 9739 O O . GLU A 1 75 ? 7.857 5.809 4.858 1.00 0.00 75 GLU A O 19
ATOM 9751 N N . LEU A 1 76 ? 6.253 4.697 3.847 1.00 0.00 76 LEU A N 19
ATOM 9752 C CA . LEU A 1 76 ? 6.764 5.076 2.501 1.00 0.00 76 LEU A CA 19
ATOM 9753 C C . LEU A 1 76 ? 6.093 6.378 2.042 1.00 0.00 76 LEU A C 19
ATOM 9754 O O . LEU A 1 76 ? 4.973 6.663 2.415 1.00 0.00 76 LEU A O 19
ATOM 9770 N N . PRO A 1 77 ? 6.759 7.161 1.223 1.00 0.00 77 PRO A N 19
ATOM 9771 C CA . PRO A 1 77 ? 6.184 8.436 0.707 1.00 0.00 77 PRO A CA 19
ATOM 9772 C C . PRO A 1 77 ? 4.813 8.220 0.060 1.00 0.00 77 PRO A C 19
ATOM 9773 O O . PRO A 1 77 ? 4.477 7.131 -0.360 1.00 0.00 77 PRO A O 19
ATOM 9784 N N . GLU A 1 78 ? 4.022 9.255 -0.026 1.00 0.00 78 GLU A N 19
ATOM 9785 C CA . GLU A 1 78 ? 2.674 9.121 -0.648 1.00 0.00 78 GLU A CA 19
ATOM 9786 C C . GLU A 1 78 ? 2.809 8.740 -2.125 1.00 0.00 78 GLU A C 19
ATOM 9787 O O . GLU A 1 78 ? 2.160 7.830 -2.600 1.00 0.00 78 GLU A O 19
ATOM 9799 N N . ALA A 1 79 ? 3.638 9.430 -2.861 1.00 0.00 79 ALA A N 19
ATOM 9800 C CA . ALA A 1 79 ? 3.793 9.102 -4.307 1.00 0.00 79 ALA A CA 19
ATOM 9801 C C . ALA A 1 79 ? 4.106 7.611 -4.465 1.00 0.00 79 ALA A C 19
ATOM 9802 O O . ALA A 1 79 ? 3.679 6.972 -5.409 1.00 0.00 79 ALA A O 19
ATOM 9809 N N . VAL A 1 80 ? 4.827 7.046 -3.536 1.00 0.00 80 VAL A N 19
ATOM 9810 C CA . VAL A 1 80 ? 5.149 5.594 -3.615 1.00 0.00 80 VAL A CA 19
ATOM 9811 C C . VAL A 1 80 ? 3.928 4.798 -3.154 1.00 0.00 80 VAL A C 19
ATOM 9812 O O . VAL A 1 80 ? 3.625 3.740 -3.669 1.00 0.00 80 VAL A O 19
ATOM 9825 N N . GLN A 1 81 ? 3.221 5.319 -2.191 1.00 0.00 81 GLN A N 19
ATOM 9826 C CA . GLN A 1 81 ? 2.006 4.626 -1.682 1.00 0.00 81 GLN A CA 19
ATOM 9827 C C . GLN A 1 81 ? 0.972 4.524 -2.806 1.00 0.00 81 GLN A C 19
ATOM 9828 O O . GLN A 1 81 ? 0.402 3.478 -3.048 1.00 0.00 81 GLN A O 19
ATOM 9842 N N . LYS A 1 82 ? 0.721 5.608 -3.485 1.00 0.00 82 LYS A N 19
ATOM 9843 C CA . LYS A 1 82 ? -0.282 5.596 -4.588 1.00 0.00 82 LYS A CA 19
ATOM 9844 C C . LYS A 1 82 ? 0.167 4.656 -5.709 1.00 0.00 82 LYS A C 19
ATOM 9845 O O . LYS A 1 82 ? -0.591 3.826 -6.171 1.00 0.00 82 LYS A O 19
ATOM 9864 N N . GLU A 1 83 ? 1.382 4.785 -6.166 1.00 0.00 83 GLU A N 19
ATOM 9865 C CA . GLU A 1 83 ? 1.849 3.902 -7.273 1.00 0.00 83 GLU A CA 19
ATOM 9866 C C . GLU A 1 83 ? 1.749 2.432 -6.850 1.00 0.00 83 GLU A C 19
ATOM 9867 O O . GLU A 1 83 ? 1.381 1.576 -7.636 1.00 0.00 83 GLU A O 19
ATOM 9879 N N . LEU A 1 84 ? 2.059 2.122 -5.621 1.00 0.00 84 LEU A N 19
ATOM 9880 C CA . LEU A 1 84 ? 1.961 0.700 -5.187 1.00 0.00 84 LEU A CA 19
ATOM 9881 C C . LEU A 1 84 ? 0.487 0.322 -5.038 1.00 0.00 84 LEU A C 19
ATOM 9882 O O . LEU A 1 84 ? 0.089 -0.782 -5.351 1.00 0.00 84 LEU A O 19
ATOM 9898 N N . LEU A 1 85 ? -0.335 1.229 -4.582 1.00 0.00 85 LEU A N 19
ATOM 9899 C CA . LEU A 1 85 ? -1.783 0.902 -4.446 1.00 0.00 85 LEU A CA 19
ATOM 9900 C C . LEU A 1 85 ? -2.385 0.759 -5.845 1.00 0.00 85 LEU A C 19
ATOM 9901 O O . LEU A 1 85 ? -3.237 -0.075 -6.081 1.00 0.00 85 LEU A O 19
ATOM 9917 N N . ALA A 1 86 ? -1.948 1.561 -6.781 1.00 0.00 86 ALA A N 19
ATOM 9918 C CA . ALA A 1 86 ? -2.496 1.456 -8.163 1.00 0.00 86 ALA A CA 19
ATOM 9919 C C . ALA A 1 86 ? -2.135 0.086 -8.739 1.00 0.00 86 ALA A C 19
ATOM 9920 O O . ALA A 1 86 ? -2.888 -0.504 -9.488 1.00 0.00 86 ALA A O 19
ATOM 9927 N N . GLU A 1 87 ? -0.994 -0.436 -8.375 1.00 0.00 87 GLU A N 19
ATOM 9928 C CA . GLU A 1 87 ? -0.599 -1.782 -8.882 1.00 0.00 87 GLU A CA 19
ATOM 9929 C C . GLU A 1 87 ? -1.398 -2.849 -8.127 1.00 0.00 87 GLU A C 19
ATOM 9930 O O . GLU A 1 87 ? -1.815 -3.843 -8.690 1.00 0.00 87 GLU A O 19
ATOM 9942 N N . TRP A 1 88 ? -1.639 -2.637 -6.860 1.00 0.00 88 TRP A N 19
ATOM 9943 C CA . TRP A 1 88 ? -2.431 -3.627 -6.077 1.00 0.00 88 TRP A CA 19
ATOM 9944 C C . TRP A 1 88 ? -3.857 -3.652 -6.625 1.00 0.00 88 TRP A C 19
ATOM 9945 O O . TRP A 1 88 ? -4.471 -4.691 -6.755 1.00 0.00 88 TRP A O 19
ATOM 9966 N N . LYS A 1 89 ? -4.385 -2.502 -6.939 1.00 0.00 89 LYS A N 19
ATOM 9967 C CA . LYS A 1 89 ? -5.772 -2.422 -7.474 1.00 0.00 89 LYS A CA 19
ATOM 9968 C C . LYS A 1 89 ? -5.820 -2.956 -8.906 1.00 0.00 89 LYS A C 19
ATOM 9969 O O . LYS A 1 89 ? -6.793 -3.562 -9.312 1.00 0.00 89 LYS A O 19
ATOM 9988 N N . ARG A 1 90 ? -4.797 -2.735 -9.683 1.00 0.00 90 ARG A N 19
ATOM 9989 C CA . ARG A 1 90 ? -4.821 -3.230 -11.081 1.00 0.00 90 ARG A CA 19
ATOM 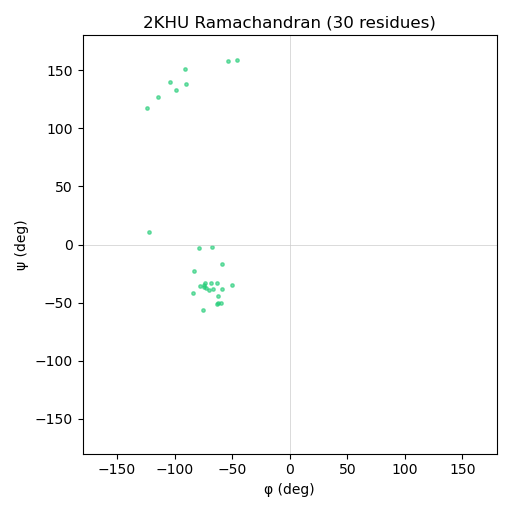9990 C C . ARG A 1 90 ? -4.951 -4.754 -11.079 1.00 0.00 90 ARG A C 19
ATOM 9991 O O . ARG A 1 90 ? -5.709 -5.320 -11.842 1.00 0.00 90 ARG A O 19
ATOM 10012 N N . THR A 1 91 ? -4.232 -5.428 -10.222 1.00 0.00 91 THR A N 19
ATOM 10013 C CA . THR A 1 91 ? -4.337 -6.916 -10.174 1.00 0.00 91 THR A CA 19
ATOM 10014 C C . THR A 1 91 ? -5.217 -7.320 -8.989 1.00 0.00 91 THR A C 19
ATOM 10015 O O . THR A 1 91 ? -6.038 -8.209 -9.088 1.00 0.00 91 THR A O 19
ATOM 10026 N N . GLY A 1 92 ? -5.058 -6.667 -7.871 1.00 0.00 92 GLY A N 19
ATOM 10027 C CA . GLY A 1 92 ? -5.891 -7.007 -6.683 1.00 0.00 92 GLY A CA 19
ATOM 10028 C C . GLY A 1 92 ? -5.071 -7.842 -5.696 1.00 0.00 92 GLY A C 19
ATOM 10029 O O . GLY A 1 92 ? -5.578 -8.310 -4.696 1.00 0.00 92 GLY A O 19
ATOM 10033 N N . LYS A 1 61 ? -11.609 -1.013 2.943 1.00 0.00 61 LYS A N 20
ATOM 10034 C CA . LYS A 1 61 ? -10.888 -2.305 3.129 1.00 0.00 61 LYS A CA 20
ATOM 10035 C C . LYS A 1 61 ? -9.557 -2.253 2.379 1.00 0.00 61 LYS A C 20
ATOM 10036 O O . LYS A 1 61 ? -9.524 -2.181 1.167 1.00 0.00 61 LYS A O 20
ATOM 10055 N N . ILE A 1 62 ? -8.460 -2.285 3.084 1.00 0.00 62 ILE A N 20
ATOM 10056 C CA . ILE A 1 62 ? -7.140 -2.235 2.399 1.00 0.00 62 ILE A CA 20
ATOM 10057 C C . ILE A 1 62 ? -6.564 -3.647 2.293 1.00 0.00 62 ILE A C 20
ATOM 10058 O O . ILE A 1 62 ? -6.769 -4.481 3.153 1.00 0.00 62 ILE A O 20
ATOM 10074 N N . THR A 1 63 ? -5.846 -3.920 1.238 1.00 0.00 63 THR A N 20
ATOM 10075 C CA . THR A 1 63 ? -5.252 -5.273 1.056 1.00 0.00 63 THR A CA 20
ATOM 10076 C C . THR A 1 63 ? -3.750 -5.137 0.798 1.00 0.00 63 THR A C 20
ATOM 10077 O O . THR A 1 63 ? -3.329 -4.634 -0.225 1.00 0.00 63 THR A O 20
ATOM 10088 N N . PHE A 1 64 ? -2.937 -5.582 1.719 1.00 0.00 64 PHE A N 20
ATOM 10089 C CA . PHE A 1 64 ? -1.463 -5.479 1.527 1.00 0.00 64 PHE A CA 20
ATOM 10090 C C . PHE A 1 64 ? -0.917 -6.833 1.044 1.00 0.00 64 PHE A C 20
ATOM 10091 O O . PHE A 1 64 ? -1.265 -7.864 1.587 1.00 0.00 64 PHE A O 20
ATOM 10108 N N . PRO A 1 65 ? -0.057 -6.850 0.049 1.00 0.00 65 PRO A N 20
ATOM 10109 C CA . PRO A 1 65 ? 0.535 -8.119 -0.464 1.00 0.00 65 PRO A CA 20
ATOM 10110 C C . PRO A 1 65 ? 1.025 -9.041 0.658 1.00 0.00 65 PRO A C 20
ATOM 10111 O O . PRO A 1 65 ? 1.364 -8.604 1.740 1.00 0.00 65 PRO A O 20
ATOM 10122 N N . SER A 1 66 ? 1.067 -10.315 0.395 1.00 0.00 66 SER A N 20
ATOM 10123 C CA . SER A 1 66 ? 1.539 -11.293 1.417 1.00 0.00 66 SER A CA 20
ATOM 10124 C C . SER A 1 66 ? 2.994 -11.000 1.797 1.00 0.00 66 SER A C 20
ATOM 10125 O O . SER A 1 66 ? 3.569 -11.678 2.626 1.00 0.00 66 SER A O 20
ATOM 10133 N N . ASP A 1 67 ? 3.599 -10.009 1.193 1.00 0.00 67 ASP A N 20
ATOM 10134 C CA . ASP A 1 67 ? 5.025 -9.697 1.520 1.00 0.00 67 ASP A CA 20
ATOM 10135 C C . ASP A 1 67 ? 5.190 -8.225 1.917 1.00 0.00 67 ASP A C 20
ATOM 10136 O O . ASP A 1 67 ? 6.294 -7.719 1.960 1.00 0.00 67 ASP A O 20
ATOM 10145 N N . ILE A 1 68 ? 4.118 -7.530 2.205 1.00 0.00 68 ILE A N 20
ATOM 10146 C CA . ILE A 1 68 ? 4.246 -6.090 2.594 1.00 0.00 68 ILE A CA 20
ATOM 10147 C C . ILE A 1 68 ? 3.760 -5.862 4.025 1.00 0.00 68 ILE A C 20
ATOM 10148 O O . ILE A 1 68 ? 2.674 -6.251 4.405 1.00 0.00 68 ILE A O 20
ATOM 10164 N N . ASP A 1 69 ? 4.571 -5.212 4.807 1.00 0.00 69 ASP A N 20
ATOM 10165 C CA . ASP A 1 69 ? 4.190 -4.921 6.217 1.00 0.00 69 ASP A CA 20
ATOM 10166 C C . ASP A 1 69 ? 3.460 -3.565 6.261 1.00 0.00 69 ASP A C 20
ATOM 10167 O O . ASP A 1 69 ? 3.845 -2.637 5.579 1.00 0.00 69 ASP A O 20
ATOM 10176 N N . PRO A 1 70 ? 2.403 -3.450 7.035 1.00 0.00 70 PRO A N 20
ATOM 10177 C CA . PRO A 1 70 ? 1.612 -2.182 7.128 1.00 0.00 70 PRO A CA 20
ATOM 10178 C C . PRO A 1 70 ? 2.378 -1.033 7.795 1.00 0.00 70 PRO A C 20
ATOM 10179 O O . PRO A 1 70 ? 2.245 0.112 7.411 1.00 0.00 70 PRO A O 20
ATOM 10190 N N . GLN A 1 71 ? 3.181 -1.321 8.783 1.00 0.00 71 GLN A N 20
ATOM 10191 C CA . GLN A 1 71 ? 3.950 -0.232 9.455 1.00 0.00 71 GLN A CA 20
ATOM 10192 C C . GLN A 1 71 ? 5.109 0.198 8.556 1.00 0.00 71 GLN A C 20
ATOM 10193 O O . GLN A 1 71 ? 5.534 1.336 8.586 1.00 0.00 71 GLN A O 20
ATOM 10207 N N . VAL A 1 72 ? 5.616 -0.686 7.748 1.00 0.00 72 VAL A N 20
ATOM 10208 C CA . VAL A 1 72 ? 6.733 -0.297 6.845 1.00 0.00 72 VAL A CA 20
ATOM 10209 C C . VAL A 1 72 ? 6.153 0.347 5.586 1.00 0.00 72 VAL A C 20
ATOM 10210 O O . VAL A 1 72 ? 6.815 1.094 4.893 1.00 0.00 72 VAL A O 20
ATOM 10223 N N . PHE A 1 73 ? 4.915 0.057 5.284 1.00 0.00 73 PHE A N 20
ATOM 10224 C CA . PHE A 1 73 ? 4.272 0.638 4.073 1.00 0.00 73 PHE A CA 20
ATOM 10225 C C . PHE A 1 73 ? 3.913 2.104 4.324 1.00 0.00 73 PHE A C 20
ATOM 10226 O O . PHE A 1 73 ? 4.336 2.988 3.607 1.00 0.00 73 PHE A O 20
ATOM 10243 N N . TYR A 1 74 ? 3.128 2.368 5.331 1.00 0.00 74 TYR A N 20
ATOM 10244 C CA . TYR A 1 74 ? 2.741 3.780 5.609 1.00 0.00 74 TYR A CA 20
ATOM 10245 C C . TYR A 1 74 ? 3.999 4.618 5.826 1.00 0.00 74 TYR A C 20
ATOM 10246 O O . TYR A 1 74 ? 3.956 5.832 5.798 1.00 0.00 74 TYR A O 20
ATOM 10264 N N . GLU A 1 75 ? 5.123 3.990 6.030 1.00 0.00 75 GLU A N 20
ATOM 10265 C CA . GLU A 1 75 ? 6.378 4.762 6.232 1.00 0.00 75 GLU A CA 20
ATOM 10266 C C . GLU A 1 75 ? 6.937 5.174 4.869 1.00 0.00 75 GLU A C 20
ATOM 10267 O O . GLU A 1 75 ? 7.932 5.867 4.780 1.00 0.00 75 GLU A O 20
ATOM 10279 N N . LEU A 1 76 ? 6.310 4.748 3.806 1.00 0.00 76 LEU A N 20
ATOM 10280 C CA . LEU A 1 76 ? 6.809 5.111 2.451 1.00 0.00 76 LEU A CA 20
ATOM 10281 C C . LEU A 1 76 ? 6.152 6.418 1.989 1.00 0.00 76 LEU A C 20
ATOM 10282 O O . LEU A 1 76 ? 5.047 6.728 2.388 1.00 0.00 76 LEU A O 20
ATOM 10298 N N . PRO A 1 77 ? 6.808 7.173 1.139 1.00 0.00 77 PRO A N 20
ATOM 10299 C CA . PRO A 1 77 ? 6.237 8.445 0.617 1.00 0.00 77 PRO A CA 20
ATOM 10300 C C . PRO A 1 77 ? 4.853 8.232 -0.003 1.00 0.00 77 PRO A C 20
ATOM 10301 O O . PRO A 1 77 ? 4.504 7.141 -0.409 1.00 0.00 77 PRO A O 20
ATOM 10312 N N . GLU A 1 78 ? 4.065 9.269 -0.086 1.00 0.00 78 GLU A N 20
ATOM 10313 C CA . GLU A 1 78 ? 2.707 9.132 -0.685 1.00 0.00 78 GLU A CA 20
ATOM 10314 C C . GLU A 1 78 ? 2.827 8.730 -2.157 1.00 0.00 78 GLU A C 20
ATOM 10315 O O . GLU A 1 78 ? 2.167 7.816 -2.612 1.00 0.00 78 GLU A O 20
ATOM 10327 N N . ALA A 1 79 ? 3.653 9.405 -2.910 1.00 0.00 79 ALA A N 20
ATOM 10328 C CA . ALA A 1 79 ? 3.794 9.052 -4.352 1.00 0.00 79 ALA A CA 20
ATOM 10329 C C . ALA A 1 79 ? 4.087 7.556 -4.485 1.00 0.00 79 ALA A C 20
ATOM 10330 O O . ALA A 1 79 ? 3.652 6.909 -5.418 1.00 0.00 79 ALA A O 20
ATOM 10337 N N . VAL A 1 80 ? 4.802 6.995 -3.551 1.00 0.00 80 VAL A N 20
ATOM 10338 C CA . VAL A 1 80 ? 5.102 5.538 -3.618 1.00 0.00 80 VAL A CA 20
ATOM 10339 C C . VAL A 1 80 ? 3.874 4.763 -3.143 1.00 0.00 80 VAL A C 20
ATOM 10340 O O . VAL A 1 80 ? 3.555 3.705 -3.649 1.00 0.00 80 VAL A O 20
ATOM 10353 N N . GLN A 1 81 ? 3.176 5.296 -2.179 1.00 0.00 81 GLN A N 20
ATOM 10354 C CA . GLN A 1 81 ? 1.956 4.615 -1.669 1.00 0.00 81 GLN A CA 20
ATOM 10355 C C . GLN A 1 81 ? 0.931 4.510 -2.800 1.00 0.00 81 GLN A C 20
ATOM 10356 O O . GLN A 1 81 ? 0.332 3.476 -3.019 1.00 0.00 81 GLN A O 20
ATOM 10370 N N . LYS A 1 82 ? 0.718 5.584 -3.513 1.00 0.00 82 LYS A N 20
ATOM 10371 C CA . LYS A 1 82 ? -0.273 5.568 -4.625 1.00 0.00 82 LYS A CA 20
ATOM 10372 C C . LYS A 1 82 ? 0.175 4.597 -5.721 1.00 0.00 82 LYS A C 20
ATOM 10373 O O . LYS A 1 82 ? -0.590 3.773 -6.179 1.00 0.00 82 LYS A O 20
ATOM 10392 N N . GLU A 1 83 ? 1.400 4.695 -6.160 1.00 0.00 83 GLU A N 20
ATOM 10393 C CA . GLU A 1 83 ? 1.873 3.782 -7.241 1.00 0.00 83 GLU A CA 20
ATOM 10394 C C . GLU A 1 83 ? 1.744 2.323 -6.795 1.00 0.00 83 GLU A C 20
ATOM 10395 O O . GLU A 1 83 ? 1.368 1.461 -7.569 1.00 0.00 83 GLU A O 20
ATOM 10407 N N . LEU A 1 84 ? 2.047 2.027 -5.562 1.00 0.00 84 LEU A N 20
ATOM 10408 C CA . LEU A 1 84 ? 1.934 0.614 -5.106 1.00 0.00 84 LEU A CA 20
ATOM 10409 C C . LEU A 1 84 ? 0.456 0.248 -4.959 1.00 0.00 84 LEU A C 20
ATOM 10410 O O . LEU A 1 84 ? 0.049 -0.851 -5.277 1.00 0.00 84 LEU A O 20
ATOM 10426 N N . LEU A 1 85 ? -0.356 1.159 -4.500 1.00 0.00 85 LEU A N 20
ATOM 10427 C CA . LEU A 1 85 ? -1.807 0.846 -4.366 1.00 0.00 85 LEU A CA 20
ATOM 10428 C C . LEU A 1 85 ? -2.409 0.712 -5.765 1.00 0.00 85 LEU A C 20
ATOM 10429 O O . LEU A 1 85 ? -3.261 -0.119 -6.007 1.00 0.00 85 LEU A O 20
ATOM 10445 N N . ALA A 1 86 ? -1.967 1.519 -6.693 1.00 0.00 86 ALA A N 20
ATOM 10446 C CA . ALA A 1 86 ? -2.511 1.427 -8.076 1.00 0.00 86 ALA A CA 20
ATOM 10447 C C . ALA A 1 86 ? -2.150 0.060 -8.661 1.00 0.00 86 ALA A C 20
ATOM 10448 O O . ALA A 1 86 ? -2.892 -0.514 -9.432 1.00 0.00 86 ALA A O 20
ATOM 10455 N N . GLU A 1 87 ? -1.017 -0.472 -8.284 1.00 0.00 87 GLU A N 20
ATOM 10456 C CA . GLU A 1 87 ? -0.612 -1.811 -8.802 1.00 0.00 87 GLU A CA 20
ATOM 10457 C C . GLU A 1 87 ? -1.436 -2.888 -8.090 1.00 0.00 87 GLU A C 20
ATOM 10458 O O . GLU A 1 87 ? -1.879 -3.847 -8.696 1.00 0.00 87 GLU A O 20
ATOM 10470 N N . TRP A 1 88 ? -1.670 -2.727 -6.818 1.00 0.00 88 TRP A N 20
ATOM 10471 C CA . TRP A 1 88 ? -2.490 -3.729 -6.082 1.00 0.00 88 TRP A CA 20
ATOM 10472 C C . TRP A 1 88 ? -3.922 -3.659 -6.605 1.00 0.00 88 TRP A C 20
ATOM 10473 O O . TRP A 1 88 ? -4.635 -4.642 -6.643 1.00 0.00 88 TRP A O 20
ATOM 10494 N N . LYS A 1 89 ? -4.345 -2.491 -7.007 1.00 0.00 89 LYS A N 20
ATOM 10495 C CA . LYS A 1 89 ? -5.728 -2.329 -7.525 1.00 0.00 89 LYS A CA 20
ATOM 10496 C C . LYS A 1 89 ? -5.820 -2.901 -8.941 1.00 0.00 89 LYS A C 20
ATOM 10497 O O . LYS A 1 89 ? -6.785 -3.555 -9.285 1.00 0.00 89 LYS A O 20
ATOM 10516 N N . ARG A 1 90 ? -4.832 -2.677 -9.765 1.00 0.00 90 ARG A N 20
ATOM 10517 C CA . ARG A 1 90 ? -4.895 -3.228 -11.138 1.00 0.00 90 ARG A CA 20
ATOM 10518 C C . ARG A 1 90 ? -5.079 -4.738 -11.034 1.00 0.00 90 ARG A C 20
ATOM 10519 O O . ARG A 1 90 ? -5.861 -5.332 -11.750 1.00 0.00 90 ARG A O 20
ATOM 10540 N N . THR A 1 91 ? -4.384 -5.362 -10.123 1.00 0.00 91 THR A N 20
ATOM 10541 C CA . THR A 1 91 ? -4.542 -6.830 -9.947 1.00 0.00 91 THR A CA 20
ATOM 10542 C C . THR A 1 91 ? -5.753 -7.071 -9.042 1.00 0.00 91 THR A C 20
ATOM 10543 O O . THR A 1 91 ? -6.554 -7.955 -9.272 1.00 0.00 91 THR A O 20
ATOM 10554 N N . GLY A 1 92 ? -5.889 -6.276 -8.016 1.00 0.00 92 GLY A N 20
ATOM 10555 C CA . GLY A 1 92 ? -7.047 -6.434 -7.089 1.00 0.00 92 GLY A CA 20
ATOM 10556 C C . GLY A 1 92 ? -6.646 -7.311 -5.903 1.00 0.00 92 GLY A C 20
ATOM 10557 O O . GLY A 1 92 ? -7.477 -7.932 -5.271 1.00 0.00 92 GLY A O 20
ATOM 10561 N N . LYS A 1 61 ? -11.659 -0.795 2.741 1.00 0.00 61 LYS A N 21
ATOM 10562 C CA . LYS A 1 61 ? -10.957 -2.085 2.994 1.00 0.00 61 LYS A CA 21
ATOM 10563 C C . LYS A 1 61 ? -9.614 -2.079 2.261 1.00 0.00 61 LYS A C 21
ATOM 10564 O O . LYS A 1 61 ? -9.563 -2.013 1.049 1.00 0.00 61 LYS A O 21
ATOM 10583 N N . ILE A 1 62 ? -8.525 -2.142 2.980 1.00 0.00 62 ILE A N 21
ATOM 10584 C CA . ILE A 1 62 ? -7.192 -2.133 2.312 1.00 0.00 62 ILE A CA 21
ATOM 10585 C C . ILE A 1 62 ? -6.624 -3.554 2.278 1.00 0.00 62 ILE A C 21
ATOM 10586 O O . ILE A 1 62 ? -6.808 -4.331 3.193 1.00 0.00 62 ILE A O 21
ATOM 10602 N N . THR A 1 63 ? -5.930 -3.892 1.226 1.00 0.00 63 THR A N 21
ATOM 10603 C CA . THR A 1 63 ? -5.337 -5.255 1.116 1.00 0.00 63 THR A CA 21
ATOM 10604 C C . THR A 1 63 ? -3.836 -5.132 0.860 1.00 0.00 63 THR A C 21
ATOM 10605 O O . THR A 1 63 ? -3.409 -4.619 -0.155 1.00 0.00 63 THR A O 21
ATOM 10616 N N . PHE A 1 64 ? -3.031 -5.596 1.776 1.00 0.00 64 PHE A N 21
ATOM 10617 C CA . PHE A 1 64 ? -1.559 -5.503 1.589 1.00 0.00 64 PHE A CA 21
ATOM 10618 C C . PHE A 1 64 ? -1.017 -6.853 1.092 1.00 0.00 64 PHE A C 21
ATOM 10619 O O . PHE A 1 64 ? -1.338 -7.885 1.648 1.00 0.00 64 PHE A O 21
ATOM 10636 N N . PRO A 1 65 ? -0.181 -6.861 0.077 1.00 0.00 65 PRO A N 21
ATOM 10637 C CA . PRO A 1 65 ? 0.413 -8.124 -0.445 1.00 0.00 65 PRO A CA 21
ATOM 10638 C C . PRO A 1 65 ? 0.939 -9.024 0.678 1.00 0.00 65 PRO A C 21
ATOM 10639 O O . PRO A 1 65 ? 1.278 -8.568 1.752 1.00 0.00 65 PRO A O 21
ATOM 10650 N N . SER A 1 66 ? 1.014 -10.299 0.428 1.00 0.00 66 SER A N 21
ATOM 10651 C CA . SER A 1 66 ? 1.521 -11.248 1.459 1.00 0.00 66 SER A CA 21
ATOM 10652 C C . SER A 1 66 ? 2.980 -10.929 1.800 1.00 0.00 66 SER A C 21
ATOM 10653 O O . SER A 1 66 ? 3.575 -11.576 2.640 1.00 0.00 66 SER A O 21
ATOM 10661 N N . ASP A 1 67 ? 3.568 -9.953 1.155 1.00 0.00 67 ASP A N 21
ATOM 10662 C CA . ASP A 1 67 ? 4.998 -9.624 1.448 1.00 0.00 67 ASP A CA 21
ATOM 10663 C C . ASP A 1 67 ? 5.153 -8.149 1.838 1.00 0.00 67 ASP A C 21
ATOM 10664 O O . ASP A 1 67 ? 6.255 -7.640 1.904 1.00 0.00 67 ASP A O 21
ATOM 10673 N N . ILE A 1 68 ? 4.075 -7.452 2.095 1.00 0.00 68 ILE A N 21
ATOM 10674 C CA . ILE A 1 68 ? 4.191 -6.010 2.478 1.00 0.00 68 ILE A CA 21
ATOM 10675 C C . ILE A 1 68 ? 3.720 -5.793 3.919 1.00 0.00 68 ILE A C 21
ATOM 10676 O O . ILE A 1 68 ? 2.629 -6.172 4.299 1.00 0.00 68 ILE A O 21
ATOM 10692 N N . ASP A 1 69 ? 4.544 -5.165 4.711 1.00 0.00 69 ASP A N 21
ATOM 10693 C CA . ASP A 1 69 ? 4.165 -4.890 6.129 1.00 0.00 69 ASP A CA 21
ATOM 10694 C C . ASP A 1 69 ? 3.449 -3.528 6.189 1.00 0.00 69 ASP A C 21
ATOM 10695 O O . ASP A 1 69 ? 3.869 -2.584 5.550 1.00 0.00 69 ASP A O 21
ATOM 10704 N N . PRO A 1 70 ? 2.370 -3.417 6.935 1.00 0.00 70 PRO A N 21
ATOM 10705 C CA . PRO A 1 70 ? 1.603 -2.137 7.039 1.00 0.00 70 PRO A CA 21
ATOM 10706 C C . PRO A 1 70 ? 2.412 -1.008 7.688 1.00 0.00 70 PRO A C 21
ATOM 10707 O O . PRO A 1 70 ? 2.308 0.138 7.302 1.00 0.00 70 PRO A O 21
ATOM 10718 N N . GLN A 1 71 ? 3.224 -1.320 8.660 1.00 0.00 71 GLN A N 21
ATOM 10719 C CA . GLN A 1 71 ? 4.041 -0.263 9.317 1.00 0.00 71 GLN A CA 21
ATOM 10720 C C . GLN A 1 71 ? 5.202 0.131 8.401 1.00 0.00 71 GLN A C 21
ATOM 10721 O O . GLN A 1 71 ? 5.642 1.263 8.406 1.00 0.00 71 GLN A O 21
ATOM 10735 N N . VAL A 1 72 ? 5.694 -0.775 7.606 1.00 0.00 72 VAL A N 21
ATOM 10736 C CA . VAL A 1 72 ? 6.813 -0.418 6.690 1.00 0.00 72 VAL A CA 21
ATOM 10737 C C . VAL A 1 72 ? 6.239 0.240 5.438 1.00 0.00 72 VAL A C 21
ATOM 10738 O O . VAL A 1 72 ? 6.919 0.954 4.728 1.00 0.00 72 VAL A O 21
ATOM 10751 N N . PHE A 1 73 ? 4.989 -0.007 5.157 1.00 0.00 73 PHE A N 21
ATOM 10752 C CA . PHE A 1 73 ? 4.353 0.583 3.949 1.00 0.00 73 PHE A CA 21
ATOM 10753 C C . PHE A 1 73 ? 3.940 2.032 4.224 1.00 0.00 73 PHE A C 21
ATOM 10754 O O . PHE A 1 73 ? 4.349 2.943 3.531 1.00 0.00 73 PHE A O 21
ATOM 10771 N N . TYR A 1 74 ? 3.127 2.256 5.219 1.00 0.00 74 TYR A N 21
ATOM 10772 C CA . TYR A 1 74 ? 2.692 3.652 5.513 1.00 0.00 74 TYR A CA 21
ATOM 10773 C C . TYR A 1 74 ? 3.924 4.527 5.761 1.00 0.00 74 TYR A C 21
ATOM 10774 O O . TYR A 1 74 ? 3.854 5.739 5.703 1.00 0.00 74 TYR A O 21
ATOM 10792 N N . GLU A 1 75 ? 5.053 3.930 6.027 1.00 0.00 75 GLU A N 21
ATOM 10793 C CA . GLU A 1 75 ? 6.285 4.735 6.262 1.00 0.00 75 GLU A CA 21
ATOM 10794 C C . GLU A 1 75 ? 6.853 5.190 4.916 1.00 0.00 75 GLU A C 21
ATOM 10795 O O . GLU A 1 75 ? 7.847 5.887 4.856 1.00 0.00 75 GLU A O 21
ATOM 10807 N N . LEU A 1 76 ? 6.236 4.795 3.837 1.00 0.00 76 LEU A N 21
ATOM 10808 C CA . LEU A 1 76 ? 6.748 5.197 2.497 1.00 0.00 76 LEU A CA 21
ATOM 10809 C C . LEU A 1 76 ? 6.053 6.487 2.040 1.00 0.00 76 LEU A C 21
ATOM 10810 O O . LEU A 1 76 ? 4.919 6.740 2.398 1.00 0.00 76 LEU A O 21
ATOM 10826 N N . PRO A 1 77 ? 6.714 7.294 1.240 1.00 0.00 77 PRO A N 21
ATOM 10827 C CA . PRO A 1 77 ? 6.119 8.557 0.729 1.00 0.00 77 PRO A CA 21
ATOM 10828 C C . PRO A 1 77 ? 4.771 8.306 0.044 1.00 0.00 77 PRO A C 21
ATOM 10829 O O . PRO A 1 77 ? 4.476 7.207 -0.382 1.00 0.00 77 PRO A O 21
ATOM 10840 N N . GLU A 1 78 ? 3.952 9.315 -0.067 1.00 0.00 78 GLU A N 21
ATOM 10841 C CA . GLU A 1 78 ? 2.626 9.135 -0.723 1.00 0.00 78 GLU A CA 21
ATOM 10842 C C . GLU A 1 78 ? 2.807 8.718 -2.187 1.00 0.00 78 GLU A C 21
ATOM 10843 O O . GLU A 1 78 ? 2.141 7.823 -2.667 1.00 0.00 78 GLU A O 21
ATOM 10855 N N . ALA A 1 79 ? 3.683 9.365 -2.908 1.00 0.00 79 ALA A N 21
ATOM 10856 C CA . ALA A 1 79 ? 3.870 9.001 -4.344 1.00 0.00 79 ALA A CA 21
ATOM 10857 C C . ALA A 1 79 ? 4.161 7.503 -4.476 1.00 0.00 79 ALA A C 21
ATOM 10858 O O . ALA A 1 79 ? 3.718 6.856 -5.405 1.00 0.00 79 ALA A O 21
ATOM 10865 N N . VAL A 1 80 ? 4.881 6.937 -3.548 1.00 0.00 80 VAL A N 21
ATOM 10866 C CA . VAL A 1 80 ? 5.176 5.476 -3.621 1.00 0.00 80 VAL A CA 21
ATOM 10867 C C . VAL A 1 80 ? 3.950 4.704 -3.138 1.00 0.00 80 VAL A C 21
ATOM 10868 O O . VAL A 1 80 ? 3.626 3.644 -3.636 1.00 0.00 80 VAL A O 21
ATOM 10881 N N . GLN A 1 81 ? 3.262 5.245 -2.173 1.00 0.00 81 GLN A N 21
ATOM 10882 C CA . GLN A 1 81 ? 2.044 4.574 -1.645 1.00 0.00 81 GLN A CA 21
ATOM 10883 C C . GLN A 1 81 ? 1.000 4.474 -2.761 1.00 0.00 81 GLN A C 21
ATOM 10884 O O . GLN A 1 81 ? 0.435 3.428 -3.008 1.00 0.00 81 GLN A O 21
ATOM 10898 N N . LYS A 1 82 ? 0.737 5.567 -3.424 1.00 0.00 82 LYS A N 21
ATOM 10899 C CA . LYS A 1 82 ? -0.276 5.571 -4.518 1.00 0.00 82 LYS A CA 21
ATOM 10900 C C . LYS A 1 82 ? 0.156 4.635 -5.650 1.00 0.00 82 LYS A C 21
ATOM 10901 O O . LYS A 1 82 ? -0.614 3.819 -6.115 1.00 0.00 82 LYS A O 21
ATOM 10920 N N . GLU A 1 83 ? 1.370 4.758 -6.112 1.00 0.00 83 GLU A N 21
ATOM 10921 C CA . GLU A 1 83 ? 1.828 3.885 -7.229 1.00 0.00 83 GLU A CA 21
ATOM 10922 C C . GLU A 1 83 ? 1.729 2.413 -6.821 1.00 0.00 83 GLU A C 21
ATOM 10923 O O . GLU A 1 83 ? 1.356 1.565 -7.613 1.00 0.00 83 GLU A O 21
ATOM 10935 N N . LEU A 1 84 ? 2.050 2.090 -5.600 1.00 0.00 84 LEU A N 21
ATOM 10936 C CA . LEU A 1 84 ? 1.960 0.667 -5.179 1.00 0.00 84 LEU A CA 21
ATOM 10937 C C . LEU A 1 84 ? 0.489 0.293 -4.989 1.00 0.00 84 LEU A C 21
ATOM 10938 O O . LEU A 1 84 ? 0.078 -0.806 -5.303 1.00 0.00 84 LEU A O 21
ATOM 10954 N N . LEU A 1 85 ? -0.318 1.199 -4.506 1.00 0.00 85 LEU A N 21
ATOM 10955 C CA . LEU A 1 85 ? -1.764 0.877 -4.342 1.00 0.00 85 LEU A CA 21
ATOM 10956 C C . LEU A 1 85 ? -2.380 0.721 -5.732 1.00 0.00 85 LEU A C 21
ATOM 10957 O O . LEU A 1 85 ? -3.225 -0.122 -5.956 1.00 0.00 85 LEU A O 21
ATOM 10973 N N . ALA A 1 86 ? -1.956 1.522 -6.673 1.00 0.00 86 ALA A N 21
ATOM 10974 C CA . ALA A 1 86 ? -2.512 1.407 -8.049 1.00 0.00 86 ALA A CA 21
ATOM 10975 C C . ALA A 1 86 ? -2.139 0.035 -8.615 1.00 0.00 86 ALA A C 21
ATOM 10976 O O . ALA A 1 86 ? -2.885 -0.567 -9.360 1.00 0.00 86 ALA A O 21
ATOM 10983 N N . GLU A 1 87 ? -0.992 -0.471 -8.244 1.00 0.00 87 GLU A N 21
ATOM 10984 C CA . GLU A 1 87 ? -0.574 -1.815 -8.738 1.00 0.00 87 GLU A CA 21
ATOM 10985 C C . GLU A 1 87 ? -1.362 -2.891 -7.984 1.00 0.00 87 GLU A C 21
ATOM 10986 O O . GLU A 1 87 ? -1.777 -3.885 -8.551 1.00 0.00 87 GLU A O 21
ATOM 10998 N N . TRP A 1 88 ? -1.595 -2.686 -6.716 1.00 0.00 88 TRP A N 21
ATOM 10999 C CA . TRP A 1 88 ? -2.377 -3.683 -5.931 1.00 0.00 88 TRP A CA 21
ATOM 11000 C C . TRP A 1 88 ? -3.796 -3.741 -6.498 1.00 0.00 88 TRP A C 21
ATOM 11001 O O . TRP A 1 88 ? -4.375 -4.795 -6.665 1.00 0.00 88 TRP A O 21
ATOM 11022 N N . LYS A 1 89 ? -4.352 -2.600 -6.795 1.00 0.00 89 LYS A N 21
ATOM 11023 C CA . LYS A 1 89 ? -5.731 -2.542 -7.354 1.00 0.00 89 LYS A CA 21
ATOM 11024 C C . LYS A 1 89 ? -5.739 -3.018 -8.807 1.00 0.00 89 LYS A C 21
ATOM 11025 O O . LYS A 1 89 ? -6.721 -3.555 -9.279 1.00 0.00 89 LYS A O 21
ATOM 11044 N N . ARG A 1 90 ? -4.672 -2.824 -9.534 1.00 0.00 90 ARG A N 21
ATOM 11045 C CA . ARG A 1 90 ? -4.673 -3.273 -10.955 1.00 0.00 90 ARG A CA 21
ATOM 11046 C C . ARG A 1 90 ? -4.822 -4.795 -11.003 1.00 0.00 90 ARG A C 21
ATOM 11047 O O . ARG A 1 90 ? -5.593 -5.324 -11.779 1.00 0.00 90 ARG A O 21
ATOM 11068 N N . THR A 1 91 ? -4.098 -5.504 -10.179 1.00 0.00 91 THR A N 21
ATOM 11069 C CA . THR A 1 91 ? -4.213 -6.993 -10.182 1.00 0.00 91 THR A CA 21
ATOM 11070 C C . THR A 1 91 ? -5.012 -7.449 -8.957 1.00 0.00 91 THR A C 21
ATOM 11071 O O . THR A 1 91 ? -5.826 -8.348 -9.040 1.00 0.00 91 THR A O 21
ATOM 11082 N N . GLY A 1 92 ? -4.787 -6.842 -7.823 1.00 0.00 92 GLY A N 21
ATOM 11083 C CA . GLY A 1 92 ? -5.534 -7.245 -6.595 1.00 0.00 92 GLY A CA 21
ATOM 11084 C C . GLY A 1 92 ? -4.585 -7.962 -5.634 1.00 0.00 92 GLY A C 21
ATOM 11085 O O . GLY A 1 92 ? -5.001 -8.523 -4.640 1.00 0.00 92 GLY A O 21
ATOM 11089 N N . LYS A 1 61 ? -11.010 0.048 3.874 1.00 0.00 61 LYS A N 22
ATOM 11090 C CA . LYS A 1 61 ? -10.545 -1.368 3.915 1.00 0.00 61 LYS A CA 22
ATOM 11091 C C . LYS A 1 61 ? -9.354 -1.535 2.966 1.00 0.00 61 LYS A C 22
ATOM 11092 O O . LYS A 1 61 ? -9.480 -1.406 1.765 1.00 0.00 61 LYS A O 22
ATOM 11111 N N . ILE A 1 62 ? -8.194 -1.796 3.507 1.00 0.00 62 ILE A N 22
ATOM 11112 C CA . ILE A 1 62 ? -6.981 -1.944 2.649 1.00 0.00 62 ILE A CA 22
ATOM 11113 C C . ILE A 1 62 ? -6.510 -3.400 2.614 1.00 0.00 62 ILE A C 22
ATOM 11114 O O . ILE A 1 62 ? -6.659 -4.143 3.564 1.00 0.00 62 ILE A O 22
ATOM 11130 N N . THR A 1 63 ? -5.922 -3.796 1.518 1.00 0.00 63 THR A N 22
ATOM 11131 C CA . THR A 1 63 ? -5.405 -5.189 1.386 1.00 0.00 63 THR A CA 22
ATOM 11132 C C . THR A 1 63 ? -3.916 -5.122 1.043 1.00 0.00 63 THR A C 22
ATOM 11133 O O . THR A 1 63 ? -3.532 -4.642 -0.005 1.00 0.00 63 THR A O 22
ATOM 11144 N N . PHE A 1 64 ? -3.073 -5.587 1.924 1.00 0.00 64 PHE A N 22
ATOM 11145 C CA . PHE A 1 64 ? -1.609 -5.537 1.653 1.00 0.00 64 PHE A CA 22
ATOM 11146 C C . PHE A 1 64 ? -1.113 -6.921 1.197 1.00 0.00 64 PHE A C 22
ATOM 11147 O O . PHE A 1 64 ? -1.467 -7.924 1.784 1.00 0.00 64 PHE A O 22
ATOM 11164 N N . PRO A 1 65 ? -0.276 -6.986 0.183 1.00 0.00 65 PRO A N 22
ATOM 11165 C CA . PRO A 1 65 ? 0.284 -8.281 -0.303 1.00 0.00 65 PRO A CA 22
ATOM 11166 C C . PRO A 1 65 ? 0.801 -9.166 0.837 1.00 0.00 65 PRO A C 22
ATOM 11167 O O . PRO A 1 65 ? 1.079 -8.702 1.926 1.00 0.00 65 PRO A O 22
ATOM 11178 N N . SER A 1 66 ? 0.936 -10.438 0.585 1.00 0.00 66 SER A N 22
ATOM 11179 C CA . SER A 1 66 ? 1.440 -11.375 1.631 1.00 0.00 66 SER A CA 22
ATOM 11180 C C . SER A 1 66 ? 2.926 -11.116 1.901 1.00 0.00 66 SER A C 22
ATOM 11181 O O . SER A 1 66 ? 3.522 -11.748 2.752 1.00 0.00 66 SER A O 22
ATOM 11189 N N . ASP A 1 67 ? 3.529 -10.201 1.187 1.00 0.00 67 ASP A N 22
ATOM 11190 C CA . ASP A 1 67 ? 4.979 -9.917 1.410 1.00 0.00 67 ASP A CA 22
ATOM 11191 C C . ASP A 1 67 ? 5.175 -8.444 1.781 1.00 0.00 67 ASP A C 22
ATOM 11192 O O . ASP A 1 67 ? 6.284 -7.949 1.799 1.00 0.00 67 ASP A O 22
ATOM 11201 N N . ILE A 1 68 ? 4.111 -7.740 2.068 1.00 0.00 68 ILE A N 22
ATOM 11202 C CA . ILE A 1 68 ? 4.245 -6.298 2.426 1.00 0.00 68 ILE A CA 22
ATOM 11203 C C . ILE A 1 68 ? 3.765 -6.046 3.857 1.00 0.00 68 ILE A C 22
ATOM 11204 O O . ILE A 1 68 ? 2.688 -6.447 4.253 1.00 0.00 68 ILE A O 22
ATOM 11220 N N . ASP A 1 69 ? 4.572 -5.368 4.624 1.00 0.00 69 ASP A N 22
ATOM 11221 C CA . ASP A 1 69 ? 4.195 -5.055 6.031 1.00 0.00 69 ASP A CA 22
ATOM 11222 C C . ASP A 1 69 ? 3.435 -3.715 6.049 1.00 0.00 69 ASP A C 22
ATOM 11223 O O . ASP A 1 69 ? 3.813 -2.783 5.369 1.00 0.00 69 ASP A O 22
ATOM 11232 N N . PRO A 1 70 ? 2.360 -3.617 6.798 1.00 0.00 70 PRO A N 22
ATOM 11233 C CA . PRO A 1 70 ? 1.540 -2.366 6.865 1.00 0.00 70 PRO A CA 22
ATOM 11234 C C . PRO A 1 70 ? 2.266 -1.198 7.546 1.00 0.00 70 PRO A C 22
ATOM 11235 O O . PRO A 1 70 ? 2.112 -0.056 7.161 1.00 0.00 70 PRO A O 22
ATOM 11246 N N . GLN A 1 71 ? 3.057 -1.471 8.547 1.00 0.00 71 GLN A N 22
ATOM 11247 C CA . GLN A 1 71 ? 3.789 -0.368 9.237 1.00 0.00 71 GLN A CA 22
ATOM 11248 C C . GLN A 1 71 ? 4.969 0.088 8.375 1.00 0.00 71 GLN A C 22
ATOM 11249 O O . GLN A 1 71 ? 5.360 1.237 8.410 1.00 0.00 71 GLN A O 22
ATOM 11263 N N . VAL A 1 72 ? 5.530 -0.786 7.590 1.00 0.00 72 VAL A N 22
ATOM 11264 C CA . VAL A 1 72 ? 6.667 -0.370 6.720 1.00 0.00 72 VAL A CA 22
ATOM 11265 C C . VAL A 1 72 ? 6.108 0.279 5.457 1.00 0.00 72 VAL A C 22
ATOM 11266 O O . VAL A 1 72 ? 6.768 1.055 4.795 1.00 0.00 72 VAL A O 22
ATOM 11279 N N . PHE A 1 73 ? 4.887 -0.036 5.122 1.00 0.00 73 PHE A N 22
ATOM 11280 C CA . PHE A 1 73 ? 4.253 0.546 3.907 1.00 0.00 73 PHE A CA 22
ATOM 11281 C C . PHE A 1 73 ? 3.875 2.009 4.167 1.00 0.00 73 PHE A C 22
ATOM 11282 O O . PHE A 1 73 ? 4.267 2.902 3.440 1.00 0.00 73 PHE A O 22
ATOM 11299 N N . TYR A 1 74 ? 3.107 2.260 5.191 1.00 0.00 74 TYR A N 22
ATOM 11300 C CA . TYR A 1 74 ? 2.701 3.665 5.483 1.00 0.00 74 TYR A CA 22
ATOM 11301 C C . TYR A 1 74 ? 3.949 4.525 5.693 1.00 0.00 74 TYR A C 22
ATOM 11302 O O . TYR A 1 74 ? 3.881 5.738 5.685 1.00 0.00 74 TYR A O 22
ATOM 11320 N N . GLU A 1 75 ? 5.085 3.915 5.882 1.00 0.00 75 GLU A N 22
ATOM 11321 C CA . GLU A 1 75 ? 6.330 4.706 6.092 1.00 0.00 75 GLU A CA 22
ATOM 11322 C C . GLU A 1 75 ? 6.878 5.179 4.743 1.00 0.00 75 GLU A C 22
ATOM 11323 O O . GLU A 1 75 ? 7.868 5.880 4.679 1.00 0.00 75 GLU A O 22
ATOM 11335 N N . LEU A 1 76 ? 6.250 4.800 3.664 1.00 0.00 76 LEU A N 22
ATOM 11336 C CA . LEU A 1 76 ? 6.750 5.230 2.327 1.00 0.00 76 LEU A CA 22
ATOM 11337 C C . LEU A 1 76 ? 6.021 6.512 1.890 1.00 0.00 76 LEU A C 22
ATOM 11338 O O . LEU A 1 76 ? 4.897 6.747 2.284 1.00 0.00 76 LEU A O 22
ATOM 11354 N N . PRO A 1 77 ? 6.647 7.336 1.075 1.00 0.00 77 PRO A N 22
ATOM 11355 C CA . PRO A 1 77 ? 6.018 8.599 0.587 1.00 0.00 77 PRO A CA 22
ATOM 11356 C C . PRO A 1 77 ? 4.642 8.359 -0.045 1.00 0.00 77 PRO A C 22
ATOM 11357 O O . PRO A 1 77 ? 4.328 7.268 -0.479 1.00 0.00 77 PRO A O 22
ATOM 11368 N N . GLU A 1 78 ? 3.824 9.376 -0.105 1.00 0.00 78 GLU A N 22
ATOM 11369 C CA . GLU A 1 78 ? 2.471 9.222 -0.712 1.00 0.00 78 GLU A CA 22
ATOM 11370 C C . GLU A 1 78 ? 2.602 8.864 -2.195 1.00 0.00 78 GLU A C 22
ATOM 11371 O O . GLU A 1 78 ? 1.944 7.966 -2.681 1.00 0.00 78 GLU A O 22
ATOM 11383 N N . ALA A 1 79 ? 3.433 9.558 -2.923 1.00 0.00 79 ALA A N 22
ATOM 11384 C CA . ALA A 1 79 ? 3.583 9.246 -4.373 1.00 0.00 79 ALA A CA 22
ATOM 11385 C C . ALA A 1 79 ? 3.943 7.767 -4.545 1.00 0.00 79 ALA A C 22
ATOM 11386 O O . ALA A 1 79 ? 3.505 7.116 -5.475 1.00 0.00 79 ALA A O 22
ATOM 11393 N N . VAL A 1 80 ? 4.718 7.226 -3.647 1.00 0.00 80 VAL A N 22
ATOM 11394 C CA . VAL A 1 80 ? 5.085 5.785 -3.746 1.00 0.00 80 VAL A CA 22
ATOM 11395 C C . VAL A 1 80 ? 3.911 4.949 -3.240 1.00 0.00 80 VAL A C 22
ATOM 11396 O O . VAL A 1 80 ? 3.613 3.890 -3.757 1.00 0.00 80 VAL A O 22
ATOM 11409 N N . GLN A 1 81 ? 3.229 5.436 -2.241 1.00 0.00 81 GLN A N 22
ATOM 11410 C CA . GLN A 1 81 ? 2.055 4.701 -1.699 1.00 0.00 81 GLN A CA 22
ATOM 11411 C C . GLN A 1 81 ? 1.011 4.565 -2.809 1.00 0.00 81 GLN A C 22
ATOM 11412 O O . GLN A 1 81 ? 0.439 3.514 -3.019 1.00 0.00 81 GLN A O 22
ATOM 11426 N N . LYS A 1 82 ? 0.763 5.633 -3.515 1.00 0.00 82 LYS A N 22
ATOM 11427 C CA . LYS A 1 82 ? -0.241 5.605 -4.616 1.00 0.00 82 LYS A CA 22
ATOM 11428 C C . LYS A 1 82 ? 0.208 4.649 -5.722 1.00 0.00 82 LYS A C 22
ATOM 11429 O O . LYS A 1 82 ? -0.551 3.817 -6.174 1.00 0.00 82 LYS A O 22
ATOM 11448 N N . GLU A 1 83 ? 1.427 4.772 -6.173 1.00 0.00 83 GLU A N 22
ATOM 11449 C CA . GLU A 1 83 ? 1.907 3.878 -7.266 1.00 0.00 83 GLU A CA 22
ATOM 11450 C C . GLU A 1 83 ? 1.825 2.416 -6.823 1.00 0.00 83 GLU A C 22
ATOM 11451 O O . GLU A 1 83 ? 1.457 1.545 -7.590 1.00 0.00 83 GLU A O 22
ATOM 11463 N N . LEU A 1 84 ? 2.162 2.133 -5.598 1.00 0.00 84 LEU A N 22
ATOM 11464 C CA . LEU A 1 84 ? 2.099 0.722 -5.134 1.00 0.00 84 LEU A CA 22
ATOM 11465 C C . LEU A 1 84 ? 0.635 0.322 -4.934 1.00 0.00 84 LEU A C 22
ATOM 11466 O O . LEU A 1 84 ? 0.240 -0.783 -5.251 1.00 0.00 84 LEU A O 22
ATOM 11482 N N . LEU A 1 85 ? -0.181 1.212 -4.437 1.00 0.00 85 LEU A N 22
ATOM 11483 C CA . LEU A 1 85 ? -1.619 0.867 -4.254 1.00 0.00 85 LEU A CA 22
ATOM 11484 C C . LEU A 1 85 ? -2.252 0.702 -5.635 1.00 0.00 85 LEU A C 22
ATOM 11485 O O . LEU A 1 85 ? -3.094 -0.147 -5.844 1.00 0.00 85 LEU A O 22
ATOM 11501 N N . ALA A 1 86 ? -1.841 1.502 -6.583 1.00 0.00 86 ALA A N 22
ATOM 11502 C CA . ALA A 1 86 ? -2.408 1.380 -7.955 1.00 0.00 86 ALA A CA 22
ATOM 11503 C C . ALA A 1 86 ? -2.006 0.022 -8.526 1.00 0.00 86 ALA A C 22
ATOM 11504 O O . ALA A 1 86 ? -2.737 -0.591 -9.275 1.00 0.00 86 ALA A O 22
ATOM 11511 N N . GLU A 1 87 ? -0.851 -0.462 -8.157 1.00 0.00 87 GLU A N 22
ATOM 11512 C CA . GLU A 1 87 ? -0.407 -1.792 -8.658 1.00 0.00 87 GLU A CA 22
ATOM 11513 C C . GLU A 1 87 ? -1.200 -2.875 -7.923 1.00 0.00 87 GLU A C 22
ATOM 11514 O O . GLU A 1 87 ? -1.626 -3.855 -8.506 1.00 0.00 87 GLU A O 22
ATOM 11526 N N . TRP A 1 88 ? -1.431 -2.688 -6.652 1.00 0.00 88 TRP A N 22
ATOM 11527 C CA . TRP A 1 88 ? -2.224 -3.688 -5.888 1.00 0.00 88 TRP A CA 22
ATOM 11528 C C . TRP A 1 88 ? -3.648 -3.694 -6.443 1.00 0.00 88 TRP A C 22
ATOM 11529 O O . TRP A 1 88 ? -4.310 -4.709 -6.494 1.00 0.00 88 TRP A O 22
ATOM 11550 N N . LYS A 1 89 ? -4.119 -2.544 -6.847 1.00 0.00 89 LYS A N 22
ATOM 11551 C CA . LYS A 1 89 ? -5.500 -2.434 -7.391 1.00 0.00 89 LYS A CA 22
ATOM 11552 C C . LYS A 1 89 ? -5.552 -2.938 -8.834 1.00 0.00 89 LYS A C 22
ATOM 11553 O O . LYS A 1 89 ? -6.514 -3.558 -9.240 1.00 0.00 89 LYS A O 22
ATOM 11572 N N . ARG A 1 90 ? -4.541 -2.686 -9.622 1.00 0.00 90 ARG A N 22
ATOM 11573 C CA . ARG A 1 90 ? -4.581 -3.165 -11.027 1.00 0.00 90 ARG A CA 22
ATOM 11574 C C . ARG A 1 90 ? -4.710 -4.689 -11.037 1.00 0.00 90 ARG A C 22
ATOM 11575 O O . ARG A 1 90 ? -5.467 -5.250 -11.803 1.00 0.00 90 ARG A O 22
ATOM 11596 N N . THR A 1 91 ? -3.986 -5.366 -10.188 1.00 0.00 91 THR A N 22
ATOM 11597 C CA . THR A 1 91 ? -4.086 -6.853 -10.154 1.00 0.00 91 THR A CA 22
ATOM 11598 C C . THR A 1 91 ? -4.996 -7.271 -8.996 1.00 0.00 91 THR A C 22
ATOM 11599 O O . THR A 1 91 ? -5.810 -8.164 -9.128 1.00 0.00 91 THR A O 22
ATOM 11610 N N . GLY A 1 92 ? -4.867 -6.633 -7.865 1.00 0.00 92 GLY A N 22
ATOM 11611 C CA . GLY A 1 92 ? -5.728 -6.995 -6.701 1.00 0.00 92 GLY A CA 22
ATOM 11612 C C . GLY A 1 92 ? -4.900 -7.765 -5.672 1.00 0.00 92 GLY A C 22
ATOM 11613 O O . GLY A 1 92 ? -5.275 -7.884 -4.523 1.00 0.00 92 GLY A O 22
ATOM 11617 N N . LYS A 1 61 ? -11.224 -0.467 4.049 1.00 0.00 61 LYS A N 23
ATOM 11618 C CA . LYS A 1 61 ? -10.658 -1.837 3.879 1.00 0.00 61 LYS A CA 23
ATOM 11619 C C . LYS A 1 61 ? -9.490 -1.833 2.888 1.00 0.00 61 LYS A C 23
ATOM 11620 O O . LYS A 1 61 ? -9.660 -1.651 1.698 1.00 0.00 61 LYS A O 23
ATOM 11639 N N . ILE A 1 62 ? -8.304 -2.037 3.390 1.00 0.00 62 ILE A N 23
ATOM 11640 C CA . ILE A 1 62 ? -7.097 -2.058 2.516 1.00 0.00 62 ILE A CA 23
ATOM 11641 C C . ILE A 1 62 ? -6.539 -3.484 2.451 1.00 0.00 62 ILE A C 23
ATOM 11642 O O . ILE A 1 62 ? -6.721 -4.271 3.358 1.00 0.00 62 ILE A O 23
ATOM 11658 N N . THR A 1 63 ? -5.858 -3.817 1.388 1.00 0.00 63 THR A N 23
ATOM 11659 C CA . THR A 1 63 ? -5.283 -5.189 1.259 1.00 0.00 63 THR A CA 23
ATOM 11660 C C . THR A 1 63 ? -3.788 -5.088 0.958 1.00 0.00 63 THR A C 23
ATOM 11661 O O . THR A 1 63 ? -3.383 -4.605 -0.081 1.00 0.00 63 THR A O 23
ATOM 11672 N N . PHE A 1 64 ? -2.963 -5.549 1.860 1.00 0.00 64 PHE A N 23
ATOM 11673 C CA . PHE A 1 64 ? -1.493 -5.492 1.637 1.00 0.00 64 PHE A CA 23
ATOM 11674 C C . PHE A 1 64 ? -0.991 -6.875 1.188 1.00 0.00 64 PHE A C 23
ATOM 11675 O O . PHE A 1 64 ? -1.375 -7.879 1.755 1.00 0.00 64 PHE A O 23
ATOM 11692 N N . PRO A 1 65 ? -0.126 -6.943 0.200 1.00 0.00 65 PRO A N 23
ATOM 11693 C CA . PRO A 1 65 ? 0.429 -8.244 -0.275 1.00 0.00 65 PRO A CA 23
ATOM 11694 C C . PRO A 1 65 ? 0.914 -9.126 0.880 1.00 0.00 65 PRO A C 23
ATOM 11695 O O . PRO A 1 65 ? 1.224 -8.650 1.954 1.00 0.00 65 PRO A O 23
ATOM 11706 N N . SER A 1 66 ? 0.995 -10.407 0.656 1.00 0.00 66 SER A N 23
ATOM 11707 C CA . SER A 1 66 ? 1.475 -11.337 1.719 1.00 0.00 66 SER A CA 23
ATOM 11708 C C . SER A 1 66 ? 2.934 -11.027 2.066 1.00 0.00 66 SER A C 23
ATOM 11709 O O . SER A 1 66 ? 3.520 -11.666 2.916 1.00 0.00 66 SER A O 23
ATOM 11717 N N . ASP A 1 67 ? 3.531 -10.066 1.407 1.00 0.00 67 ASP A N 23
ATOM 11718 C CA . ASP A 1 67 ? 4.961 -9.739 1.698 1.00 0.00 67 ASP A CA 23
ATOM 11719 C C . ASP A 1 67 ? 5.122 -8.263 2.082 1.00 0.00 67 ASP A C 23
ATOM 11720 O O . ASP A 1 67 ? 6.221 -7.747 2.099 1.00 0.00 67 ASP A O 23
ATOM 11729 N N . ILE A 1 68 ? 4.049 -7.575 2.384 1.00 0.00 68 ILE A N 23
ATOM 11730 C CA . ILE A 1 68 ? 4.172 -6.130 2.755 1.00 0.00 68 ILE A CA 23
ATOM 11731 C C . ILE A 1 68 ? 3.777 -5.898 4.214 1.00 0.00 68 ILE A C 23
ATOM 11732 O O . ILE A 1 68 ? 2.711 -6.273 4.658 1.00 0.00 68 ILE A O 23
ATOM 11748 N N . ASP A 1 69 ? 4.644 -5.262 4.950 1.00 0.00 69 ASP A N 23
ATOM 11749 C CA . ASP A 1 69 ? 4.351 -4.970 6.380 1.00 0.00 69 ASP A CA 23
ATOM 11750 C C . ASP A 1 69 ? 3.642 -3.605 6.476 1.00 0.00 69 ASP A C 23
ATOM 11751 O O . ASP A 1 69 ? 4.210 -2.593 6.114 1.00 0.00 69 ASP A O 23
ATOM 11760 N N . PRO A 1 70 ? 2.410 -3.563 6.942 1.00 0.00 70 PRO A N 23
ATOM 11761 C CA . PRO A 1 70 ? 1.645 -2.286 7.054 1.00 0.00 70 PRO A CA 23
ATOM 11762 C C . PRO A 1 70 ? 2.458 -1.152 7.694 1.00 0.00 70 PRO A C 23
ATOM 11763 O O . PRO A 1 70 ? 2.324 -0.002 7.326 1.00 0.00 70 PRO A O 23
ATOM 11774 N N . GLN A 1 71 ? 3.298 -1.461 8.645 1.00 0.00 71 GLN A N 23
ATOM 11775 C CA . GLN A 1 71 ? 4.109 -0.389 9.297 1.00 0.00 71 GLN A CA 23
ATOM 11776 C C . GLN A 1 71 ? 5.230 0.055 8.355 1.00 0.00 71 GLN A C 23
ATOM 11777 O O . GLN A 1 71 ? 5.644 1.197 8.372 1.00 0.00 71 GLN A O 23
ATOM 11791 N N . VAL A 1 72 ? 5.722 -0.822 7.529 1.00 0.00 72 VAL A N 23
ATOM 11792 C CA . VAL A 1 72 ? 6.809 -0.421 6.592 1.00 0.00 72 VAL A CA 23
ATOM 11793 C C . VAL A 1 72 ? 6.190 0.222 5.348 1.00 0.00 72 VAL A C 23
ATOM 11794 O O . VAL A 1 72 ? 6.833 0.973 4.642 1.00 0.00 72 VAL A O 23
ATOM 11807 N N . PHE A 1 73 ? 4.947 -0.070 5.072 1.00 0.00 73 PHE A N 23
ATOM 11808 C CA . PHE A 1 73 ? 4.278 0.516 3.875 1.00 0.00 73 PHE A CA 23
ATOM 11809 C C . PHE A 1 73 ? 3.859 1.960 4.171 1.00 0.00 73 PHE A C 23
ATOM 11810 O O . PHE A 1 73 ? 4.243 2.883 3.479 1.00 0.00 73 PHE A O 23
ATOM 11827 N N . TYR A 1 74 ? 3.068 2.167 5.190 1.00 0.00 74 TYR A N 23
ATOM 11828 C CA . TYR A 1 74 ? 2.631 3.557 5.512 1.00 0.00 74 TYR A CA 23
ATOM 11829 C C . TYR A 1 74 ? 3.865 4.431 5.744 1.00 0.00 74 TYR A C 23
ATOM 11830 O O . TYR A 1 74 ? 3.788 5.644 5.725 1.00 0.00 74 TYR A O 23
ATOM 11848 N N . GLU A 1 75 ? 5.004 3.833 5.962 1.00 0.00 75 GLU A N 23
ATOM 11849 C CA . GLU A 1 75 ? 6.237 4.636 6.192 1.00 0.00 75 GLU A CA 23
ATOM 11850 C C . GLU A 1 75 ? 6.817 5.083 4.848 1.00 0.00 75 GLU A C 23
ATOM 11851 O O . GLU A 1 75 ? 7.797 5.799 4.790 1.00 0.00 75 GLU A O 23
ATOM 11863 N N . LEU A 1 76 ? 6.222 4.662 3.765 1.00 0.00 76 LEU A N 23
ATOM 11864 C CA . LEU A 1 76 ? 6.745 5.059 2.428 1.00 0.00 76 LEU A CA 23
ATOM 11865 C C . LEU A 1 76 ? 6.066 6.361 1.975 1.00 0.00 76 LEU A C 23
ATOM 11866 O O . LEU A 1 76 ? 4.946 6.636 2.355 1.00 0.00 76 LEU A O 23
ATOM 11882 N N . PRO A 1 77 ? 6.725 7.152 1.157 1.00 0.00 77 PRO A N 23
ATOM 11883 C CA . PRO A 1 77 ? 6.139 8.427 0.654 1.00 0.00 77 PRO A CA 23
ATOM 11884 C C . PRO A 1 77 ? 4.763 8.209 0.017 1.00 0.00 77 PRO A C 23
ATOM 11885 O O . PRO A 1 77 ? 4.430 7.123 -0.412 1.00 0.00 77 PRO A O 23
ATOM 11896 N N . GLU A 1 78 ? 3.962 9.237 -0.048 1.00 0.00 78 GLU A N 23
ATOM 11897 C CA . GLU A 1 78 ? 2.609 9.097 -0.658 1.00 0.00 78 GLU A CA 23
ATOM 11898 C C . GLU A 1 78 ? 2.736 8.736 -2.140 1.00 0.00 78 GLU A C 23
ATOM 11899 O O . GLU A 1 78 ? 2.131 7.793 -2.607 1.00 0.00 78 GLU A O 23
ATOM 11911 N N . ALA A 1 79 ? 3.510 9.475 -2.888 1.00 0.00 79 ALA A N 23
ATOM 11912 C CA . ALA A 1 79 ? 3.654 9.158 -4.338 1.00 0.00 79 ALA A CA 23
ATOM 11913 C C . ALA A 1 79 ? 3.977 7.671 -4.503 1.00 0.00 79 ALA A C 23
ATOM 11914 O O . ALA A 1 79 ? 3.539 7.030 -5.439 1.00 0.00 79 ALA A O 23
ATOM 11921 N N . VAL A 1 80 ? 4.723 7.112 -3.590 1.00 0.00 80 VAL A N 23
ATOM 11922 C CA . VAL A 1 80 ? 5.058 5.663 -3.678 1.00 0.00 80 VAL A CA 23
ATOM 11923 C C . VAL A 1 80 ? 3.859 4.850 -3.191 1.00 0.00 80 VAL A C 23
ATOM 11924 O O . VAL A 1 80 ? 3.558 3.791 -3.703 1.00 0.00 80 VAL A O 23
ATOM 11937 N N . GLN A 1 81 ? 3.165 5.355 -2.209 1.00 0.00 81 GLN A N 23
ATOM 11938 C CA . GLN A 1 81 ? 1.971 4.642 -1.681 1.00 0.00 81 GLN A CA 23
ATOM 11939 C C . GLN A 1 81 ? 0.914 4.546 -2.785 1.00 0.00 81 GLN A C 23
ATOM 11940 O O . GLN A 1 81 ? 0.327 3.506 -3.012 1.00 0.00 81 GLN A O 23
ATOM 11954 N N . LYS A 1 82 ? 0.664 5.632 -3.465 1.00 0.00 82 LYS A N 23
ATOM 11955 C CA . LYS A 1 82 ? -0.357 5.632 -4.553 1.00 0.00 82 LYS A CA 23
ATOM 11956 C C . LYS A 1 82 ? 0.092 4.727 -5.702 1.00 0.00 82 LYS A C 23
ATOM 11957 O O . LYS A 1 82 ? -0.660 3.905 -6.183 1.00 0.00 82 LYS A O 23
ATOM 11976 N N . GLU A 1 83 ? 1.304 4.883 -6.160 1.00 0.00 83 GLU A N 23
ATOM 11977 C CA . GLU A 1 83 ? 1.780 4.038 -7.291 1.00 0.00 83 GLU A CA 23
ATOM 11978 C C . GLU A 1 83 ? 1.720 2.562 -6.897 1.00 0.00 83 GLU A C 23
ATOM 11979 O O . GLU A 1 83 ? 1.299 1.720 -7.668 1.00 0.00 83 GLU A O 23
ATOM 11991 N N . LEU A 1 84 ? 2.124 2.235 -5.700 1.00 0.00 84 LEU A N 23
ATOM 11992 C CA . LEU A 1 84 ? 2.073 0.810 -5.279 1.00 0.00 84 LEU A CA 23
ATOM 11993 C C . LEU A 1 84 ? 0.609 0.409 -5.083 1.00 0.00 84 LEU A C 23
ATOM 11994 O O . LEU A 1 84 ? 0.216 -0.702 -5.375 1.00 0.00 84 LEU A O 23
ATOM 12010 N N . LEU A 1 85 ? -0.206 1.314 -4.611 1.00 0.00 85 LEU A N 23
ATOM 12011 C CA . LEU A 1 85 ? -1.648 0.987 -4.422 1.00 0.00 85 LEU A CA 23
ATOM 12012 C C . LEU A 1 85 ? -2.300 0.833 -5.798 1.00 0.00 85 LEU A C 23
ATOM 12013 O O . LEU A 1 85 ? -3.148 -0.015 -6.001 1.00 0.00 85 LEU A O 23
ATOM 12029 N N . ALA A 1 86 ? -1.911 1.638 -6.748 1.00 0.00 86 ALA A N 23
ATOM 12030 C CA . ALA A 1 86 ? -2.508 1.527 -8.109 1.00 0.00 86 ALA A CA 23
ATOM 12031 C C . ALA A 1 86 ? -2.128 0.173 -8.712 1.00 0.00 86 ALA A C 23
ATOM 12032 O O . ALA A 1 86 ? -2.879 -0.417 -9.463 1.00 0.00 86 ALA A O 23
ATOM 12039 N N . GLU A 1 87 ? -0.974 -0.334 -8.369 1.00 0.00 87 GLU A N 23
ATOM 12040 C CA . GLU A 1 87 ? -0.557 -1.663 -8.905 1.00 0.00 87 GLU A CA 23
ATOM 12041 C C . GLU A 1 87 ? -1.337 -2.753 -8.165 1.00 0.00 87 GLU A C 23
ATOM 12042 O O . GLU A 1 87 ? -1.708 -3.764 -8.733 1.00 0.00 87 GLU A O 23
ATOM 12054 N N . TRP A 1 88 ? -1.613 -2.539 -6.908 1.00 0.00 88 TRP A N 23
ATOM 12055 C CA . TRP A 1 88 ? -2.394 -3.543 -6.133 1.00 0.00 88 TRP A CA 23
ATOM 12056 C C . TRP A 1 88 ? -3.822 -3.576 -6.681 1.00 0.00 88 TRP A C 23
ATOM 12057 O O . TRP A 1 88 ? -4.481 -4.595 -6.674 1.00 0.00 88 TRP A O 23
ATOM 12078 N N . LYS A 1 89 ? -4.303 -2.457 -7.148 1.00 0.00 89 LYS A N 23
ATOM 12079 C CA . LYS A 1 89 ? -5.688 -2.403 -7.696 1.00 0.00 89 LYS A CA 23
ATOM 12080 C C . LYS A 1 89 ? -5.722 -3.047 -9.082 1.00 0.00 89 LYS A C 23
ATOM 12081 O O . LYS A 1 89 ? -6.683 -3.698 -9.443 1.00 0.00 89 LYS A O 23
ATOM 12100 N N . ARG A 1 90 ? -4.693 -2.880 -9.867 1.00 0.00 90 ARG A N 23
ATOM 12101 C CA . ARG A 1 90 ? -4.703 -3.501 -11.220 1.00 0.00 90 ARG A CA 23
ATOM 12102 C C . ARG A 1 90 ? -4.780 -5.019 -11.061 1.00 0.00 90 ARG A C 23
ATOM 12103 O O . ARG A 1 90 ? -5.537 -5.686 -11.739 1.00 0.00 90 ARG A O 23
ATOM 12124 N N . THR A 1 91 ? -4.019 -5.569 -10.155 1.00 0.00 91 THR A N 23
ATOM 12125 C CA . THR A 1 91 ? -4.069 -7.042 -9.938 1.00 0.00 91 THR A CA 23
ATOM 12126 C C . THR A 1 91 ? -5.102 -7.339 -8.848 1.00 0.00 91 THR A C 23
ATOM 12127 O O . THR A 1 91 ? -5.880 -8.269 -8.947 1.00 0.00 91 THR A O 23
ATOM 12138 N N . GLY A 1 92 ? -5.116 -6.547 -7.813 1.00 0.00 92 GLY A N 23
ATOM 12139 C CA . GLY A 1 92 ? -6.098 -6.766 -6.711 1.00 0.00 92 GLY A CA 23
ATOM 12140 C C . GLY A 1 92 ? -5.383 -7.340 -5.487 1.00 0.00 92 GLY A C 23
ATOM 12141 O O . GLY A 1 92 ? -5.962 -8.062 -4.701 1.00 0.00 92 GLY A O 23
ATOM 12145 N N . LYS A 1 61 ? -11.269 0.051 2.905 1.00 0.00 61 LYS A N 24
ATOM 12146 C CA . LYS A 1 61 ? -10.877 -1.163 2.131 1.00 0.00 61 LYS A CA 24
ATOM 12147 C C . LYS A 1 61 ? -9.372 -1.121 1.856 1.00 0.00 61 LYS A C 24
ATOM 12148 O O . LYS A 1 61 ? -8.887 -0.236 1.180 1.00 0.00 61 LYS A O 24
ATOM 12167 N N . ILE A 1 62 ? -8.626 -2.071 2.354 1.00 0.00 62 ILE A N 24
ATOM 12168 C CA . ILE A 1 62 ? -7.158 -2.064 2.084 1.00 0.00 62 ILE A CA 24
ATOM 12169 C C . ILE A 1 62 ? -6.611 -3.492 2.126 1.00 0.00 62 ILE A C 24
ATOM 12170 O O . ILE A 1 62 ? -6.837 -4.230 3.063 1.00 0.00 62 ILE A O 24
ATOM 12186 N N . THR A 1 63 ? -5.884 -3.878 1.115 1.00 0.00 63 THR A N 24
ATOM 12187 C CA . THR A 1 63 ? -5.303 -5.252 1.081 1.00 0.00 63 THR A CA 24
ATOM 12188 C C . THR A 1 63 ? -3.796 -5.155 0.842 1.00 0.00 63 THR A C 24
ATOM 12189 O O . THR A 1 63 ? -3.349 -4.652 -0.170 1.00 0.00 63 THR A O 24
ATOM 12200 N N . PHE A 1 64 ? -3.006 -5.633 1.768 1.00 0.00 64 PHE A N 24
ATOM 12201 C CA . PHE A 1 64 ? -1.526 -5.568 1.599 1.00 0.00 64 PHE A CA 24
ATOM 12202 C C . PHE A 1 64 ? -1.007 -6.918 1.075 1.00 0.00 64 PHE A C 24
ATOM 12203 O O . PHE A 1 64 ? -1.334 -7.953 1.621 1.00 0.00 64 PHE A O 24
ATOM 12220 N N . PRO A 1 65 ? -0.180 -6.922 0.055 1.00 0.00 65 PRO A N 24
ATOM 12221 C CA . PRO A 1 65 ? 0.400 -8.185 -0.482 1.00 0.00 65 PRO A CA 24
ATOM 12222 C C . PRO A 1 65 ? 0.941 -9.092 0.629 1.00 0.00 65 PRO A C 24
ATOM 12223 O O . PRO A 1 65 ? 1.311 -8.637 1.693 1.00 0.00 65 PRO A O 24
ATOM 12234 N N . SER A 1 66 ? 0.990 -10.369 0.381 1.00 0.00 66 SER A N 24
ATOM 12235 C CA . SER A 1 66 ? 1.507 -11.322 1.406 1.00 0.00 66 SER A CA 24
ATOM 12236 C C . SER A 1 66 ? 2.967 -10.999 1.748 1.00 0.00 66 SER A C 24
ATOM 12237 O O . SER A 1 66 ? 3.568 -11.657 2.573 1.00 0.00 66 SER A O 24
ATOM 12245 N N . ASP A 1 67 ? 3.548 -10.009 1.116 1.00 0.00 67 ASP A N 24
ATOM 12246 C CA . ASP A 1 67 ? 4.977 -9.677 1.410 1.00 0.00 67 ASP A CA 24
ATOM 12247 C C . ASP A 1 67 ? 5.133 -8.201 1.803 1.00 0.00 67 ASP A C 24
ATOM 12248 O O . ASP A 1 67 ? 6.232 -7.684 1.836 1.00 0.00 67 ASP A O 24
ATOM 12257 N N . ILE A 1 68 ? 4.056 -7.515 2.095 1.00 0.00 68 ILE A N 24
ATOM 12258 C CA . ILE A 1 68 ? 4.173 -6.071 2.479 1.00 0.00 68 ILE A CA 24
ATOM 12259 C C . ILE A 1 68 ? 3.741 -5.851 3.930 1.00 0.00 68 ILE A C 24
ATOM 12260 O O . ILE A 1 68 ? 2.661 -6.228 4.342 1.00 0.00 68 ILE A O 24
ATOM 12276 N N . ASP A 1 69 ? 4.589 -5.222 4.694 1.00 0.00 69 ASP A N 24
ATOM 12277 C CA . ASP A 1 69 ? 4.259 -4.940 6.119 1.00 0.00 69 ASP A CA 24
ATOM 12278 C C . ASP A 1 69 ? 3.508 -3.597 6.195 1.00 0.00 69 ASP A C 24
ATOM 12279 O O . ASP A 1 69 ? 3.855 -2.658 5.506 1.00 0.00 69 ASP A O 24
ATOM 12288 N N . PRO A 1 70 ? 2.475 -3.500 7.005 1.00 0.00 70 PRO A N 24
ATOM 12289 C CA . PRO A 1 70 ? 1.672 -2.243 7.132 1.00 0.00 70 PRO A CA 24
ATOM 12290 C C . PRO A 1 70 ? 2.459 -1.078 7.746 1.00 0.00 70 PRO A C 24
ATOM 12291 O O . PRO A 1 70 ? 2.318 0.057 7.334 1.00 0.00 70 PRO A O 24
ATOM 12302 N N . GLN A 1 71 ? 3.287 -1.338 8.720 1.00 0.00 71 GLN A N 24
ATOM 12303 C CA . GLN A 1 71 ? 4.069 -0.228 9.340 1.00 0.00 71 GLN A CA 24
ATOM 12304 C C . GLN A 1 71 ? 5.207 0.187 8.406 1.00 0.00 71 GLN A C 24
ATOM 12305 O O . GLN A 1 71 ? 5.629 1.327 8.405 1.00 0.00 71 GLN A O 24
ATOM 12319 N N . VAL A 1 72 ? 5.702 -0.707 7.600 1.00 0.00 72 VAL A N 24
ATOM 12320 C CA . VAL A 1 72 ? 6.800 -0.325 6.669 1.00 0.00 72 VAL A CA 24
ATOM 12321 C C . VAL A 1 72 ? 6.199 0.331 5.427 1.00 0.00 72 VAL A C 24
ATOM 12322 O O . VAL A 1 72 ? 6.862 1.059 4.717 1.00 0.00 72 VAL A O 24
ATOM 12335 N N . PHE A 1 73 ? 4.951 0.065 5.154 1.00 0.00 73 PHE A N 24
ATOM 12336 C CA . PHE A 1 73 ? 4.295 0.651 3.951 1.00 0.00 73 PHE A CA 24
ATOM 12337 C C . PHE A 1 73 ? 3.871 2.099 4.223 1.00 0.00 73 PHE A C 24
ATOM 12338 O O . PHE A 1 73 ? 4.252 3.012 3.517 1.00 0.00 73 PHE A O 24
ATOM 12355 N N . TYR A 1 74 ? 3.071 2.315 5.230 1.00 0.00 74 TYR A N 24
ATOM 12356 C CA . TYR A 1 74 ? 2.617 3.705 5.524 1.00 0.00 74 TYR A CA 24
ATOM 12357 C C . TYR A 1 74 ? 3.835 4.597 5.774 1.00 0.00 74 TYR A C 24
ATOM 12358 O O . TYR A 1 74 ? 3.753 5.807 5.700 1.00 0.00 74 TYR A O 24
ATOM 12376 N N . GLU A 1 75 ? 4.967 4.014 6.057 1.00 0.00 75 GLU A N 24
ATOM 12377 C CA . GLU A 1 75 ? 6.189 4.831 6.297 1.00 0.00 75 GLU A CA 24
ATOM 12378 C C . GLU A 1 75 ? 6.798 5.241 4.952 1.00 0.00 75 GLU A C 24
ATOM 12379 O O . GLU A 1 75 ? 7.784 5.948 4.898 1.00 0.00 75 GLU A O 24
ATOM 12391 N N . LEU A 1 76 ? 6.223 4.797 3.866 1.00 0.00 76 LEU A N 24
ATOM 12392 C CA . LEU A 1 76 ? 6.778 5.161 2.529 1.00 0.00 76 LEU A CA 24
ATOM 12393 C C . LEU A 1 76 ? 6.130 6.462 2.032 1.00 0.00 76 LEU A C 24
ATOM 12394 O O . LEU A 1 76 ? 5.012 6.773 2.392 1.00 0.00 76 LEU A O 24
ATOM 12410 N N . PRO A 1 77 ? 6.814 7.217 1.195 1.00 0.00 77 PRO A N 24
ATOM 12411 C CA . PRO A 1 77 ? 6.260 8.488 0.644 1.00 0.00 77 PRO A CA 24
ATOM 12412 C C . PRO A 1 77 ? 4.889 8.279 -0.007 1.00 0.00 77 PRO A C 24
ATOM 12413 O O . PRO A 1 77 ? 4.535 7.182 -0.391 1.00 0.00 77 PRO A O 24
ATOM 12424 N N . GLU A 1 78 ? 4.116 9.322 -0.133 1.00 0.00 78 GLU A N 24
ATOM 12425 C CA . GLU A 1 78 ? 2.769 9.187 -0.756 1.00 0.00 78 GLU A CA 24
ATOM 12426 C C . GLU A 1 78 ? 2.906 8.743 -2.215 1.00 0.00 78 GLU A C 24
ATOM 12427 O O . GLU A 1 78 ? 2.253 7.816 -2.651 1.00 0.00 78 GLU A O 24
ATOM 12439 N N . ALA A 1 79 ? 3.737 9.399 -2.980 1.00 0.00 79 ALA A N 24
ATOM 12440 C CA . ALA A 1 79 ? 3.889 9.006 -4.411 1.00 0.00 79 ALA A CA 24
ATOM 12441 C C . ALA A 1 79 ? 4.172 7.503 -4.505 1.00 0.00 79 ALA A C 24
ATOM 12442 O O . ALA A 1 79 ? 3.738 6.837 -5.427 1.00 0.00 79 ALA A O 24
ATOM 12449 N N . VAL A 1 80 ? 4.877 6.958 -3.552 1.00 0.00 80 VAL A N 24
ATOM 12450 C CA . VAL A 1 80 ? 5.167 5.495 -3.578 1.00 0.00 80 VAL A CA 24
ATOM 12451 C C . VAL A 1 80 ? 3.932 4.737 -3.095 1.00 0.00 80 VAL A C 24
ATOM 12452 O O . VAL A 1 80 ? 3.618 3.662 -3.568 1.00 0.00 80 VAL A O 24
ATOM 12465 N N . GLN A 1 81 ? 3.227 5.301 -2.156 1.00 0.00 81 GLN A N 24
ATOM 12466 C CA . GLN A 1 81 ? 2.003 4.640 -1.627 1.00 0.00 81 GLN A CA 24
ATOM 12467 C C . GLN A 1 81 ? 0.951 4.546 -2.738 1.00 0.00 81 GLN A C 24
ATOM 12468 O O . GLN A 1 81 ? 0.379 3.502 -2.979 1.00 0.00 81 GLN A O 24
ATOM 12482 N N . LYS A 1 82 ? 0.684 5.636 -3.405 1.00 0.00 82 LYS A N 24
ATOM 12483 C CA . LYS A 1 82 ? -0.340 5.626 -4.490 1.00 0.00 82 LYS A CA 24
ATOM 12484 C C . LYS A 1 82 ? 0.086 4.690 -5.623 1.00 0.00 82 LYS A C 24
ATOM 12485 O O . LYS A 1 82 ? -0.679 3.861 -6.073 1.00 0.00 82 LYS A O 24
ATOM 12504 N N . GLU A 1 83 ? 1.292 4.826 -6.103 1.00 0.00 83 GLU A N 24
ATOM 12505 C CA . GLU A 1 83 ? 1.741 3.952 -7.224 1.00 0.00 83 GLU A CA 24
ATOM 12506 C C . GLU A 1 83 ? 1.668 2.480 -6.809 1.00 0.00 83 GLU A C 24
ATOM 12507 O O . GLU A 1 83 ? 1.272 1.629 -7.583 1.00 0.00 83 GLU A O 24
ATOM 12519 N N . LEU A 1 84 ? 2.037 2.165 -5.600 1.00 0.00 84 LEU A N 24
ATOM 12520 C CA . LEU A 1 84 ? 1.976 0.741 -5.173 1.00 0.00 84 LEU A CA 24
ATOM 12521 C C . LEU A 1 84 ? 0.517 0.347 -4.944 1.00 0.00 84 LEU A C 24
ATOM 12522 O O . LEU A 1 84 ? 0.116 -0.765 -5.227 1.00 0.00 84 LEU A O 24
ATOM 12538 N N . LEU A 1 85 ? -0.293 1.249 -4.454 1.00 0.00 85 LEU A N 24
ATOM 12539 C CA . LEU A 1 85 ? -1.727 0.908 -4.244 1.00 0.00 85 LEU A CA 24
ATOM 12540 C C . LEU A 1 85 ? -2.380 0.714 -5.614 1.00 0.00 85 LEU A C 24
ATOM 12541 O O . LEU A 1 85 ? -3.215 -0.151 -5.796 1.00 0.00 85 LEU A O 24
ATOM 12557 N N . ALA A 1 86 ? -1.997 1.501 -6.582 1.00 0.00 86 ALA A N 24
ATOM 12558 C CA . ALA A 1 86 ? -2.585 1.347 -7.941 1.00 0.00 86 ALA A CA 24
ATOM 12559 C C . ALA A 1 86 ? -2.179 -0.017 -8.504 1.00 0.00 86 ALA A C 24
ATOM 12560 O O . ALA A 1 86 ? -2.915 -0.640 -9.243 1.00 0.00 86 ALA A O 24
ATOM 12567 N N . GLU A 1 87 ? -1.019 -0.494 -8.139 1.00 0.00 87 GLU A N 24
ATOM 12568 C CA . GLU A 1 87 ? -0.575 -1.829 -8.633 1.00 0.00 87 GLU A CA 24
ATOM 12569 C C . GLU A 1 87 ? -1.365 -2.913 -7.896 1.00 0.00 87 GLU A C 24
ATOM 12570 O O . GLU A 1 87 ? -1.797 -3.892 -8.480 1.00 0.00 87 GLU A O 24
ATOM 12582 N N . TRP A 1 88 ? -1.586 -2.734 -6.623 1.00 0.00 88 TRP A N 24
ATOM 12583 C CA . TRP A 1 88 ? -2.375 -3.737 -5.857 1.00 0.00 88 TRP A CA 24
ATOM 12584 C C . TRP A 1 88 ? -3.799 -3.762 -6.412 1.00 0.00 88 TRP A C 24
ATOM 12585 O O . TRP A 1 88 ? -4.432 -4.793 -6.492 1.00 0.00 88 TRP A O 24
ATOM 12606 N N . LYS A 1 89 ? -4.302 -2.619 -6.785 1.00 0.00 89 LYS A N 24
ATOM 12607 C CA . LYS A 1 89 ? -5.686 -2.535 -7.327 1.00 0.00 89 LYS A CA 24
ATOM 12608 C C . LYS A 1 89 ? -5.741 -3.087 -8.753 1.00 0.00 89 LYS A C 24
ATOM 12609 O O . LYS A 1 89 ? -6.704 -3.722 -9.137 1.00 0.00 89 LYS A O 24
ATOM 12628 N N . ARG A 1 90 ? -4.736 -2.851 -9.550 1.00 0.00 90 ARG A N 24
ATOM 12629 C CA . ARG A 1 90 ? -4.769 -3.363 -10.943 1.00 0.00 90 ARG A CA 24
ATOM 12630 C C . ARG A 1 90 ? -4.893 -4.888 -10.927 1.00 0.00 90 ARG A C 24
ATOM 12631 O O . ARG A 1 90 ? -5.654 -5.464 -11.680 1.00 0.00 90 ARG A O 24
ATOM 12652 N N . THR A 1 91 ? -4.159 -5.550 -10.073 1.00 0.00 91 THR A N 24
ATOM 12653 C CA . THR A 1 91 ? -4.248 -7.039 -10.016 1.00 0.00 91 THR A CA 24
ATOM 12654 C C . THR A 1 91 ? -5.067 -7.456 -8.790 1.00 0.00 91 THR A C 24
ATOM 12655 O O . THR A 1 91 ? -5.847 -8.386 -8.845 1.00 0.00 91 THR A O 24
ATOM 12666 N N . GLY A 1 92 ? -4.888 -6.783 -7.688 1.00 0.00 92 GLY A N 24
ATOM 12667 C CA . GLY A 1 92 ? -5.648 -7.146 -6.455 1.00 0.00 92 GLY A CA 24
ATOM 12668 C C . GLY A 1 92 ? -4.686 -7.754 -5.435 1.00 0.00 92 GLY A C 24
ATOM 12669 O O . GLY A 1 92 ? -4.956 -7.779 -4.251 1.00 0.00 92 GLY A O 24
ATOM 12673 N N . LYS A 1 61 ? -11.327 -0.305 3.654 1.00 0.00 61 LYS A N 25
ATOM 12674 C CA . LYS A 1 61 ? -10.943 -1.316 2.630 1.00 0.00 61 LYS A CA 25
ATOM 12675 C C . LYS A 1 61 ? -9.459 -1.173 2.283 1.00 0.00 61 LYS A C 25
ATOM 12676 O O . LYS A 1 61 ? -9.041 -0.204 1.681 1.00 0.00 61 LYS A O 25
ATOM 12695 N N . ILE A 1 62 ? -8.666 -2.151 2.632 1.00 0.00 62 ILE A N 25
ATOM 12696 C CA . ILE A 1 62 ? -7.213 -2.099 2.297 1.00 0.00 62 ILE A CA 25
ATOM 12697 C C . ILE A 1 62 ? -6.651 -3.521 2.276 1.00 0.00 62 ILE A C 25
ATOM 12698 O O . ILE A 1 62 ? -6.853 -4.293 3.193 1.00 0.00 62 ILE A O 25
ATOM 12714 N N . THR A 1 63 ? -5.945 -3.868 1.237 1.00 0.00 63 THR A N 25
ATOM 12715 C CA . THR A 1 63 ? -5.357 -5.236 1.147 1.00 0.00 63 THR A CA 25
ATOM 12716 C C . THR A 1 63 ? -3.855 -5.122 0.886 1.00 0.00 63 THR A C 25
ATOM 12717 O O . THR A 1 63 ? -3.430 -4.633 -0.142 1.00 0.00 63 THR A O 25
ATOM 12728 N N . PHE A 1 64 ? -3.049 -5.572 1.808 1.00 0.00 64 PHE A N 25
ATOM 12729 C CA . PHE A 1 64 ? -1.575 -5.491 1.614 1.00 0.00 64 PHE A CA 25
ATOM 12730 C C . PHE A 1 64 ? -1.059 -6.843 1.093 1.00 0.00 64 PHE A C 25
ATOM 12731 O O . PHE A 1 64 ? -1.387 -7.876 1.642 1.00 0.00 64 PHE A O 25
ATOM 12748 N N . PRO A 1 65 ? -0.238 -6.855 0.068 1.00 0.00 65 PRO A N 25
ATOM 12749 C CA . PRO A 1 65 ? 0.330 -8.121 -0.472 1.00 0.00 65 PRO A CA 25
ATOM 12750 C C . PRO A 1 65 ? 0.863 -9.036 0.639 1.00 0.00 65 PRO A C 25
ATOM 12751 O O . PRO A 1 65 ? 1.212 -8.589 1.713 1.00 0.00 65 PRO A O 25
ATOM 12762 N N . SER A 1 66 ? 0.931 -10.311 0.379 1.00 0.00 66 SER A N 25
ATOM 12763 C CA . SER A 1 66 ? 1.442 -11.268 1.403 1.00 0.00 66 SER A CA 25
ATOM 12764 C C . SER A 1 66 ? 2.903 -10.954 1.748 1.00 0.00 66 SER A C 25
ATOM 12765 O O . SER A 1 66 ? 3.502 -11.619 2.569 1.00 0.00 66 SER A O 25
ATOM 12773 N N . ASP A 1 67 ? 3.489 -9.964 1.121 1.00 0.00 67 ASP A N 25
ATOM 12774 C CA . ASP A 1 67 ? 4.919 -9.642 1.419 1.00 0.00 67 ASP A CA 25
ATOM 12775 C C . ASP A 1 67 ? 5.079 -8.169 1.818 1.00 0.00 67 ASP A C 25
ATOM 12776 O O . ASP A 1 67 ? 6.181 -7.657 1.860 1.00 0.00 67 ASP A O 25
ATOM 12785 N N . ILE A 1 68 ? 4.004 -7.479 2.107 1.00 0.00 68 ILE A N 25
ATOM 12786 C CA . ILE A 1 68 ? 4.128 -6.038 2.495 1.00 0.00 68 ILE A CA 25
ATOM 12787 C C . ILE A 1 68 ? 3.690 -5.818 3.946 1.00 0.00 68 ILE A C 25
ATOM 12788 O O . ILE A 1 68 ? 2.610 -6.199 4.355 1.00 0.00 68 ILE A O 25
ATOM 12804 N N . ASP A 1 69 ? 4.534 -5.189 4.712 1.00 0.00 69 ASP A N 25
ATOM 12805 C CA . ASP A 1 69 ? 4.202 -4.907 6.138 1.00 0.00 69 ASP A CA 25
ATOM 12806 C C . ASP A 1 69 ? 3.491 -3.542 6.220 1.00 0.00 69 ASP A C 25
ATOM 12807 O O . ASP A 1 69 ? 3.869 -2.611 5.537 1.00 0.00 69 ASP A O 25
ATOM 12816 N N . PRO A 1 70 ? 2.460 -3.419 7.030 1.00 0.00 70 PRO A N 25
ATOM 12817 C CA . PRO A 1 70 ? 1.696 -2.140 7.164 1.00 0.00 70 PRO A CA 25
ATOM 12818 C C . PRO A 1 70 ? 2.521 -1.007 7.788 1.00 0.00 70 PRO A C 25
ATOM 12819 O O . PRO A 1 70 ? 2.402 0.139 7.402 1.00 0.00 70 PRO A O 25
ATOM 12830 N N . GLN A 1 71 ? 3.356 -1.311 8.743 1.00 0.00 71 GLN A N 25
ATOM 12831 C CA . GLN A 1 71 ? 4.179 -0.241 9.377 1.00 0.00 71 GLN A CA 25
ATOM 12832 C C . GLN A 1 71 ? 5.310 0.162 8.430 1.00 0.00 71 GLN A C 25
ATOM 12833 O O . GLN A 1 71 ? 5.741 1.298 8.422 1.00 0.00 71 GLN A O 25
ATOM 12847 N N . VAL A 1 72 ? 5.789 -0.741 7.622 1.00 0.00 72 VAL A N 25
ATOM 12848 C CA . VAL A 1 72 ? 6.881 -0.374 6.678 1.00 0.00 72 VAL A CA 25
ATOM 12849 C C . VAL A 1 72 ? 6.270 0.247 5.419 1.00 0.00 72 VAL A C 25
ATOM 12850 O O . VAL A 1 72 ? 6.922 0.970 4.692 1.00 0.00 72 VAL A O 25
ATOM 12863 N N . PHE A 1 73 ? 5.020 -0.032 5.155 1.00 0.00 73 PHE A N 25
ATOM 12864 C CA . PHE A 1 73 ? 4.355 0.530 3.943 1.00 0.00 73 PHE A CA 25
ATOM 12865 C C . PHE A 1 73 ? 3.969 1.992 4.189 1.00 0.00 73 PHE A C 25
ATOM 12866 O O . PHE A 1 73 ? 4.370 2.882 3.465 1.00 0.00 73 PHE A O 25
ATOM 12883 N N . TYR A 1 74 ? 3.184 2.244 5.201 1.00 0.00 74 TYR A N 25
ATOM 12884 C CA . TYR A 1 74 ? 2.766 3.646 5.481 1.00 0.00 74 TYR A CA 25
ATOM 12885 C C . TYR A 1 74 ? 4.005 4.509 5.733 1.00 0.00 74 TYR A C 25
ATOM 12886 O O . TYR A 1 74 ? 3.947 5.722 5.681 1.00 0.00 74 TYR A O 25
ATOM 12904 N N . GLU A 1 75 ? 5.128 3.900 5.998 1.00 0.00 75 GLU A N 25
ATOM 12905 C CA . GLU A 1 75 ? 6.368 4.692 6.241 1.00 0.00 75 GLU A CA 25
ATOM 12906 C C . GLU A 1 75 ? 6.931 5.178 4.903 1.00 0.00 75 GLU A C 25
ATOM 12907 O O . GLU A 1 75 ? 7.915 5.887 4.855 1.00 0.00 75 GLU A O 25
ATOM 12919 N N . LEU A 1 76 ? 6.321 4.793 3.816 1.00 0.00 76 LEU A N 25
ATOM 12920 C CA . LEU A 1 76 ? 6.833 5.226 2.484 1.00 0.00 76 LEU A CA 25
ATOM 12921 C C . LEU A 1 76 ? 6.137 6.527 2.057 1.00 0.00 76 LEU A C 25
ATOM 12922 O O . LEU A 1 76 ? 5.016 6.783 2.449 1.00 0.00 76 LEU A O 25
ATOM 12938 N N . PRO A 1 77 ? 6.778 7.337 1.241 1.00 0.00 77 PRO A N 25
ATOM 12939 C CA . PRO A 1 77 ? 6.169 8.608 0.751 1.00 0.00 77 PRO A CA 25
ATOM 12940 C C . PRO A 1 77 ? 4.800 8.367 0.104 1.00 0.00 77 PRO A C 25
ATOM 12941 O O . PRO A 1 77 ? 4.484 7.272 -0.315 1.00 0.00 77 PRO A O 25
ATOM 12952 N N . GLU A 1 78 ? 3.987 9.384 0.021 1.00 0.00 78 GLU A N 25
ATOM 12953 C CA . GLU A 1 78 ? 2.639 9.219 -0.596 1.00 0.00 78 GLU A CA 25
ATOM 12954 C C . GLU A 1 78 ? 2.775 8.818 -2.071 1.00 0.00 78 GLU A C 25
ATOM 12955 O O . GLU A 1 78 ? 2.133 7.893 -2.525 1.00 0.00 78 GLU A O 25
ATOM 12967 N N . ALA A 1 79 ? 3.588 9.504 -2.830 1.00 0.00 79 ALA A N 25
ATOM 12968 C CA . ALA A 1 79 ? 3.730 9.142 -4.272 1.00 0.00 79 ALA A CA 25
ATOM 12969 C C . ALA A 1 79 ? 4.037 7.646 -4.404 1.00 0.00 79 ALA A C 25
ATOM 12970 O O . ALA A 1 79 ? 3.602 6.992 -5.334 1.00 0.00 79 ALA A O 25
ATOM 12977 N N . VAL A 1 80 ? 4.762 7.092 -3.472 1.00 0.00 80 VAL A N 25
ATOM 12978 C CA . VAL A 1 80 ? 5.077 5.637 -3.539 1.00 0.00 80 VAL A CA 25
ATOM 12979 C C . VAL A 1 80 ? 3.851 4.849 -3.087 1.00 0.00 80 VAL A C 25
ATOM 12980 O O . VAL A 1 80 ? 3.549 3.790 -3.600 1.00 0.00 80 VAL A O 25
ATOM 12993 N N . GLN A 1 81 ? 3.135 5.372 -2.132 1.00 0.00 81 GLN A N 25
ATOM 12994 C CA . GLN A 1 81 ? 1.916 4.677 -1.641 1.00 0.00 81 GLN A CA 25
ATOM 12995 C C . GLN A 1 81 ? 0.914 4.541 -2.790 1.00 0.00 81 GLN A C 25
ATOM 12996 O O . GLN A 1 81 ? 0.345 3.491 -3.015 1.00 0.00 81 GLN A O 25
ATOM 13010 N N . LYS A 1 82 ? 0.688 5.607 -3.511 1.00 0.00 82 LYS A N 25
ATOM 13011 C CA . LYS A 1 82 ? -0.285 5.568 -4.641 1.00 0.00 82 LYS A CA 25
ATOM 13012 C C . LYS A 1 82 ? 0.189 4.600 -5.727 1.00 0.00 82 LYS A C 25
ATOM 13013 O O . LYS A 1 82 ? -0.560 3.766 -6.192 1.00 0.00 82 LYS A O 25
ATOM 13032 N N . GLU A 1 83 ? 1.417 4.712 -6.152 1.00 0.00 83 GLU A N 25
ATOM 13033 C CA . GLU A 1 83 ? 1.908 3.800 -7.224 1.00 0.00 83 GLU A CA 25
ATOM 13034 C C . GLU A 1 83 ? 1.803 2.344 -6.757 1.00 0.00 83 GLU A C 25
ATOM 13035 O O . GLU A 1 83 ? 1.438 1.466 -7.516 1.00 0.00 83 GLU A O 25
ATOM 13047 N N . LEU A 1 84 ? 2.109 2.074 -5.519 1.00 0.00 84 LEU A N 25
ATOM 13048 C CA . LEU A 1 84 ? 2.015 0.669 -5.036 1.00 0.00 84 LEU A CA 25
ATOM 13049 C C . LEU A 1 84 ? 0.541 0.282 -4.899 1.00 0.00 84 LEU A C 25
ATOM 13050 O O . LEU A 1 84 ? 0.155 -0.831 -5.198 1.00 0.00 84 LEU A O 25
ATOM 13066 N N . LEU A 1 85 ? -0.295 1.191 -4.472 1.00 0.00 85 LEU A N 25
ATOM 13067 C CA . LEU A 1 85 ? -1.743 0.856 -4.354 1.00 0.00 85 LEU A CA 25
ATOM 13068 C C . LEU A 1 85 ? -2.320 0.682 -5.759 1.00 0.00 85 LEU A C 25
ATOM 13069 O O . LEU A 1 85 ? -3.155 -0.168 -5.997 1.00 0.00 85 LEU A O 25
ATOM 13085 N N . ALA A 1 86 ? -1.874 1.476 -6.697 1.00 0.00 86 ALA A N 25
ATOM 13086 C CA . ALA A 1 86 ? -2.390 1.349 -8.088 1.00 0.00 86 ALA A CA 25
ATOM 13087 C C . ALA A 1 86 ? -2.043 -0.040 -8.623 1.00 0.00 86 ALA A C 25
ATOM 13088 O O . ALA A 1 86 ? -2.791 -0.634 -9.375 1.00 0.00 86 ALA A O 25
ATOM 13095 N N . GLU A 1 87 ? -0.917 -0.569 -8.226 1.00 0.00 87 GLU A N 25
ATOM 13096 C CA . GLU A 1 87 ? -0.526 -1.929 -8.696 1.00 0.00 87 GLU A CA 25
ATOM 13097 C C . GLU A 1 87 ? -1.359 -2.974 -7.948 1.00 0.00 87 GLU A C 25
ATOM 13098 O O . GLU A 1 87 ? -1.728 -3.997 -8.496 1.00 0.00 87 GLU A O 25
ATOM 13110 N N . TRP A 1 88 ? -1.676 -2.719 -6.708 1.00 0.00 88 TRP A N 25
ATOM 13111 C CA . TRP A 1 88 ? -2.500 -3.692 -5.938 1.00 0.00 88 TRP A CA 25
ATOM 13112 C C . TRP A 1 88 ? -3.914 -3.713 -6.521 1.00 0.00 88 TRP A C 25
ATOM 13113 O O . TRP A 1 88 ? -4.568 -4.735 -6.565 1.00 0.00 88 TRP A O 25
ATOM 13134 N N . LYS A 1 89 ? -4.390 -2.579 -6.960 1.00 0.00 89 LYS A N 25
ATOM 13135 C CA . LYS A 1 89 ? -5.762 -2.507 -7.535 1.00 0.00 89 LYS A CA 25
ATOM 13136 C C . LYS A 1 89 ? -5.777 -3.118 -8.941 1.00 0.00 89 LYS A C 25
ATOM 13137 O O . LYS A 1 89 ? -6.742 -3.741 -9.336 1.00 0.00 89 LYS A O 25
ATOM 13156 N N . ARG A 1 90 ? -4.730 -2.950 -9.706 1.00 0.00 90 ARG A N 25
ATOM 13157 C CA . ARG A 1 90 ? -4.733 -3.536 -11.077 1.00 0.00 90 ARG A CA 25
ATOM 13158 C C . ARG A 1 90 ? -4.819 -5.060 -10.965 1.00 0.00 90 ARG A C 25
ATOM 13159 O O . ARG A 1 90 ? -5.585 -5.699 -11.658 1.00 0.00 90 ARG A O 25
ATOM 13180 N N . THR A 1 91 ? -4.053 -5.648 -10.085 1.00 0.00 91 THR A N 25
ATOM 13181 C CA . THR A 1 91 ? -4.114 -7.129 -9.923 1.00 0.00 91 THR A CA 25
ATOM 13182 C C . THR A 1 91 ? -5.105 -7.464 -8.805 1.00 0.00 91 THR A C 25
ATOM 13183 O O . THR A 1 91 ? -5.885 -8.390 -8.912 1.00 0.00 91 THR A O 25
ATOM 13194 N N . GLY A 1 92 ? -5.082 -6.713 -7.738 1.00 0.00 92 GLY A N 25
ATOM 13195 C CA . GLY A 1 92 ? -6.025 -6.977 -6.612 1.00 0.00 92 GLY A CA 25
ATOM 13196 C C . GLY A 1 92 ? -5.258 -7.555 -5.421 1.00 0.00 92 GLY A C 25
ATOM 13197 O O . GLY A 1 92 ? -5.837 -8.110 -4.509 1.00 0.00 92 GLY A O 25
#

Organism: Homo sapiens (NCBI:txid9606)

Nearest PDB structures (foldseek):
  2khu-assembly1_A  TM=1.016E+00  e=2.650E-04  unclassified
  2khw-assembly1_A  TM=1.001E+00  e=2.650E-04  unclassified
  6asr-assembly2_B  TM=8.645E-01  e=8.641E-01  Homo sapiens
  2khu-assembly1_A  TM=1.013E+00  e=6.802E-04  unclassified
  2khw-assembly1_A  TM=9.899E-01  e=7.887E-04  unclassified

Radius of gyration: 8.9 Å; Cα contacts (8 Å, |Δi|>4): 10; chains: 1; bounding box: 18×20×20 Å

InterPro domains:
  IPR001126 UmuC domain [PF00817] (58-235)
  IPR001126 UmuC domain [PS50173] (55-268)
  IPR017961 DNA polymerase, Y-family, little finger domain [PF11799] (324-439)
  IPR025527 HUWE1/REV1, ubiquitin-binding motif [PF14377] (521-551)
  IPR025527 HUWE1/REV1, ubiquitin-binding motif [PF14377] (702-731)
  IPR036775 DNA polymerase, Y-family, little finger domain superfamily [G3DSA:3.30.1490.100] (324-445)
  IPR036775 DNA polymerase, Y-family, little finger domain superfamily [SSF100879] (325-439)
  IPR043128 Reverse transcriptase/Diguanylate cyclase domain [G3DSA:3.30.70.270] (120-246)
  IPR043502 DNA/RNA polymerase superfamily [SSF56672] (52-323)
  IPR053848 DNA polymerase IV/DNA polymerase iota-like, thumb domain [PF21999] (262-314)